Protein AF-M7SFN3-F1 (afdb_monomer_lite)

Foldseek 3Di:
DDDDDDPVLVPVVVVLVPPDDDDDDDDDDPDPPPAQQWWKDADPSNQKIKIWAAEPDPFLKIKMKIKGWDFFAKKWKWFFDQFLALTFIWIWAAAQVNWFIATFTFHDRHLFFTFGDPVKDKDFDPPATQDPVTMGMTTIMIGNQQDDDRGGFDLQDLFGKMKIFTHDGDHDHHNDSRDWDFDTQKMAMKGAGSPSSYDHDDHHDDDPDPDPPPSIGGDTDIDGGDDPVLLVLLLVLLLCLLLNQLLVLVLCCLVPVCLVVSLVSLVVSLVSLVVSLVSVQVVLCRIPLRNVLPAPLSVLSVVLNVLSVVLSVLSVVQVVVCVVPVARDPSVVVSVVSSVVSSVSSLVSSCSSCVSVVNNVCVVVSVVSCVPRVVVSVVVSVVCVVVVVVCLVVVLFPDQDPDDDDDDPDPDDFAEEEEAEDDDFFAQALVCVVVVNLVVGPNNVVVVLRCVVCVVSPHPHYDYPRRNFPPVPLVRVQVCLLCVLVCLQRHPAYEYEQLQFDPVQVVPDPDLDGPSVLPTLLQAALLSLSNLQRYPWYWYAYSVRHTSGTCLSCVVSSCVRQVQDSVCSVVPDLVQFAPLQLLLSLQRHDYPAQLSLQSSCCVSLVFHDRDDRPPHLVSNVVSLVRSLVVDLRQLQQQFFLAADLDCPPPLRVVSVVQHDPVFDWFSGGSGSNRSNVRNQKGADPDDPPRDRWDQDPQAIWGKFWKFAVVLVDWDADDDDDRDDDDDDDRDTDRDDNFKMKTWGRIAGNVDPFWTKIFIWGDDPPDLEIIGDNPRCSIDTDGNVCSVRRTDTDGGGYHRGDPDDDDDDDDDDDDDDDDPPDDDPPVPVQWDFPDKDQDQWDWDPDAPIDIHGNDDPDDDDKIKTWIAGPPQRKIKIKIWDDDDDDDDIDIFIFTFHADDDDPDDGDDDDDDDFDDKDWPDDPWDWDWDDDPRGTGTGTGDDDDDPDDDDDTDGDDDDDDDDDDDDDDDDDDDDD

InterPro domains:
  IPR005018 DOMON domain [PS50836] (46-167)
  IPR005018 DOMON domain [SM00664] (74-167)
  IPR006593 Cytochrome b561/ferric reductase, transmembrane domain [PF03188] (234-355)
  IPR006593 Cytochrome b561/ferric reductase, transmembrane domain [SM00665] (233-354)
  IPR010730 Heterokaryon incompatibility [PF06985] (416-505)
  IPR015920 Cellobiose dehydrogenase-like, cytochrome domain [PF16010] (33-198)
  IPR015920 Cellobiose dehydrogenase-like, cytochrome domain [cd09630] (39-194)
  IPR058525 Domain of unknown function DUF8212 [PF26640] (618-755)

Organism: Eutypa lata (strain UCR-EL1) (NCBI:txid1287681)

Structure (mmCIF, N/CA/C/O backbone):
data_AF-M7SFN3-F1
#
_entry.id   AF-M7SFN3-F1
#
loop_
_atom_site.group_PDB
_atom_site.id
_atom_site.type_symbol
_atom_site.label_atom_id
_atom_site.label_alt_id
_atom_site.label_comp_id
_atom_site.label_asym_id
_atom_site.label_entity_id
_atom_site.label_seq_id
_atom_site.pdbx_PDB_ins_code
_atom_site.Cartn_x
_atom_site.Cartn_y
_atom_site.Cartn_z
_atom_site.occupancy
_atom_site.B_iso_or_equiv
_atom_site.auth_seq_id
_atom_site.auth_comp_id
_atom_site.auth_asym_id
_atom_site.auth_atom_id
_atom_site.pdbx_PDB_model_num
ATOM 1 N N . MET A 1 1 ? 0.021 16.146 -35.165 1.00 28.78 1 MET A N 1
ATOM 2 C CA . MET A 1 1 ? 0.310 17.481 -35.726 1.00 28.78 1 MET A CA 1
ATOM 3 C C . MET A 1 1 ? 1.529 17.323 -36.604 1.00 28.78 1 MET A C 1
ATOM 5 O O . MET A 1 1 ? 2.592 16.988 -36.102 1.00 28.78 1 MET A O 1
ATOM 9 N N . MET A 1 2 ? 1.282 17.348 -37.909 1.00 30.64 2 MET A N 1
ATOM 10 C CA . MET A 1 2 ? 2.203 16.978 -38.978 1.00 30.64 2 MET A CA 1
ATOM 11 C C . MET A 1 2 ? 2.906 18.216 -39.544 1.00 30.64 2 MET A C 1
ATOM 13 O O . MET A 1 2 ? 2.338 19.302 -39.507 1.00 30.64 2 MET A O 1
ATOM 17 N N . MET A 1 3 ? 4.082 17.967 -40.130 1.00 30.41 3 MET A N 1
ATOM 18 C CA . MET A 1 3 ? 4.850 18.830 -41.038 1.00 30.41 3 MET A CA 1
ATOM 19 C C . MET A 1 3 ? 5.497 20.075 -40.411 1.00 30.41 3 MET A C 1
ATOM 21 O O . MET A 1 3 ? 4.974 21.180 -40.477 1.00 30.41 3 MET A O 1
ATOM 25 N N . GLY A 1 4 ? 6.703 19.882 -39.869 1.00 25.88 4 GLY A N 1
ATOM 26 C CA . GLY A 1 4 ? 7.718 20.930 -39.760 1.00 25.88 4 GLY A CA 1
ATOM 27 C C . GLY A 1 4 ? 8.834 20.628 -40.759 1.00 25.88 4 GLY A C 1
ATOM 28 O O . GLY A 1 4 ? 9.492 19.597 -40.654 1.00 25.88 4 GLY A O 1
ATOM 29 N N . SER A 1 5 ? 8.998 21.489 -41.758 1.00 32.62 5 SER A N 1
ATOM 30 C CA . SER A 1 5 ? 10.095 21.475 -42.731 1.00 32.62 5 SER A CA 1
ATOM 31 C C . SER A 1 5 ? 11.456 21.536 -42.028 1.00 32.62 5 SER A C 1
ATOM 33 O O . SER A 1 5 ? 11.681 22.409 -41.191 1.00 32.62 5 SER A O 1
ATOM 35 N N . ASN A 1 6 ? 12.351 20.605 -42.366 1.00 34.53 6 ASN A N 1
ATOM 36 C CA . ASN A 1 6 ? 13.635 20.400 -41.697 1.00 34.53 6 ASN A CA 1
ATOM 37 C C . ASN A 1 6 ? 14.698 21.397 -42.230 1.00 34.53 6 ASN A C 1
ATOM 39 O O . ASN A 1 6 ? 14.995 21.352 -43.426 1.00 34.53 6 ASN A O 1
ATOM 43 N N . PRO A 1 7 ? 15.303 22.266 -41.395 1.00 34.62 7 PRO A N 1
ATOM 44 C CA . PRO A 1 7 ? 16.292 23.262 -41.833 1.00 34.62 7 PRO A CA 1
ATOM 45 C C . PRO A 1 7 ? 17.629 22.657 -42.305 1.00 34.62 7 PRO A C 1
ATOM 47 O O . PRO A 1 7 ? 18.407 23.348 -42.954 1.00 34.62 7 PRO A O 1
ATOM 50 N N . LEU A 1 8 ? 17.880 21.362 -42.061 1.00 41.75 8 LEU A N 1
ATOM 51 C CA . LEU A 1 8 ? 19.081 20.657 -42.537 1.00 41.75 8 LEU A CA 1
ATOM 52 C C . LEU A 1 8 ? 19.128 20.461 -44.062 1.00 41.75 8 LEU A C 1
ATOM 54 O O . LEU A 1 8 ? 20.217 20.429 -44.626 1.00 41.75 8 LEU A O 1
ATOM 58 N N . ARG A 1 9 ? 17.978 20.391 -44.751 1.00 38.72 9 ARG A N 1
ATOM 59 C CA . ARG A 1 9 ? 17.952 20.222 -46.220 1.00 38.72 9 ARG A CA 1
ATOM 60 C C . ARG A 1 9 ? 18.512 21.441 -46.971 1.00 38.72 9 ARG A C 1
ATOM 62 O O . ARG A 1 9 ? 18.903 21.318 -48.124 1.00 38.72 9 ARG A O 1
ATOM 69 N N . LEU A 1 10 ? 18.578 22.602 -46.315 1.00 35.94 10 LEU A N 1
ATOM 70 C CA . LEU A 1 10 ? 19.121 23.839 -46.881 1.00 35.94 10 LEU A CA 1
ATOM 71 C C . LEU A 1 10 ? 20.639 23.977 -46.715 1.00 35.94 10 LEU A C 1
ATOM 73 O O . LEU A 1 10 ? 21.238 24.725 -47.476 1.00 35.94 10 LEU A O 1
ATOM 77 N N . ALA A 1 11 ? 21.274 23.269 -45.776 1.00 38.62 11 ALA A N 1
ATOM 78 C CA . ALA A 1 11 ? 22.699 23.458 -45.499 1.00 38.62 11 ALA A CA 1
ATOM 79 C C . ALA A 1 11 ? 23.594 22.911 -46.624 1.00 38.62 11 ALA A C 1
ATOM 81 O O . ALA A 1 11 ? 24.553 23.574 -47.001 1.00 38.62 11 ALA A O 1
ATOM 82 N N . LEU A 1 12 ? 23.243 21.770 -47.229 1.00 38.84 12 LEU A N 1
ATOM 83 C CA . LEU A 1 12 ? 24.017 21.232 -48.352 1.00 38.84 12 LEU A CA 1
ATOM 84 C C . LEU A 1 12 ? 23.615 21.846 -49.703 1.00 38.84 12 LEU A C 1
ATOM 86 O O . LEU A 1 12 ? 24.473 22.089 -50.544 1.00 38.84 12 LEU A O 1
ATOM 90 N N . ALA A 1 13 ? 22.339 22.215 -49.874 1.00 34.81 13 ALA A N 1
ATOM 91 C CA . ALA A 1 13 ? 21.899 23.006 -51.027 1.00 34.81 13 ALA A CA 1
ATOM 92 C C . ALA A 1 13 ? 22.544 24.410 -51.049 1.00 34.81 13 ALA A C 1
ATOM 94 O O . ALA A 1 13 ? 22.827 24.940 -52.120 1.00 34.81 13 ALA A O 1
ATOM 95 N N . ALA A 1 14 ? 22.829 24.999 -49.879 1.00 34.44 14 ALA A N 1
ATOM 96 C CA . ALA A 1 14 ? 23.552 26.264 -49.772 1.00 34.44 14 ALA A CA 1
ATOM 97 C C . ALA A 1 14 ? 25.054 26.117 -50.070 1.00 34.44 14 ALA A C 1
ATOM 99 O O . ALA A 1 14 ? 25.647 27.039 -50.621 1.00 34.44 14 ALA A O 1
ATOM 100 N N . VAL A 1 15 ? 25.679 24.967 -49.797 1.00 40.00 15 VAL A N 1
ATOM 101 C CA . VAL A 1 15 ? 27.088 24.732 -50.172 1.00 40.00 15 VAL A CA 1
ATOM 102 C C . VAL A 1 15 ? 27.248 24.567 -51.689 1.00 40.00 15 VAL A C 1
ATOM 104 O O . VAL A 1 15 ? 28.237 25.042 -52.238 1.00 40.00 15 VAL A O 1
ATOM 107 N N . VAL A 1 16 ? 26.237 24.040 -52.390 1.00 37.16 16 VAL A N 1
ATOM 108 C CA . VAL A 1 16 ? 26.227 23.992 -53.867 1.00 37.16 16 VAL A CA 1
ATOM 109 C C . VAL A 1 16 ? 26.065 25.389 -54.500 1.00 37.16 16 VAL A C 1
ATOM 111 O O . VAL A 1 16 ? 26.466 25.593 -55.638 1.00 37.16 16 VAL A O 1
ATOM 114 N N . ALA A 1 17 ? 25.549 26.386 -53.767 1.00 30.36 17 ALA A N 1
ATOM 115 C CA . ALA A 1 17 ? 25.284 27.730 -54.299 1.00 30.36 17 ALA A CA 1
ATOM 116 C C . ALA A 1 17 ? 26.233 28.845 -53.806 1.00 30.36 17 ALA A C 1
ATOM 118 O O . ALA A 1 17 ? 26.136 29.969 -54.297 1.00 30.36 17 ALA A O 1
ATOM 119 N N . THR A 1 18 ? 27.142 28.584 -52.855 1.00 31.91 18 THR A N 1
ATOM 120 C CA . THR A 1 18 ? 27.939 29.653 -52.202 1.00 31.91 18 THR A CA 1
ATOM 121 C C . THR A 1 18 ? 29.455 29.521 -52.382 1.00 31.91 18 THR A C 1
ATOM 123 O O . THR A 1 18 ? 30.226 30.001 -51.554 1.00 31.91 18 THR A O 1
ATOM 126 N N . VAL A 1 19 ? 29.906 28.933 -53.492 1.00 34.38 19 VAL A N 1
ATOM 127 C CA . VAL A 1 19 ? 31.283 29.106 -53.988 1.00 34.38 19 VAL A CA 1
ATOM 128 C C . VAL A 1 19 ? 31.225 29.913 -55.279 1.00 34.38 19 VAL A C 1
ATOM 130 O O . VAL A 1 19 ? 31.426 29.394 -56.366 1.00 34.38 19 VAL A O 1
ATOM 133 N N . CYS A 1 20 ? 30.890 31.199 -55.173 1.00 33.16 20 CYS A N 1
ATOM 134 C CA . CYS A 1 20 ? 31.115 32.150 -56.255 1.00 33.16 20 CYS A CA 1
ATOM 135 C C . CYS A 1 20 ? 31.220 33.587 -55.727 1.00 33.16 20 CYS A C 1
ATOM 137 O O . CYS A 1 20 ? 30.321 34.100 -55.065 1.00 33.16 20 CYS A O 1
ATOM 139 N N . ILE A 1 21 ? 32.309 34.233 -56.156 1.00 34.59 21 ILE A N 1
ATOM 140 C CA . ILE A 1 21 ? 32.614 35.671 -56.146 1.00 34.59 21 ILE A CA 1
ATOM 141 C C . ILE A 1 21 ? 33.263 36.222 -54.862 1.00 34.59 21 ILE A C 1
ATOM 143 O O . ILE A 1 21 ? 32.624 36.802 -53.990 1.00 34.59 21 ILE A O 1
ATOM 147 N N . SER A 1 22 ? 34.598 36.231 -54.862 1.00 28.42 22 SER A N 1
ATOM 148 C CA . SER A 1 22 ? 35.331 37.476 -54.589 1.00 28.42 22 SER A CA 1
ATOM 149 C C . SER A 1 22 ? 36.579 37.554 -55.487 1.00 28.42 22 SER A C 1
ATOM 151 O O . SER A 1 22 ? 37.267 36.547 -55.649 1.00 28.42 22 SER A O 1
ATOM 153 N N . PRO A 1 23 ? 36.858 38.701 -56.140 1.00 38.19 23 PRO A N 1
ATOM 154 C CA . PRO A 1 23 ? 38.010 38.842 -57.015 1.00 38.19 23 PRO A CA 1
ATOM 155 C C . PRO A 1 23 ? 39.233 39.220 -56.178 1.00 38.19 23 PRO A C 1
ATOM 157 O O . PRO A 1 23 ? 39.184 40.141 -55.363 1.00 38.19 23 PRO A O 1
ATOM 160 N N . SER A 1 24 ? 40.358 38.549 -56.390 1.00 28.36 24 SER A N 1
ATOM 161 C CA . SER A 1 24 ? 41.660 39.072 -55.981 1.00 28.36 24 SER A CA 1
ATOM 162 C C . SER A 1 24 ? 42.703 38.733 -57.034 1.00 28.36 24 SER A C 1
ATOM 164 O O . SER A 1 24 ? 42.744 37.634 -57.577 1.00 28.36 24 SER A O 1
ATOM 166 N N . CYS A 1 25 ? 43.456 39.770 -57.383 1.00 28.59 25 CYS A N 1
ATOM 167 C CA . CYS A 1 25 ? 44.360 39.872 -58.512 1.00 28.59 25 CYS A CA 1
ATOM 168 C C . CYS A 1 25 ? 45.428 38.772 -58.591 1.00 28.59 25 CYS A C 1
ATOM 170 O O . CYS A 1 25 ? 46.096 38.484 -57.608 1.00 28.59 25 CYS A O 1
ATOM 172 N N . ALA A 1 26 ? 45.653 38.335 -59.834 1.00 31.20 26 ALA A N 1
ATOM 173 C CA . ALA A 1 26 ? 46.940 38.044 -60.467 1.00 31.20 26 ALA A CA 1
ATOM 174 C C . ALA A 1 26 ? 47.935 37.118 -59.739 1.00 31.20 26 ALA A C 1
ATOM 176 O O . ALA A 1 26 ? 48.696 37.560 -58.884 1.00 31.20 26 ALA A O 1
ATOM 177 N N . GLN A 1 27 ? 48.110 35.913 -60.284 1.00 29.41 27 GLN A N 1
ATOM 178 C CA . GLN A 1 27 ? 49.302 35.616 -61.084 1.00 29.41 27 GLN A CA 1
ATOM 179 C C . GLN A 1 27 ? 49.057 34.397 -61.978 1.00 29.41 27 GLN A C 1
ATOM 181 O O . GLN A 1 27 ? 48.587 33.356 -61.536 1.00 29.41 27 GLN A O 1
ATOM 186 N N . ASP A 1 28 ? 49.355 34.595 -63.256 1.00 36.53 28 ASP A N 1
ATOM 187 C CA . ASP A 1 28 ? 49.316 33.609 -64.322 1.00 36.53 28 ASP A CA 1
ATOM 188 C C . ASP A 1 28 ? 50.547 32.701 -64.173 1.00 36.53 28 ASP A C 1
ATOM 190 O O . ASP A 1 28 ? 51.677 33.112 -64.447 1.00 36.53 28 ASP A O 1
ATOM 194 N N . THR A 1 29 ? 50.339 31.484 -63.676 1.00 31.22 29 THR A N 1
ATOM 195 C CA . THR A 1 29 ? 51.240 30.352 -63.911 1.00 31.22 29 THR A CA 1
ATOM 196 C C . THR A 1 29 ? 50.380 29.168 -64.303 1.00 31.22 29 THR A C 1
ATOM 198 O O . THR A 1 29 ? 49.765 28.513 -63.464 1.00 31.22 29 THR A O 1
ATOM 201 N N . ASP A 1 30 ? 50.341 28.948 -65.611 1.00 36.50 30 ASP A N 1
ATOM 202 C CA . ASP A 1 30 ? 49.790 27.796 -66.307 1.00 36.50 30 ASP A CA 1
ATOM 203 C C . ASP A 1 30 ? 50.557 26.527 -65.885 1.00 36.50 30 ASP A C 1
ATOM 205 O O . ASP A 1 30 ? 51.480 26.052 -66.543 1.00 36.50 30 ASP A O 1
ATOM 209 N N . THR A 1 31 ? 50.215 26.007 -64.710 1.00 29.70 31 THR A N 1
ATOM 210 C CA . THR A 1 31 ? 50.401 24.602 -64.354 1.00 29.70 31 THR A CA 1
ATOM 211 C C . THR A 1 31 ? 49.013 23.998 -64.342 1.00 29.70 31 THR A C 1
ATOM 213 O O . THR A 1 31 ? 48.304 24.102 -63.346 1.00 29.70 31 THR A O 1
ATOM 216 N N . LYS A 1 32 ? 48.612 23.379 -65.459 1.00 33.25 32 LYS A N 1
ATOM 217 C CA . LYS A 1 32 ? 47.567 22.352 -65.443 1.00 33.25 32 LYS A CA 1
ATOM 218 C C . LYS A 1 32 ? 47.996 21.285 -64.438 1.00 33.25 32 LYS A C 1
ATOM 220 O O . LYS A 1 32 ? 48.799 20.415 -64.767 1.00 33.25 32 LYS A O 1
ATOM 225 N N . THR A 1 33 ? 47.522 21.387 -63.204 1.00 39.03 33 THR A N 1
ATOM 226 C CA . THR A 1 33 ? 47.489 20.268 -62.270 1.00 39.03 33 THR A CA 1
ATOM 227 C C . THR A 1 33 ? 46.716 19.164 -62.982 1.00 39.03 33 THR A C 1
ATOM 229 O O . THR A 1 33 ? 45.582 19.390 -63.395 1.00 39.03 33 THR A O 1
ATOM 232 N N . GLU A 1 34 ? 47.351 18.017 -63.237 1.00 47.31 34 GLU A N 1
ATOM 233 C CA . GLU A 1 34 ? 46.639 16.847 -63.754 1.00 47.31 34 GLU A CA 1
ATOM 234 C C . GLU A 1 34 ? 45.485 16.542 -62.790 1.00 47.31 34 GLU A C 1
ATOM 236 O O . GLU A 1 34 ? 45.726 16.186 -61.636 1.00 47.31 34 GLU A O 1
ATOM 241 N N . GLU A 1 35 ? 44.242 16.738 -63.238 1.00 59.56 35 GLU A N 1
ATOM 242 C CA . GLU A 1 35 ? 43.064 16.320 -62.481 1.00 59.56 35 GLU A CA 1
ATOM 243 C C . GLU A 1 35 ? 43.186 14.820 -62.203 1.00 59.56 35 GLU A C 1
ATOM 245 O O . GLU A 1 35 ? 43.373 14.005 -63.112 1.00 59.56 35 GLU A O 1
ATOM 250 N N . THR A 1 36 ? 43.136 14.457 -60.925 1.00 69.94 36 THR A N 1
ATOM 251 C CA . THR A 1 36 ? 43.228 13.065 -60.493 1.00 69.94 36 THR A CA 1
ATOM 252 C C . THR A 1 36 ? 41.978 12.337 -60.977 1.00 69.94 36 THR A C 1
ATOM 254 O O . THR A 1 36 ? 40.865 12.700 -60.608 1.00 69.94 36 THR A O 1
ATOM 257 N N . ALA A 1 37 ? 42.155 11.313 -61.815 1.00 81.88 37 ALA A N 1
ATOM 258 C CA . ALA A 1 37 ? 41.048 10.533 -62.369 1.00 81.88 37 ALA A CA 1
ATOM 259 C C . ALA A 1 37 ? 40.170 9.960 -61.240 1.00 81.88 37 ALA A C 1
ATOM 261 O O . ALA A 1 37 ? 40.694 9.303 -60.339 1.00 81.88 37 ALA A O 1
ATOM 262 N N . ALA A 1 38 ? 38.859 10.207 -61.251 1.00 84.75 38 ALA A N 1
ATOM 263 C CA . ALA A 1 38 ? 37.985 9.823 -60.146 1.00 84.75 38 ALA A CA 1
ATOM 264 C C . ALA A 1 38 ? 36.588 9.408 -60.617 1.00 84.75 38 ALA A C 1
ATOM 266 O O . ALA A 1 38 ? 35.987 10.057 -61.466 1.00 84.75 38 ALA A O 1
ATOM 267 N N . SER A 1 39 ? 36.029 8.360 -60.010 1.00 88.19 39 SER A N 1
ATOM 268 C CA . SER A 1 39 ? 34.590 8.083 -60.084 1.00 88.19 39 SER A CA 1
ATOM 269 C C . SER A 1 39 ? 33.913 8.669 -58.851 1.00 88.19 39 SER A C 1
ATOM 271 O O . SER A 1 39 ? 34.178 8.213 -57.737 1.00 88.19 39 SER A O 1
ATOM 273 N N . VAL A 1 40 ? 33.031 9.651 -59.049 1.00 87.81 40 VAL A N 1
ATOM 274 C CA . VAL A 1 40 ? 32.347 10.389 -57.975 1.00 87.81 40 VAL A CA 1
ATOM 275 C C . VAL A 1 40 ? 30.878 9.978 -57.877 1.00 87.81 40 VAL A C 1
ATOM 277 O O . VAL A 1 40 ? 30.179 9.844 -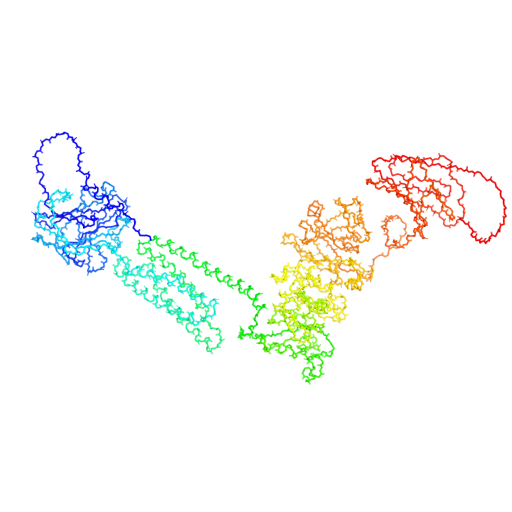58.882 1.00 87.81 40 VAL A O 1
ATOM 280 N N . PHE A 1 41 ? 30.404 9.795 -56.648 1.00 88.12 41 PHE A N 1
ATOM 281 C CA . PHE A 1 41 ? 29.029 9.470 -56.298 1.00 88.12 41 PHE A CA 1
ATOM 282 C C . PHE A 1 41 ? 28.487 10.449 -55.255 1.00 88.12 41 PHE A C 1
ATOM 284 O O . PHE A 1 41 ? 29.135 10.713 -54.241 1.00 88.12 41 PHE A O 1
ATOM 291 N N . PHE A 1 42 ? 27.252 10.903 -55.470 1.00 86.81 42 PHE A N 1
ATOM 292 C CA . PHE A 1 42 ? 26.449 11.615 -54.483 1.00 86.81 42 PHE A CA 1
ATOM 293 C C . PHE A 1 42 ? 25.179 10.817 -54.203 1.00 86.81 42 PHE A C 1
ATOM 295 O O . PHE A 1 42 ? 24.469 10.407 -55.123 1.00 86.81 42 PHE A O 1
ATOM 302 N N . SER A 1 43 ? 24.873 10.623 -52.924 1.00 86.81 43 SER A N 1
ATOM 303 C CA . SER A 1 43 ? 23.593 10.045 -52.510 1.00 86.81 43 SER A CA 1
ATOM 304 C C . SER A 1 43 ? 22.412 10.918 -52.974 1.00 86.81 43 SER A C 1
ATOM 306 O O . SER A 1 43 ? 22.525 12.145 -52.978 1.00 86.81 43 SER A O 1
ATOM 308 N N . PRO A 1 44 ? 21.242 10.334 -53.301 1.00 84.00 44 PRO A N 1
ATOM 309 C CA . PRO A 1 44 ? 20.046 11.096 -53.689 1.00 84.00 44 PRO A CA 1
ATOM 310 C C . PRO A 1 44 ? 19.579 12.112 -52.636 1.00 84.00 44 PRO A C 1
ATOM 312 O O . PRO A 1 44 ? 19.008 13.150 -52.961 1.00 84.00 44 PRO A O 1
ATOM 315 N N . THR A 1 45 ? 19.819 11.803 -51.363 1.00 80.62 45 THR A N 1
ATOM 316 C CA . THR A 1 45 ? 19.525 12.640 -50.193 1.00 80.62 45 THR A CA 1
ATOM 317 C C . THR A 1 45 ? 20.594 13.698 -49.920 1.00 80.62 45 THR A C 1
ATOM 319 O O . THR A 1 45 ? 20.376 14.566 -49.076 1.00 80.62 45 THR A O 1
ATOM 322 N N . LEU A 1 46 ? 21.716 13.649 -50.647 1.00 83.50 46 LEU A N 1
ATOM 323 C CA . LEU A 1 46 ? 22.896 14.498 -50.488 1.00 83.50 46 LEU A CA 1
ATOM 324 C C . LEU A 1 46 ? 23.478 14.466 -49.056 1.00 83.50 46 LEU A C 1
ATOM 326 O O . LEU A 1 46 ? 24.097 15.412 -48.591 1.00 83.50 46 LEU A O 1
ATOM 330 N N . ASP A 1 47 ? 23.293 13.372 -48.325 1.00 85.38 47 ASP A N 1
ATOM 331 C CA . ASP A 1 47 ? 23.830 13.160 -46.973 1.00 85.38 47 ASP A CA 1
ATOM 332 C C . ASP A 1 47 ? 25.092 12.280 -46.971 1.00 85.38 47 ASP A C 1
ATOM 334 O O . ASP A 1 47 ? 25.601 11.901 -45.919 1.00 85.38 47 ASP A O 1
ATOM 338 N N . PHE A 1 48 ? 25.603 11.957 -48.155 1.00 91.31 48 PHE A N 1
ATOM 339 C CA . PHE A 1 48 ? 26.805 11.163 -48.370 1.00 91.31 48 PHE A CA 1
ATOM 340 C C . PHE A 1 48 ? 27.375 11.419 -49.763 1.00 91.31 48 PHE A C 1
ATOM 342 O O . PHE A 1 48 ? 26.615 11.432 -50.741 1.00 91.31 48 PHE A O 1
ATOM 349 N N . ALA A 1 49 ? 28.695 11.562 -49.854 1.00 91.56 49 ALA A N 1
ATOM 350 C CA . ALA A 1 49 ? 29.422 11.594 -51.116 1.00 91.56 49 ALA A CA 1
ATOM 351 C C . ALA A 1 49 ? 30.690 10.738 -51.034 1.00 91.56 49 ALA A C 1
ATOM 353 O O . ALA A 1 49 ? 31.332 10.646 -49.984 1.00 91.56 49 ALA A O 1
ATOM 354 N N . PHE A 1 50 ? 31.046 10.111 -52.150 1.00 93.94 50 PHE A N 1
ATOM 355 C CA . PHE A 1 50 ? 32.199 9.227 -52.249 1.00 93.94 50 PHE A CA 1
ATOM 356 C C . PHE A 1 50 ? 32.898 9.408 -53.592 1.00 93.94 50 PHE A C 1
ATOM 358 O O . PHE A 1 50 ? 32.245 9.390 -54.631 1.00 93.94 50 PHE A O 1
ATOM 365 N N . ALA A 1 51 ? 34.219 9.542 -53.576 1.00 92.38 51 ALA A N 1
ATOM 366 C CA . ALA A 1 51 ? 35.045 9.554 -54.774 1.00 92.38 51 ALA A CA 1
ATOM 367 C C . ALA A 1 51 ? 36.149 8.506 -54.668 1.00 92.38 51 ALA A C 1
ATOM 369 O O . ALA A 1 51 ? 36.757 8.352 -53.609 1.00 92.38 51 ALA A O 1
ATOM 370 N N . LEU A 1 52 ? 36.413 7.808 -55.770 1.00 93.31 52 LEU A N 1
ATOM 371 C CA . LEU A 1 52 ? 37.398 6.733 -55.849 1.00 93.31 52 LEU A CA 1
ATOM 372 C C . LEU A 1 52 ? 38.372 6.975 -57.002 1.00 93.31 52 LEU A C 1
ATOM 374 O O . LEU A 1 52 ? 37.937 7.216 -58.125 1.00 93.31 52 LEU A O 1
ATOM 378 N N . ASN A 1 53 ? 39.665 6.839 -56.722 1.00 93.94 53 ASN A N 1
ATOM 379 C CA . ASN A 1 53 ? 40.770 6.835 -57.675 1.00 93.94 53 ASN A CA 1
ATOM 380 C C . ASN A 1 53 ? 41.518 5.495 -57.584 1.00 93.94 53 ASN A C 1
ATOM 382 O O . ASN A 1 53 ? 41.806 4.978 -56.497 1.00 93.94 53 ASN A O 1
ATOM 386 N N . VAL A 1 54 ? 41.828 4.932 -58.746 1.00 93.38 54 VAL A N 1
ATOM 387 C CA . VAL A 1 54 ? 42.592 3.695 -58.902 1.00 93.38 54 VAL A CA 1
ATOM 388 C C . VAL A 1 54 ? 43.936 4.044 -59.548 1.00 93.38 54 VAL A C 1
ATOM 390 O O . VAL A 1 54 ? 43.974 4.404 -60.725 1.00 93.38 54 VAL A O 1
ATOM 393 N N . PRO A 1 55 ? 45.060 3.917 -58.826 1.00 91.69 55 PRO A N 1
ATOM 394 C CA . PRO A 1 55 ? 46.381 4.101 -59.408 1.00 91.69 55 PRO A CA 1
ATOM 395 C C . PRO A 1 55 ? 46.629 3.127 -60.561 1.00 91.69 55 PRO A C 1
ATOM 397 O O . PRO A 1 55 ? 46.464 1.909 -60.417 1.00 91.69 55 PRO A O 1
ATOM 400 N N . ASN A 1 56 ? 47.068 3.660 -61.697 1.00 86.44 56 ASN A N 1
ATOM 401 C CA . ASN A 1 56 ? 47.530 2.894 -62.849 1.00 86.44 56 ASN A CA 1
ATOM 402 C C . ASN A 1 56 ? 48.994 2.458 -62.663 1.00 86.44 56 ASN A C 1
ATOM 404 O O . ASN A 1 56 ? 49.875 2.791 -63.456 1.00 86.44 56 ASN A O 1
ATOM 408 N N . ASP A 1 57 ? 49.261 1.755 -61.567 1.00 83.88 57 ASP A N 1
ATOM 409 C CA . ASP A 1 57 ? 50.563 1.196 -61.218 1.00 83.88 57 ASP A CA 1
ATOM 410 C C . ASP A 1 57 ? 50.437 -0.298 -60.861 1.00 83.88 57 ASP A C 1
ATOM 412 O O . ASP A 1 57 ? 49.394 -0.927 -61.053 1.00 83.88 57 ASP A O 1
ATOM 416 N N . THR A 1 58 ? 51.529 -0.907 -60.393 1.00 80.56 58 THR A N 1
ATOM 417 C CA . THR A 1 58 ? 51.541 -2.317 -59.974 1.00 80.56 58 THR A CA 1
ATOM 418 C C . THR A 1 58 ? 50.987 -2.535 -58.565 1.00 80.56 58 THR A C 1
ATOM 420 O O . THR A 1 58 ? 51.013 -3.668 -58.087 1.00 80.56 58 THR A O 1
ATOM 423 N N . THR A 1 59 ? 50.563 -1.480 -57.867 1.00 83.44 59 THR A N 1
ATOM 424 C CA . THR A 1 59 ? 49.994 -1.598 -56.523 1.00 83.44 59 THR A CA 1
ATOM 425 C C . THR A 1 59 ? 48.529 -2.012 -56.611 1.00 83.44 59 THR A C 1
ATOM 427 O O . THR A 1 59 ? 47.824 -1.717 -57.578 1.00 83.44 59 THR A O 1
ATOM 430 N N . GLU A 1 60 ? 48.042 -2.705 -55.583 1.00 87.94 60 GLU A N 1
ATOM 431 C CA . GLU A 1 60 ? 46.612 -2.986 -55.428 1.00 87.94 60 GLU A CA 1
ATOM 432 C C . GLU A 1 60 ? 45.918 -1.930 -54.556 1.00 87.94 60 GLU A C 1
ATOM 434 O O . GLU A 1 60 ? 44.880 -2.186 -53.942 1.00 87.94 60 GLU A O 1
ATOM 439 N N . ASP A 1 61 ? 46.490 -0.728 -54.503 1.00 93.19 61 ASP A N 1
ATOM 440 C CA . ASP A 1 61 ? 45.997 0.348 -53.659 1.00 93.19 61 ASP A CA 1
ATOM 441 C C . ASP A 1 61 ? 44.784 1.038 -54.288 1.00 93.19 61 ASP A C 1
ATOM 443 O O . ASP A 1 61 ? 44.561 0.995 -55.508 1.00 93.19 61 ASP A O 1
ATOM 447 N N . LEU A 1 62 ? 44.003 1.680 -53.422 1.00 94.38 62 LEU A N 1
ATOM 448 C CA . LEU A 1 62 ? 42.886 2.554 -53.763 1.00 94.38 62 LEU A CA 1
ATOM 449 C C . LEU A 1 62 ? 43.019 3.861 -52.984 1.00 94.38 62 LEU A C 1
ATOM 451 O O . LEU A 1 62 ? 43.290 3.838 -51.781 1.00 94.38 62 LEU A O 1
ATOM 455 N N . TYR A 1 63 ? 42.774 4.986 -53.647 1.00 95.50 63 TYR A N 1
ATOM 456 C CA . TYR A 1 63 ? 42.663 6.290 -52.999 1.00 95.50 63 TYR A CA 1
ATOM 457 C C . TYR A 1 63 ? 41.215 6.744 -53.046 1.00 95.50 63 TYR A C 1
ATOM 459 O O . TYR A 1 63 ? 40.547 6.596 -54.068 1.00 95.50 63 TYR A O 1
ATOM 467 N N . PHE A 1 64 ? 40.706 7.279 -51.944 1.00 95.94 64 PHE A N 1
ATOM 468 C CA . PHE A 1 64 ? 39.309 7.680 -51.882 1.00 95.94 64 PHE A CA 1
ATOM 469 C C . PHE A 1 64 ? 39.079 8.886 -50.984 1.00 95.94 64 PHE A C 1
ATOM 471 O O . PHE A 1 64 ? 39.849 9.155 -50.060 1.00 95.94 64 PHE A O 1
ATOM 478 N N . THR A 1 65 ? 37.964 9.557 -51.241 1.00 95.75 65 THR A N 1
ATOM 479 C CA . THR A 1 65 ? 37.437 10.642 -50.417 1.00 95.75 65 THR A CA 1
ATOM 480 C C . THR A 1 65 ? 36.007 10.298 -50.036 1.00 95.75 65 THR A C 1
ATOM 482 O O . THR A 1 65 ? 35.181 10.011 -50.900 1.00 95.75 65 THR A O 1
ATOM 485 N N . LEU A 1 66 ? 35.709 10.317 -48.739 1.00 95.06 66 LEU A N 1
ATOM 486 C CA . LEU A 1 66 ? 34.367 10.121 -48.194 1.00 95.06 66 LEU A CA 1
ATOM 487 C C . LEU A 1 66 ? 33.932 11.398 -47.485 1.00 95.06 66 LEU A C 1
ATOM 489 O O . LEU A 1 66 ? 34.674 11.925 -46.655 1.00 95.06 66 LEU A O 1
ATOM 493 N N . GLN A 1 67 ? 32.727 11.875 -47.788 1.00 94.06 67 GLN A N 1
ATOM 494 C CA . GLN A 1 67 ? 32.135 13.034 -47.128 1.00 94.06 67 GLN A CA 1
ATOM 495 C C . GLN A 1 67 ? 30.768 12.703 -46.540 1.00 94.06 67 GLN A C 1
ATOM 497 O O . GLN A 1 67 ? 29.934 12.063 -47.184 1.00 94.06 67 GLN A O 1
ATOM 502 N N . MET A 1 68 ? 30.531 13.186 -45.323 1.00 93.12 68 MET A N 1
ATOM 503 C CA . MET A 1 68 ? 29.230 13.120 -44.663 1.00 93.12 68 MET A CA 1
ATOM 504 C C . MET A 1 68 ? 28.959 14.390 -43.846 1.00 93.12 68 MET A C 1
ATOM 506 O O . MET A 1 68 ? 29.891 14.955 -43.268 1.00 93.12 68 MET A O 1
ATOM 510 N N . PRO A 1 69 ? 27.705 14.854 -43.752 1.00 91.25 69 PRO A N 1
ATOM 511 C CA . PRO A 1 69 ? 27.369 16.034 -42.975 1.00 91.25 69 PRO A CA 1
ATOM 512 C C . PRO A 1 69 ? 27.537 15.788 -41.469 1.00 91.25 69 PRO A C 1
ATOM 514 O O . PRO A 1 69 ? 27.304 14.698 -40.947 1.00 91.25 69 PRO A O 1
ATOM 517 N N . ASN A 1 70 ? 27.893 16.842 -40.745 1.00 89.94 70 ASN A N 1
ATOM 518 C CA . ASN A 1 70 ? 27.835 16.878 -39.294 1.00 89.94 70 ASN A CA 1
ATOM 519 C C . ASN A 1 70 ? 26.361 16.827 -38.853 1.00 89.94 70 ASN A C 1
ATOM 521 O O . ASN A 1 70 ? 25.542 17.635 -39.294 1.00 89.94 70 ASN A O 1
ATOM 525 N N . GLY A 1 71 ? 26.018 15.867 -37.995 1.00 86.94 71 GLY A N 1
ATOM 526 C CA . GLY A 1 71 ? 24.649 15.644 -37.523 1.00 86.94 71 GLY A CA 1
ATOM 527 C C . GLY A 1 71 ? 24.021 14.323 -37.963 1.00 86.94 71 GLY A C 1
ATOM 528 O O . GLY A 1 71 ? 22.911 14.029 -37.515 1.00 86.94 71 GLY A O 1
ATOM 529 N N . ILE A 1 72 ? 24.714 13.512 -38.770 1.00 90.81 72 ILE A N 1
ATOM 530 C CA . ILE A 1 72 ? 24.388 12.090 -38.944 1.00 90.81 72 ILE A CA 1
ATOM 531 C C . ILE A 1 72 ? 25.352 11.210 -38.146 1.00 90.81 72 ILE A C 1
ATOM 533 O O . ILE A 1 72 ? 26.503 11.565 -37.905 1.00 90.81 72 ILE A O 1
ATOM 537 N N . THR A 1 73 ? 24.869 10.048 -37.708 1.00 92.88 73 THR A N 1
ATOM 538 C CA . THR A 1 73 ? 25.625 9.189 -36.781 1.00 92.88 73 THR A CA 1
ATOM 539 C C . THR A 1 73 ? 26.841 8.499 -37.407 1.00 92.88 73 THR A C 1
ATOM 541 O O . THR A 1 73 ? 27.841 8.317 -36.719 1.00 92.88 73 THR A O 1
ATOM 544 N N . TRP A 1 74 ? 26.767 8.090 -38.673 1.00 95.44 74 TRP A N 1
ATOM 545 C CA . TRP A 1 74 ? 27.864 7.458 -39.414 1.00 95.44 74 TRP A CA 1
ATOM 546 C C . TRP A 1 74 ? 27.554 7.447 -40.919 1.00 95.44 74 TRP A C 1
ATOM 548 O O . TRP A 1 74 ? 26.389 7.539 -41.308 1.00 95.44 74 TRP A O 1
ATOM 558 N N . GLY A 1 75 ? 28.576 7.291 -41.757 1.00 95.50 75 GLY A N 1
ATOM 559 C CA . GLY A 1 75 ? 28.458 7.101 -43.205 1.00 95.50 75 GLY A CA 1
ATOM 560 C C . GLY A 1 75 ? 29.341 5.945 -43.669 1.00 95.50 75 GLY A C 1
ATOM 561 O O . GLY A 1 75 ? 30.387 5.690 -43.076 1.00 95.50 75 GLY A O 1
ATOM 562 N N . ALA A 1 76 ? 28.922 5.207 -44.690 1.00 96.25 76 ALA A N 1
ATOM 563 C CA . ALA A 1 76 ? 29.696 4.093 -45.219 1.00 96.25 76 ALA A CA 1
ATOM 564 C C . ALA A 1 76 ? 29.508 3.905 -46.722 1.00 96.25 76 ALA A C 1
ATOM 566 O O . ALA A 1 76 ? 28.422 4.126 -47.262 1.00 96.25 76 ALA A O 1
ATOM 567 N N . VAL A 1 77 ? 30.562 3.402 -47.360 1.00 95.50 77 VAL A N 1
ATOM 568 C CA . VAL A 1 77 ? 30.526 2.841 -48.713 1.00 95.50 77 VAL A CA 1
ATOM 569 C C . VAL A 1 77 ? 30.843 1.348 -48.640 1.00 95.50 77 VAL A C 1
ATOM 571 O O . VAL A 1 77 ? 31.723 0.936 -47.885 1.00 95.50 77 VAL A O 1
ATOM 574 N N . GLY A 1 78 ? 30.117 0.531 -49.396 1.00 95.12 78 GLY A N 1
ATOM 575 C CA . GLY A 1 78 ? 30.425 -0.882 -49.603 1.00 95.12 78 GLY A CA 1
ATOM 576 C C . GLY A 1 78 ? 31.008 -1.087 -50.993 1.00 95.12 78 GLY A C 1
ATOM 577 O O . GLY A 1 78 ? 30.422 -0.636 -51.972 1.00 95.12 78 GLY A O 1
ATOM 578 N N . LEU A 1 79 ? 32.156 -1.751 -51.080 1.00 94.31 79 LEU A N 1
ATOM 579 C CA . LEU A 1 79 ? 32.864 -1.986 -52.334 1.00 94.31 79 LEU A CA 1
ATOM 580 C C . LEU A 1 79 ? 32.664 -3.423 -52.824 1.00 94.31 79 LEU A C 1
ATOM 582 O O . LEU A 1 79 ? 32.716 -4.354 -52.021 1.00 94.31 79 LEU A O 1
ATOM 586 N N . GLY A 1 80 ? 32.512 -3.609 -54.138 1.00 91.38 80 GLY A N 1
ATOM 587 C CA . GLY A 1 80 ? 32.633 -4.916 -54.804 1.00 91.38 80 GLY A CA 1
ATOM 588 C C . GLY A 1 80 ? 31.373 -5.784 -54.868 1.00 91.38 80 GLY A C 1
ATOM 589 O O . GLY A 1 80 ? 31.456 -6.901 -55.375 1.00 91.38 80 GLY A O 1
ATOM 590 N N . SER A 1 81 ? 30.232 -5.318 -54.357 1.00 90.06 81 SER A N 1
ATOM 591 C CA . SER A 1 81 ? 28.959 -6.054 -54.352 1.00 90.06 81 SER A CA 1
ATOM 592 C C . SER A 1 81 ? 27.778 -5.083 -54.271 1.00 90.06 81 SER A C 1
ATOM 594 O O . SER A 1 81 ? 27.897 -4.004 -53.690 1.00 90.06 81 SER A O 1
ATOM 596 N N . ASP A 1 82 ? 26.633 -5.488 -54.819 1.00 86.81 82 ASP A N 1
ATOM 597 C CA . ASP A 1 82 ? 25.332 -4.809 -54.731 1.00 86.81 82 ASP A CA 1
ATOM 598 C C . ASP A 1 82 ? 24.527 -5.223 -53.480 1.00 86.81 82 ASP A C 1
ATOM 600 O O . ASP A 1 82 ? 23.421 -4.734 -53.241 1.00 86.81 82 ASP A O 1
ATOM 604 N N . THR A 1 83 ? 25.082 -6.113 -52.650 1.00 89.81 83 THR A N 1
ATOM 605 C CA . THR A 1 83 ? 24.511 -6.552 -51.370 1.00 89.81 83 THR A CA 1
ATOM 606 C C . THR A 1 83 ? 25.550 -6.504 -50.252 1.00 89.81 83 THR A C 1
ATOM 608 O O . THR A 1 83 ? 26.755 -6.524 -50.487 1.00 89.81 83 THR A O 1
ATOM 611 N N . MET A 1 84 ? 25.099 -6.420 -48.992 1.00 91.88 84 MET A N 1
ATOM 612 C CA . MET A 1 84 ? 26.027 -6.328 -47.854 1.00 91.88 84 MET A CA 1
ATOM 613 C C . MET A 1 84 ? 26.955 -7.544 -47.739 1.00 91.88 84 MET A C 1
ATOM 615 O O . MET A 1 84 ? 28.061 -7.417 -47.221 1.00 91.88 84 MET A O 1
ATOM 619 N N . ALA A 1 85 ? 26.498 -8.716 -48.187 1.00 90.94 85 ALA A N 1
ATOM 620 C CA . ALA A 1 85 ? 27.300 -9.927 -48.183 1.00 90.94 85 ALA A CA 1
ATOM 621 C C . ALA A 1 85 ? 28.411 -9.823 -49.237 1.00 90.94 85 ALA A C 1
ATOM 623 O O . ALA A 1 85 ? 28.147 -9.541 -50.405 1.00 90.94 85 ALA A O 1
ATOM 624 N N . GLY A 1 86 ? 29.655 -10.056 -48.820 1.00 86.62 86 GLY A N 1
ATOM 625 C CA . GLY A 1 86 ? 30.815 -10.022 -49.717 1.00 86.62 86 GLY A CA 1
ATOM 626 C C . GLY A 1 86 ? 31.337 -8.622 -50.056 1.00 86.62 86 GLY A C 1
ATOM 627 O O . GLY A 1 86 ? 32.391 -8.523 -50.679 1.00 86.62 86 GLY A O 1
ATOM 628 N N . ALA A 1 87 ? 30.671 -7.547 -49.618 1.00 93.06 87 ALA A N 1
ATOM 629 C CA . ALA A 1 87 ? 31.163 -6.179 -49.783 1.00 93.06 87 ALA A CA 1
ATOM 630 C C . ALA A 1 87 ? 32.219 -5.813 -48.724 1.00 93.06 87 ALA A C 1
ATOM 632 O O . ALA A 1 87 ? 32.049 -6.104 -47.534 1.00 93.06 87 ALA A O 1
ATOM 633 N N . LEU A 1 88 ? 33.263 -5.089 -49.138 1.00 94.81 88 LEU A N 1
ATOM 634 C CA . LEU A 1 88 ? 34.171 -4.402 -48.217 1.00 94.81 88 LEU A CA 1
ATOM 635 C C . LEU A 1 88 ? 33.544 -3.075 -47.784 1.00 94.81 88 LEU A C 1
ATOM 637 O O . LEU A 1 88 ? 33.411 -2.157 -48.588 1.00 94.81 88 LEU A O 1
ATOM 641 N N . MET A 1 89 ? 33.164 -2.967 -46.515 1.00 95.62 89 MET A N 1
ATOM 642 C CA . MET A 1 89 ? 32.524 -1.776 -45.958 1.00 95.62 89 MET A CA 1
ATOM 643 C C . MET A 1 89 ? 33.573 -0.831 -45.378 1.00 95.62 89 MET A C 1
ATOM 645 O O . MET A 1 89 ? 34.238 -1.170 -44.400 1.00 95.62 89 MET A O 1
ATOM 649 N N . LEU A 1 90 ? 33.690 0.373 -45.926 1.00 96.62 90 LEU A N 1
ATOM 650 C CA . LEU A 1 90 ? 34.486 1.453 -45.345 1.00 96.62 90 LEU A CA 1
ATOM 651 C C . LEU A 1 90 ? 33.553 2.352 -44.538 1.00 96.62 90 LEU A C 1
ATOM 653 O O . LEU A 1 90 ? 32.793 3.138 -45.104 1.00 96.62 90 LEU A O 1
ATOM 657 N N . MET A 1 91 ? 33.567 2.185 -43.217 1.00 96.75 91 MET A N 1
ATOM 658 C CA . MET A 1 91 ? 32.684 2.905 -42.302 1.00 96.75 91 MET A CA 1
ATOM 659 C C . MET A 1 91 ? 33.395 4.089 -41.650 1.00 96.75 91 MET A C 1
ATOM 661 O O . MET A 1 91 ? 34.453 3.917 -41.050 1.00 96.75 91 MET A O 1
ATOM 665 N N . ALA A 1 92 ? 32.770 5.261 -41.686 1.00 96.12 92 ALA A N 1
ATOM 666 C CA . ALA A 1 92 ? 33.255 6.494 -41.083 1.00 96.12 92 ALA A CA 1
ATOM 667 C C . ALA A 1 92 ? 32.265 7.030 -40.036 1.00 96.12 92 ALA A C 1
ATOM 669 O O . ALA A 1 92 ? 31.054 7.076 -40.262 1.00 96.12 92 ALA A O 1
ATOM 670 N N . TYR A 1 93 ? 32.774 7.461 -38.885 1.00 96.44 93 TYR A N 1
ATOM 671 C CA . TYR A 1 93 ? 32.018 8.156 -37.831 1.00 96.44 93 TYR A CA 1
ATOM 672 C C . TYR A 1 93 ? 32.926 9.149 -37.110 1.00 96.44 93 TYR A C 1
ATOM 674 O O . TYR A 1 93 ? 34.146 9.092 -37.247 1.00 96.44 93 TYR A O 1
ATOM 682 N N . SER A 1 94 ? 32.351 10.088 -36.359 1.00 95.12 94 SER A N 1
ATOM 683 C CA . SER A 1 94 ? 33.151 11.085 -35.650 1.00 95.12 94 SER A CA 1
ATOM 684 C C . SER A 1 94 ? 34.047 10.436 -34.587 1.00 95.12 94 SER A C 1
ATOM 686 O O . SER A 1 94 ? 33.627 9.554 -33.828 1.00 95.12 94 SER A O 1
ATOM 688 N N . SER A 1 95 ? 35.273 10.947 -34.479 1.00 95.25 95 SER A N 1
ATOM 689 C CA . SER A 1 95 ? 36.196 10.648 -33.385 1.00 95.25 95 SER A CA 1
ATOM 690 C C . SER A 1 95 ? 35.618 11.074 -32.033 1.00 95.25 95 SER A C 1
ATOM 692 O O . SER A 1 95 ? 34.659 11.855 -31.953 1.00 95.25 95 SER A O 1
ATOM 694 N N . SER A 1 96 ? 36.227 10.609 -30.941 1.00 94.19 96 SER A N 1
ATOM 695 C CA . SER A 1 96 ? 35.834 10.991 -29.576 1.00 94.19 96 SER A CA 1
ATOM 696 C C . SER A 1 96 ? 35.877 12.511 -29.352 1.00 94.19 96 SER A C 1
ATOM 698 O O . SER A 1 96 ? 35.039 13.060 -28.631 1.00 94.19 96 SER A O 1
ATOM 700 N N . SER A 1 97 ? 36.806 13.205 -30.022 1.00 93.25 97 SER A N 1
ATOM 701 C CA . SER A 1 97 ? 36.974 14.660 -29.954 1.00 93.25 97 SER A CA 1
ATOM 702 C C . SER A 1 97 ? 35.896 15.451 -30.699 1.00 93.25 97 SER A C 1
ATOM 704 O O . SER A 1 97 ? 35.744 16.645 -30.440 1.00 93.25 97 SER A O 1
ATOM 706 N N . GLY A 1 98 ? 35.153 14.830 -31.620 1.00 91.44 98 GLY A N 1
ATOM 707 C CA . GLY A 1 98 ? 34.206 15.536 -32.488 1.00 91.44 98 GLY A CA 1
ATOM 708 C C . GLY A 1 98 ? 34.849 16.251 -33.682 1.00 91.44 98 GLY A C 1
ATOM 709 O O . GLY A 1 98 ? 34.131 16.789 -34.517 1.00 91.44 98 GLY A O 1
ATOM 710 N N . GLN A 1 99 ? 36.183 16.289 -33.753 1.00 91.25 99 GLN A N 1
ATOM 711 C CA . GLN A 1 99 ? 36.943 17.106 -34.713 1.00 91.25 99 GLN A CA 1
ATOM 712 C C . GLN A 1 99 ? 37.616 16.281 -35.815 1.00 91.25 99 GLN A C 1
ATOM 714 O O . GLN A 1 99 ? 38.091 16.837 -36.802 1.00 91.25 99 GLN A O 1
ATOM 719 N N . ASN A 1 100 ? 37.687 14.962 -35.643 1.00 94.00 100 ASN A N 1
ATOM 720 C CA . ASN A 1 100 ? 38.315 14.048 -36.586 1.00 94.00 100 ASN A CA 1
ATOM 721 C C . ASN A 1 100 ? 37.344 12.918 -36.963 1.00 94.00 100 ASN A C 1
ATOM 723 O O . ASN A 1 100 ? 36.243 12.826 -36.416 1.00 94.00 100 ASN A O 1
ATOM 727 N N . VAL A 1 101 ? 37.744 12.059 -37.895 1.00 95.38 101 VAL A N 1
ATOM 728 C CA . VAL A 1 101 ? 36.946 10.929 -38.373 1.00 95.38 101 VAL A CA 1
ATOM 729 C C . VAL A 1 101 ? 37.639 9.619 -38.017 1.00 95.38 101 VAL A C 1
ATOM 731 O O . VAL A 1 101 ? 38.812 9.412 -38.324 1.00 95.38 101 VAL A O 1
ATOM 734 N N . THR A 1 102 ? 36.890 8.716 -37.400 1.00 97.06 102 THR A N 1
ATOM 735 C CA . THR A 1 102 ? 37.279 7.324 -37.190 1.00 97.06 102 THR A CA 1
ATOM 736 C C . THR A 1 102 ? 36.873 6.503 -38.401 1.00 97.06 102 THR A C 1
ATOM 738 O O . THR A 1 102 ? 35.692 6.453 -38.746 1.00 97.06 102 THR A O 1
ATOM 741 N N . MET A 1 103 ? 37.849 5.848 -39.029 1.00 96.75 103 MET A N 1
ATOM 742 C CA . MET A 1 103 ? 37.634 4.954 -40.166 1.00 96.75 103 MET A CA 1
ATOM 743 C C . MET A 1 103 ? 37.754 3.496 -39.730 1.00 96.75 103 MET A C 1
ATOM 745 O O . MET A 1 103 ? 38.698 3.112 -39.042 1.00 96.75 103 MET A O 1
ATOM 749 N N . SER A 1 104 ? 36.789 2.684 -40.141 1.00 97.25 104 SER A N 1
ATOM 750 C CA . SER A 1 104 ? 36.670 1.279 -39.777 1.00 97.25 104 SER A CA 1
ATOM 751 C C . SER A 1 104 ? 36.378 0.438 -41.024 1.00 97.25 104 SER A C 1
ATOM 753 O O . SER A 1 104 ? 35.233 0.412 -41.487 1.00 97.25 104 SER A O 1
ATOM 755 N N . PRO A 1 105 ? 37.386 -0.250 -41.590 1.00 96.19 105 PRO A N 1
ATOM 756 C CA . PRO A 1 105 ? 37.159 -1.255 -42.617 1.00 96.19 105 PRO A CA 1
ATOM 757 C C . PRO A 1 105 ? 36.509 -2.501 -42.004 1.00 96.19 105 PRO A C 1
ATOM 759 O O . PRO A 1 105 ? 36.994 -3.066 -41.018 1.00 96.19 105 PRO A O 1
ATOM 762 N N . ARG A 1 106 ? 35.387 -2.937 -42.576 1.00 95.94 106 ARG A N 1
ATOM 763 C CA . ARG A 1 106 ? 34.588 -4.059 -42.076 1.00 95.94 106 ARG A CA 1
ATOM 764 C C . ARG A 1 106 ? 34.157 -5.002 -43.191 1.00 95.94 106 ARG A C 1
ATOM 766 O O . ARG A 1 106 ? 33.980 -4.595 -44.333 1.00 95.94 106 ARG A O 1
ATOM 773 N N . LEU A 1 107 ? 33.913 -6.254 -42.824 1.00 92.81 107 LEU A N 1
ATOM 774 C CA . LEU A 1 107 ? 33.340 -7.280 -43.695 1.00 92.81 107 LEU A CA 1
ATOM 775 C C . LEU A 1 107 ? 32.005 -7.761 -43.131 1.00 92.81 107 LEU A C 1
ATOM 777 O O . LEU A 1 107 ? 31.809 -7.792 -41.913 1.00 92.81 107 LEU A O 1
ATOM 781 N N . SER A 1 108 ? 31.083 -8.144 -44.011 1.00 85.69 108 SER A N 1
ATOM 782 C CA . SER A 1 108 ? 29.819 -8.766 -43.621 1.00 85.69 108 SER A CA 1
ATOM 783 C C . SER A 1 108 ? 29.544 -10.025 -44.435 1.00 85.69 108 SER A C 1
ATOM 785 O O . SER A 1 108 ? 29.767 -10.064 -45.645 1.00 85.69 108 SER A O 1
ATOM 787 N N . ASP A 1 109 ? 28.990 -11.031 -43.762 1.00 80.56 109 ASP A N 1
ATOM 788 C CA . ASP A 1 109 ? 28.577 -12.309 -44.354 1.00 80.56 109 ASP A CA 1
ATOM 789 C C . ASP A 1 109 ? 27.061 -12.356 -44.637 1.00 80.56 109 ASP A C 1
ATOM 791 O O . ASP A 1 109 ? 26.507 -13.397 -44.986 1.00 80.56 109 ASP A O 1
ATOM 795 N N . GLY A 1 110 ? 26.357 -11.232 -44.455 1.00 88.00 110 GLY A N 1
ATOM 796 C CA . GLY A 1 110 ? 24.909 -11.137 -44.632 1.00 88.00 110 GLY A CA 1
ATOM 797 C C . GLY A 1 110 ? 24.326 -9.794 -44.191 1.00 88.00 110 GLY A C 1
ATOM 798 O O . GLY A 1 110 ? 25.010 -8.772 -44.148 1.00 88.00 110 GLY A O 1
ATOM 799 N N . HIS A 1 111 ? 23.045 -9.798 -43.817 1.00 88.94 111 HIS A N 1
ATOM 800 C CA . HIS A 1 111 ? 22.326 -8.624 -43.297 1.00 88.94 111 HIS A CA 1
ATOM 801 C C . HIS A 1 111 ? 22.505 -8.440 -41.777 1.00 88.94 111 HIS A C 1
ATOM 803 O O . HIS A 1 111 ? 21.548 -8.177 -41.047 1.00 88.94 111 HIS A O 1
ATOM 809 N N . THR A 1 112 ? 23.731 -8.612 -41.289 1.00 91.12 112 THR A N 1
ATOM 810 C CA . THR A 1 112 ? 24.129 -8.363 -39.895 1.00 91.12 112 THR A CA 1
ATOM 811 C C . THR A 1 112 ? 25.153 -7.237 -39.838 1.00 91.12 112 THR A C 1
ATOM 813 O O . THR A 1 112 ? 25.733 -6.874 -40.858 1.00 91.12 112 THR A O 1
ATOM 816 N N . GLU A 1 113 ? 25.387 -6.675 -38.654 1.00 93.94 113 GLU A N 1
ATOM 817 C CA . GLU A 1 113 ? 26.393 -5.636 -38.453 1.00 93.94 113 GLU A CA 1
ATOM 818 C C . GLU A 1 113 ? 27.779 -6.114 -38.938 1.00 93.94 113 GLU A C 1
ATOM 820 O O . GLU A 1 113 ? 28.294 -7.100 -38.396 1.00 93.94 113 GLU A O 1
ATOM 825 N N . PRO A 1 114 ? 28.401 -5.421 -39.915 1.00 94.38 114 PRO A N 1
ATOM 826 C CA . PRO A 1 114 ? 29.731 -5.769 -40.398 1.00 94.38 114 PRO A CA 1
ATOM 827 C C . PRO A 1 114 ? 30.760 -5.778 -39.261 1.00 94.38 114 PRO A C 1
ATOM 829 O O . PRO A 1 114 ? 30.691 -4.966 -38.332 1.00 94.38 114 PRO A O 1
ATOM 832 N N . VAL A 1 115 ? 31.723 -6.694 -39.326 1.00 93.94 115 VAL A N 1
ATOM 833 C CA . VAL A 1 115 ? 32.783 -6.879 -38.327 1.00 93.94 115 VAL A CA 1
ATOM 834 C C . VAL A 1 115 ? 34.071 -6.251 -38.838 1.00 93.94 115 VAL A C 1
ATOM 836 O O . VAL A 1 115 ? 34.448 -6.463 -39.987 1.00 93.94 115 VAL A O 1
ATOM 839 N N . TYR A 1 116 ? 34.746 -5.487 -37.980 1.00 95.44 116 TYR A N 1
ATOM 840 C CA . TYR A 1 116 ? 36.063 -4.928 -38.280 1.00 95.44 116 TYR A CA 1
ATOM 841 C C . TYR A 1 116 ? 37.061 -6.019 -38.687 1.00 95.44 116 TYR A C 1
ATOM 843 O O . TYR A 1 116 ? 37.133 -7.065 -38.036 1.00 95.44 116 TYR A O 1
ATOM 851 N N . THR A 1 117 ? 37.848 -5.750 -39.728 1.00 93.31 117 THR A N 1
ATOM 852 C CA . THR A 1 117 ? 38.961 -6.607 -40.146 1.00 93.31 117 THR A CA 1
ATOM 853 C C . THR A 1 117 ? 40.270 -5.829 -40.123 1.00 93.31 117 THR A C 1
ATOM 855 O O . THR A 1 117 ? 40.345 -4.702 -40.601 1.00 93.31 117 THR A O 1
ATOM 858 N N . SER A 1 118 ? 41.318 -6.444 -39.577 1.00 92.06 118 SER A N 1
ATOM 859 C CA . SER A 1 118 ? 42.683 -5.914 -39.633 1.00 92.06 118 SER A CA 1
ATOM 860 C C . SER A 1 118 ? 43.400 -6.236 -40.944 1.00 92.06 118 SER A C 1
ATOM 862 O O . SER A 1 118 ? 44.496 -5.731 -41.168 1.00 92.06 118 SER A O 1
ATOM 864 N N . ASP A 1 119 ? 42.817 -7.081 -41.797 1.00 90.88 119 ASP A N 1
ATOM 865 C CA . ASP A 1 119 ? 43.437 -7.483 -43.067 1.00 90.88 119 ASP A CA 1
ATOM 866 C C . ASP A 1 119 ? 43.426 -6.340 -44.092 1.00 90.88 119 ASP A C 1
ATOM 868 O O . ASP A 1 119 ? 44.216 -6.332 -45.030 1.00 90.88 119 ASP A O 1
ATOM 872 N N . ILE A 1 120 ? 42.553 -5.352 -43.882 1.00 93.00 120 ILE A N 1
ATOM 873 C CA . ILE A 1 120 ? 42.411 -4.162 -44.714 1.00 93.00 120 ILE A CA 1
ATOM 874 C C . ILE A 1 120 ? 43.050 -2.979 -43.993 1.00 93.00 120 ILE A C 1
ATOM 876 O O . ILE A 1 120 ? 42.635 -2.608 -42.895 1.00 93.00 120 ILE A O 1
ATOM 880 N N . GLN A 1 121 ? 44.061 -2.379 -44.617 1.00 92.38 121 GLN A N 1
ATOM 881 C CA . GLN A 1 121 ? 44.822 -1.271 -44.045 1.00 92.38 121 GLN A CA 1
ATOM 882 C C . GLN A 1 121 ? 44.409 0.039 -44.712 1.00 92.38 121 GLN A C 1
ATOM 884 O O . GLN A 1 121 ? 44.662 0.241 -45.899 1.00 92.38 121 GLN A O 1
ATOM 889 N N . VAL A 1 122 ? 43.772 0.922 -43.940 1.00 95.50 122 VAL A N 1
ATOM 890 C CA . VAL A 1 122 ? 43.355 2.253 -44.396 1.00 95.50 122 VAL A CA 1
ATOM 891 C C . VAL A 1 122 ? 44.137 3.317 -43.638 1.00 95.50 122 VAL A C 1
ATOM 893 O O . VAL A 1 122 ? 44.066 3.392 -42.412 1.00 95.50 122 VAL A O 1
ATOM 896 N N . GLU A 1 123 ? 44.872 4.144 -44.372 1.00 95.19 123 GLU A N 1
ATOM 897 C CA . GLU A 1 123 ? 45.650 5.261 -43.842 1.00 95.19 123 GLU A CA 1
ATOM 898 C C . GLU A 1 123 ? 44.934 6.586 -44.121 1.00 95.19 123 GLU A C 1
ATOM 900 O O . GLU A 1 123 ? 44.503 6.841 -45.248 1.00 95.19 123 GLU A O 1
ATOM 905 N N . ALA A 1 124 ? 44.828 7.437 -43.097 1.00 95.94 124 ALA A N 1
ATOM 906 C CA . ALA A 1 124 ? 44.288 8.784 -43.241 1.00 95.94 124 ALA A CA 1
ATOM 907 C C . ALA A 1 124 ? 45.331 9.712 -43.878 1.00 95.94 124 ALA A C 1
ATOM 909 O O . ALA A 1 124 ? 46.457 9.832 -43.397 1.00 95.94 124 ALA A O 1
ATOM 910 N N . LEU A 1 125 ? 44.930 10.408 -44.933 1.00 96.00 125 LEU A N 1
ATOM 911 C CA . LEU A 1 125 ? 45.734 11.376 -45.670 1.00 96.00 125 LEU A CA 1
ATOM 912 C C . LEU A 1 125 ? 45.391 12.817 -45.237 1.00 96.00 125 LEU A C 1
ATOM 914 O O . LEU A 1 125 ? 44.344 13.048 -44.611 1.00 96.00 125 LEU A O 1
ATOM 918 N N . PRO A 1 126 ? 46.251 13.809 -45.556 1.00 93.56 126 PRO A N 1
ATOM 919 C CA . PRO A 1 126 ? 45.992 15.215 -45.250 1.00 93.56 126 PRO A CA 1
ATOM 920 C C . PRO A 1 126 ? 44.622 15.696 -45.752 1.00 93.56 126 PRO A C 1
ATOM 922 O O . PRO A 1 126 ? 44.162 15.302 -46.822 1.00 93.56 126 PRO A O 1
ATOM 925 N N . GLY A 1 127 ? 43.965 16.553 -44.966 1.00 89.56 127 GLY A N 1
ATOM 926 C CA . GLY A 1 127 ? 42.601 17.030 -45.235 1.00 89.56 127 GLY A CA 1
ATOM 927 C C . GLY A 1 127 ? 41.488 16.204 -44.576 1.00 89.56 127 GLY A C 1
ATOM 928 O O . GLY A 1 127 ? 40.327 16.590 -44.656 1.00 89.56 127 GLY A O 1
ATOM 929 N N . THR A 1 128 ? 41.831 15.117 -43.876 1.00 94.62 128 THR A N 1
ATOM 930 C CA . THR A 1 128 ? 40.883 14.358 -43.045 1.00 94.62 128 THR A CA 1
ATOM 931 C C . THR A 1 128 ? 40.496 15.131 -41.781 1.00 94.62 128 THR A C 1
ATOM 933 O O . THR A 1 128 ? 41.367 15.619 -41.058 1.00 94.62 128 THR A O 1
ATOM 936 N N . GLY A 1 129 ? 39.199 15.206 -41.483 1.00 94.12 129 GLY A N 1
ATOM 937 C CA . GLY A 1 129 ? 38.659 15.816 -40.270 1.00 94.12 129 GLY A CA 1
ATOM 938 C C . GLY A 1 129 ? 37.311 16.502 -40.484 1.00 94.12 129 GLY A C 1
ATOM 939 O O . GLY A 1 129 ? 36.640 16.294 -41.495 1.00 94.12 129 GLY A O 1
ATOM 940 N N . LEU A 1 130 ? 36.897 17.317 -39.514 1.00 93.69 130 LEU A N 1
ATOM 941 C CA . LEU A 1 130 ? 35.727 18.184 -39.648 1.00 93.69 130 LEU A CA 1
ATOM 942 C C . LEU A 1 130 ? 36.105 19.465 -40.409 1.00 93.69 130 LEU A C 1
ATOM 944 O O . LEU A 1 130 ? 36.854 20.301 -39.906 1.00 93.69 130 LEU A O 1
ATOM 948 N N . VAL A 1 131 ? 35.557 19.637 -41.610 1.00 91.06 131 VAL A N 1
ATOM 949 C CA . VAL A 1 131 ? 35.786 20.796 -42.481 1.00 91.06 131 VAL A CA 1
ATOM 950 C C . VAL A 1 131 ? 34.592 21.750 -42.395 1.00 91.06 131 VAL A C 1
ATOM 952 O O . VAL A 1 131 ? 33.433 21.327 -42.430 1.00 91.06 131 VAL A O 1
ATOM 955 N N . ASN A 1 132 ? 34.871 23.053 -42.268 1.00 86.56 132 ASN A N 1
ATOM 956 C CA . ASN A 1 132 ? 33.871 24.130 -42.193 1.00 86.56 132 ASN A CA 1
ATOM 957 C C . ASN A 1 132 ? 32.779 23.908 -41.126 1.00 86.56 132 ASN A C 1
ATOM 959 O O . ASN A 1 132 ? 31.638 24.314 -41.332 1.00 86.56 132 ASN A O 1
ATOM 963 N N . GLU A 1 133 ? 33.101 23.195 -40.037 1.00 87.62 133 GLU A N 1
ATOM 964 C CA . GLU A 1 133 ? 32.188 22.805 -38.939 1.00 87.62 133 GLU A CA 1
ATOM 965 C C . GLU A 1 133 ? 30.940 21.995 -39.357 1.00 87.62 133 GLU A C 1
ATOM 967 O O . GLU A 1 133 ? 30.098 21.646 -38.525 1.00 87.62 133 GLU A O 1
ATOM 972 N N . THR A 1 134 ? 30.823 21.649 -40.638 1.00 88.62 134 THR A N 1
ATOM 973 C CA . THR A 1 134 ? 29.583 21.160 -41.255 1.00 88.62 134 THR A CA 1
ATOM 974 C C . THR A 1 134 ? 29.739 19.812 -41.928 1.00 88.62 134 THR A C 1
ATOM 976 O O . THR A 1 134 ? 28.741 19.112 -42.055 1.00 88.62 134 THR A O 1
ATOM 979 N N . THR A 1 135 ? 30.947 19.427 -42.346 1.00 91.88 135 THR A N 1
ATOM 980 C CA . THR A 1 135 ? 31.164 18.202 -43.125 1.00 91.88 135 THR A CA 1
ATOM 981 C C . THR A 1 135 ? 32.373 17.447 -42.603 1.00 91.88 135 THR A C 1
ATOM 983 O O . THR A 1 135 ? 33.471 17.993 -42.521 1.00 91.88 135 THR A O 1
ATOM 986 N N . TYR A 1 136 ? 32.182 16.180 -42.261 1.00 94.44 136 TYR A N 1
ATOM 987 C CA . TYR A 1 136 ? 33.275 15.254 -42.013 1.00 94.44 136 TYR A CA 1
ATOM 988 C C . TYR A 1 136 ? 33.827 14.764 -43.347 1.00 94.44 136 TYR A C 1
ATOM 990 O O . TYR A 1 136 ? 33.082 14.216 -44.160 1.00 94.44 136 TYR A O 1
ATOM 998 N N . VAL A 1 137 ? 35.128 14.952 -43.549 1.00 95.56 137 VAL A N 1
ATOM 999 C CA . VAL A 1 137 ? 35.869 14.514 -44.735 1.00 95.56 137 VAL A CA 1
ATOM 1000 C C . VAL A 1 137 ? 36.902 13.480 -44.305 1.00 95.56 137 VAL A C 1
ATOM 1002 O O . VAL A 1 137 ? 37.637 13.698 -43.341 1.00 95.56 137 VAL A O 1
ATOM 1005 N N . TYR A 1 138 ? 36.969 12.356 -45.013 1.00 96.75 138 TYR A N 1
ATOM 1006 C CA . TYR A 1 138 ? 38.029 11.366 -44.852 1.00 96.75 138 TYR A CA 1
ATOM 1007 C C . TYR A 1 138 ? 38.718 11.120 -46.187 1.00 96.75 138 TYR A C 1
ATOM 1009 O O . TYR A 1 138 ? 38.123 10.536 -47.093 1.00 96.75 138 TYR A O 1
ATOM 1017 N N . ASN A 1 139 ? 39.978 11.539 -46.270 1.00 96.62 139 ASN A N 1
ATOM 1018 C CA . ASN A 1 139 ? 40.855 11.255 -47.396 1.00 96.62 139 ASN A CA 1
ATOM 1019 C C . ASN A 1 139 ? 41.671 10.019 -47.025 1.00 96.62 139 ASN A C 1
ATOM 1021 O O . ASN A 1 139 ? 42.419 10.051 -46.049 1.00 96.62 139 ASN A O 1
ATOM 1025 N N . GLY A 1 140 ? 41.507 8.923 -47.759 1.00 95.56 140 GLY A N 1
ATOM 1026 C CA . GLY A 1 140 ? 42.060 7.624 -47.390 1.00 95.56 140 GLY A CA 1
ATOM 1027 C C . GLY A 1 140 ? 42.904 6.988 -48.485 1.00 95.56 140 GLY A C 1
ATOM 1028 O O . GLY A 1 140 ? 42.557 7.059 -49.664 1.00 95.56 140 GLY A O 1
ATOM 1029 N N . ARG A 1 141 ? 43.976 6.296 -48.083 1.00 95.81 141 ARG A N 1
ATOM 1030 C CA . ARG A 1 141 ? 44.656 5.279 -48.900 1.00 95.81 141 ARG A CA 1
ATOM 1031 C C . ARG A 1 141 ? 44.348 3.904 -48.327 1.00 95.81 141 ARG A C 1
ATOM 1033 O O . ARG A 1 141 ? 44.687 3.626 -47.181 1.00 95.81 141 ARG A O 1
ATOM 1040 N N . CYS A 1 142 ? 43.728 3.047 -49.124 1.00 95.12 142 CYS A N 1
ATOM 1041 C CA . CYS A 1 142 ? 43.463 1.656 -48.783 1.00 95.12 142 CYS A CA 1
ATOM 1042 C C . CYS A 1 142 ? 44.518 0.772 -49.458 1.00 95.12 142 CYS A C 1
ATOM 1044 O O . CYS A 1 142 ? 44.520 0.649 -50.685 1.00 95.12 142 CYS A O 1
ATOM 1046 N N . ALA A 1 143 ? 45.429 0.195 -48.672 1.00 92.94 143 ALA A N 1
ATOM 1047 C CA . ALA A 1 143 ? 46.531 -0.610 -49.188 1.00 92.94 143 ALA A CA 1
ATOM 1048 C C . ALA A 1 143 ? 46.073 -2.039 -49.520 1.00 92.94 143 ALA A C 1
ATOM 1050 O O . ALA A 1 143 ? 45.505 -2.717 -48.663 1.00 92.94 143 ALA A O 1
ATOM 1051 N N . ASN A 1 144 ? 46.352 -2.504 -50.742 1.00 90.31 144 ASN A N 1
ATOM 1052 C CA . ASN A 1 144 ? 45.937 -3.821 -51.256 1.00 90.31 144 ASN A CA 1
ATOM 1053 C C . ASN A 1 144 ? 44.427 -4.122 -51.127 1.00 90.31 144 ASN A C 1
ATOM 1055 O O . ASN A 1 144 ? 44.030 -5.225 -50.759 1.00 90.31 144 ASN A O 1
ATOM 1059 N N . CYS A 1 145 ? 43.566 -3.147 -51.426 1.00 90.12 145 CYS A N 1
ATOM 1060 C CA . CYS A 1 145 ? 42.116 -3.249 -51.208 1.00 90.12 145 CYS A CA 1
ATOM 1061 C C . CYS A 1 145 ? 41.298 -3.610 -52.455 1.00 90.12 145 CYS A C 1
ATOM 1063 O O . CYS A 1 145 ? 40.069 -3.525 -52.438 1.00 90.12 145 CYS A O 1
ATOM 1065 N N . ARG A 1 146 ? 41.949 -4.005 -53.555 1.00 91.44 146 ARG A N 1
ATOM 1066 C CA . ARG A 1 146 ? 41.253 -4.450 -54.778 1.00 91.44 146 ARG A CA 1
ATOM 1067 C C . ARG A 1 146 ? 40.665 -5.856 -54.648 1.00 91.44 146 ARG A C 1
ATOM 1069 O O . ARG A 1 146 ? 39.777 -6.212 -55.422 1.00 91.44 146 ARG A O 1
ATOM 1076 N N . SER A 1 147 ? 41.119 -6.646 -53.677 1.00 90.94 147 SER A N 1
ATOM 1077 C CA . SER A 1 147 ? 40.572 -7.968 -53.373 1.00 90.94 147 SER A CA 1
ATOM 1078 C C . SER A 1 147 ? 40.596 -8.259 -51.872 1.00 90.94 147 SER A C 1
ATOM 1080 O O . SER A 1 147 ? 41.431 -7.738 -51.140 1.00 90.94 147 SER A O 1
ATOM 1082 N N . TRP A 1 148 ? 39.650 -9.068 -51.402 1.00 91.75 148 TRP A N 1
ATOM 1083 C CA . TRP A 1 148 ? 39.561 -9.531 -50.016 1.00 91.75 148 TRP A CA 1
ATOM 1084 C C . TRP A 1 148 ? 38.957 -10.940 -49.970 1.00 91.75 148 TRP A C 1
ATOM 1086 O O . TRP A 1 148 ? 38.630 -11.534 -50.998 1.00 91.75 148 TRP A O 1
ATOM 1096 N N . SER A 1 149 ? 38.830 -11.509 -48.772 1.00 84.94 149 SER A N 1
ATOM 1097 C CA . SER A 1 149 ? 38.500 -12.927 -48.559 1.00 84.94 149 SER A CA 1
ATOM 1098 C C . SER A 1 149 ? 37.223 -13.418 -49.259 1.00 84.94 149 SER A C 1
ATOM 1100 O O . SER A 1 149 ? 37.155 -14.588 -49.633 1.00 84.94 149 SER A O 1
ATOM 1102 N N . ASN A 1 150 ? 36.223 -12.554 -49.451 1.00 83.38 150 ASN A N 1
ATOM 1103 C CA . ASN A 1 150 ? 34.918 -12.896 -50.022 1.00 83.38 150 ASN A CA 1
ATOM 1104 C C . ASN A 1 150 ? 34.420 -11.909 -51.102 1.00 83.38 150 ASN A C 1
ATOM 1106 O O . ASN A 1 150 ? 33.233 -11.929 -51.426 1.00 83.38 150 ASN A O 1
ATOM 1110 N N . GLY A 1 151 ? 35.301 -11.090 -51.691 1.00 89.19 151 GLY A N 1
ATOM 1111 C CA . GLY A 1 151 ? 34.933 -10.125 -52.735 1.00 89.19 151 GLY A CA 1
ATOM 1112 C C . GLY A 1 151 ? 36.132 -9.464 -53.422 1.00 89.19 151 GLY A C 1
ATOM 1113 O O . GLY A 1 151 ? 37.286 -9.665 -53.038 1.00 89.19 151 GLY A O 1
ATOM 1114 N N . LYS A 1 152 ? 35.868 -8.718 -54.499 1.00 92.44 152 LYS A N 1
ATOM 1115 C CA . LYS A 1 152 ? 36.888 -7.993 -55.271 1.00 92.44 152 LYS A CA 1
ATOM 1116 C C . LYS A 1 152 ? 36.284 -6.817 -56.033 1.00 92.44 152 LYS A C 1
ATOM 1118 O O . LYS A 1 152 ? 35.085 -6.796 -56.295 1.00 92.44 152 LYS A O 1
ATOM 1123 N N . ILE A 1 153 ? 37.141 -5.903 -56.467 1.00 92.50 153 ILE A N 1
ATOM 1124 C CA . ILE A 1 153 ? 36.812 -4.828 -57.406 1.00 92.50 153 ILE A CA 1
ATOM 1125 C C . ILE A 1 153 ? 37.377 -5.183 -58.782 1.00 92.50 153 ILE A C 1
ATOM 1127 O O . ILE A 1 153 ? 38.561 -5.496 -58.916 1.00 92.50 153 ILE A O 1
ATOM 1131 N N . ASP A 1 154 ? 36.545 -5.115 -59.820 1.00 92.06 154 ASP A N 1
ATOM 1132 C CA . ASP A 1 154 ? 36.993 -5.214 -61.207 1.00 92.06 154 ASP A CA 1
ATOM 1133 C C . ASP A 1 154 ? 37.305 -3.821 -61.763 1.00 92.06 154 ASP A C 1
ATOM 1135 O O . ASP A 1 154 ? 36.424 -3.094 -62.221 1.00 92.06 154 ASP A O 1
ATOM 1139 N N . VAL A 1 155 ? 38.591 -3.464 -61.766 1.00 90.62 155 VAL A N 1
ATOM 1140 C CA . VAL A 1 155 ? 39.078 -2.167 -62.266 1.00 90.62 155 VAL A CA 1
ATOM 1141 C C . VAL A 1 155 ? 38.807 -1.934 -63.761 1.00 90.62 155 VAL A C 1
ATOM 1143 O O . VAL A 1 155 ? 38.964 -0.821 -64.250 1.00 90.62 155 VAL A O 1
ATOM 1146 N N . LYS A 1 156 ? 38.394 -2.968 -64.508 1.00 91.25 156 LYS A N 1
ATOM 1147 C CA . LYS A 1 156 ? 38.023 -2.860 -65.929 1.00 91.25 156 LYS A CA 1
ATOM 1148 C C . LYS A 1 156 ? 36.524 -2.644 -66.140 1.00 91.25 156 LYS A C 1
ATOM 1150 O O . LYS A 1 156 ? 36.104 -2.424 -67.277 1.00 91.25 156 LYS A O 1
ATOM 1155 N N . SER A 1 157 ? 35.718 -2.734 -65.085 1.00 92.00 157 SER A N 1
ATOM 1156 C CA . SER A 1 157 ? 34.272 -2.569 -65.171 1.00 92.00 157 SER A CA 1
ATOM 1157 C C . SER A 1 157 ? 33.889 -1.094 -65.250 1.00 92.00 157 SER A C 1
ATOM 1159 O O . SER A 1 157 ? 34.342 -0.276 -64.455 1.00 92.00 157 SER A O 1
ATOM 1161 N N . LYS A 1 158 ? 32.994 -0.755 -66.181 1.00 89.25 158 LYS A N 1
ATOM 1162 C CA . LYS A 1 158 ? 32.347 0.568 -66.228 1.00 89.25 158 LYS A CA 1
ATOM 1163 C C . LYS A 1 158 ? 31.135 0.675 -65.302 1.00 89.25 158 LYS A C 1
ATOM 1165 O O . LYS A 1 158 ? 30.567 1.747 -65.140 1.00 89.25 158 LYS A O 1
ATOM 1170 N N . THR A 1 159 ? 30.702 -0.453 -64.750 1.00 90.19 159 THR A N 1
ATOM 1171 C CA . THR A 1 159 ? 29.503 -0.571 -63.924 1.00 90.19 159 THR A CA 1
ATOM 1172 C C . THR A 1 159 ? 29.822 -1.451 -62.720 1.00 90.19 159 THR A C 1
ATOM 1174 O O . THR A 1 159 ? 29.222 -2.506 -62.540 1.00 90.19 159 THR A O 1
ATOM 1177 N N . GLN A 1 160 ? 30.855 -1.097 -61.953 1.00 93.56 160 GLN A N 1
ATOM 1178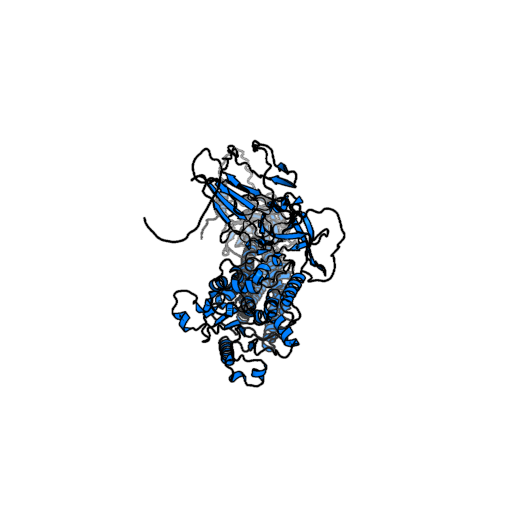 C CA . GLN A 1 160 ? 31.235 -1.849 -60.758 1.00 93.56 160 GLN A CA 1
ATOM 1179 C C . GLN A 1 160 ? 30.228 -1.589 -59.643 1.00 93.56 160 GLN A C 1
ATOM 1181 O O . GLN A 1 160 ? 30.077 -0.441 -59.233 1.00 93.56 160 GLN A O 1
ATOM 1186 N N . ASP A 1 161 ? 29.596 -2.645 -59.135 1.00 92.69 161 ASP A N 1
ATOM 1187 C CA . ASP A 1 161 ? 28.600 -2.543 -58.069 1.00 92.69 161 ASP A CA 1
ATOM 1188 C C . ASP A 1 161 ? 29.215 -2.075 -56.751 1.00 92.69 161 ASP A C 1
ATOM 1190 O O . ASP A 1 161 ? 30.261 -2.578 -56.315 1.00 92.69 161 ASP A O 1
ATOM 1194 N N . MET A 1 162 ? 28.532 -1.107 -56.143 1.00 92.75 162 MET A N 1
ATOM 1195 C CA . MET A 1 162 ? 28.859 -0.468 -54.879 1.00 92.75 162 MET A CA 1
ATOM 1196 C C . MET A 1 162 ? 27.584 -0.220 -54.061 1.00 92.75 162 MET A C 1
ATOM 1198 O O . MET A 1 162 ? 26.462 -0.153 -54.573 1.00 92.75 162 MET A O 1
ATOM 1202 N N . LEU A 1 163 ? 27.773 -0.004 -52.766 1.00 93.56 163 LEU A N 1
ATOM 1203 C CA . LEU A 1 163 ? 26.728 0.338 -51.810 1.00 93.56 163 LEU A CA 1
ATOM 1204 C C . LEU A 1 163 ? 27.047 1.649 -51.122 1.00 93.56 163 LEU A C 1
ATOM 1206 O O . LEU A 1 163 ? 28.209 1.973 -50.892 1.00 93.56 163 LEU A O 1
ATOM 1210 N N . TYR A 1 164 ? 26.013 2.356 -50.693 1.00 93.50 164 TYR A N 1
ATOM 1211 C CA . TYR A 1 164 ? 26.160 3.426 -49.719 1.00 93.50 164 TYR A CA 1
ATOM 1212 C C . TYR A 1 164 ? 25.147 3.245 -48.595 1.00 93.50 164 TYR A C 1
ATOM 1214 O O . TYR A 1 164 ? 24.061 2.690 -48.790 1.00 93.50 164 TYR A O 1
ATOM 1222 N N . ALA A 1 165 ? 25.511 3.715 -47.409 1.00 94.44 165 ALA A N 1
ATOM 1223 C CA . ALA A 1 165 ? 24.621 3.733 -46.265 1.00 94.44 165 ALA A CA 1
ATOM 1224 C C . ALA A 1 165 ? 24.981 4.869 -45.307 1.00 94.44 165 ALA A C 1
ATOM 1226 O O . ALA A 1 165 ? 26.156 5.138 -45.063 1.00 94.44 165 ALA A O 1
ATOM 1227 N N . THR A 1 166 ? 23.969 5.495 -44.719 1.00 93.94 166 THR A N 1
ATOM 1228 C CA . THR A 1 166 ? 24.129 6.501 -43.667 1.00 93.94 166 THR A CA 1
ATOM 1229 C C . THR A 1 166 ? 23.274 6.153 -42.459 1.00 93.94 166 THR A C 1
ATOM 1231 O O . THR A 1 166 ? 22.220 5.516 -42.562 1.00 93.94 166 THR A O 1
ATOM 1234 N N . GLY A 1 167 ? 23.746 6.536 -41.278 1.00 92.31 167 GLY A N 1
ATOM 1235 C CA . GLY A 1 167 ? 22.991 6.433 -40.038 1.00 92.31 167 GLY A CA 1
ATOM 1236 C C . GLY A 1 167 ? 21.937 7.538 -39.892 1.00 92.31 167 GLY A C 1
ATOM 1237 O O . GLY A 1 167 ? 21.936 8.525 -40.618 1.00 92.31 167 GLY A O 1
ATOM 1238 N N . ASP A 1 168 ? 21.038 7.380 -38.917 1.00 89.69 168 ASP A N 1
ATOM 1239 C CA . ASP A 1 168 ? 20.026 8.394 -38.569 1.00 89.69 168 ASP A CA 1
ATOM 1240 C C . ASP A 1 168 ? 20.691 9.673 -38.020 1.00 89.69 168 ASP A C 1
ATOM 1242 O O . ASP A 1 168 ? 21.873 9.676 -37.644 1.00 89.69 168 ASP A O 1
ATOM 1246 N N . ASN A 1 169 ? 19.906 10.744 -37.918 1.00 89.44 169 ASN A N 1
ATOM 1247 C CA . ASN A 1 169 ? 20.307 12.000 -37.303 1.00 89.44 169 ASN A CA 1
ATOM 1248 C C . ASN A 1 169 ? 20.744 11.775 -35.851 1.00 89.44 169 ASN A C 1
ATOM 1250 O O . ASN A 1 169 ? 20.022 11.206 -35.024 1.00 89.44 169 ASN A O 1
ATOM 1254 N N . GLY A 1 170 ? 21.922 12.273 -35.510 1.00 85.38 170 GLY A N 1
ATOM 1255 C CA . GLY A 1 170 ? 22.512 12.108 -34.196 1.00 85.38 170 GLY A CA 1
ATOM 1256 C C . GLY A 1 170 ? 24.010 12.340 -34.220 1.00 85.38 170 GLY A C 1
ATOM 1257 O O . GLY A 1 170 ? 24.558 12.901 -35.159 1.00 85.38 170 GLY A O 1
ATOM 1258 N N . ASP A 1 171 ? 24.660 11.909 -33.149 1.00 82.56 171 ASP A N 1
ATOM 1259 C CA . ASP A 1 171 ? 26.090 12.096 -32.956 1.00 82.56 171 ASP A CA 1
ATOM 1260 C C . ASP A 1 171 ? 26.654 10.825 -32.312 1.00 82.56 171 ASP A C 1
ATOM 1262 O O . ASP A 1 171 ? 26.188 10.399 -31.248 1.00 82.56 171 ASP A O 1
ATOM 1266 N N . VAL A 1 172 ? 27.600 10.180 -32.994 1.00 88.44 172 VAL A N 1
ATOM 1267 C CA . VAL A 1 172 ? 28.400 9.067 -32.470 1.00 88.44 172 VAL A CA 1
ATOM 1268 C C . VAL A 1 172 ? 29.828 9.567 -32.376 1.00 88.44 172 VAL A C 1
ATOM 1270 O O . VAL A 1 172 ? 30.405 9.954 -33.383 1.00 88.44 172 VAL A O 1
ATOM 1273 N N . ARG A 1 173 ? 30.405 9.508 -31.174 1.00 92.38 173 ARG A N 1
ATOM 1274 C CA . ARG A 1 173 ? 31.783 9.932 -30.910 1.00 92.38 173 ARG A CA 1
ATOM 1275 C C . ARG A 1 173 ? 32.576 8.779 -30.339 1.00 92.38 173 ARG A C 1
ATOM 1277 O O . ARG A 1 173 ? 32.356 8.392 -29.189 1.00 92.38 173 ARG A O 1
ATOM 1284 N N . SER A 1 174 ? 33.473 8.213 -31.133 1.00 94.75 174 SER A N 1
ATOM 1285 C CA . SER A 1 174 ? 34.325 7.117 -30.679 1.00 94.75 174 SER A CA 1
ATOM 1286 C C . SER A 1 174 ? 35.573 6.985 -31.534 1.00 94.75 174 SER A C 1
ATOM 1288 O O . SER A 1 174 ? 35.489 7.078 -32.753 1.00 94.75 174 SER A O 1
ATOM 1290 N N . ASP A 1 175 ? 36.705 6.698 -30.895 1.00 95.81 175 ASP A N 1
ATOM 1291 C CA . ASP A 1 175 ? 37.964 6.336 -31.566 1.00 95.81 175 ASP A CA 1
ATOM 1292 C C . ASP A 1 175 ? 38.110 4.810 -31.718 1.00 95.81 175 ASP A C 1
ATOM 1294 O O . ASP A 1 175 ? 39.072 4.317 -32.302 1.00 95.81 175 ASP A O 1
ATOM 1298 N N . ASP A 1 176 ? 37.164 4.036 -31.174 1.00 95.81 176 ASP A N 1
ATOM 1299 C CA . ASP A 1 176 ? 37.169 2.580 -31.271 1.00 95.81 176 ASP A CA 1
ATOM 1300 C C . ASP A 1 176 ? 36.715 2.157 -32.669 1.00 95.81 176 ASP A C 1
ATOM 1302 O O . ASP A 1 176 ? 35.542 2.300 -33.009 1.00 95.81 176 ASP A O 1
ATOM 1306 N N . VAL A 1 177 ? 37.623 1.603 -33.474 1.00 94.38 177 VAL A N 1
ATOM 1307 C CA . VAL A 1 177 ? 37.331 1.086 -34.823 1.00 94.38 177 VAL A CA 1
ATOM 1308 C C . VAL A 1 177 ? 36.364 -0.104 -34.814 1.00 94.38 177 VAL A C 1
ATOM 1310 O O . VAL A 1 177 ? 35.765 -0.419 -35.839 1.00 94.38 177 VAL A O 1
ATOM 1313 N N . GLN A 1 178 ? 36.152 -0.758 -33.672 1.00 94.94 178 GLN A N 1
ATOM 1314 C CA . GLN A 1 178 ? 35.195 -1.858 -33.509 1.00 94.94 178 GLN A CA 1
ATOM 1315 C C . GLN A 1 178 ? 33.866 -1.402 -32.896 1.00 94.94 178 GLN A C 1
ATOM 1317 O O . GLN A 1 178 ? 33.008 -2.238 -32.598 1.00 94.94 178 GLN A O 1
ATOM 1322 N N . TYR A 1 179 ? 33.671 -0.089 -32.722 1.00 94.31 179 TYR A N 1
ATOM 1323 C CA . TYR A 1 179 ? 32.476 0.465 -32.095 1.00 94.31 179 TYR A CA 1
ATOM 1324 C C . TYR A 1 179 ? 31.204 -0.047 -32.774 1.00 94.31 179 TYR A C 1
ATOM 1326 O O . TYR A 1 179 ? 31.065 0.021 -33.997 1.00 94.31 179 TYR A O 1
ATOM 1334 N N . SER A 1 180 ? 30.260 -0.566 -31.988 1.00 93.06 180 SER A N 1
ATOM 1335 C CA . SER A 1 180 ? 29.041 -1.122 -32.570 1.00 93.06 180 SER A CA 1
ATOM 1336 C C . SER A 1 180 ? 28.122 -0.011 -33.067 1.00 93.06 180 SER A C 1
ATOM 1338 O O . SER A 1 180 ? 27.805 0.909 -32.313 1.00 93.06 180 SER A O 1
ATOM 1340 N N . LEU A 1 181 ? 27.668 -0.099 -34.313 1.00 91.62 181 LEU A N 1
ATOM 1341 C CA . LEU A 1 181 ? 26.873 0.939 -34.967 1.00 91.62 181 LEU A CA 1
ATOM 1342 C C . LEU A 1 181 ? 25.423 0.479 -35.183 1.00 91.62 181 LEU A C 1
ATOM 1344 O O . LEU A 1 181 ? 25.167 -0.707 -35.408 1.00 91.62 181 LEU A O 1
ATOM 1348 N N . PRO A 1 182 ? 24.441 1.390 -35.067 1.00 89.50 182 PRO A N 1
ATOM 1349 C CA . PRO A 1 182 ? 23.049 1.072 -35.348 1.00 89.50 182 PRO A CA 1
ATOM 1350 C C . PRO A 1 182 ? 22.831 0.852 -36.850 1.00 89.50 182 PRO A C 1
ATOM 1352 O O . PRO A 1 182 ? 23.593 1.341 -37.678 1.00 89.50 182 PRO A O 1
ATOM 1355 N N . MET A 1 183 ? 21.753 0.145 -37.188 1.00 90.56 183 MET A N 1
ATOM 1356 C CA . MET A 1 183 ? 21.309 -0.076 -38.566 1.00 90.56 183 MET A CA 1
ATOM 1357 C C . MET A 1 183 ? 21.143 1.246 -39.335 1.00 90.56 183 MET A C 1
ATOM 1359 O O . MET A 1 183 ? 20.705 2.243 -38.756 1.00 90.56 183 MET A O 1
ATOM 1363 N N . HIS A 1 184 ? 21.485 1.234 -40.626 1.00 91.31 184 HIS A N 1
ATOM 1364 C CA . HIS A 1 184 ? 21.391 2.399 -41.510 1.00 91.31 184 HIS A CA 1
ATOM 1365 C C . HIS A 1 184 ? 19.963 2.944 -41.606 1.00 91.31 184 HIS A C 1
ATOM 1367 O O . HIS A 1 184 ? 18.994 2.179 -41.554 1.00 91.31 184 HIS A O 1
ATOM 1373 N N . PHE A 1 185 ? 19.868 4.261 -41.778 1.00 91.00 185 PHE A N 1
ATOM 1374 C CA . PHE A 1 185 ? 18.635 5.004 -42.016 1.00 91.00 185 PHE A CA 1
ATOM 1375 C C . PHE A 1 185 ? 18.389 5.232 -43.509 1.00 91.00 185 PHE A C 1
ATOM 1377 O O . PHE A 1 185 ? 17.280 4.957 -43.973 1.00 91.00 185 PHE A O 1
ATOM 1384 N N . ASN A 1 186 ? 19.421 5.653 -44.252 1.00 90.50 186 ASN A N 1
ATOM 1385 C CA . ASN A 1 186 ? 19.403 5.705 -45.715 1.00 90.50 186 ASN A CA 1
ATOM 1386 C C . ASN A 1 186 ? 20.390 4.686 -46.271 1.00 90.50 186 ASN A C 1
ATOM 1388 O O . ASN A 1 186 ? 21.479 4.504 -45.726 1.00 90.50 186 ASN A O 1
ATOM 1392 N N . TYR A 1 187 ? 20.010 4.018 -47.353 1.00 92.19 187 TYR A N 1
ATOM 1393 C CA . TYR A 1 187 ? 20.890 3.102 -48.069 1.00 92.19 187 TYR A CA 1
ATOM 1394 C C . TYR A 1 187 ? 20.438 2.917 -49.515 1.00 92.19 187 TYR A C 1
ATOM 1396 O O . TYR A 1 187 ? 19.290 3.208 -49.866 1.00 92.19 187 TYR A O 1
ATOM 1404 N N . GLY A 1 188 ? 21.348 2.408 -50.336 1.00 91.31 188 GLY A N 1
ATOM 1405 C CA . GLY A 1 188 ? 21.078 2.016 -51.712 1.00 91.31 188 GLY A CA 1
ATOM 1406 C C . GLY A 1 188 ? 22.324 1.458 -52.393 1.00 91.31 188 GLY A C 1
ATOM 1407 O O . GLY A 1 188 ? 23.405 1.406 -51.801 1.00 91.31 188 GLY A O 1
ATOM 1408 N N . SER A 1 189 ? 22.161 1.053 -53.650 1.00 91.69 189 SER A N 1
ATOM 1409 C CA . SER A 1 189 ? 23.247 0.601 -54.518 1.00 91.69 189 SER A CA 1
ATOM 1410 C C . SER A 1 189 ? 23.480 1.578 -55.667 1.00 91.69 189 SER A C 1
ATOM 1412 O O . SER A 1 189 ? 22.556 2.224 -56.178 1.00 91.69 189 SER A O 1
ATOM 1414 N N . PHE A 1 190 ? 24.735 1.686 -56.082 1.00 91.31 190 PHE A N 1
ATOM 1415 C CA . PHE A 1 190 ? 25.161 2.469 -57.234 1.00 91.31 190 PHE A CA 1
ATOM 1416 C C . PHE A 1 190 ? 26.281 1.733 -57.960 1.00 91.31 190 PHE A C 1
ATOM 1418 O O . PHE A 1 190 ? 26.940 0.878 -57.375 1.00 91.31 190 PHE A O 1
ATOM 1425 N N . THR A 1 191 ? 26.527 2.080 -59.218 1.00 91.94 191 THR A N 1
ATOM 1426 C CA . THR A 1 191 ? 27.715 1.597 -59.929 1.00 91.94 191 THR A CA 1
ATOM 1427 C C . THR A 1 191 ? 28.734 2.683 -60.150 1.00 91.94 191 THR A C 1
ATOM 1429 O O . THR A 1 191 ? 28.344 3.794 -60.484 1.00 91.94 191 THR A O 1
ATOM 1432 N N . ALA A 1 192 ? 30.015 2.344 -60.034 1.00 90.00 192 ALA A N 1
ATOM 1433 C CA . ALA A 1 192 ? 31.147 3.211 -60.352 1.00 90.00 192 ALA A CA 1
ATOM 1434 C C . ALA A 1 192 ? 31.802 2.810 -61.689 1.00 90.00 192 ALA A C 1
ATOM 1436 O O . ALA A 1 192 ? 31.945 1.616 -61.974 1.00 90.00 192 ALA A O 1
ATOM 1437 N N . ASP A 1 193 ? 32.235 3.791 -62.490 1.00 90.69 193 ASP A N 1
ATOM 1438 C CA . ASP A 1 193 ? 33.070 3.536 -63.672 1.00 90.69 193 ASP A CA 1
ATOM 1439 C C . ASP A 1 193 ? 34.538 3.454 -63.247 1.00 90.69 193 ASP A C 1
ATOM 1441 O O . ASP A 1 193 ? 35.223 4.460 -63.036 1.00 90.69 193 ASP A O 1
ATOM 1445 N N . MET A 1 194 ? 35.034 2.228 -63.118 1.00 91.12 194 MET A N 1
ATOM 1446 C CA . MET A 1 194 ? 36.400 1.984 -62.670 1.00 91.12 194 MET A CA 1
ATOM 1447 C C . MET A 1 194 ? 37.434 2.338 -63.740 1.00 91.12 194 MET A C 1
ATOM 1449 O O . MET A 1 194 ? 38.577 2.649 -63.405 1.00 91.12 194 MET A O 1
ATOM 1453 N N . VAL A 1 195 ? 37.038 2.339 -65.018 1.00 89.56 195 VAL A N 1
ATOM 1454 C CA . VAL A 1 195 ? 37.912 2.750 -66.122 1.00 89.56 195 VAL A CA 1
ATOM 1455 C C . VAL A 1 195 ? 38.160 4.251 -66.038 1.00 89.56 195 VAL A C 1
ATOM 1457 O O . VAL A 1 195 ? 39.301 4.683 -66.177 1.00 89.56 195 VAL A O 1
ATOM 1460 N N . HIS A 1 196 ? 37.117 5.035 -65.759 1.00 86.69 196 HIS A N 1
ATOM 1461 C CA . HIS A 1 196 ? 37.243 6.478 -65.550 1.00 86.69 196 HIS A CA 1
ATOM 1462 C C . HIS A 1 196 ? 37.971 6.830 -64.245 1.00 86.69 196 HIS A C 1
ATOM 1464 O O . HIS A 1 196 ? 38.689 7.821 -64.195 1.00 86.69 196 HIS A O 1
ATOM 1470 N N . ALA A 1 197 ? 37.840 6.001 -63.207 1.00 88.94 197 ALA A N 1
ATOM 1471 C CA . ALA A 1 197 ? 38.570 6.165 -61.950 1.00 88.94 197 ALA A CA 1
ATOM 1472 C C . ALA A 1 197 ? 40.072 5.832 -62.045 1.00 88.94 197 ALA A C 1
ATOM 1474 O O . ALA A 1 197 ? 40.806 6.095 -61.094 1.00 88.94 197 ALA A O 1
ATOM 1475 N N . THR A 1 198 ? 40.540 5.210 -63.135 1.00 90.56 198 THR A N 1
ATOM 1476 C CA . THR A 1 198 ? 41.925 4.729 -63.249 1.00 90.56 198 THR A CA 1
ATOM 1477 C C . THR A 1 198 ? 42.851 5.799 -63.834 1.00 90.56 198 THR A C 1
ATOM 1479 O O . THR A 1 198 ? 42.671 6.224 -64.973 1.00 90.56 198 THR A O 1
ATOM 1482 N N . GLY A 1 199 ? 43.886 6.203 -63.091 1.00 88.38 199 GLY A N 1
ATOM 1483 C CA . GLY A 1 199 ? 44.812 7.266 -63.506 1.00 88.38 199 GLY A CA 1
ATOM 1484 C C . GLY A 1 199 ? 46.055 7.388 -62.623 1.00 88.38 199 GLY A C 1
ATOM 1485 O O . GLY A 1 199 ? 46.546 6.394 -62.090 1.00 88.38 199 GLY A O 1
ATOM 1486 N N . SER A 1 200 ? 46.595 8.601 -62.479 1.00 85.69 200 SER A N 1
ATOM 1487 C CA . SER A 1 200 ? 47.640 8.882 -61.488 1.00 85.69 200 SER A CA 1
ATOM 1488 C C . SER A 1 200 ? 47.078 8.687 -60.073 1.00 85.69 200 SER A C 1
ATOM 1490 O O . SER A 1 200 ? 45.947 9.079 -59.788 1.00 85.69 200 SER A O 1
ATOM 1492 N N . GLY A 1 201 ? 47.835 8.016 -59.201 1.00 83.56 201 GLY A N 1
ATOM 1493 C CA . GLY A 1 201 ? 47.402 7.733 -57.832 1.00 83.56 201 GLY A CA 1
ATOM 1494 C C . GLY A 1 201 ? 47.402 8.991 -56.963 1.00 83.56 201 GLY A C 1
ATOM 1495 O O . GLY A 1 201 ? 48.426 9.667 -56.866 1.00 83.56 201 GLY A O 1
ATOM 1496 N N . GLY A 1 202 ? 46.281 9.296 -56.312 1.00 87.69 202 GLY A N 1
ATOM 1497 C CA . GLY A 1 202 ? 46.163 10.461 -55.433 1.00 87.69 202 GLY A CA 1
ATOM 1498 C C . GLY A 1 202 ? 44.770 10.624 -54.831 1.00 87.69 202 GLY A C 1
ATOM 1499 O O . GLY A 1 202 ? 43.838 9.921 -55.212 1.00 87.69 202 GLY A O 1
ATOM 1500 N N . VAL A 1 203 ? 44.632 11.539 -53.865 1.00 89.19 203 VAL A N 1
ATOM 1501 C CA . VAL A 1 203 ? 43.343 11.838 -53.214 1.00 89.19 203 VAL A CA 1
ATOM 1502 C C . VAL A 1 203 ? 42.380 12.426 -54.253 1.00 89.19 203 VAL A C 1
ATOM 1504 O O . VAL A 1 203 ? 42.676 13.503 -54.766 1.00 89.19 203 VAL A O 1
ATOM 1507 N N . PRO A 1 204 ? 41.248 11.768 -54.566 1.00 88.38 204 PRO A N 1
ATOM 1508 C CA . PRO A 1 204 ? 40.298 12.306 -55.529 1.00 88.38 204 PRO A CA 1
ATOM 1509 C C . PRO A 1 204 ? 39.532 13.491 -54.927 1.00 88.38 204 PRO A C 1
ATOM 1511 O O . PRO A 1 204 ? 39.007 13.401 -53.813 1.00 88.38 204 PRO A O 1
ATOM 1514 N N . GLU A 1 205 ? 39.432 14.597 -55.660 1.00 80.00 205 GLU A N 1
ATOM 1515 C CA . GLU A 1 205 ? 38.634 15.752 -55.242 1.00 80.00 205 GLU A CA 1
ATOM 1516 C C . GLU A 1 205 ? 37.155 15.576 -55.612 1.00 80.00 205 GLU A C 1
ATOM 1518 O O . GLU A 1 205 ? 36.808 15.089 -56.687 1.00 80.00 205 GLU A O 1
ATOM 1523 N N . ILE A 1 206 ? 36.263 15.992 -54.711 1.00 78.06 206 ILE A N 1
ATOM 1524 C CA . ILE A 1 206 ? 34.822 16.069 -54.976 1.00 78.06 206 ILE A CA 1
ATOM 1525 C C . ILE A 1 206 ? 34.524 17.515 -55.378 1.00 78.06 206 ILE A C 1
ATOM 1527 O O . ILE A 1 206 ? 34.288 18.366 -54.520 1.00 78.06 206 ILE A O 1
ATOM 1531 N N . VAL A 1 207 ? 34.582 17.797 -56.681 1.00 64.50 207 VAL A N 1
ATOM 1532 C CA . VAL A 1 207 ? 34.284 19.122 -57.245 1.00 64.50 207 VAL A CA 1
ATOM 1533 C C . VAL A 1 207 ? 32.833 19.139 -57.743 1.00 64.50 207 VAL A C 1
ATOM 1535 O O . VAL A 1 207 ? 32.470 18.303 -58.570 1.00 64.50 207 VAL A O 1
ATOM 1538 N N . PRO A 1 208 ? 31.976 20.062 -57.274 1.00 52.78 208 PRO A N 1
ATOM 1539 C CA . PRO A 1 208 ? 30.683 20.293 -57.900 1.00 52.78 208 PRO A CA 1
ATOM 1540 C C . PRO A 1 208 ? 30.912 21.014 -59.235 1.00 52.78 208 PRO A C 1
ATOM 1542 O O . PRO A 1 208 ? 31.230 22.200 -59.250 1.00 52.78 208 PRO A O 1
ATOM 1545 N N . SER A 1 209 ? 30.807 20.298 -60.354 1.00 47.88 209 SER A N 1
ATOM 1546 C CA . SER A 1 209 ? 30.918 20.870 -61.699 1.00 47.88 209 SER A CA 1
ATOM 1547 C C . SER A 1 209 ? 29.540 21.171 -62.307 1.00 47.88 209 SER A C 1
ATOM 1549 O O . SER A 1 209 ? 28.571 20.444 -62.089 1.00 47.88 209 SER A O 1
ATOM 1551 N N . ASP A 1 210 ? 29.463 22.251 -63.097 1.00 38.62 210 ASP A N 1
ATOM 1552 C CA . ASP A 1 210 ? 28.255 22.689 -63.825 1.00 38.62 210 ASP A CA 1
ATOM 1553 C C . ASP A 1 210 ? 27.856 21.745 -64.982 1.00 38.62 210 ASP A C 1
ATOM 1555 O O . ASP A 1 210 ? 26.748 21.836 -65.514 1.00 38.62 210 ASP A O 1
ATOM 1559 N N . GLU A 1 211 ? 28.729 20.802 -65.352 1.00 40.56 211 GLU A N 1
ATOM 1560 C CA . GLU A 1 211 ? 28.381 19.643 -66.174 1.00 40.56 211 GLU A CA 1
ATOM 1561 C C . GLU A 1 211 ? 28.389 18.386 -65.303 1.00 40.56 211 GLU A C 1
ATOM 1563 O O . GLU A 1 211 ? 29.387 18.133 -64.627 1.00 40.56 211 GLU A O 1
ATOM 1568 N N . PRO A 1 212 ? 27.329 17.560 -65.318 1.00 40.12 212 PRO A N 1
ATOM 1569 C CA . PRO A 1 212 ? 27.282 16.371 -64.493 1.00 40.12 212 PRO A CA 1
ATOM 1570 C C . PRO A 1 212 ? 28.359 15.383 -64.954 1.00 40.12 212 PRO A C 1
ATOM 1572 O O . PRO A 1 212 ? 28.121 14.564 -65.842 1.00 40.12 212 PRO A O 1
ATOM 1575 N N . GLN A 1 213 ? 29.513 15.365 -64.283 1.00 46.41 213 GLN A N 1
ATOM 1576 C CA . GLN A 1 213 ? 30.345 14.165 -64.167 1.00 46.41 213 GLN A CA 1
ATOM 1577 C C . GLN A 1 213 ? 29.594 13.127 -63.302 1.00 46.41 213 GLN A C 1
ATOM 1579 O O . GLN A 1 213 ? 30.083 12.641 -62.287 1.00 46.41 213 GLN A O 1
ATOM 1584 N N . LEU A 1 214 ? 28.352 12.796 -63.678 1.00 53.03 214 LEU A N 1
ATOM 1585 C CA . LEU A 1 214 ? 27.574 11.690 -63.125 1.00 53.03 214 LEU A CA 1
ATOM 1586 C C . LEU A 1 214 ? 28.144 10.398 -63.714 1.00 53.03 214 LEU A C 1
ATOM 1588 O O . LEU A 1 214 ? 27.595 9.803 -64.637 1.00 53.03 214 LEU A O 1
ATOM 1592 N N . VAL A 1 215 ? 29.303 9.997 -63.205 1.00 54.53 215 VAL A N 1
ATOM 1593 C CA . VAL A 1 215 ? 29.968 8.755 -63.612 1.00 54.53 215 VAL A CA 1
ATOM 1594 C C . VAL A 1 215 ? 29.487 7.574 -62.755 1.00 54.53 215 VAL A C 1
ATOM 1596 O O . VAL A 1 215 ? 29.639 6.418 -63.145 1.00 54.53 215 VAL A O 1
ATOM 1599 N N . ALA A 1 216 ? 28.798 7.851 -61.640 1.00 59.25 216 ALA A N 1
ATOM 1600 C CA . ALA A 1 216 ? 28.079 6.851 -60.867 1.00 59.25 216 ALA A CA 1
ATOM 1601 C C . ALA A 1 216 ? 26.560 6.893 -61.105 1.00 59.25 216 ALA A C 1
ATOM 1603 O O . ALA A 1 216 ? 25.914 7.924 -60.919 1.00 59.25 216 ALA A O 1
ATOM 1604 N N . THR A 1 217 ? 25.973 5.753 -61.486 1.00 65.56 217 THR A N 1
ATOM 1605 C CA . THR A 1 217 ? 24.518 5.605 -61.691 1.00 65.56 217 THR A CA 1
ATOM 1606 C C . THR A 1 217 ? 23.901 4.880 -60.498 1.00 65.56 217 THR A C 1
ATOM 1608 O O . THR A 1 217 ? 24.334 3.779 -60.162 1.00 65.56 217 THR A O 1
ATOM 1611 N N . VAL A 1 218 ? 22.888 5.471 -59.856 1.00 72.19 218 VAL A N 1
ATOM 1612 C CA . VAL A 1 218 ? 22.082 4.793 -58.823 1.00 72.19 218 VAL A CA 1
ATOM 1613 C C . VAL A 1 218 ? 21.324 3.641 -59.485 1.00 72.19 218 VAL A C 1
ATOM 1615 O O . VAL A 1 218 ? 20.575 3.872 -60.432 1.00 72.19 218 VAL A O 1
ATOM 1618 N N . GLN A 1 219 ? 21.531 2.409 -59.015 1.00 61.69 219 GLN A N 1
ATOM 1619 C CA . GLN A 1 219 ? 20.940 1.210 -59.625 1.00 61.69 219 GLN A CA 1
ATOM 1620 C C . GLN A 1 219 ? 19.754 0.639 -58.836 1.00 61.69 219 GLN A C 1
ATOM 1622 O O . GLN A 1 219 ? 18.888 -0.007 -59.425 1.00 61.69 219 GLN A O 1
ATOM 1627 N N . GLY A 1 220 ? 19.694 0.884 -57.522 1.00 62.34 220 GLY A N 1
ATOM 1628 C CA . GLY A 1 220 ? 18.648 0.381 -56.624 1.00 62.34 220 GLY A CA 1
ATOM 1629 C C . GLY A 1 220 ? 17.686 1.455 -56.107 1.00 62.34 220 GLY A C 1
ATOM 1630 O O . GLY A 1 220 ? 17.949 2.653 -56.202 1.00 62.34 220 GLY A O 1
ATOM 1631 N N . GLU A 1 221 ? 16.565 1.023 -55.521 1.00 61.28 221 GLU A N 1
ATOM 1632 C CA . GLU A 1 221 ? 15.623 1.919 -54.840 1.00 61.28 221 GLU A CA 1
ATOM 1633 C C . GLU A 1 221 ? 16.287 2.492 -53.579 1.00 61.28 221 GLU A C 1
ATOM 1635 O O . GLU A 1 221 ? 16.584 1.763 -52.631 1.00 61.28 221 GLU A O 1
ATOM 1640 N N . SER A 1 222 ? 16.548 3.802 -53.570 1.00 69.50 222 SER A N 1
ATOM 1641 C CA . SER A 1 222 ? 17.029 4.495 -52.377 1.00 69.50 222 SER A CA 1
ATOM 1642 C C . SER A 1 222 ? 15.918 4.514 -51.334 1.00 69.50 222 SER A C 1
ATOM 1644 O O . SER A 1 222 ? 14.887 5.165 -51.528 1.00 69.50 222 SER A O 1
ATOM 1646 N N . THR A 1 223 ? 16.114 3.827 -50.218 1.00 70.75 223 THR A N 1
ATOM 1647 C CA . THR A 1 223 ? 15.124 3.804 -49.139 1.00 70.75 223 THR A CA 1
ATOM 1648 C C . THR A 1 223 ? 15.544 4.750 -48.022 1.00 70.75 223 THR A C 1
ATOM 1650 O O . THR A 1 223 ? 16.549 4.511 -47.352 1.00 70.75 223 THR A O 1
ATOM 1653 N N . GLU A 1 224 ? 14.755 5.808 -47.819 1.00 74.69 224 GLU A N 1
ATOM 1654 C CA . GLU A 1 224 ? 14.857 6.730 -46.680 1.00 74.69 224 GLU A CA 1
ATOM 1655 C C . GLU A 1 224 ? 13.950 6.249 -45.535 1.00 74.69 224 GLU A C 1
ATOM 1657 O O . GLU A 1 224 ? 12.871 5.688 -45.762 1.00 74.69 224 GLU A O 1
ATOM 1662 N N . GLY A 1 225 ? 14.359 6.466 -44.283 1.00 76.12 225 GLY A N 1
ATOM 1663 C CA . GLY A 1 225 ? 13.510 6.140 -43.132 1.00 76.12 225 GLY A CA 1
ATOM 1664 C C . GLY A 1 225 ? 13.630 4.707 -42.624 1.00 76.12 225 GLY A C 1
ATOM 1665 O O . GLY A 1 225 ? 12.745 4.232 -41.897 1.00 76.12 225 GLY A O 1
ATOM 1666 N N . HIS A 1 226 ? 14.692 3.991 -42.994 1.00 82.88 226 HIS A N 1
ATOM 1667 C CA . HIS A 1 226 ? 14.894 2.637 -42.510 1.00 82.88 226 HIS A CA 1
ATOM 1668 C C . HIS A 1 226 ? 15.170 2.645 -41.003 1.00 82.88 226 HIS A C 1
ATOM 1670 O O . HIS A 1 226 ? 15.976 3.404 -40.473 1.00 82.88 226 HIS A O 1
ATOM 1676 N N . THR A 1 227 ? 14.424 1.826 -40.271 1.00 81.75 227 THR A N 1
ATOM 1677 C CA . THR A 1 227 ? 14.490 1.771 -38.812 1.00 81.75 227 THR A CA 1
ATOM 1678 C C . THR A 1 227 ? 14.382 0.330 -38.357 1.00 81.75 227 THR A C 1
ATOM 1680 O O . THR A 1 227 ? 13.679 -0.476 -38.970 1.00 81.75 227 THR A O 1
ATOM 1683 N N . ASP A 1 228 ? 15.039 0.008 -37.243 1.00 87.25 228 ASP A N 1
ATOM 1684 C CA . ASP A 1 228 ? 14.951 -1.315 -36.629 1.00 87.25 228 ASP A CA 1
ATOM 1685 C C . ASP A 1 228 ? 13.565 -1.521 -35.985 1.00 87.25 228 ASP A C 1
ATOM 1687 O O . ASP A 1 228 ? 13.345 -1.342 -34.780 1.00 87.25 228 ASP A O 1
ATOM 1691 N N . LYS A 1 229 ? 12.592 -1.866 -36.835 1.00 89.25 229 LYS A N 1
ATOM 1692 C CA . LYS A 1 229 ? 11.196 -2.120 -36.456 1.00 89.25 229 LYS A CA 1
ATOM 1693 C C . LYS A 1 229 ? 11.088 -3.282 -35.472 1.00 89.25 229 LYS A C 1
ATOM 1695 O O . LYS A 1 229 ? 10.187 -3.279 -34.635 1.00 89.25 229 LYS A O 1
ATOM 1700 N N . VAL A 1 230 ? 12.003 -4.252 -35.541 1.00 91.62 230 VAL A N 1
ATOM 1701 C CA . VAL A 1 230 ? 12.001 -5.421 -34.654 1.00 91.62 230 VAL A CA 1
ATOM 1702 C C . VAL A 1 230 ? 12.457 -5.015 -33.254 1.00 91.62 230 VAL A C 1
ATOM 1704 O O . VAL A 1 230 ? 11.780 -5.358 -32.284 1.00 91.62 230 VAL A O 1
ATOM 1707 N N . ALA A 1 231 ? 13.525 -4.218 -33.125 1.00 92.38 231 ALA A N 1
ATOM 1708 C CA . ALA A 1 231 ? 13.958 -3.662 -31.839 1.00 92.38 231 ALA A CA 1
ATOM 1709 C C . ALA A 1 231 ? 12.906 -2.745 -31.215 1.00 92.38 231 ALA A C 1
ATOM 1711 O O . ALA A 1 231 ? 12.648 -2.829 -30.011 1.00 92.38 231 ALA A O 1
ATOM 1712 N N . MET A 1 232 ? 12.238 -1.925 -32.029 1.00 91.88 232 MET A N 1
ATOM 1713 C CA . MET A 1 232 ? 11.111 -1.120 -31.561 1.00 91.88 232 MET A CA 1
ATOM 1714 C C . MET A 1 232 ? 9.965 -2.005 -31.048 1.00 91.88 232 MET A C 1
ATOM 1716 O O . MET A 1 232 ? 9.457 -1.767 -29.952 1.00 91.88 232 MET A O 1
ATOM 1720 N N . ALA A 1 233 ? 9.585 -3.050 -31.789 1.00 94.69 233 ALA A N 1
ATOM 1721 C CA . ALA A 1 233 ? 8.547 -3.989 -31.367 1.00 94.69 233 ALA A CA 1
ATOM 1722 C C . ALA A 1 233 ? 8.923 -4.721 -30.068 1.00 94.69 233 ALA A C 1
ATOM 1724 O O . ALA A 1 233 ? 8.096 -4.808 -29.163 1.00 94.69 233 ALA A O 1
ATOM 1725 N N . HIS A 1 234 ? 10.171 -5.183 -29.934 1.00 96.38 234 HIS A N 1
ATOM 1726 C CA . HIS A 1 234 ? 10.690 -5.775 -28.698 1.00 96.38 234 HIS A CA 1
ATOM 1727 C C . HIS A 1 234 ? 10.517 -4.822 -27.510 1.00 96.38 234 HIS A C 1
ATOM 1729 O O . HIS A 1 234 ? 9.925 -5.201 -26.498 1.00 96.38 234 HIS A O 1
ATOM 1735 N N . ALA A 1 235 ? 10.976 -3.574 -27.645 1.00 96.12 235 ALA A N 1
ATOM 1736 C CA . ALA A 1 235 ? 10.879 -2.579 -26.583 1.00 96.12 235 ALA A CA 1
ATOM 1737 C C . ALA A 1 235 ? 9.418 -2.291 -26.201 1.00 96.12 235 ALA A C 1
ATOM 1739 O O . ALA A 1 235 ? 9.079 -2.320 -25.018 1.00 96.12 235 ALA A O 1
ATOM 1740 N N . LEU A 1 236 ? 8.539 -2.072 -27.184 1.00 96.25 236 LEU A N 1
ATOM 1741 C CA . LEU A 1 236 ? 7.118 -1.803 -26.943 1.00 96.25 236 LEU A CA 1
ATOM 1742 C C . LEU A 1 236 ? 6.427 -2.971 -26.236 1.00 96.25 236 LEU A C 1
ATOM 1744 O O . LEU A 1 236 ? 5.739 -2.756 -25.239 1.00 96.25 236 LEU A O 1
ATOM 1748 N N . ILE A 1 237 ? 6.645 -4.202 -26.706 1.00 97.69 237 ILE A N 1
ATOM 1749 C CA . ILE A 1 237 ? 6.068 -5.411 -26.105 1.00 97.69 237 ILE A CA 1
ATOM 1750 C C . ILE A 1 237 ? 6.568 -5.583 -24.669 1.00 97.69 237 ILE A C 1
ATOM 1752 O O . ILE A 1 237 ? 5.762 -5.798 -23.762 1.00 97.69 237 ILE A O 1
ATOM 1756 N N . MET A 1 238 ? 7.878 -5.459 -24.435 1.00 97.75 238 MET A N 1
ATOM 1757 C CA . MET A 1 238 ? 8.460 -5.670 -23.109 1.00 97.75 238 MET A CA 1
ATOM 1758 C C . MET A 1 238 ? 8.036 -4.585 -22.114 1.00 97.75 238 MET A C 1
ATOM 1760 O O . MET A 1 238 ? 7.626 -4.909 -20.998 1.00 97.75 238 MET A O 1
ATOM 1764 N N . VAL A 1 239 ? 8.043 -3.308 -22.510 1.00 97.69 239 VAL A N 1
ATOM 1765 C CA . VAL A 1 239 ? 7.550 -2.213 -21.657 1.00 97.69 239 VAL A CA 1
ATOM 1766 C C . VAL A 1 239 ? 6.066 -2.403 -21.352 1.00 97.69 239 VAL A C 1
ATOM 1768 O O . VAL A 1 239 ? 5.664 -2.314 -20.190 1.00 97.69 239 VAL A O 1
ATOM 1771 N N . PHE A 1 240 ? 5.252 -2.741 -22.356 1.00 97.06 240 PHE A N 1
ATOM 1772 C CA . PHE A 1 240 ? 3.831 -3.012 -22.154 1.00 97.06 240 PHE A CA 1
ATOM 1773 C C . PHE A 1 240 ? 3.589 -4.185 -21.194 1.00 97.06 240 PHE A C 1
ATOM 1775 O O . PHE A 1 240 ? 2.700 -4.106 -20.349 1.00 97.06 240 PHE A O 1
ATOM 1782 N N . CYS A 1 241 ? 4.402 -5.242 -21.242 1.00 97.44 241 CYS A N 1
ATOM 1783 C CA . CYS A 1 241 ? 4.286 -6.362 -20.308 1.00 97.44 241 CYS A CA 1
ATOM 1784 C C . CYS A 1 241 ? 4.642 -5.968 -18.869 1.00 97.44 241 CYS A C 1
ATOM 1786 O O . CYS A 1 241 ? 3.849 -6.203 -17.956 1.00 97.44 241 CYS A O 1
ATOM 1788 N N . PHE A 1 242 ? 5.818 -5.373 -18.650 1.00 97.38 242 PHE A N 1
ATOM 1789 C CA . PHE A 1 242 ? 6.364 -5.142 -17.304 1.00 97.38 242 PHE A CA 1
ATOM 1790 C C . PHE A 1 242 ? 5.811 -3.901 -16.602 1.00 97.38 242 PHE A C 1
ATOM 1792 O O . PHE A 1 242 ? 5.732 -3.892 -15.374 1.00 97.38 242 PHE A O 1
ATOM 1799 N N . ILE A 1 243 ? 5.387 -2.886 -17.355 1.00 96.75 243 ILE A N 1
ATOM 1800 C CA . ILE A 1 243 ? 4.761 -1.675 -16.808 1.00 96.75 243 ILE A CA 1
ATOM 1801 C C . ILE A 1 243 ? 3.232 -1.741 -16.910 1.00 96.75 243 ILE A C 1
ATOM 1803 O O . ILE A 1 243 ? 2.539 -1.238 -16.032 1.00 96.75 243 ILE A O 1
ATOM 1807 N N . GLY A 1 244 ? 2.692 -2.387 -17.945 1.00 95.12 244 GLY A N 1
ATOM 1808 C CA . GLY A 1 244 ? 1.251 -2.492 -18.181 1.00 95.12 244 GLY A CA 1
ATOM 1809 C C . GLY A 1 244 ? 0.644 -3.786 -17.640 1.00 95.12 244 GLY A C 1
ATOM 1810 O O . GLY A 1 244 ? 0.045 -3.794 -16.565 1.00 95.12 244 GLY A O 1
ATOM 1811 N N . LEU A 1 245 ? 0.769 -4.885 -18.390 1.00 95.75 245 LEU A N 1
ATOM 1812 C CA . LEU A 1 245 ? 0.008 -6.122 -18.166 1.00 95.75 245 LEU A CA 1
ATOM 1813 C C . LEU A 1 245 ? 0.290 -6.784 -16.817 1.00 95.75 245 LEU A C 1
ATOM 1815 O O . LEU A 1 245 ? -0.652 -7.196 -16.138 1.00 95.75 245 LEU A O 1
ATOM 1819 N N . PHE A 1 246 ? 1.552 -6.916 -16.403 1.00 95.50 246 PHE A N 1
ATOM 1820 C CA . PHE A 1 246 ? 1.868 -7.575 -15.138 1.00 95.50 246 PHE A CA 1
ATOM 1821 C C . PHE A 1 246 ? 1.335 -6.789 -13.929 1.00 95.50 246 PHE A C 1
ATOM 1823 O O . PHE A 1 246 ? 0.583 -7.382 -13.142 1.00 95.50 246 PHE A O 1
ATOM 1830 N N . PRO A 1 247 ? 1.618 -5.475 -13.782 1.00 94.12 247 PRO A N 1
ATOM 1831 C CA . PRO A 1 247 ? 1.007 -4.667 -12.730 1.00 94.12 247 PRO A CA 1
ATOM 1832 C C . PRO A 1 247 ? -0.523 -4.635 -12.822 1.00 94.12 247 PRO A C 1
ATOM 1834 O O . PRO A 1 247 ? -1.194 -4.812 -11.803 1.00 94.12 247 PRO A O 1
ATOM 1837 N N . PHE A 1 248 ? -1.097 -4.520 -14.023 1.00 93.19 248 PHE A N 1
ATOM 1838 C CA . PHE A 1 248 ? -2.549 -4.569 -14.220 1.00 93.19 248 PHE A CA 1
ATOM 1839 C C . PHE A 1 248 ? -3.158 -5.893 -13.744 1.00 93.19 248 PHE A C 1
ATOM 1841 O O . PHE A 1 248 ? -4.172 -5.903 -13.050 1.00 93.19 248 PHE A O 1
ATOM 1848 N N . GLY A 1 249 ? -2.499 -7.023 -13.993 1.00 90.81 249 GLY A N 1
ATOM 1849 C CA . GLY A 1 249 ? -2.927 -8.315 -13.466 1.00 90.81 249 GLY A CA 1
ATOM 1850 C C . GLY A 1 249 ? -2.922 -8.371 -11.938 1.00 90.81 249 GLY A C 1
ATOM 1851 O O . GLY A 1 249 ? -3.800 -9.003 -11.345 1.00 90.81 249 GLY A O 1
ATOM 1852 N N . THR A 1 250 ? -1.973 -7.701 -11.275 1.00 88.12 250 THR A N 1
ATOM 1853 C CA . THR A 1 250 ? -2.012 -7.559 -9.807 1.00 88.12 250 THR A CA 1
ATOM 1854 C C . THR A 1 250 ? -3.163 -6.665 -9.357 1.00 88.12 250 THR A C 1
ATOM 1856 O O . THR A 1 250 ? -3.801 -6.961 -8.346 1.00 88.12 250 THR A O 1
ATOM 1859 N N . LEU A 1 251 ? -3.483 -5.627 -10.132 1.00 88.75 251 LEU A N 1
ATOM 1860 C CA . LEU A 1 251 ? -4.610 -4.740 -9.881 1.00 88.75 251 LEU A CA 1
ATOM 1861 C C . LEU A 1 251 ? -5.944 -5.491 -9.998 1.00 88.75 251 LEU A C 1
ATOM 1863 O O . LEU A 1 251 ? -6.743 -5.406 -9.073 1.00 88.75 251 LEU A O 1
ATOM 1867 N N . ILE A 1 252 ? -6.151 -6.308 -11.038 1.00 87.94 252 ILE A N 1
ATOM 1868 C CA . ILE A 1 252 ? -7.328 -7.193 -11.184 1.00 87.94 252 ILE A CA 1
ATOM 1869 C C . ILE A 1 252 ? -7.522 -8.050 -9.928 1.00 87.94 252 ILE A C 1
ATOM 1871 O O . ILE A 1 252 ? -8.616 -8.109 -9.360 1.00 87.94 252 ILE A O 1
ATOM 1875 N N . LEU A 1 253 ? -6.447 -8.698 -9.469 1.00 85.62 253 LEU A N 1
ATOM 1876 C CA . LEU A 1 253 ? -6.498 -9.561 -8.293 1.00 85.62 253 LEU A CA 1
ATOM 1877 C C . LEU A 1 253 ? -6.827 -8.761 -7.026 1.00 85.62 253 LEU A C 1
ATOM 1879 O O . LEU A 1 253 ? -7.647 -9.193 -6.226 1.00 85.62 253 LEU A O 1
ATOM 1883 N N . ARG A 1 254 ? -6.213 -7.590 -6.834 1.00 84.06 254 ARG A N 1
ATOM 1884 C CA . ARG A 1 254 ? -6.377 -6.779 -5.618 1.00 84.06 254 ARG A CA 1
ATOM 1885 C C . ARG A 1 254 ? -7.661 -5.949 -5.602 1.00 84.06 254 ARG A C 1
ATOM 1887 O O . ARG A 1 254 ? -8.153 -5.632 -4.518 1.00 84.06 254 ARG A O 1
ATOM 1894 N N . LEU A 1 255 ? -8.219 -5.598 -6.759 1.00 80.50 255 LEU A N 1
ATOM 1895 C CA . LEU A 1 255 ? -9.480 -4.865 -6.878 1.00 80.50 255 LEU A CA 1
ATOM 1896 C C . LEU A 1 255 ? -10.692 -5.800 -6.841 1.00 80.50 255 LEU A C 1
ATOM 1898 O O . LEU A 1 255 ? -11.609 -5.536 -6.069 1.00 80.50 255 LEU A O 1
ATOM 1902 N N . GLY A 1 256 ? -10.679 -6.901 -7.590 1.00 73.69 256 GLY A N 1
ATOM 1903 C CA . GLY A 1 256 ? -11.852 -7.772 -7.728 1.00 73.69 256 GLY A CA 1
ATOM 1904 C C . GLY A 1 256 ? -11.770 -9.118 -7.009 1.00 73.69 256 GLY A C 1
ATOM 1905 O O . GLY A 1 256 ? -12.753 -9.846 -7.006 1.00 73.69 256 GLY A O 1
ATOM 1906 N N . ASN A 1 257 ? -10.615 -9.507 -6.446 1.00 77.31 257 ASN A N 1
ATOM 1907 C CA . ASN A 1 257 ? -10.332 -10.906 -6.069 1.00 77.31 257 ASN A CA 1
ATOM 1908 C C . ASN A 1 257 ? -10.563 -11.889 -7.239 1.00 77.31 257 ASN A C 1
ATOM 1910 O O . ASN A 1 257 ? -10.824 -13.077 -7.051 1.00 77.31 257 ASN A O 1
ATOM 1914 N N . TRP A 1 258 ? -10.455 -11.403 -8.480 1.00 86.06 258 TRP A N 1
ATOM 1915 C CA . TRP A 1 258 ? -10.780 -12.160 -9.684 1.00 86.06 258 TRP A CA 1
ATOM 1916 C C . TRP A 1 258 ? -9.616 -13.045 -10.120 1.00 86.06 258 TRP A C 1
ATOM 1918 O O . TRP A 1 258 ? -8.903 -12.751 -11.079 1.00 86.06 258 TRP A O 1
ATOM 1928 N N . VAL A 1 259 ? -9.435 -14.166 -9.423 1.00 85.94 259 VAL A N 1
ATOM 1929 C CA . VAL A 1 259 ? -8.317 -15.093 -9.668 1.00 85.94 259 VAL A CA 1
ATOM 1930 C C . VAL A 1 259 ? -8.312 -15.637 -11.104 1.00 85.94 259 VAL A C 1
ATOM 1932 O O . VAL A 1 259 ? -7.246 -15.788 -11.696 1.00 85.94 259 VAL A O 1
ATOM 1935 N N . ARG A 1 260 ? -9.491 -15.868 -11.706 1.00 88.62 260 ARG A N 1
ATOM 1936 C CA . ARG A 1 260 ? -9.610 -16.316 -13.109 1.00 88.62 260 ARG A CA 1
ATOM 1937 C C . ARG A 1 260 ? -9.085 -15.269 -14.093 1.00 88.62 260 ARG A C 1
ATOM 1939 O O . ARG A 1 260 ? -8.255 -15.592 -14.934 1.00 88.62 260 ARG A O 1
ATOM 1946 N N . TRP A 1 261 ? -9.530 -14.020 -13.958 1.00 90.69 261 TRP A N 1
ATOM 1947 C CA . TRP A 1 261 ? -9.102 -12.914 -14.819 1.00 90.69 261 TRP A CA 1
ATOM 1948 C C . TRP A 1 261 ? -7.638 -12.546 -14.602 1.00 90.69 261 TRP A C 1
ATOM 1950 O O . TRP A 1 261 ? -6.935 -12.258 -15.566 1.00 90.69 261 TRP A O 1
ATOM 1960 N N . HIS A 1 262 ? -7.157 -12.639 -13.360 1.00 92.06 262 HIS A N 1
ATOM 1961 C CA . HIS A 1 262 ? -5.732 -12.570 -13.066 1.00 92.06 262 HIS A CA 1
ATOM 1962 C C . HIS A 1 262 ? -4.979 -13.638 -13.868 1.00 92.06 262 HIS A C 1
ATOM 1964 O O . HIS A 1 262 ? -4.091 -13.288 -14.633 1.00 92.06 262 HIS A O 1
ATOM 1970 N N . GLY A 1 263 ? -5.383 -14.910 -13.781 1.00 91.25 263 GLY A N 1
ATOM 1971 C CA . GLY A 1 263 ? -4.767 -16.002 -14.541 1.00 91.25 263 GLY A CA 1
ATOM 1972 C C . GLY A 1 263 ? -4.777 -15.786 -16.059 1.00 91.25 263 GLY A C 1
ATOM 1973 O O . GLY A 1 263 ? -3.746 -15.984 -16.696 1.00 91.25 263 GLY A O 1
ATOM 1974 N N . ILE A 1 264 ? -5.893 -15.319 -16.634 1.00 94.06 264 ILE A N 1
ATOM 1975 C CA . ILE A 1 264 ? -6.001 -15.004 -18.072 1.00 94.06 264 ILE A CA 1
ATOM 1976 C C . ILE A 1 264 ? -5.034 -13.880 -18.454 1.00 94.06 264 ILE A C 1
ATOM 1978 O O . ILE A 1 264 ? -4.252 -14.042 -19.386 1.00 94.06 264 ILE A O 1
ATOM 1982 N N . ASN A 1 265 ? -5.030 -12.770 -17.712 1.00 96.00 265 ASN A N 1
ATOM 1983 C CA . ASN A 1 265 ? -4.114 -11.659 -17.961 1.00 96.00 265 ASN A CA 1
ATOM 1984 C C . ASN A 1 265 ? -2.646 -12.092 -17.840 1.00 96.00 265 ASN A C 1
ATOM 1986 O O . ASN A 1 265 ? -1.833 -11.723 -18.679 1.00 96.00 265 ASN A O 1
ATOM 1990 N N . GLN A 1 266 ? -2.300 -12.880 -16.814 1.00 94.44 266 GLN A N 1
ATOM 1991 C CA . GLN A 1 266 ? -0.946 -13.423 -16.653 1.00 94.44 266 GLN A CA 1
ATOM 1992 C C . GLN A 1 266 ? -0.572 -14.368 -17.805 1.00 94.44 266 GLN A C 1
ATOM 1994 O O . GLN A 1 266 ? 0.569 -14.352 -18.253 1.00 94.44 266 GLN A O 1
ATOM 1999 N N . GLY A 1 267 ? -1.525 -15.153 -18.317 1.00 95.50 267 GLY A N 1
ATOM 2000 C CA . GLY A 1 267 ? -1.328 -15.998 -19.497 1.00 95.50 267 GLY A CA 1
ATOM 2001 C C . GLY A 1 267 ? -1.080 -15.184 -20.767 1.00 95.50 267 GLY A C 1
ATOM 2002 O O . GLY A 1 267 ? -0.145 -15.476 -21.506 1.00 95.50 267 GLY A O 1
ATOM 2003 N N . ILE A 1 268 ? -1.854 -14.118 -20.985 1.00 97.25 268 ILE A N 1
ATOM 2004 C CA . ILE A 1 268 ? -1.639 -13.180 -22.096 1.00 97.25 268 ILE A CA 1
ATOM 2005 C C . ILE A 1 268 ? -0.261 -12.517 -21.966 1.00 97.25 268 ILE A C 1
ATOM 2007 O O . ILE A 1 268 ? 0.511 -12.522 -22.921 1.00 97.25 268 ILE A O 1
ATOM 2011 N N . ALA A 1 269 ? 0.083 -12.012 -20.778 1.00 97.06 269 ALA A N 1
ATOM 2012 C CA . ALA A 1 269 ? 1.392 -11.419 -20.510 1.00 97.06 269 ALA A CA 1
ATOM 2013 C C . ALA A 1 269 ? 2.536 -12.409 -20.782 1.00 97.06 269 ALA A C 1
ATOM 2015 O O . ALA A 1 269 ? 3.527 -12.029 -21.396 1.00 97.06 269 ALA A O 1
ATOM 2016 N N . LEU A 1 270 ? 2.386 -13.683 -20.401 1.00 97.19 270 LEU A N 1
ATOM 2017 C CA . LEU A 1 270 ? 3.369 -14.728 -20.696 1.00 97.19 270 LEU A CA 1
ATOM 2018 C C . LEU A 1 270 ? 3.568 -14.915 -22.206 1.00 97.19 270 LEU A C 1
ATOM 2020 O O . LEU A 1 270 ? 4.710 -14.979 -22.651 1.00 97.19 270 LEU A O 1
ATOM 2024 N N . VAL A 1 271 ? 2.492 -14.963 -22.999 1.00 97.94 271 VAL A N 1
ATOM 2025 C CA . VAL A 1 271 ? 2.592 -15.076 -24.467 1.00 97.94 271 VAL A CA 1
ATOM 2026 C C . VAL A 1 271 ? 3.362 -13.891 -25.047 1.00 97.94 271 VAL A C 1
ATOM 2028 O O . VAL A 1 271 ? 4.301 -14.089 -25.817 1.00 97.94 271 VAL A O 1
ATOM 2031 N N . PHE A 1 272 ? 3.029 -12.664 -24.639 1.00 98.00 272 PHE A N 1
ATOM 2032 C CA . PHE A 1 272 ? 3.753 -11.476 -25.093 1.00 98.00 272 PHE A CA 1
ATOM 2033 C C . PHE A 1 272 ? 5.218 -11.471 -24.644 1.00 98.00 272 PHE A C 1
ATOM 2035 O O . PHE A 1 272 ? 6.080 -11.096 -25.432 1.00 98.00 272 PHE A O 1
ATOM 2042 N N . VAL A 1 273 ? 5.529 -11.934 -23.432 1.00 98.19 273 VAL A N 1
ATOM 2043 C CA . VAL A 1 273 ? 6.916 -12.077 -22.963 1.00 98.19 273 VAL A CA 1
ATOM 2044 C C . VAL A 1 273 ? 7.680 -13.112 -23.784 1.00 98.19 273 VAL A C 1
ATOM 2046 O O . VAL A 1 273 ? 8.836 -12.871 -24.109 1.00 98.19 273 VAL A O 1
ATOM 2049 N N . VAL A 1 274 ? 7.061 -14.233 -24.165 1.00 98.12 274 VAL A N 1
ATOM 2050 C CA . VAL A 1 274 ? 7.688 -15.232 -25.050 1.00 98.12 274 VAL A CA 1
ATOM 2051 C C . VAL A 1 274 ? 7.975 -14.635 -26.427 1.00 98.12 274 VAL A C 1
ATOM 2053 O O . VAL A 1 274 ? 9.085 -14.792 -26.934 1.00 98.12 274 VAL A O 1
ATOM 2056 N N . LEU A 1 275 ? 7.023 -13.896 -27.005 1.00 97.69 275 LEU A N 1
ATOM 2057 C CA . LEU A 1 275 ? 7.223 -13.195 -28.278 1.00 97.69 275 LEU A CA 1
ATOM 2058 C C . LEU A 1 275 ? 8.320 -12.127 -28.170 1.00 97.69 275 LEU A C 1
ATOM 2060 O O . LEU A 1 275 ? 9.217 -12.084 -29.008 1.00 97.69 275 LEU A O 1
ATOM 2064 N N . GLY A 1 276 ? 8.289 -11.306 -27.118 1.00 97.50 276 GLY A N 1
ATOM 2065 C CA . GLY A 1 276 ? 9.294 -10.282 -26.843 1.00 97.50 276 GLY A CA 1
ATOM 2066 C C . GLY A 1 276 ? 10.683 -10.878 -26.610 1.00 97.50 276 GLY A C 1
ATOM 2067 O O . GLY A 1 276 ? 11.671 -10.369 -27.127 1.00 97.50 276 GLY A O 1
ATOM 2068 N N . PHE A 1 277 ? 10.787 -11.987 -25.880 1.00 97.56 277 PHE A N 1
ATOM 2069 C CA . PHE A 1 277 ? 12.053 -12.693 -25.692 1.00 97.56 277 PHE A CA 1
ATOM 2070 C C . PHE A 1 277 ? 12.578 -13.245 -27.021 1.00 97.56 277 PHE A C 1
ATOM 2072 O O . PHE A 1 277 ? 13.743 -13.032 -27.350 1.00 97.56 277 PHE A O 1
ATOM 2079 N N . GLY A 1 278 ? 11.713 -13.875 -27.823 1.00 96.62 278 GLY A N 1
ATOM 2080 C CA . GLY A 1 278 ? 12.064 -14.386 -29.149 1.00 96.62 278 GLY A CA 1
ATOM 2081 C C . GLY A 1 278 ? 12.594 -13.298 -30.086 1.00 96.62 278 GLY A C 1
ATOM 2082 O O . GLY A 1 278 ? 13.647 -13.482 -30.700 1.00 96.62 278 GLY A O 1
ATOM 2083 N N . THR A 1 279 ? 11.933 -12.136 -30.147 1.00 96.69 279 THR A N 1
ATOM 2084 C CA . THR A 1 279 ? 12.430 -11.000 -30.941 1.00 96.69 279 THR A CA 1
ATOM 2085 C C . THR A 1 279 ? 13.743 -10.452 -30.388 1.00 96.69 279 THR A C 1
ATOM 2087 O O . THR A 1 279 ? 14.649 -10.180 -31.168 1.00 96.69 279 THR A O 1
ATOM 2090 N N . GLY A 1 280 ? 13.912 -10.372 -29.064 1.00 96.00 280 GLY A N 1
ATOM 2091 C CA . GLY A 1 280 ? 15.173 -9.957 -28.436 1.00 96.00 280 GLY A CA 1
ATOM 2092 C C . GLY A 1 280 ? 16.343 -10.886 -28.777 1.00 96.00 280 GLY A C 1
ATOM 2093 O O . GLY A 1 280 ? 17.440 -10.420 -29.092 1.00 96.00 280 GLY A O 1
ATOM 2094 N N . VAL A 1 281 ? 16.106 -12.202 -28.786 1.00 95.50 281 VAL A N 1
ATOM 2095 C CA . VAL A 1 281 ? 17.089 -13.214 -29.209 1.00 95.50 281 VAL A CA 1
ATOM 2096 C C . VAL A 1 281 ? 17.433 -13.065 -30.688 1.00 95.50 281 VAL A C 1
ATOM 2098 O O . VAL A 1 281 ? 18.610 -13.165 -31.031 1.00 95.50 281 VAL A O 1
ATOM 2101 N N . PHE A 1 282 ? 16.438 -12.810 -31.541 1.00 94.19 282 PHE A N 1
ATOM 2102 C CA . PHE A 1 282 ? 16.632 -12.583 -32.974 1.00 94.19 282 PHE A CA 1
ATOM 2103 C C . PHE A 1 282 ? 17.491 -11.342 -33.239 1.00 94.19 282 PHE A C 1
ATOM 2105 O O . PHE A 1 282 ? 18.541 -11.456 -33.864 1.00 94.19 282 PHE A O 1
ATOM 2112 N N . ILE A 1 283 ? 17.115 -10.184 -32.685 1.00 93.50 283 ILE A N 1
ATOM 2113 C CA . ILE A 1 283 ? 17.859 -8.925 -32.858 1.00 93.50 283 ILE A CA 1
ATOM 2114 C C . ILE A 1 283 ? 19.275 -9.048 -32.294 1.00 93.50 283 ILE A C 1
ATOM 2116 O O . ILE A 1 283 ? 20.213 -8.498 -32.864 1.00 93.50 283 ILE A O 1
ATOM 2120 N N . SER A 1 284 ? 19.454 -9.798 -31.198 1.00 94.19 284 SER A N 1
ATOM 2121 C CA . SER A 1 284 ? 20.773 -9.976 -30.586 1.00 94.19 284 SER A CA 1
ATOM 2122 C C . SER A 1 284 ? 21.804 -10.522 -31.574 1.00 94.19 284 SER A C 1
ATOM 2124 O O . SER A 1 284 ? 22.966 -10.141 -31.480 1.00 94.19 284 SER A O 1
ATOM 2126 N N . LYS A 1 285 ? 21.393 -11.355 -32.540 1.00 91.44 285 LYS A N 1
ATOM 2127 C CA . LYS A 1 285 ? 22.282 -11.916 -33.569 1.00 91.44 285 LYS A CA 1
ATOM 2128 C C . LYS A 1 285 ? 22.696 -10.906 -34.639 1.00 91.44 285 LYS A C 1
ATOM 2130 O O . LYS A 1 285 ? 23.712 -11.119 -35.288 1.00 91.44 285 LYS A O 1
ATOM 2135 N N . ASN A 1 286 ? 21.942 -9.820 -34.802 1.00 90.81 286 ASN A N 1
ATOM 2136 C CA . ASN A 1 286 ? 22.173 -8.844 -35.862 1.00 90.81 286 ASN A CA 1
ATOM 2137 C C . ASN A 1 286 ? 23.268 -7.831 -35.518 1.00 90.81 286 ASN A C 1
ATOM 2139 O O . ASN A 1 286 ? 23.765 -7.182 -36.429 1.00 90.81 286 ASN A O 1
ATOM 2143 N N . TYR A 1 287 ? 23.653 -7.696 -34.243 1.00 92.56 287 TYR A N 1
ATOM 2144 C CA . TYR A 1 287 ? 24.644 -6.712 -33.800 1.00 92.56 287 TYR A CA 1
ATOM 2145 C C . TYR A 1 287 ? 25.822 -7.357 -33.070 1.00 92.56 287 TYR A C 1
ATOM 2147 O O . TYR A 1 287 ? 25.663 -8.262 -32.243 1.00 92.56 287 TYR A O 1
ATOM 2155 N N . ASN A 1 288 ? 27.017 -6.818 -33.297 1.00 92.56 288 ASN A N 1
ATOM 2156 C CA . ASN A 1 288 ? 28.264 -7.290 -32.697 1.00 92.56 288 ASN A CA 1
ATOM 2157 C C . ASN A 1 288 ? 28.265 -7.144 -31.175 1.00 92.56 288 ASN A C 1
ATOM 2159 O O . ASN A 1 288 ? 28.721 -8.043 -30.470 1.00 92.56 288 ASN A O 1
ATOM 2163 N N . ARG A 1 289 ? 27.662 -6.066 -30.662 1.00 91.94 289 ARG A N 1
ATOM 2164 C CA . ARG A 1 289 ? 27.517 -5.813 -29.218 1.00 91.94 289 ARG A CA 1
ATOM 2165 C C . ARG A 1 289 ? 26.628 -6.814 -28.475 1.00 91.94 289 ARG A C 1
ATOM 2167 O O . ARG A 1 289 ? 26.662 -6.847 -27.249 1.00 91.94 289 ARG A O 1
ATOM 2174 N N . SER A 1 290 ? 25.805 -7.590 -29.181 1.00 94.06 290 SER A N 1
ATOM 2175 C CA . SER A 1 290 ? 24.804 -8.475 -28.570 1.00 94.06 290 SER A CA 1
ATOM 2176 C C . SER A 1 290 ? 24.903 -9.937 -29.003 1.00 94.06 290 SER A C 1
ATOM 2178 O O . SER A 1 290 ? 24.391 -10.800 -28.295 1.00 94.06 290 SER A O 1
ATOM 2180 N N . LYS A 1 291 ? 25.579 -10.273 -30.106 1.00 92.31 291 LYS A N 1
ATOM 2181 C CA . LYS A 1 291 ? 25.577 -11.648 -30.651 1.00 92.31 291 LYS A CA 1
ATOM 2182 C C . LYS A 1 291 ? 26.133 -12.720 -29.706 1.00 92.31 291 LYS A C 1
ATOM 2184 O O . LYS A 1 291 ? 25.780 -13.887 -29.838 1.00 92.31 291 LYS A O 1
ATOM 2189 N N . ASN A 1 292 ? 26.934 -12.315 -28.718 1.00 92.44 292 ASN A N 1
ATOM 2190 C CA . ASN A 1 292 ? 27.550 -13.202 -27.726 1.00 92.44 292 ASN A CA 1
ATOM 2191 C C . ASN A 1 292 ? 26.717 -13.406 -26.444 1.00 92.44 292 ASN A C 1
ATOM 2193 O O . ASN A 1 292 ? 27.150 -14.135 -25.557 1.00 92.44 292 ASN A O 1
ATOM 2197 N N . TYR A 1 293 ? 25.548 -12.767 -26.313 1.00 94.19 293 TYR A N 1
ATOM 2198 C CA . TYR A 1 293 ? 24.639 -12.912 -25.161 1.00 94.19 293 TYR A CA 1
ATOM 2199 C C . TYR A 1 293 ? 25.257 -12.631 -23.776 1.00 94.19 293 TYR A C 1
ATOM 2201 O O . TYR A 1 293 ? 24.796 -13.157 -22.765 1.00 94.19 293 TYR A O 1
ATOM 2209 N N . ASN A 1 294 ? 26.284 -11.783 -23.708 1.00 94.25 294 ASN A N 1
ATOM 2210 C CA . ASN A 1 294 ? 27.043 -11.504 -22.485 1.00 94.25 294 ASN A CA 1
ATOM 2211 C C . ASN A 1 294 ? 26.739 -10.133 -21.856 1.00 94.25 294 ASN A C 1
ATOM 2213 O O . ASN A 1 294 ? 27.251 -9.828 -20.779 1.00 94.25 294 ASN A O 1
ATOM 2217 N N . SER A 1 295 ? 25.915 -9.297 -22.495 1.00 95.38 295 SER A N 1
ATOM 2218 C CA . SER A 1 295 ? 25.557 -7.994 -21.930 1.00 95.38 295 SER A CA 1
ATOM 2219 C C . SER A 1 295 ? 24.647 -8.140 -20.705 1.00 95.38 295 SER A C 1
ATOM 2221 O O . SER A 1 295 ? 23.854 -9.081 -20.602 1.00 95.38 295 SER A O 1
ATOM 2223 N N . ALA A 1 296 ? 24.696 -7.164 -19.792 1.00 96.31 296 ALA A N 1
ATOM 2224 C CA . ALA A 1 296 ? 23.865 -7.169 -18.586 1.00 96.31 296 ALA A CA 1
ATOM 2225 C C . ALA A 1 296 ? 22.361 -7.288 -18.905 1.00 96.31 296 ALA A C 1
ATOM 2227 O O . ALA A 1 296 ? 21.655 -8.045 -18.242 1.00 96.31 296 ALA A O 1
ATOM 2228 N N . HIS A 1 297 ? 21.885 -6.606 -19.958 1.00 97.38 297 HIS A N 1
ATOM 2229 C CA . HIS A 1 297 ? 20.493 -6.698 -20.408 1.00 97.38 297 HIS A CA 1
ATOM 2230 C C . HIS A 1 297 ? 20.103 -8.121 -20.850 1.00 97.38 297 HIS A C 1
ATOM 2232 O O . HIS A 1 297 ? 18.996 -8.595 -20.591 1.00 97.38 297 HIS A O 1
ATOM 2238 N N . GLN A 1 298 ? 21.013 -8.828 -21.522 1.00 97.56 298 GLN A N 1
ATOM 2239 C CA . GLN A 1 298 ? 20.751 -10.183 -22.005 1.00 97.56 298 GLN A CA 1
ATOM 2240 C C . GLN A 1 298 ? 20.774 -11.195 -20.864 1.00 97.56 298 GLN A C 1
ATOM 2242 O O . GLN A 1 298 ? 19.845 -11.989 -20.740 1.00 97.56 298 GLN A O 1
ATOM 2247 N N . VAL A 1 299 ? 21.784 -11.130 -19.992 1.00 97.00 299 VAL A N 1
ATOM 2248 C CA . VAL A 1 299 ? 21.913 -12.041 -18.845 1.00 97.00 299 VAL A CA 1
ATOM 2249 C C . VAL A 1 299 ? 20.725 -11.886 -17.892 1.00 97.00 299 VAL A C 1
ATOM 2251 O O . VAL A 1 299 ? 20.073 -12.874 -17.546 1.00 97.00 299 VAL A O 1
ATOM 2254 N N . ILE A 1 300 ? 20.389 -10.648 -17.513 1.00 97.69 300 ILE A N 1
ATOM 2255 C CA . ILE A 1 300 ? 19.229 -10.373 -16.655 1.00 97.69 300 ILE A CA 1
ATOM 2256 C C . ILE A 1 300 ? 17.934 -10.730 -17.391 1.00 97.69 300 ILE A C 1
ATOM 2258 O O . ILE A 1 300 ? 17.053 -11.341 -16.793 1.00 97.69 300 ILE A O 1
ATOM 2262 N N . GLY A 1 301 ? 17.819 -10.419 -18.685 1.00 97.50 301 GLY A N 1
ATOM 2263 C CA . GLY A 1 301 ? 16.654 -10.762 -19.502 1.00 97.50 301 GLY A CA 1
ATOM 2264 C C . GLY A 1 301 ? 16.364 -12.265 -19.557 1.00 97.50 301 GLY A C 1
ATOM 2265 O O . GLY A 1 301 ? 15.218 -12.666 -19.363 1.00 97.50 301 GLY A O 1
ATOM 2266 N N . ILE A 1 302 ? 17.389 -13.102 -19.749 1.00 97.62 302 ILE A N 1
ATOM 2267 C CA . ILE A 1 302 ? 17.273 -14.572 -19.742 1.00 97.62 302 ILE A CA 1
ATOM 2268 C C . ILE A 1 302 ? 16.841 -15.076 -18.360 1.00 97.62 302 ILE A C 1
ATOM 2270 O O . ILE A 1 302 ? 15.945 -15.917 -18.255 1.00 97.62 302 ILE A O 1
ATOM 2274 N N . LEU A 1 303 ? 17.429 -14.537 -17.291 1.00 97.56 303 LEU A N 1
ATOM 2275 C CA . LEU A 1 303 ? 17.073 -14.898 -15.918 1.00 97.56 303 LEU A CA 1
ATOM 2276 C C . LEU A 1 303 ? 15.624 -14.515 -15.586 1.00 97.56 303 LEU A C 1
ATOM 2278 O O . LEU A 1 303 ? 14.872 -15.331 -15.051 1.00 97.56 303 LEU A O 1
ATOM 2282 N N . VAL A 1 304 ? 15.202 -13.303 -15.950 1.00 98.19 304 VAL A N 1
ATOM 2283 C CA . VAL A 1 304 ? 13.819 -12.836 -15.781 1.00 98.19 304 VAL A CA 1
ATOM 2284 C C . VAL A 1 304 ? 12.857 -13.705 -16.588 1.00 98.19 304 VAL A C 1
ATOM 2286 O O . VAL A 1 304 ? 11.814 -14.088 -16.063 1.00 98.19 304 VAL A O 1
ATOM 2289 N N . PHE A 1 305 ? 13.204 -14.071 -17.823 1.00 98.38 305 PHE A N 1
ATOM 2290 C CA . PHE A 1 305 ? 12.393 -14.962 -18.654 1.00 98.38 305 PHE A CA 1
ATOM 2291 C C . PHE A 1 305 ? 12.177 -16.330 -17.988 1.00 98.38 305 PHE A C 1
ATOM 2293 O O . PHE A 1 305 ? 11.035 -16.780 -17.854 1.00 98.38 305 PHE A O 1
ATOM 2300 N N . ALA A 1 306 ? 13.244 -16.953 -17.479 1.00 98.00 306 ALA A N 1
ATOM 2301 C CA . ALA A 1 306 ? 13.148 -18.206 -16.730 1.00 98.00 306 ALA A CA 1
ATOM 2302 C C . ALA A 1 306 ? 12.272 -18.054 -15.474 1.00 98.00 306 ALA A C 1
ATOM 2304 O O . ALA A 1 306 ? 11.400 -18.885 -15.208 1.00 98.00 306 ALA A O 1
ATOM 2305 N N . PHE A 1 307 ? 12.449 -16.963 -14.724 1.00 98.19 307 PHE A N 1
ATOM 2306 C CA . PHE A 1 307 ? 11.645 -16.680 -13.538 1.00 98.19 307 PHE A CA 1
ATOM 2307 C C . PHE A 1 307 ? 10.169 -16.458 -13.864 1.00 98.19 307 PHE A C 1
ATOM 2309 O O . PHE A 1 307 ? 9.329 -16.930 -13.106 1.00 98.19 307 PHE A O 1
ATOM 2316 N N . VAL A 1 308 ? 9.824 -15.814 -14.981 1.00 98.06 308 VAL A N 1
ATOM 2317 C CA . VAL A 1 308 ? 8.429 -15.640 -15.423 1.00 98.06 308 VAL A CA 1
ATOM 2318 C C . VAL A 1 308 ? 7.762 -16.993 -15.699 1.00 98.06 308 VAL A C 1
ATOM 2320 O O . VAL A 1 308 ? 6.630 -17.211 -15.260 1.00 98.06 308 VAL A O 1
ATOM 2323 N N . ILE A 1 309 ? 8.462 -17.932 -16.347 1.00 97.44 309 ILE A N 1
ATOM 2324 C CA . ILE A 1 309 ? 7.950 -19.294 -16.585 1.00 97.44 309 ILE A CA 1
ATOM 2325 C C . ILE A 1 309 ? 7.717 -20.023 -15.254 1.00 97.44 309 ILE A C 1
ATOM 2327 O O . ILE A 1 309 ? 6.637 -20.574 -15.024 1.00 97.44 309 ILE A O 1
ATOM 2331 N N . ILE A 1 310 ? 8.702 -19.982 -14.350 1.00 96.69 310 ILE A N 1
ATOM 2332 C CA . ILE A 1 310 ? 8.601 -20.592 -13.014 1.00 96.69 310 ILE A CA 1
ATOM 2333 C C . ILE A 1 310 ? 7.449 -19.965 -12.223 1.00 96.69 310 ILE A C 1
ATOM 2335 O O . ILE A 1 310 ? 6.642 -20.676 -11.628 1.00 96.69 310 ILE A O 1
ATOM 2339 N N . GLN A 1 311 ? 7.328 -18.641 -12.250 1.00 96.62 311 GLN A N 1
ATOM 2340 C CA . GLN A 1 311 ? 6.287 -17.879 -11.569 1.00 96.62 311 GLN A CA 1
ATOM 2341 C C . GLN A 1 311 ? 4.888 -18.266 -12.049 1.00 96.62 311 GLN A C 1
ATOM 2343 O O . GLN A 1 311 ? 3.989 -18.440 -11.220 1.00 96.62 311 GLN A O 1
ATOM 2348 N N . PHE A 1 312 ? 4.703 -18.432 -13.363 1.00 95.12 312 PHE A N 1
ATOM 2349 C CA . PHE A 1 312 ? 3.442 -18.891 -13.944 1.00 95.12 312 PHE A CA 1
ATOM 2350 C C . PHE A 1 312 ? 3.108 -20.320 -13.495 1.00 95.12 312 PHE A C 1
ATOM 2352 O O . PHE A 1 312 ? 1.995 -20.578 -13.030 1.00 95.12 312 PHE A O 1
ATOM 2359 N N . GLY A 1 313 ? 4.089 -21.229 -13.543 1.00 94.38 313 GLY A N 1
ATOM 2360 C CA . GLY A 1 313 ? 3.947 -22.604 -13.058 1.00 94.38 313 GLY A CA 1
ATOM 2361 C C . GLY A 1 313 ? 3.578 -22.674 -11.572 1.00 94.38 313 GLY A C 1
ATOM 2362 O O . GLY A 1 313 ? 2.598 -23.327 -11.209 1.00 94.38 313 GLY A O 1
ATOM 2363 N N . LEU A 1 314 ? 4.295 -21.938 -10.717 1.00 93.81 314 LEU A N 1
ATOM 2364 C CA . LEU A 1 314 ? 4.012 -21.836 -9.281 1.00 93.81 314 LEU A CA 1
ATOM 2365 C C . LEU A 1 314 ? 2.610 -21.280 -9.012 1.00 93.81 314 LEU A C 1
ATOM 2367 O O . LEU A 1 314 ? 1.896 -21.814 -8.163 1.00 93.81 314 LEU A O 1
ATOM 2371 N N . GLY A 1 315 ? 2.196 -20.246 -9.751 1.00 91.69 315 GLY A N 1
ATOM 2372 C CA . GLY A 1 315 ? 0.859 -19.662 -9.641 1.00 91.69 315 GLY A CA 1
ATOM 2373 C C . GLY A 1 315 ? -0.239 -20.671 -9.981 1.00 91.69 315 GLY A C 1
ATOM 2374 O O . GLY A 1 315 ? -1.190 -20.844 -9.213 1.00 91.69 315 GLY A O 1
ATOM 2375 N N . PHE A 1 316 ? -0.073 -21.405 -11.085 1.00 91.50 316 PHE A N 1
ATOM 2376 C CA . PHE A 1 316 ? -1.004 -22.452 -11.506 1.00 91.50 316 PHE A CA 1
ATOM 2377 C C . PHE A 1 316 ? -1.069 -23.615 -10.503 1.00 91.50 316 PHE A C 1
ATOM 2379 O O . PHE A 1 316 ? -2.160 -24.035 -10.106 1.00 91.50 316 PHE A O 1
ATOM 2386 N N . MET A 1 317 ? 0.085 -24.115 -10.049 1.00 91.44 317 MET A N 1
ATOM 2387 C CA . MET A 1 317 ? 0.176 -25.225 -9.094 1.00 91.44 317 MET A CA 1
ATOM 2388 C C . MET A 1 317 ? -0.426 -24.863 -7.737 1.00 91.44 317 MET A C 1
ATOM 2390 O O . MET A 1 317 ? -1.288 -25.595 -7.246 1.00 91.44 317 MET A O 1
ATOM 2394 N N . HIS A 1 318 ? -0.031 -23.724 -7.152 1.00 89.62 318 HIS A N 1
ATOM 2395 C CA . HIS A 1 318 ? -0.595 -23.243 -5.891 1.00 89.62 318 HIS A CA 1
ATOM 2396 C C . HIS A 1 318 ? -2.117 -23.117 -5.995 1.00 89.62 318 HIS A C 1
ATOM 2398 O O . HIS A 1 318 ? -2.832 -23.600 -5.120 1.00 89.62 318 HIS A O 1
ATOM 2404 N N . HIS A 1 319 ? -2.629 -22.501 -7.067 1.00 88.12 319 HIS A N 1
ATOM 2405 C CA . HIS A 1 319 ? -4.069 -22.313 -7.237 1.00 88.12 319 HIS A CA 1
ATOM 2406 C C . HIS A 1 319 ? -4.820 -23.643 -7.382 1.00 88.12 319 HIS A C 1
ATOM 2408 O O . HIS A 1 319 ? -5.873 -23.826 -6.770 1.00 88.12 319 HIS A O 1
ATOM 2414 N N . ARG A 1 320 ? -4.274 -24.606 -8.137 1.00 88.75 320 ARG A N 1
ATOM 2415 C CA . ARG A 1 320 ? -4.885 -25.933 -8.308 1.00 88.75 320 ARG A CA 1
ATOM 2416 C C . ARG A 1 320 ? -4.908 -26.731 -7.005 1.00 88.75 320 ARG A C 1
ATOM 2418 O O . ARG A 1 320 ? -5.901 -27.404 -6.738 1.00 88.75 320 ARG A O 1
ATOM 2425 N N . VAL A 1 321 ? -3.842 -26.661 -6.207 1.00 87.25 321 VAL A N 1
ATOM 2426 C CA . VAL A 1 321 ? -3.780 -27.314 -4.891 1.00 87.25 321 VAL A CA 1
ATOM 2427 C C . VAL A 1 321 ? -4.734 -26.629 -3.918 1.00 87.25 321 VAL A C 1
ATOM 2429 O O . VAL A 1 321 ? -5.559 -27.317 -3.333 1.00 87.25 321 VAL A O 1
ATOM 2432 N N . PHE A 1 322 ? -4.719 -25.296 -3.832 1.00 84.00 322 PHE A N 1
ATOM 2433 C CA . PHE A 1 322 ? -5.646 -24.527 -2.996 1.00 84.00 322 PHE A CA 1
ATOM 2434 C C . PHE A 1 322 ? -7.112 -24.838 -3.330 1.00 84.00 322 PHE A C 1
ATOM 2436 O O . PHE A 1 322 ? -7.904 -25.087 -2.432 1.00 84.00 322 PHE A O 1
ATOM 2443 N N . LYS A 1 323 ? -7.475 -24.932 -4.619 1.00 84.69 323 LYS A N 1
ATOM 2444 C CA . LYS A 1 323 ? -8.842 -25.297 -5.033 1.00 84.69 323 LYS A CA 1
ATOM 2445 C C . LYS A 1 323 ? -9.258 -26.695 -4.551 1.00 84.69 323 LYS A C 1
ATOM 2447 O O . LYS A 1 323 ? -10.440 -26.914 -4.305 1.00 84.69 323 LYS A O 1
ATOM 2452 N N . LYS A 1 324 ? -8.310 -27.630 -4.421 1.00 84.19 324 LYS A N 1
ATOM 2453 C CA . LYS A 1 324 ? -8.562 -28.994 -3.926 1.00 84.19 324 LYS A CA 1
ATOM 2454 C C . LYS A 1 324 ? -8.579 -29.086 -2.401 1.00 84.19 324 LYS A C 1
ATOM 2456 O O . LYS A 1 324 ? -9.386 -29.830 -1.866 1.00 84.19 324 LYS A O 1
ATOM 2461 N N . THR A 1 325 ? -7.668 -28.396 -1.718 1.00 81.31 325 THR A N 1
ATOM 2462 C CA . THR A 1 325 ? -7.437 -28.570 -0.275 1.00 81.31 325 THR A CA 1
ATOM 2463 C C . THR A 1 325 ? -8.078 -27.488 0.586 1.00 81.31 325 THR A C 1
ATOM 2465 O O . THR A 1 325 ? -8.157 -27.679 1.793 1.00 81.31 325 THR A O 1
ATOM 2468 N N . GLN A 1 326 ? -8.470 -26.354 -0.009 1.00 80.88 326 GLN A N 1
ATOM 2469 C CA . GLN A 1 326 ? -8.915 -25.125 0.666 1.00 80.88 326 GLN A CA 1
ATOM 2470 C C . GLN A 1 326 ? -7.939 -24.619 1.746 1.00 80.88 326 GLN A C 1
ATOM 2472 O O . GLN A 1 326 ? -8.307 -23.842 2.616 1.00 80.88 326 GLN A O 1
ATOM 2477 N N . LYS A 1 327 ? -6.668 -25.040 1.682 1.00 72.56 327 LYS A N 1
ATOM 2478 C CA . LYS A 1 327 ? -5.615 -24.662 2.631 1.00 72.56 327 LYS A CA 1
ATOM 2479 C C . LYS A 1 327 ? -4.512 -23.875 1.926 1.00 72.56 327 LYS A C 1
ATOM 2481 O O . LYS A 1 327 ? -4.138 -24.245 0.804 1.00 72.56 327 LYS A O 1
ATOM 2486 N N . PRO A 1 328 ? -3.950 -22.831 2.563 1.00 72.31 328 PRO A N 1
ATOM 2487 C CA . PRO A 1 328 ? -2.816 -22.100 2.011 1.00 72.31 328 PRO A CA 1
ATOM 2488 C C . PRO A 1 328 ? -1.632 -23.050 1.817 1.00 72.31 328 PRO A C 1
ATOM 2490 O O . PRO A 1 328 ? -1.305 -23.851 2.694 1.00 72.31 328 PRO A O 1
ATOM 2493 N N . THR A 1 329 ? -0.986 -22.990 0.651 1.00 86.50 329 THR A N 1
ATOM 2494 C CA . THR A 1 329 ? 0.150 -23.875 0.359 1.00 86.50 329 THR A CA 1
ATOM 2495 C C . THR A 1 329 ? 1.469 -23.141 0.581 1.00 86.50 329 THR A C 1
ATOM 2497 O O . THR A 1 329 ? 1.561 -21.926 0.397 1.00 86.50 329 THR A O 1
ATOM 2500 N N . LYS A 1 330 ? 2.534 -23.881 0.910 1.00 88.88 330 LYS A N 1
ATOM 2501 C CA . LYS A 1 330 ? 3.885 -23.316 1.101 1.00 88.88 330 LYS A CA 1
ATOM 2502 C C . LYS A 1 330 ? 4.429 -22.588 -0.144 1.00 88.88 330 LYS A C 1
ATOM 2504 O O . LYS A 1 330 ? 5.368 -21.811 -0.031 1.00 88.88 330 LYS A O 1
ATOM 2509 N N . MET A 1 331 ? 3.825 -22.796 -1.319 1.00 89.19 331 MET A N 1
ATOM 2510 C CA . MET A 1 331 ? 4.189 -22.126 -2.572 1.00 89.19 331 MET A CA 1
ATOM 2511 C C . MET A 1 331 ? 3.660 -20.683 -2.672 1.00 89.19 331 MET A C 1
ATOM 2513 O O . MET A 1 331 ? 4.186 -19.911 -3.470 1.00 89.19 331 MET A O 1
ATOM 2517 N N . ALA A 1 332 ? 2.646 -20.289 -1.887 1.00 85.75 332 ALA A N 1
ATOM 2518 C CA . ALA A 1 332 ? 2.019 -18.963 -2.005 1.00 85.75 332 ALA A CA 1
ATOM 2519 C C . ALA A 1 332 ? 2.992 -17.823 -1.677 1.00 85.75 332 ALA A C 1
ATOM 2521 O O . ALA A 1 332 ? 3.124 -16.904 -2.488 1.00 85.75 332 ALA A O 1
ATOM 2522 N N . PRO A 1 333 ? 3.712 -17.869 -0.537 1.00 90.50 333 PRO A N 1
ATOM 2523 C CA . PRO A 1 333 ? 4.682 -16.832 -0.203 1.00 90.50 333 PRO A CA 1
ATOM 2524 C C . PRO A 1 333 ? 5.804 -16.733 -1.242 1.00 90.50 333 PRO A C 1
ATOM 2526 O O . PRO A 1 333 ? 6.195 -15.627 -1.613 1.00 90.50 333 PRO A O 1
ATOM 2529 N N . ILE A 1 334 ? 6.265 -17.880 -1.760 1.00 93.62 334 ILE A N 1
ATOM 2530 C CA . ILE A 1 334 ? 7.305 -17.957 -2.795 1.00 93.62 334 ILE A CA 1
ATOM 2531 C C . ILE A 1 334 ? 6.822 -17.269 -4.075 1.00 93.62 334 ILE A C 1
ATOM 2533 O O . ILE A 1 334 ? 7.506 -16.389 -4.586 1.00 93.62 334 ILE A O 1
ATOM 2537 N N . HIS A 1 335 ? 5.616 -17.597 -4.543 1.00 93.06 335 HIS A N 1
ATOM 2538 C CA . HIS A 1 335 ? 5.007 -16.972 -5.718 1.00 93.06 335 HIS A CA 1
ATOM 2539 C C . HIS A 1 335 ? 4.849 -15.452 -5.547 1.00 93.06 335 HIS A C 1
ATOM 2541 O O . HIS A 1 335 ? 5.133 -14.682 -6.460 1.00 93.06 335 HIS A O 1
ATOM 2547 N N . VAL A 1 336 ? 4.433 -14.976 -4.371 1.00 91.50 336 VAL A N 1
ATOM 2548 C CA . VAL A 1 336 ? 4.260 -13.532 -4.138 1.00 91.50 336 VAL A CA 1
ATOM 2549 C C . VAL A 1 336 ? 5.595 -12.784 -4.188 1.00 91.50 336 VAL A C 1
ATOM 2551 O O . VAL A 1 336 ? 5.680 -11.736 -4.830 1.00 91.50 336 VAL A O 1
ATOM 2554 N N . TRP A 1 337 ? 6.633 -13.295 -3.525 1.00 94.50 337 TRP A N 1
ATOM 2555 C CA . TRP A 1 337 ? 7.937 -12.627 -3.485 1.00 94.50 337 TRP A CA 1
ATOM 2556 C C . TRP A 1 337 ? 8.705 -12.745 -4.800 1.00 94.50 337 TRP A C 1
ATOM 2558 O O . TRP A 1 337 ? 9.263 -11.744 -5.253 1.00 94.50 337 TRP A O 1
ATOM 2568 N N . LEU A 1 338 ? 8.662 -13.907 -5.458 1.00 95.31 338 LEU A N 1
ATOM 2569 C CA . LEU A 1 338 ? 9.252 -14.089 -6.784 1.00 95.31 338 LEU A CA 1
ATOM 2570 C C . LEU A 1 338 ? 8.608 -13.144 -7.806 1.00 95.31 338 LEU A C 1
ATOM 2572 O O . LEU A 1 338 ? 9.317 -12.488 -8.564 1.00 95.31 338 LEU A O 1
ATOM 2576 N N . GLY A 1 339 ? 7.282 -12.977 -7.762 1.00 94.31 339 GLY A N 1
ATOM 2577 C CA . GLY A 1 339 ? 6.575 -12.012 -8.607 1.00 94.31 339 GLY A CA 1
ATOM 2578 C C . GLY A 1 339 ? 7.064 -10.571 -8.428 1.00 94.31 339 GLY A C 1
ATOM 2579 O O . GLY A 1 339 ? 7.256 -9.863 -9.412 1.00 94.31 339 GLY A O 1
ATOM 2580 N N . ARG A 1 340 ? 7.329 -10.130 -7.190 1.00 94.50 340 ARG A N 1
ATOM 2581 C CA . ARG A 1 340 ? 7.876 -8.783 -6.919 1.00 94.50 340 ARG A CA 1
ATOM 2582 C C . ARG A 1 340 ? 9.286 -8.615 -7.477 1.00 94.50 340 ARG A C 1
ATOM 2584 O O . ARG A 1 340 ? 9.584 -7.583 -8.073 1.00 94.50 340 ARG A O 1
ATOM 2591 N N . LEU A 1 341 ? 10.127 -9.632 -7.299 1.00 96.75 341 LEU A N 1
ATOM 2592 C CA . LEU A 1 341 ? 11.493 -9.641 -7.814 1.00 96.75 341 LEU A CA 1
ATOM 2593 C C . LEU A 1 341 ? 11.515 -9.564 -9.347 1.00 96.75 341 LEU A C 1
ATOM 2595 O O . LEU A 1 341 ? 12.271 -8.774 -9.902 1.00 96.75 341 LEU A O 1
ATOM 2599 N N . ILE A 1 342 ? 10.651 -10.326 -10.025 1.00 97.81 342 ILE A N 1
ATOM 2600 C CA . ILE A 1 342 ? 10.523 -10.325 -11.491 1.00 97.81 342 ILE A CA 1
ATOM 2601 C C . ILE A 1 342 ? 10.206 -8.931 -12.026 1.00 97.81 342 ILE A C 1
ATOM 2603 O O . ILE A 1 342 ? 10.829 -8.499 -12.990 1.00 97.81 342 ILE A O 1
ATOM 2607 N N . ILE A 1 343 ? 9.258 -8.219 -11.410 1.00 96.00 343 ILE A N 1
ATOM 2608 C CA . ILE A 1 343 ? 8.881 -6.875 -11.866 1.00 96.00 343 ILE A CA 1
ATOM 2609 C C . ILE A 1 343 ? 10.034 -5.898 -11.677 1.00 96.00 343 ILE A C 1
ATOM 2611 O O . ILE A 1 343 ? 10.356 -5.158 -12.603 1.00 96.00 343 ILE A O 1
ATOM 2615 N N . LEU A 1 344 ? 10.697 -5.933 -10.520 1.00 95.81 344 LEU A N 1
ATOM 2616 C CA . LEU A 1 344 ? 11.854 -5.082 -10.259 1.00 95.81 344 LEU A CA 1
ATOM 2617 C C . LEU A 1 344 ? 12.975 -5.328 -11.280 1.00 95.81 344 LEU A C 1
ATOM 2619 O O . LEU A 1 344 ? 13.448 -4.387 -11.916 1.00 95.81 344 LEU A O 1
ATOM 2623 N N . LEU A 1 345 ? 13.367 -6.591 -11.466 1.00 97.69 345 LEU A N 1
ATOM 2624 C CA . LEU A 1 345 ? 14.421 -6.962 -12.408 1.00 97.69 345 LEU A CA 1
ATOM 2625 C C . LEU A 1 345 ? 14.025 -6.658 -13.854 1.00 97.69 345 LEU A C 1
ATOM 2627 O O . LEU A 1 345 ? 14.860 -6.174 -14.607 1.00 97.69 345 LEU A O 1
ATOM 2631 N N . GLY A 1 346 ? 12.767 -6.876 -14.241 1.00 97.44 346 GLY A N 1
ATOM 2632 C CA . GLY A 1 346 ? 12.269 -6.569 -15.582 1.00 97.44 346 GLY A CA 1
ATOM 2633 C C . GLY A 1 346 ? 12.303 -5.075 -15.909 1.00 97.44 346 GLY A C 1
ATOM 2634 O O . GLY A 1 346 ? 12.713 -4.699 -17.005 1.00 97.44 346 GLY A O 1
ATOM 2635 N N . VAL A 1 347 ? 11.955 -4.211 -14.948 1.00 96.81 347 VAL A N 1
ATOM 2636 C CA . VAL A 1 347 ? 12.055 -2.752 -15.115 1.00 96.81 347 VAL A CA 1
ATOM 2637 C C . VAL A 1 347 ? 13.513 -2.315 -15.249 1.00 96.81 347 VAL A C 1
ATOM 2639 O O . VAL A 1 347 ? 13.838 -1.601 -16.196 1.00 96.81 347 VAL A O 1
ATOM 2642 N N . ILE A 1 348 ? 14.401 -2.784 -14.363 1.00 97.44 348 ILE A N 1
ATOM 2643 C CA . ILE A 1 348 ? 15.850 -2.520 -14.457 1.00 97.44 348 ILE A CA 1
ATOM 2644 C C . ILE A 1 348 ? 16.386 -2.993 -15.812 1.00 97.44 348 ILE A C 1
ATOM 2646 O O . ILE A 1 348 ? 17.122 -2.269 -16.482 1.00 97.44 348 ILE A O 1
ATOM 2650 N N . ASN A 1 349 ? 15.965 -4.178 -16.254 1.00 98.19 349 ASN A N 1
ATOM 2651 C CA . ASN A 1 349 ? 16.360 -4.727 -17.539 1.00 98.19 349 ASN A CA 1
ATOM 2652 C C . ASN A 1 349 ? 15.904 -3.852 -18.713 1.00 98.19 349 ASN A C 1
ATOM 2654 O O . ASN A 1 349 ? 16.640 -3.720 -19.686 1.00 98.19 349 ASN A O 1
ATOM 2658 N N . GLY A 1 350 ? 14.732 -3.219 -18.617 1.00 96.75 350 GLY A N 1
ATOM 2659 C CA . GLY A 1 350 ? 14.248 -2.250 -19.603 1.00 96.75 350 GLY A CA 1
ATOM 2660 C C . GLY A 1 350 ? 15.187 -1.051 -19.769 1.00 96.75 350 GLY A C 1
ATOM 2661 O O . GLY A 1 350 ? 15.534 -0.705 -20.898 1.00 96.75 350 GLY A O 1
ATOM 2662 N N . PHE A 1 351 ? 15.674 -0.474 -18.664 1.00 97.44 351 PHE A N 1
ATOM 2663 C CA . PHE A 1 351 ? 16.657 0.620 -18.703 1.00 97.44 351 PHE A CA 1
ATOM 2664 C C . PHE A 1 351 ? 17.978 0.192 -19.353 1.00 97.44 351 PHE A C 1
ATOM 2666 O O . PHE A 1 351 ? 18.539 0.908 -20.185 1.00 97.44 351 PHE A O 1
ATOM 2673 N N . LEU A 1 352 ? 18.462 -1.004 -19.010 1.00 97.19 352 LEU A N 1
ATOM 2674 C CA . LEU A 1 352 ? 19.656 -1.578 -19.633 1.00 97.19 352 LEU A CA 1
ATOM 2675 C C . LEU A 1 352 ? 19.440 -1.859 -21.128 1.00 97.19 352 LEU A C 1
ATOM 2677 O O . LEU A 1 352 ? 20.374 -1.723 -21.913 1.00 97.19 352 LEU A O 1
ATOM 2681 N N . GLY A 1 353 ? 18.214 -2.204 -21.528 1.00 96.06 353 GLY A N 1
ATOM 2682 C CA . GLY A 1 353 ? 17.843 -2.495 -22.912 1.00 96.06 353 GLY A CA 1
ATOM 2683 C C . GLY A 1 353 ? 17.930 -1.279 -23.827 1.00 96.06 353 GLY A C 1
ATOM 2684 O O . GLY A 1 353 ? 18.521 -1.369 -24.898 1.00 96.06 353 GLY A O 1
ATOM 2685 N N . PHE A 1 354 ? 17.424 -0.117 -23.402 1.00 95.31 354 PHE A N 1
ATOM 2686 C CA . PHE A 1 354 ? 17.562 1.117 -24.189 1.00 95.31 354 PHE A CA 1
ATOM 2687 C C . PHE A 1 354 ? 19.017 1.578 -24.306 1.00 95.31 354 PHE A C 1
ATOM 2689 O O . PHE A 1 354 ? 19.407 2.107 -25.348 1.00 95.31 354 PHE A O 1
ATOM 2696 N N . THR A 1 355 ? 19.832 1.341 -23.276 1.00 92.94 355 THR A N 1
ATOM 2697 C CA . THR A 1 355 ? 21.278 1.591 -23.333 1.00 92.94 355 THR A CA 1
ATOM 2698 C C . THR A 1 355 ? 21.971 0.628 -24.302 1.00 92.94 355 THR A C 1
ATOM 2700 O O . THR A 1 355 ? 22.733 1.082 -25.151 1.00 92.94 355 THR A O 1
ATOM 2703 N N . LEU A 1 356 ? 21.659 -0.675 -24.257 1.00 93.31 356 LEU A N 1
ATOM 2704 C CA . LEU A 1 356 ? 22.166 -1.664 -25.222 1.00 93.31 356 LEU A CA 1
ATOM 2705 C C . LEU A 1 356 ? 21.723 -1.343 -26.659 1.00 93.31 356 LEU A C 1
ATOM 2707 O O . LEU A 1 356 ? 22.471 -1.556 -27.609 1.00 93.31 356 LEU A O 1
ATOM 2711 N N . GLY A 1 357 ? 20.518 -0.802 -26.824 1.00 90.56 357 GLY A N 1
ATOM 2712 C CA . GLY A 1 357 ? 19.996 -0.321 -28.100 1.00 90.56 357 GLY A CA 1
ATOM 2713 C C . GLY A 1 357 ? 20.575 1.020 -28.561 1.00 90.56 357 GLY A C 1
ATOM 2714 O O . GLY A 1 357 ? 20.113 1.524 -29.578 1.00 90.56 357 GLY A O 1
ATOM 2715 N N . GLN A 1 358 ? 21.531 1.611 -27.829 1.00 88.81 358 GLN A N 1
ATOM 2716 C CA . GLN A 1 358 ? 22.119 2.936 -28.089 1.00 88.81 358 GLN A CA 1
ATOM 2717 C C . GLN A 1 358 ? 21.091 4.077 -28.172 1.00 88.81 358 GLN A C 1
ATOM 2719 O O . GLN A 1 358 ? 21.315 5.096 -28.821 1.00 88.81 358 GLN A O 1
ATOM 2724 N N . LYS A 1 359 ? 19.957 3.949 -27.475 1.00 88.69 359 LYS A N 1
ATOM 2725 C CA . LYS A 1 359 ? 18.932 4.999 -27.391 1.00 88.69 359 LYS A CA 1
ATOM 2726 C C . LYS A 1 359 ? 18.597 5.348 -25.931 1.00 88.69 359 LYS A C 1
ATOM 2728 O O . LYS A 1 359 ? 17.431 5.283 -25.536 1.00 88.69 359 LYS A O 1
ATOM 2733 N N . PRO A 1 360 ? 19.581 5.784 -25.114 1.00 90.06 360 PRO A N 1
ATOM 2734 C CA . PRO A 1 360 ? 19.380 6.044 -23.687 1.00 90.06 360 PRO A CA 1
ATOM 2735 C C . PRO A 1 360 ? 18.375 7.170 -23.403 1.00 90.06 360 PRO A C 1
ATOM 2737 O O . PRO A 1 360 ? 17.816 7.214 -22.314 1.00 90.06 360 PRO A O 1
ATOM 2740 N N . LYS A 1 361 ? 18.068 8.048 -24.372 1.00 90.38 361 LYS A N 1
ATOM 2741 C CA . LYS A 1 361 ? 17.034 9.091 -24.223 1.00 90.38 361 LYS A CA 1
ATOM 2742 C C . LYS A 1 361 ? 15.652 8.510 -23.876 1.00 90.38 361 LYS A C 1
ATOM 2744 O O . LYS A 1 361 ? 14.896 9.138 -23.139 1.00 90.38 361 LYS A O 1
ATOM 2749 N N . TYR A 1 362 ? 15.332 7.293 -24.324 1.00 92.38 362 TYR A N 1
ATOM 2750 C CA . TYR A 1 362 ? 14.065 6.635 -23.973 1.00 92.38 362 TYR A CA 1
ATOM 2751 C C . TYR A 1 362 ? 14.010 6.151 -22.518 1.00 92.38 362 TYR A C 1
ATOM 2753 O O . TYR A 1 362 ? 12.918 5.894 -22.011 1.00 92.38 362 TYR A O 1
ATOM 2761 N N . ASN A 1 363 ? 15.139 6.126 -21.797 1.00 94.44 363 ASN A N 1
ATOM 2762 C CA . ASN A 1 363 ? 15.135 5.875 -20.355 1.00 94.44 363 ASN A CA 1
ATOM 2763 C C . ASN A 1 363 ? 14.336 6.937 -19.597 1.00 94.44 363 ASN A C 1
ATOM 2765 O O . ASN A 1 363 ? 13.664 6.601 -18.628 1.00 94.44 363 ASN A O 1
ATOM 2769 N N . TYR A 1 364 ? 14.329 8.196 -20.048 1.00 95.12 364 TYR A N 1
ATOM 2770 C CA . TYR A 1 364 ? 13.501 9.236 -19.428 1.00 95.12 364 TYR A CA 1
ATOM 2771 C C . TYR A 1 364 ? 12.004 8.961 -19.607 1.00 95.12 364 TYR A C 1
ATOM 2773 O O . TYR A 1 364 ? 11.224 9.167 -18.678 1.00 95.12 364 TYR A O 1
ATOM 2781 N N . VAL A 1 365 ? 11.605 8.433 -20.769 1.00 94.81 365 VAL A N 1
ATOM 2782 C CA . VAL A 1 365 ? 10.216 8.026 -21.030 1.00 94.81 365 VAL A CA 1
ATOM 2783 C C . VAL A 1 365 ? 9.834 6.851 -20.132 1.00 94.81 365 VAL A C 1
ATOM 2785 O O . VAL A 1 365 ? 8.801 6.899 -19.464 1.00 94.81 365 VAL A O 1
ATOM 2788 N N . LEU A 1 366 ? 10.686 5.822 -20.053 1.00 95.25 366 LEU A N 1
ATOM 2789 C CA . LEU A 1 366 ? 10.465 4.676 -19.170 1.00 95.25 366 LEU A CA 1
ATOM 2790 C C . LEU A 1 366 ? 10.386 5.100 -17.696 1.00 95.25 366 LEU A C 1
ATOM 2792 O O . LEU A 1 366 ? 9.494 4.650 -16.981 1.00 95.25 366 LEU A O 1
ATOM 2796 N N . LEU A 1 367 ? 11.265 6.002 -17.251 1.00 95.75 367 LEU A N 1
ATOM 2797 C CA . LEU A 1 367 ? 11.236 6.562 -15.901 1.00 95.75 367 LEU A CA 1
ATOM 2798 C C . LEU A 1 367 ? 9.921 7.295 -15.626 1.00 95.75 367 LEU A C 1
ATOM 2800 O O . LEU A 1 367 ? 9.305 7.058 -14.589 1.00 95.75 367 LEU A O 1
ATOM 2804 N N . GLY A 1 368 ? 9.457 8.126 -16.562 1.00 95.06 368 GLY A N 1
ATOM 2805 C CA . GLY A 1 368 ? 8.159 8.795 -16.463 1.00 95.06 368 GLY A CA 1
ATOM 2806 C C . GLY A 1 368 ? 7.004 7.802 -16.312 1.00 95.06 368 GLY A C 1
ATOM 2807 O O . GLY A 1 368 ? 6.165 7.964 -15.427 1.00 95.06 368 GLY A O 1
ATOM 2808 N N . LEU A 1 369 ? 6.995 6.725 -17.104 1.00 95.69 369 LEU A N 1
ATOM 2809 C CA . LEU A 1 369 ? 5.987 5.664 -16.994 1.00 95.69 369 LEU A CA 1
ATOM 2810 C C . LEU A 1 369 ? 6.049 4.937 -15.644 1.00 95.69 369 LEU A C 1
ATOM 2812 O O . LEU A 1 369 ? 5.007 4.685 -15.045 1.00 95.69 369 LEU A O 1
ATOM 2816 N N . VAL A 1 370 ? 7.244 4.631 -15.133 1.00 95.62 370 VAL A N 1
ATOM 2817 C CA . VAL A 1 370 ? 7.430 3.991 -13.818 1.00 95.62 370 VAL A CA 1
ATOM 2818 C C . VAL A 1 370 ? 6.910 4.893 -12.694 1.00 95.62 370 VAL A C 1
ATOM 2820 O O . VAL A 1 370 ? 6.136 4.437 -11.848 1.00 95.62 370 VAL A O 1
ATOM 2823 N N . LEU A 1 371 ? 7.293 6.173 -12.704 1.00 94.81 371 LEU A N 1
ATOM 2824 C CA . LEU A 1 371 ? 6.877 7.168 -11.710 1.00 94.81 371 LEU A CA 1
ATOM 2825 C C . LEU A 1 371 ? 5.386 7.511 -11.795 1.00 94.81 371 LEU A C 1
ATOM 2827 O O . LEU A 1 371 ? 4.813 7.977 -10.816 1.00 94.81 371 LEU A O 1
ATOM 2831 N N . PHE A 1 372 ? 4.742 7.263 -12.931 1.00 93.81 372 PHE A N 1
ATOM 2832 C CA . PHE A 1 372 ? 3.301 7.422 -13.069 1.00 93.81 372 PHE A CA 1
ATOM 2833 C C . PHE A 1 372 ? 2.546 6.158 -12.639 1.00 93.81 372 PHE A C 1
ATOM 2835 O O . PHE A 1 372 ? 1.712 6.207 -11.737 1.00 93.81 372 PHE A O 1
ATOM 2842 N N . VAL A 1 373 ? 2.847 5.007 -13.246 1.00 93.25 373 VAL A N 1
ATOM 2843 C CA . VAL A 1 373 ? 2.032 3.789 -13.124 1.00 93.25 373 VAL A CA 1
ATOM 2844 C C . VAL A 1 373 ? 2.123 3.159 -11.738 1.00 93.25 373 VAL A C 1
ATOM 2846 O O . VAL A 1 373 ? 1.088 2.826 -11.163 1.00 93.25 373 VAL A O 1
ATOM 2849 N N . PHE A 1 374 ? 3.319 2.994 -11.164 1.00 91.81 374 PHE A N 1
ATOM 2850 C CA . PHE A 1 374 ? 3.442 2.334 -9.858 1.00 91.81 374 PHE A CA 1
ATOM 2851 C C . PHE A 1 374 ? 2.834 3.171 -8.724 1.00 91.81 374 PHE A C 1
ATOM 2853 O O . PHE A 1 374 ? 2.054 2.611 -7.946 1.00 91.81 374 PHE A O 1
ATOM 2860 N N . PRO A 1 375 ? 3.088 4.492 -8.636 1.00 92.06 375 PRO A N 1
ATOM 2861 C CA . PRO A 1 375 ? 2.375 5.351 -7.699 1.00 92.06 375 PRO A CA 1
ATOM 2862 C C . PRO A 1 375 ? 0.876 5.418 -7.975 1.00 92.06 375 PRO A C 1
ATOM 2864 O O . PRO A 1 375 ? 0.113 5.357 -7.019 1.00 92.06 375 PRO A O 1
ATOM 2867 N N . ALA A 1 376 ? 0.421 5.457 -9.233 1.00 90.12 376 ALA A N 1
ATOM 2868 C CA . ALA A 1 376 ? -1.008 5.413 -9.547 1.00 90.1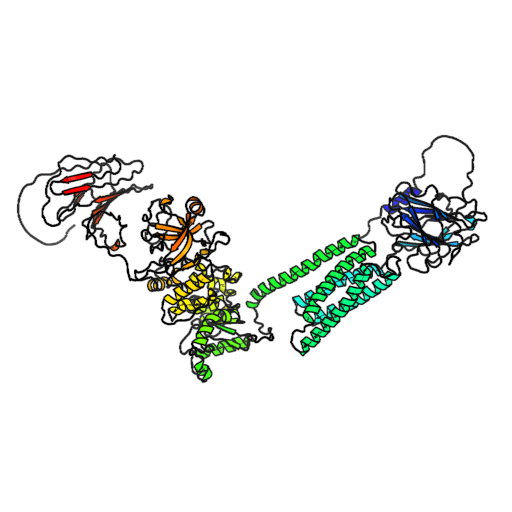2 376 ALA A CA 1
ATOM 2869 C C . ALA A 1 376 ? -1.659 4.113 -9.057 1.00 90.12 376 ALA A C 1
ATOM 2871 O O . ALA A 1 376 ? -2.701 4.165 -8.413 1.00 90.12 376 ALA A O 1
ATOM 2872 N N . ILE A 1 377 ? -1.036 2.951 -9.272 1.00 88.50 377 ILE A N 1
ATOM 2873 C CA . ILE A 1 377 ? -1.515 1.669 -8.733 1.00 88.50 377 ILE A CA 1
ATOM 2874 C C . ILE A 1 377 ? -1.517 1.700 -7.205 1.00 88.50 377 ILE A C 1
ATOM 2876 O O . ILE A 1 377 ? -2.501 1.293 -6.594 1.00 88.50 377 ILE A O 1
ATOM 2880 N N . LEU A 1 378 ? -0.459 2.208 -6.569 1.00 87.69 378 LEU A N 1
ATOM 2881 C CA . LEU A 1 378 ? -0.400 2.345 -5.114 1.00 87.69 378 LEU A CA 1
ATOM 2882 C C . LEU A 1 378 ? -1.532 3.246 -4.603 1.00 87.69 378 LEU A C 1
ATOM 2884 O O . LEU A 1 378 ? -2.225 2.872 -3.662 1.00 87.69 378 LEU A O 1
ATOM 2888 N N . ILE A 1 379 ? -1.763 4.389 -5.250 1.00 88.19 379 I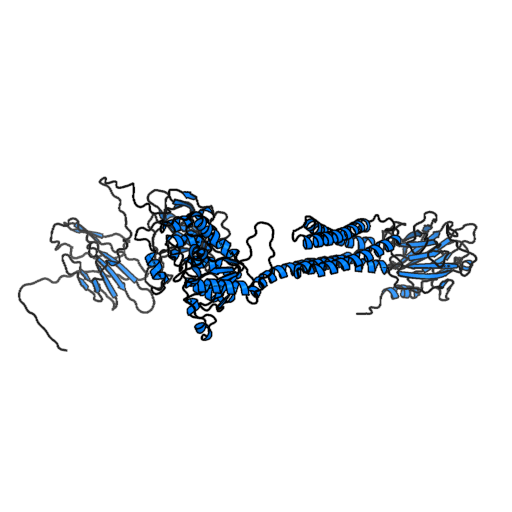LE A N 1
ATOM 2889 C CA . ILE A 1 379 ? -2.852 5.318 -4.947 1.00 88.19 379 ILE A CA 1
ATOM 2890 C C . ILE A 1 379 ? -4.190 4.634 -5.162 1.00 88.19 379 ILE A C 1
ATOM 2892 O O . ILE A 1 379 ? -5.018 4.741 -4.274 1.00 88.19 379 ILE A O 1
ATOM 2896 N N . ILE A 1 380 ? -4.414 3.899 -6.254 1.00 86.75 380 ILE A N 1
ATOM 2897 C CA . ILE A 1 380 ? -5.656 3.152 -6.513 1.00 86.75 380 ILE A CA 1
ATOM 2898 C C . ILE A 1 380 ? -5.875 2.086 -5.439 1.00 86.75 380 ILE A C 1
ATOM 2900 O O . ILE A 1 380 ? -6.987 1.914 -4.958 1.00 86.75 380 ILE A O 1
ATOM 2904 N N . LEU A 1 381 ? -4.834 1.378 -5.004 1.00 83.12 381 LEU A N 1
ATOM 2905 C CA . LEU A 1 381 ? -4.943 0.378 -3.942 1.00 83.12 381 LEU A CA 1
ATOM 2906 C C . LEU A 1 381 ? -5.170 1.022 -2.569 1.00 83.12 381 LEU A C 1
ATOM 2908 O O . LEU A 1 381 ? -5.950 0.498 -1.774 1.00 83.12 381 LEU A O 1
ATOM 2912 N N . MET A 1 382 ? -4.539 2.164 -2.291 1.00 80.69 382 MET A N 1
ATOM 2913 C CA . MET A 1 382 ? -4.739 2.935 -1.063 1.00 80.69 382 MET A CA 1
ATOM 2914 C C . MET A 1 382 ? -6.102 3.621 -1.044 1.00 80.69 382 MET A C 1
ATOM 2916 O O . MET A 1 382 ? -6.774 3.561 -0.023 1.00 80.69 382 MET A O 1
ATOM 2920 N N . THR A 1 383 ? -6.563 4.185 -2.160 1.00 76.50 383 THR A N 1
ATOM 2921 C CA . THR A 1 383 ? -7.922 4.714 -2.319 1.00 76.50 383 THR A CA 1
ATOM 2922 C C . THR A 1 383 ? -8.929 3.596 -2.332 1.00 76.50 383 THR A C 1
ATOM 2924 O O . THR A 1 383 ? -9.961 3.792 -1.738 1.00 76.50 383 THR A O 1
ATOM 2927 N N . LYS A 1 384 ? -8.670 2.403 -2.867 1.00 69.81 384 LYS A N 1
ATOM 2928 C CA . LYS A 1 384 ? -9.565 1.254 -2.677 1.00 69.81 384 LYS A CA 1
ATOM 2929 C C . LYS A 1 384 ? -9.555 0.785 -1.234 1.00 69.81 384 LYS A C 1
ATOM 2931 O O . LYS A 1 384 ? -10.589 0.365 -0.759 1.00 69.81 384 LYS A O 1
ATOM 2936 N N . LYS A 1 385 ? -8.444 0.849 -0.499 1.00 66.62 385 LYS A N 1
ATOM 2937 C CA . LYS A 1 385 ? -8.428 0.543 0.941 1.00 66.62 385 LYS A CA 1
ATOM 2938 C C . LYS A 1 385 ? -9.188 1.606 1.731 1.00 66.62 385 LYS A C 1
ATOM 2940 O O . LYS A 1 385 ? -9.981 1.246 2.582 1.00 66.62 385 LYS A O 1
ATOM 2945 N N . PHE A 1 386 ? -9.014 2.880 1.398 1.00 64.94 386 PHE A N 1
ATOM 2946 C CA . PHE A 1 386 ? -9.686 4.023 2.010 1.00 64.94 386 PHE A CA 1
ATOM 2947 C C . PHE A 1 386 ? -11.171 4.084 1.640 1.00 64.94 386 PHE A C 1
ATOM 2949 O O . PHE A 1 386 ? -12.005 4.230 2.515 1.00 64.94 386 PHE A O 1
ATOM 2956 N N . LEU A 1 387 ? -11.517 3.902 0.367 1.00 57.69 387 LEU A N 1
ATOM 2957 C CA . LEU A 1 387 ? -12.868 3.785 -0.176 1.00 57.69 387 LEU A CA 1
ATOM 2958 C C . LEU A 1 387 ? -13.498 2.469 0.219 1.00 57.69 387 LEU A C 1
ATOM 2960 O O . LEU A 1 387 ? -14.671 2.487 0.463 1.00 57.69 387 LEU A O 1
ATOM 2964 N N . SER A 1 388 ? -12.788 1.352 0.360 1.00 56.19 388 SER A N 1
ATOM 2965 C CA . SER A 1 388 ? -13.339 0.132 0.965 1.00 56.19 388 SER A CA 1
ATOM 2966 C C . SER A 1 388 ? -13.510 0.318 2.458 1.00 56.19 388 SER A C 1
ATOM 2968 O O . SER A 1 388 ? -14.454 -0.216 2.993 1.00 56.19 388 SER A O 1
ATOM 2970 N N . GLN A 1 389 ? -12.676 1.083 3.156 1.00 52.97 389 GLN A N 1
ATOM 2971 C CA . GLN A 1 389 ? -12.939 1.467 4.544 1.00 52.97 389 GLN A CA 1
ATOM 2972 C C . GLN A 1 389 ? -14.122 2.443 4.629 1.00 52.97 389 GLN A C 1
ATOM 2974 O O . GLN A 1 389 ? -14.894 2.364 5.573 1.00 52.97 389 GLN A O 1
ATOM 2979 N N . ARG A 1 390 ? -14.307 3.311 3.625 1.00 45.00 390 ARG A N 1
ATOM 2980 C CA . ARG A 1 390 ? -15.375 4.318 3.524 1.00 45.00 390 ARG A CA 1
ATOM 2981 C C . ARG A 1 390 ? -16.684 3.771 2.925 1.00 45.00 390 ARG A C 1
ATOM 2983 O O . ARG A 1 390 ? -17.740 4.277 3.254 1.00 45.00 390 ARG A O 1
ATOM 2990 N N . TRP A 1 391 ? -16.624 2.725 2.105 1.00 37.56 391 TRP A N 1
ATOM 2991 C CA . TRP A 1 391 ? -17.716 1.931 1.527 1.00 37.56 391 TRP A CA 1
ATOM 2992 C C . TRP A 1 391 ? -18.056 0.795 2.477 1.00 37.56 391 TRP A C 1
ATOM 2994 O O . TRP A 1 391 ? -19.201 0.664 2.824 1.00 37.56 391 TRP A O 1
ATOM 3004 N N . LYS A 1 392 ? -17.119 0.130 3.155 1.00 40.31 392 LYS A N 1
ATOM 3005 C CA . LYS A 1 392 ? -17.463 -0.612 4.389 1.00 40.31 392 LYS A CA 1
ATOM 3006 C C . LYS A 1 392 ? -18.013 0.303 5.489 1.00 40.31 392 LYS A C 1
ATOM 3008 O O . LYS A 1 392 ? -18.497 -0.215 6.478 1.00 40.31 392 LYS A O 1
ATOM 3013 N N . LYS A 1 393 ? -17.944 1.630 5.337 1.00 38.66 393 LYS A N 1
ATOM 3014 C CA . LYS A 1 393 ? -18.631 2.631 6.169 1.00 38.66 393 LYS A CA 1
ATOM 3015 C C . LYS A 1 393 ? -19.928 3.178 5.522 1.00 38.66 393 LYS A C 1
ATOM 3017 O O . LYS A 1 393 ? -20.714 3.773 6.239 1.00 38.66 393 LYS A O 1
ATOM 3022 N N . ASN A 1 394 ? -20.188 2.942 4.223 1.00 32.75 394 ASN A N 1
ATOM 3023 C CA . ASN A 1 394 ? -21.384 3.394 3.473 1.00 32.75 394 ASN A CA 1
ATOM 3024 C C . ASN A 1 394 ? -22.279 2.235 2.930 1.00 32.75 394 ASN A C 1
ATOM 3026 O O . ASN A 1 394 ? -23.492 2.356 2.938 1.00 32.75 394 ASN A O 1
ATOM 3030 N N . ASP A 1 395 ? -21.737 1.094 2.503 1.00 33.62 395 ASP A N 1
ATOM 3031 C CA . ASP A 1 395 ? -22.428 -0.176 2.191 1.00 33.62 395 ASP A CA 1
ATOM 3032 C C . ASP A 1 395 ? -22.914 -0.891 3.458 1.00 33.62 395 ASP A C 1
ATOM 3034 O O . ASP A 1 395 ? -23.983 -1.492 3.442 1.00 33.62 395 ASP A O 1
ATOM 3038 N N . LYS A 1 396 ? -22.234 -0.700 4.605 1.00 36.09 396 LYS A N 1
ATOM 3039 C CA . LYS A 1 396 ? -22.821 -0.964 5.941 1.00 36.09 396 LYS A CA 1
ATOM 3040 C C . LYS A 1 396 ? -24.113 -0.185 6.192 1.00 36.09 396 LYS A C 1
ATOM 3042 O O . LYS A 1 396 ? -24.831 -0.465 7.145 1.00 36.09 396 LYS A O 1
ATOM 3047 N N . VAL A 1 397 ? -24.367 0.830 5.371 1.00 38.41 397 VAL A N 1
ATOM 3048 C CA . VAL A 1 397 ? -25.542 1.682 5.434 1.00 38.41 397 VAL A CA 1
ATOM 3049 C C . VAL A 1 397 ? -26.539 1.321 4.323 1.00 38.41 397 VAL A C 1
ATOM 3051 O O . VAL A 1 397 ? -27.591 1.935 4.316 1.00 38.41 397 VAL A O 1
ATOM 3054 N N . THR A 1 398 ? -26.307 0.362 3.404 1.00 35.53 398 THR A N 1
ATOM 3055 C CA . THR A 1 398 ? -27.288 0.117 2.314 1.00 35.53 398 THR A CA 1
ATOM 3056 C C . THR A 1 398 ? -27.544 -1.315 1.825 1.00 35.53 398 THR A C 1
ATOM 3058 O O . THR A 1 398 ? -28.673 -1.524 1.405 1.00 35.53 398 THR A O 1
ATOM 3061 N N . HIS A 1 399 ? -26.651 -2.309 1.907 1.00 33.53 399 HIS A N 1
ATOM 3062 C CA . HIS A 1 399 ? -27.016 -3.702 1.564 1.00 33.53 399 HIS A CA 1
ATOM 3063 C C . HIS A 1 399 ? -26.143 -4.722 2.316 1.00 33.53 399 HIS A C 1
ATOM 3065 O O . HIS A 1 399 ? -24.919 -4.735 2.188 1.00 33.53 399 HIS A O 1
ATOM 3071 N N . LEU A 1 400 ? -26.795 -5.566 3.118 1.00 44.00 400 LEU A N 1
ATOM 3072 C CA . LEU A 1 400 ? -26.225 -6.733 3.786 1.00 44.00 400 LEU A CA 1
ATOM 3073 C C . LEU A 1 400 ? -25.915 -7.839 2.762 1.00 44.00 400 LEU A C 1
ATOM 3075 O O . LEU A 1 400 ? -26.829 -8.477 2.258 1.00 44.00 400 LEU A O 1
ATOM 3079 N N . ASP A 1 401 ? -24.630 -8.076 2.486 1.00 33.47 401 ASP A N 1
ATOM 3080 C CA . ASP A 1 401 ? -24.125 -9.335 1.918 1.00 33.47 401 ASP A CA 1
ATOM 3081 C C . ASP A 1 401 ? -23.349 -10.071 3.021 1.00 33.47 401 ASP A C 1
ATOM 3083 O O . ASP A 1 401 ? -22.139 -9.868 3.201 1.00 33.47 401 ASP A O 1
ATOM 3087 N N . ILE A 1 402 ? -24.022 -10.935 3.784 1.00 41.75 402 ILE A N 1
ATOM 3088 C CA . ILE A 1 402 ? -23.334 -11.915 4.631 1.00 41.75 402 ILE A CA 1
ATOM 3089 C C . ILE A 1 402 ? -23.198 -13.196 3.835 1.00 41.75 402 ILE A C 1
ATOM 3091 O O . ILE A 1 402 ? -24.002 -14.114 3.893 1.00 41.75 402 ILE A O 1
ATOM 3095 N N . ALA A 1 403 ? -22.121 -13.255 3.072 1.00 37.31 403 ALA A N 1
ATOM 3096 C CA . ALA A 1 403 ? -21.569 -14.504 2.581 1.00 37.31 403 ALA A CA 1
ATOM 3097 C C . ALA A 1 403 ? -20.143 -14.215 2.120 1.00 37.31 403 ALA A C 1
ATOM 3099 O O . ALA A 1 403 ? -19.902 -13.864 0.967 1.00 37.31 403 ALA A O 1
ATOM 3100 N N . GLY A 1 404 ? -19.166 -14.279 3.028 1.00 31.61 404 GLY A N 1
ATOM 3101 C CA . GLY A 1 404 ? -17.812 -13.877 2.636 1.00 31.61 404 GLY A CA 1
ATOM 3102 C C . GLY A 1 404 ? -16.658 -14.153 3.586 1.00 31.61 404 GLY A C 1
ATOM 3103 O O . GLY A 1 404 ? -15.577 -13.612 3.359 1.00 31.61 404 GLY A O 1
ATOM 3104 N N . LYS A 1 405 ? -16.827 -14.982 4.618 1.00 34.97 405 LYS A N 1
ATOM 3105 C CA . LYS A 1 405 ? -15.693 -15.547 5.358 1.00 34.97 405 LYS A CA 1
ATOM 3106 C C . LYS A 1 405 ? -15.848 -17.061 5.423 1.00 34.97 405 LYS A C 1
ATOM 3108 O O . LYS A 1 405 ? -16.594 -17.576 6.243 1.00 34.97 405 LYS A O 1
ATOM 3113 N N . GLY A 1 406 ? -15.162 -17.749 4.512 1.00 32.75 406 GLY A N 1
ATOM 3114 C CA . GLY A 1 406 ? -14.861 -19.167 4.689 1.00 32.75 406 GLY A CA 1
ATOM 3115 C C . GLY A 1 406 ? -13.901 -19.362 5.871 1.00 32.75 406 GLY A C 1
ATOM 3116 O O . GLY A 1 406 ? -13.212 -18.408 6.244 1.00 32.75 406 GLY A O 1
ATOM 3117 N N . PRO A 1 407 ? -13.873 -20.566 6.463 1.00 36.09 407 PRO A N 1
ATOM 3118 C CA . PRO A 1 407 ? -13.170 -20.834 7.707 1.00 36.09 407 PRO A CA 1
ATOM 3119 C C . PRO A 1 407 ? -11.661 -20.865 7.453 1.00 36.09 407 PRO A C 1
ATOM 3121 O O . PRO A 1 407 ? -11.183 -21.680 6.660 1.00 36.09 407 PRO A O 1
ATOM 3124 N N . ASP A 1 408 ? -10.911 -19.992 8.122 1.00 35.31 408 ASP A N 1
ATOM 3125 C CA . ASP A 1 408 ? -9.480 -20.210 8.289 1.00 35.31 408 ASP A CA 1
ATOM 3126 C C . ASP A 1 408 ? -9.294 -21.295 9.369 1.00 35.31 408 ASP A C 1
ATOM 3128 O O . ASP A 1 408 ? -10.066 -21.470 10.314 1.00 35.31 408 ASP A O 1
ATOM 3132 N N . HIS A 1 409 ? -8.334 -22.180 9.128 1.00 36.53 409 HIS A N 1
ATOM 3133 C CA . HIS A 1 409 ? -8.083 -23.327 9.985 1.00 36.53 409 HIS A CA 1
ATOM 3134 C C . HIS A 1 409 ? -7.193 -22.910 11.152 1.00 36.53 409 HIS A C 1
ATOM 3136 O O . HIS A 1 409 ? -5.974 -23.058 11.061 1.00 36.53 409 HIS A O 1
ATOM 3142 N N . ASN A 1 410 ? -7.802 -22.434 12.241 1.00 31.69 410 ASN A N 1
ATOM 3143 C CA . ASN A 1 410 ? -7.168 -22.410 13.561 1.00 31.69 410 ASN A CA 1
ATOM 3144 C C . ASN A 1 410 ? -8.184 -22.284 14.716 1.00 31.69 410 ASN A C 1
ATOM 3146 O O . ASN A 1 410 ? -8.106 -21.366 15.515 1.00 31.69 410 ASN A O 1
ATOM 3150 N N . GLY A 1 411 ? -9.169 -23.187 14.819 1.00 45.25 411 GLY A N 1
ATOM 3151 C CA . GLY A 1 411 ? -10.184 -23.063 15.883 1.00 45.25 411 GLY A CA 1
ATOM 3152 C C . GLY A 1 411 ? -10.958 -21.735 15.817 1.00 45.25 411 GLY A C 1
ATOM 3153 O O . GLY A 1 411 ? -11.366 -21.211 16.849 1.00 45.25 411 GLY A O 1
ATOM 3154 N N . ASP A 1 412 ? -11.105 -21.185 14.606 1.00 57.25 412 ASP A N 1
ATOM 3155 C CA . ASP A 1 412 ? -11.661 -19.859 14.362 1.00 57.25 412 ASP A CA 1
ATOM 3156 C C . ASP A 1 412 ? -13.167 -19.837 14.656 1.00 57.25 412 ASP A C 1
ATOM 3158 O O . ASP A 1 412 ? -13.942 -20.621 14.105 1.00 57.25 412 ASP A O 1
ATOM 3162 N N . ILE A 1 413 ? -13.566 -18.915 15.535 1.00 73.31 413 ILE A N 1
ATOM 3163 C CA . ILE A 1 413 ? -14.957 -18.640 15.911 1.00 73.31 413 ILE A CA 1
ATOM 3164 C C . ILE A 1 413 ? -15.758 -18.308 14.631 1.00 73.31 413 ILE A C 1
ATOM 3166 O O . ILE A 1 413 ? -15.340 -17.418 13.877 1.00 73.31 413 ILE A O 1
ATOM 3170 N N . PRO A 1 414 ? -16.885 -18.994 14.347 1.00 85.12 414 PRO A N 1
ATOM 3171 C CA . PRO A 1 414 ? -17.674 -18.738 13.143 1.00 85.12 414 PRO A CA 1
ATOM 3172 C C . PRO A 1 414 ? -18.286 -17.328 13.176 1.00 85.12 414 PRO A C 1
ATOM 3174 O O . PRO A 1 414 ? -18.526 -16.805 14.259 1.00 85.12 414 PRO A O 1
ATOM 3177 N N . PRO A 1 415 ? -18.577 -16.687 12.029 1.00 89.00 415 PRO A N 1
ATOM 3178 C CA . PRO A 1 415 ? -19.316 -15.426 12.019 1.00 89.00 415 PRO A CA 1
ATOM 3179 C C . PRO A 1 415 ? -20.683 -15.572 12.706 1.00 89.00 415 PRO A C 1
ATOM 3181 O O . PRO A 1 415 ? -21.454 -16.463 12.355 1.00 89.00 415 PRO A O 1
ATOM 3184 N N . TYR A 1 416 ? -20.992 -14.677 13.647 1.00 93.00 416 TYR A N 1
ATOM 3185 C CA . TYR A 1 416 ? -22.258 -14.669 14.387 1.00 93.00 416 TYR A CA 1
ATOM 3186 C C . TYR A 1 416 ? -22.872 -13.268 14.467 1.00 93.00 416 TYR A C 1
ATOM 3188 O O . TYR A 1 416 ? -22.159 -12.257 14.408 1.00 93.00 416 TYR A O 1
ATOM 3196 N N . ALA A 1 417 ? -24.197 -13.211 14.615 1.00 96.31 417 ALA A N 1
ATOM 3197 C CA . ALA A 1 417 ? -24.904 -12.006 15.041 1.00 96.31 417 ALA A CA 1
ATOM 3198 C C . ALA A 1 417 ? -24.943 -11.946 16.569 1.00 96.31 417 ALA A C 1
ATOM 3200 O O . ALA A 1 417 ? -24.991 -12.980 17.231 1.00 96.31 417 ALA A O 1
ATOM 3201 N N . ILE A 1 418 ? -24.955 -10.748 17.139 1.00 97.44 418 ILE A N 1
ATOM 3202 C CA . ILE A 1 418 ? -25.074 -10.559 18.584 1.00 97.44 418 ILE A CA 1
ATOM 3203 C C . ILE A 1 418 ? -26.313 -9.730 18.918 1.00 97.44 418 ILE A C 1
ATOM 3205 O O . ILE A 1 418 ? -26.579 -8.724 18.259 1.00 97.44 418 ILE A O 1
ATOM 3209 N N . LEU A 1 419 ? -27.087 -10.151 19.919 1.00 97.25 419 LEU A N 1
ATOM 3210 C CA . LEU A 1 419 ? -28.279 -9.423 20.358 1.00 97.25 419 LEU A CA 1
ATOM 3211 C C . LEU A 1 419 ? -27.949 -8.509 21.537 1.00 97.25 419 LEU A C 1
ATOM 3213 O O . LEU A 1 419 ? -27.727 -8.987 22.646 1.00 97.25 419 LEU A O 1
ATOM 3217 N N . SER A 1 420 ? -28.024 -7.202 21.312 1.00 96.81 420 SER A N 1
ATOM 3218 C CA . SER A 1 420 ? -28.075 -6.197 22.369 1.00 96.81 420 SER A CA 1
ATOM 3219 C C . SER A 1 420 ? -29.527 -5.921 22.733 1.00 96.81 420 SER A C 1
ATOM 3221 O O . SER A 1 420 ? -30.338 -5.559 21.879 1.00 96.81 420 SER A O 1
ATOM 3223 N N . HIS A 1 421 ? -29.880 -6.084 24.000 1.00 93.31 421 HIS A N 1
ATOM 3224 C CA . HIS A 1 421 ? -31.247 -5.876 24.454 1.00 93.31 421 HIS A CA 1
ATOM 3225 C C . HIS A 1 421 ? -31.287 -5.516 25.937 1.00 93.31 421 HIS A C 1
ATOM 3227 O O . HIS A 1 421 ? -30.325 -5.674 26.684 1.00 93.31 421 HIS A O 1
ATOM 3233 N N . THR A 1 422 ? -32.441 -5.042 26.383 1.00 91.06 422 THR A N 1
ATOM 3234 C CA . THR A 1 422 ? -32.717 -4.800 27.798 1.00 91.06 422 THR A CA 1
ATOM 3235 C C . THR A 1 422 ? -33.555 -5.937 28.359 1.00 91.06 422 THR A C 1
ATOM 3237 O O . THR A 1 422 ? -34.526 -6.325 27.720 1.00 91.06 422 THR A O 1
ATOM 3240 N N . TRP A 1 423 ? -33.198 -6.466 29.530 1.00 83.50 423 TRP A N 1
ATOM 3241 C CA . TRP A 1 423 ? -33.925 -7.590 30.126 1.00 83.50 423 TRP A CA 1
ATOM 3242 C C . TRP A 1 423 ? -35.363 -7.189 30.494 1.00 83.50 423 TRP A C 1
ATOM 3244 O O . TRP A 1 423 ? -35.574 -6.167 31.162 1.00 83.50 423 TRP A O 1
ATOM 3254 N N . GLY A 1 424 ? -36.335 -7.957 30.011 1.00 79.31 424 GLY A N 1
ATOM 3255 C CA . GLY A 1 424 ? -37.771 -7.798 30.248 1.00 79.31 424 GLY A CA 1
ATOM 3256 C C . GLY A 1 424 ? -38.333 -8.865 31.190 1.00 79.31 424 GLY A C 1
ATOM 3257 O O . GLY A 1 424 ? -37.601 -9.482 31.967 1.00 79.31 424 GLY A O 1
ATOM 3258 N N . ASP A 1 425 ? -39.645 -9.077 31.125 1.00 77.00 425 ASP A N 1
ATOM 3259 C CA . ASP A 1 425 ? -40.319 -10.132 31.884 1.00 77.00 425 ASP A CA 1
ATOM 3260 C C . ASP A 1 425 ? -40.124 -11.502 31.214 1.00 77.00 425 ASP A C 1
ATOM 3262 O O . ASP A 1 425 ? -40.179 -11.616 29.989 1.00 77.00 425 ASP A O 1
ATOM 3266 N N . GLU A 1 426 ? -39.956 -12.557 32.021 1.00 85.06 426 GLU A N 1
ATOM 3267 C CA . GLU A 1 426 ? -39.822 -13.947 31.545 1.00 85.06 426 GLU A CA 1
ATOM 3268 C C . GLU A 1 426 ? -38.674 -14.126 30.528 1.00 85.06 426 GLU A C 1
ATOM 3270 O O . GLU A 1 426 ? -38.841 -14.658 29.427 1.00 85.06 426 GLU A O 1
ATOM 3275 N N . GLU A 1 427 ? -37.488 -13.650 30.910 1.00 88.38 427 GLU A N 1
ATOM 3276 C CA . GLU A 1 427 ? -36.251 -13.827 30.154 1.00 88.38 427 GLU A CA 1
ATOM 3277 C C . GLU A 1 427 ? -35.835 -15.293 30.029 1.00 88.38 427 GLU A C 1
ATOM 3279 O O . GLU A 1 427 ? -35.861 -16.042 31.002 1.00 88.38 427 GLU A O 1
ATOM 3284 N N . VAL A 1 428 ? -35.392 -15.693 28.835 1.00 90.88 428 VAL A N 1
ATOM 3285 C CA . VAL A 1 428 ? -34.936 -17.065 28.580 1.00 90.88 428 VAL A CA 1
ATOM 3286 C C . VAL A 1 428 ? -33.490 -17.211 29.048 1.00 90.88 428 VAL A C 1
ATOM 3288 O O . VAL A 1 428 ? -32.593 -16.560 28.498 1.00 90.88 428 VAL A O 1
ATOM 3291 N N . SER A 1 429 ? -33.259 -18.075 30.037 1.00 90.81 429 SER A N 1
ATOM 3292 C CA . SER A 1 429 ? -31.918 -18.418 30.516 1.00 90.81 429 SER A CA 1
ATOM 3293 C C . SER A 1 429 ? -31.266 -19.543 29.700 1.00 90.81 429 SER A C 1
ATOM 3295 O O . SER A 1 429 ? -31.920 -20.217 28.902 1.00 90.81 429 SER A O 1
ATOM 3297 N N . TYR A 1 430 ? -29.968 -19.783 29.925 1.00 90.06 430 TYR A N 1
ATOM 3298 C CA . TYR A 1 430 ? -29.255 -20.938 29.361 1.00 90.06 430 TYR A CA 1
ATOM 3299 C C . TYR A 1 430 ? -29.951 -22.259 29.728 1.00 90.06 430 TYR A C 1
ATOM 3301 O O . TYR A 1 430 ? -30.226 -23.088 28.862 1.00 90.06 430 TYR A O 1
ATOM 3309 N N . THR A 1 431 ? -30.329 -22.418 31.000 1.00 90.06 431 THR A N 1
ATOM 3310 C CA . THR A 1 431 ? -31.020 -23.612 31.504 1.00 90.06 431 THR A CA 1
ATOM 3311 C C . THR A 1 431 ? -32.380 -23.810 30.834 1.00 90.06 431 THR A C 1
ATOM 3313 O O . THR A 1 431 ? -32.674 -24.913 30.380 1.00 90.06 431 THR A O 1
ATOM 3316 N N . ASP A 1 432 ? -33.178 -22.748 30.678 1.00 91.25 432 ASP A N 1
ATOM 3317 C CA . ASP A 1 432 ? -34.488 -22.834 30.010 1.00 91.25 432 ASP A CA 1
ATOM 3318 C C . ASP A 1 432 ? -34.364 -23.293 28.554 1.00 91.25 432 ASP A C 1
ATOM 3320 O O . ASP A 1 432 ? -35.246 -23.980 28.029 1.00 91.25 432 ASP A O 1
ATOM 3324 N N . PHE A 1 433 ? -33.268 -22.912 27.895 1.00 87.69 433 PHE A N 1
ATOM 3325 C CA . PHE A 1 433 ? -32.984 -23.298 26.520 1.00 87.69 433 PHE A CA 1
ATOM 3326 C C . PHE A 1 433 ? -32.590 -24.775 26.415 1.00 87.69 433 PHE A C 1
ATOM 3328 O O . PHE A 1 433 ? -33.152 -25.496 25.590 1.00 87.69 433 PHE A O 1
ATOM 3335 N N . ILE A 1 434 ? -31.685 -25.246 27.280 1.00 88.19 434 ILE A N 1
ATOM 3336 C CA . ILE A 1 434 ? -31.237 -26.649 27.315 1.00 88.19 434 ILE A CA 1
ATOM 3337 C C . ILE A 1 434 ? -32.371 -27.599 27.726 1.00 88.19 434 ILE A C 1
ATOM 3339 O O . ILE A 1 434 ? -32.485 -28.698 27.187 1.00 88.19 434 ILE A O 1
ATOM 3343 N N . GLU A 1 435 ? -33.251 -27.170 28.629 1.00 89.81 435 GLU A N 1
ATOM 3344 C CA . GLU A 1 435 ? -34.406 -27.955 29.083 1.00 89.81 435 GLU A CA 1
ATOM 3345 C C . GLU A 1 435 ? -35.609 -27.898 28.122 1.00 89.81 435 GLU A C 1
ATOM 3347 O O . GLU A 1 435 ? -36.649 -28.499 28.397 1.00 89.81 435 GLU A O 1
ATOM 3352 N N . GLY A 1 436 ? -35.506 -27.172 27.001 1.00 87.19 436 GLY A N 1
ATOM 3353 C CA . GLY A 1 436 ? -36.573 -27.058 25.999 1.00 87.19 436 GLY A CA 1
ATOM 3354 C C . GLY A 1 436 ? -37.782 -26.218 26.437 1.00 87.19 436 GLY A C 1
ATOM 3355 O O . GLY A 1 436 ? -38.825 -26.251 25.783 1.00 87.19 436 GLY A O 1
ATOM 3356 N N . LYS A 1 437 ? -37.659 -25.445 27.521 1.00 90.62 437 LYS A N 1
ATOM 3357 C CA . LYS A 1 437 ? -38.723 -24.593 28.086 1.00 90.62 437 LYS A CA 1
ATOM 3358 C C . LYS A 1 437 ? -38.786 -23.203 27.463 1.00 90.62 437 LYS A C 1
ATOM 3360 O O . LYS A 1 437 ? -39.808 -22.532 27.596 1.00 90.62 437 LYS A O 1
ATOM 3365 N N . ALA A 1 438 ? -37.739 -22.793 26.746 1.00 88.75 438 ALA A N 1
ATOM 3366 C CA . ALA A 1 438 ? -37.622 -21.470 26.136 1.00 88.75 438 ALA A CA 1
ATOM 3367 C C . ALA A 1 438 ? -38.895 -21.019 25.398 1.00 88.75 438 ALA A C 1
ATOM 3369 O O . ALA A 1 438 ? -39.369 -19.919 25.639 1.00 88.75 438 ALA A O 1
ATOM 3370 N N . SER A 1 439 ? -39.502 -21.886 24.578 1.00 88.50 439 SER A N 1
ATOM 3371 C CA . SER A 1 439 ? -40.690 -21.549 23.769 1.00 88.50 439 SER A CA 1
ATOM 3372 C C . SER A 1 439 ? -41.939 -21.125 24.553 1.00 88.50 439 SER A C 1
ATOM 3374 O O . SER A 1 439 ? -42.847 -20.538 23.969 1.00 88.50 439 SER A O 1
ATOM 3376 N N . SER A 1 440 ? -41.988 -21.407 25.857 1.00 88.06 440 SER A N 1
ATOM 3377 C CA . SER A 1 440 ? -43.103 -21.039 26.737 1.00 88.06 440 SER A CA 1
ATOM 3378 C C . SER A 1 440 ? -42.955 -19.661 27.393 1.00 88.06 440 SER A C 1
ATOM 3380 O O . SER A 1 440 ? -43.914 -19.172 27.983 1.00 88.06 440 SER A O 1
ATOM 3382 N N . LEU A 1 441 ? -41.777 -19.040 27.289 1.00 90.25 441 LEU A N 1
ATOM 3383 C CA . LEU A 1 441 ? -41.445 -17.766 27.925 1.00 90.25 441 LEU A CA 1
ATOM 3384 C C . LEU A 1 441 ? -41.600 -16.599 26.941 1.00 90.25 441 LEU A C 1
ATOM 3386 O O . LEU A 1 441 ? -41.215 -16.708 25.773 1.00 90.25 441 LEU A O 1
ATOM 3390 N N . LYS A 1 442 ? -42.091 -15.443 27.409 1.00 87.31 442 LYS A N 1
ATOM 3391 C CA . LYS A 1 442 ? -42.253 -14.241 26.558 1.00 87.31 442 LYS A CA 1
ATOM 3392 C C . LYS A 1 442 ? -40.952 -13.794 25.894 1.00 87.31 442 LYS A C 1
ATOM 3394 O O . LYS A 1 442 ? -40.961 -13.446 24.707 1.00 87.31 442 LYS A O 1
ATOM 3399 N N . GLY A 1 443 ? -39.833 -13.870 26.620 1.00 87.12 443 GLY A N 1
ATOM 3400 C CA . GLY A 1 443 ? -38.501 -13.511 26.130 1.00 87.12 443 GLY A CA 1
ATOM 3401 C C . GLY A 1 443 ? -38.025 -14.335 24.928 1.00 87.12 443 GLY A C 1
ATOM 3402 O O . GLY A 1 443 ? -37.060 -13.956 24.267 1.00 87.12 443 GLY A O 1
ATOM 3403 N N . TYR A 1 444 ? -38.700 -15.431 24.576 1.00 90.81 444 TYR A N 1
ATOM 3404 C CA . TYR A 1 444 ? -38.363 -16.215 23.389 1.00 90.81 444 TYR A CA 1
ATOM 3405 C C . TYR A 1 444 ? -38.657 -15.483 22.078 1.00 90.81 444 TYR A C 1
ATOM 3407 O O . TYR A 1 444 ? -37.948 -15.681 21.091 1.00 90.81 444 TYR A O 1
ATOM 3415 N N . THR A 1 445 ? -39.639 -14.579 22.069 1.00 89.94 445 THR A N 1
ATOM 3416 C CA . THR A 1 445 ? -40.055 -13.840 20.864 1.00 89.94 445 THR A CA 1
ATOM 3417 C C . THR A 1 445 ? -38.901 -13.035 20.260 1.00 89.94 445 THR A C 1
ATOM 3419 O O . THR A 1 445 ? -38.671 -13.075 19.051 1.00 89.94 445 THR A O 1
ATOM 3422 N N . LYS A 1 446 ? -38.104 -12.361 21.098 1.00 91.25 446 LYS A N 1
ATOM 3423 C CA . LYS A 1 446 ? -36.905 -11.633 20.648 1.00 91.25 446 LYS A CA 1
ATOM 3424 C C . LYS A 1 446 ? -35.783 -12.564 20.182 1.00 91.25 446 LYS A C 1
ATOM 3426 O O . LYS A 1 446 ? -35.063 -12.212 19.256 1.00 91.25 446 LYS A O 1
ATOM 3431 N N . ILE A 1 447 ? -35.648 -13.765 20.752 1.00 93.25 447 ILE A N 1
ATOM 3432 C CA . ILE A 1 447 ? -34.671 -14.753 20.268 1.00 93.25 447 ILE A CA 1
ATOM 3433 C C . ILE A 1 447 ? -35.073 -15.206 18.864 1.00 93.25 447 ILE A C 1
ATOM 3435 O O . ILE A 1 447 ? -34.248 -15.200 17.955 1.00 93.25 447 ILE A O 1
ATOM 3439 N N . GLN A 1 448 ? -36.354 -15.519 18.657 1.00 93.62 448 GLN A N 1
ATOM 3440 C CA . GLN A 1 448 ? -36.870 -15.892 17.342 1.00 93.62 448 GLN A CA 1
ATOM 3441 C C . GLN A 1 448 ? -36.689 -14.776 16.312 1.00 93.62 448 GLN A C 1
ATOM 3443 O O . GLN A 1 448 ? -36.289 -15.061 15.185 1.00 93.62 448 GLN A O 1
ATOM 3448 N N . GLY A 1 449 ? -36.972 -13.524 16.677 1.00 93.31 449 GLY A N 1
ATOM 3449 C CA . GLY A 1 449 ? -36.738 -12.375 15.803 1.00 93.31 449 GLY A CA 1
ATOM 3450 C C . GLY A 1 449 ? -35.258 -12.189 15.462 1.00 93.31 449 GLY A C 1
ATOM 3451 O O . GLY A 1 449 ? -34.922 -12.072 14.287 1.00 93.31 449 GLY A O 1
ATOM 3452 N N . CYS A 1 450 ? -34.367 -12.309 16.452 1.00 95.00 450 CYS A N 1
ATOM 3453 C CA . CYS A 1 450 ? -32.917 -12.260 16.258 1.00 95.00 450 CYS A CA 1
ATOM 3454 C C . CYS A 1 450 ? -32.435 -13.351 15.294 1.00 95.00 450 CYS A C 1
ATOM 3456 O O . CYS A 1 450 ? -31.718 -13.055 14.342 1.00 95.00 450 CYS A O 1
ATOM 3458 N N . CYS A 1 451 ? -32.876 -14.600 15.480 1.00 93.75 451 CYS A N 1
ATOM 3459 C CA . CYS A 1 451 ? -32.535 -15.703 14.582 1.00 93.75 451 CYS A CA 1
ATOM 3460 C C . CYS A 1 451 ? -33.086 -15.490 13.167 1.00 93.75 451 CYS A C 1
ATOM 3462 O O . CYS A 1 451 ? -32.375 -15.732 12.196 1.00 93.75 451 CYS A O 1
ATOM 3464 N N . LYS A 1 452 ? -34.336 -15.027 13.027 1.00 93.25 452 LYS A N 1
ATOM 3465 C CA . LYS A 1 452 ? -34.930 -14.717 11.716 1.00 93.25 452 LYS A CA 1
ATOM 3466 C C . LYS A 1 452 ? -34.130 -13.643 10.989 1.00 93.25 452 LYS A C 1
ATOM 3468 O O . LYS A 1 452 ? -33.835 -13.823 9.809 1.00 93.25 452 LYS A O 1
ATOM 3473 N N . GLN A 1 453 ? -33.761 -12.572 11.692 1.00 93.69 453 GLN A N 1
ATOM 3474 C CA . GLN A 1 453 ? -32.948 -11.512 11.115 1.00 93.69 453 GLN A CA 1
ATOM 3475 C C . GLN A 1 453 ? -31.555 -12.027 10.757 1.00 93.69 453 GLN A C 1
ATOM 3477 O O . GLN A 1 453 ? -31.136 -11.825 9.630 1.00 93.69 453 GLN A O 1
ATOM 3482 N N . ALA A 1 454 ? -30.888 -12.771 11.646 1.00 89.94 454 ALA A N 1
ATOM 3483 C CA . ALA A 1 454 ? -29.579 -13.372 11.385 1.00 89.94 454 ALA A CA 1
ATOM 3484 C C . ALA A 1 454 ? -29.580 -14.265 10.136 1.00 89.94 454 ALA A C 1
ATOM 3486 O O . ALA A 1 454 ? -28.676 -14.158 9.311 1.00 89.94 454 ALA A O 1
ATOM 3487 N N . ILE A 1 455 ? -30.614 -15.091 9.952 1.00 88.56 455 ILE A N 1
ATOM 3488 C CA . ILE A 1 455 ? -30.777 -15.937 8.761 1.00 88.56 455 ILE A CA 1
ATOM 3489 C C . ILE A 1 455 ? -30.970 -15.089 7.500 1.00 88.56 455 ILE A C 1
ATOM 3491 O O . ILE A 1 455 ? -30.334 -15.373 6.487 1.00 88.56 455 ILE A O 1
ATOM 3495 N N . ALA A 1 456 ? -31.840 -14.072 7.551 1.00 80.75 456 ALA A N 1
ATOM 3496 C CA . ALA A 1 456 ? -32.078 -13.160 6.426 1.00 80.75 456 ALA A CA 1
ATOM 3497 C C . ALA A 1 456 ? -30.803 -12.415 6.023 1.00 80.75 456 ALA A C 1
ATOM 3499 O O . ALA A 1 456 ? -30.539 -12.185 4.845 1.00 80.75 456 ALA A O 1
ATOM 3500 N N . ASP A 1 457 ? -30.012 -12.090 7.031 1.00 79.31 457 ASP A N 1
ATOM 3501 C CA . ASP A 1 457 ? -28.746 -11.416 6.914 1.00 79.31 457 ASP A CA 1
ATOM 3502 C C . ASP A 1 457 ? -27.699 -12.371 6.314 1.00 79.31 457 ASP A C 1
ATOM 3504 O O . ASP A 1 457 ? -26.968 -11.929 5.437 1.00 79.31 457 ASP A O 1
ATOM 3508 N N . GLY A 1 458 ? -27.696 -13.666 6.667 1.00 85.62 458 GLY A N 1
ATOM 3509 C CA . GLY A 1 458 ? -26.821 -14.732 6.137 1.00 85.62 458 GLY A CA 1
ATOM 3510 C C . GLY A 1 458 ? -25.886 -15.363 7.184 1.00 85.62 458 GLY A C 1
ATOM 3511 O O . GLY A 1 458 ? -24.852 -15.942 6.844 1.00 85.62 458 GLY A O 1
ATOM 3512 N N . LEU A 1 459 ? -26.213 -15.217 8.471 1.00 86.38 459 LEU A N 1
ATOM 3513 C CA . LEU A 1 459 ? -25.471 -15.734 9.624 1.00 86.38 459 LEU A CA 1
ATOM 3514 C C . LEU A 1 459 ? -26.146 -16.988 10.184 1.00 86.38 459 LEU A C 1
ATOM 3516 O O . LEU A 1 459 ? -27.348 -17.010 10.433 1.00 86.38 459 LEU A O 1
ATOM 3520 N N . GLU A 1 460 ? -25.344 -18.023 10.426 1.00 91.75 460 GLU A N 1
ATOM 3521 C CA . GLU A 1 460 ? -25.811 -19.294 10.995 1.00 91.75 460 GLU A CA 1
ATOM 3522 C C . GLU A 1 460 ? -25.869 -19.265 12.531 1.00 91.75 460 GLU A C 1
ATOM 3524 O O . GLU A 1 460 ? -26.679 -19.961 13.139 1.00 91.75 460 GLU A O 1
ATOM 3529 N N . PHE A 1 461 ? -25.036 -18.436 13.166 1.00 92.25 461 PHE A N 1
ATOM 3530 C CA . PHE A 1 461 ? -24.899 -18.377 14.619 1.00 92.25 461 PHE A CA 1
ATOM 3531 C C . PHE A 1 461 ? -25.390 -17.039 15.173 1.00 92.25 461 PHE A C 1
ATOM 3533 O O . PHE A 1 461 ? -25.141 -15.977 14.596 1.00 92.25 461 PHE A O 1
ATOM 3540 N N . VAL A 1 462 ? -26.041 -17.089 16.336 1.00 95.06 462 VAL A N 1
ATOM 3541 C CA . VAL A 1 462 ? -26.362 -15.912 17.149 1.00 95.06 462 VAL A CA 1
ATOM 3542 C C . VAL A 1 462 ? -25.798 -16.084 18.554 1.00 95.06 462 VAL A C 1
ATOM 3544 O O . VAL A 1 462 ? -25.763 -17.198 19.074 1.00 95.06 462 VAL A O 1
ATOM 3547 N N . TRP A 1 463 ? -25.376 -14.986 19.172 1.00 95.38 463 TRP A N 1
ATOM 3548 C CA . TRP A 1 463 ? -24.974 -14.939 20.574 1.00 95.38 463 TRP A CA 1
ATOM 3549 C C . TRP A 1 463 ? -25.889 -13.992 21.349 1.00 95.38 463 TRP A C 1
ATOM 3551 O O . TRP A 1 463 ? -26.160 -12.872 20.904 1.00 95.38 463 TRP A O 1
ATOM 3561 N N . ILE A 1 464 ? -26.372 -14.443 22.507 1.00 94.25 464 ILE A N 1
ATOM 3562 C CA . ILE A 1 464 ? -27.293 -13.704 23.376 1.00 94.25 464 ILE A CA 1
ATOM 3563 C C . ILE A 1 464 ? -26.886 -13.962 24.832 1.00 94.25 464 ILE A C 1
ATOM 3565 O O . ILE A 1 464 ? -26.853 -15.106 25.278 1.00 94.25 464 ILE A O 1
ATOM 3569 N N . ASP A 1 465 ? -26.599 -12.911 25.596 1.00 90.44 465 ASP A N 1
ATOM 3570 C CA . ASP A 1 465 ? -26.058 -12.989 26.963 1.00 90.44 465 ASP A CA 1
ATOM 3571 C C . ASP A 1 465 ? -26.962 -13.744 27.955 1.00 90.44 465 ASP A C 1
ATOM 3573 O O . ASP A 1 465 ? -26.484 -14.345 28.919 1.00 90.44 465 ASP A O 1
ATOM 3577 N N . THR A 1 466 ? -28.279 -13.725 27.747 1.00 89.88 466 THR A N 1
ATOM 3578 C CA . THR A 1 466 ? -29.228 -14.390 28.647 1.00 89.88 466 THR A CA 1
ATOM 3579 C C . THR A 1 466 ? -29.217 -15.908 28.507 1.00 89.88 466 THR A C 1
ATOM 3581 O O . THR A 1 466 ? -29.322 -16.589 29.527 1.00 89.88 466 THR A O 1
ATOM 3584 N N . CYS A 1 467 ? -29.049 -16.435 27.289 1.00 91.06 467 CYS A N 1
ATOM 3585 C CA . CYS A 1 467 ? -29.175 -17.866 26.998 1.00 91.06 467 CYS A CA 1
ATOM 3586 C C . CYS A 1 467 ? -27.916 -18.540 26.434 1.00 91.06 467 CYS A C 1
ATOM 3588 O O . CYS A 1 467 ? -27.921 -19.758 26.285 1.00 91.06 467 CYS A O 1
ATOM 3590 N N . CYS A 1 468 ? -26.841 -17.798 26.156 1.00 92.38 468 CYS A N 1
ATOM 3591 C CA . CYS A 1 468 ? -25.548 -18.350 25.728 1.00 92.38 468 CYS A CA 1
ATOM 3592 C C . CYS A 1 468 ? -24.488 -18.382 26.838 1.00 92.38 468 CYS A C 1
ATOM 3594 O O . CYS A 1 468 ? -23.408 -18.909 26.595 1.00 92.38 468 CYS A O 1
ATOM 3596 N N . ILE A 1 469 ? -24.771 -17.811 28.014 1.00 89.81 469 ILE A N 1
ATOM 3597 C CA . ILE A 1 469 ? -23.884 -17.848 29.183 1.00 89.81 469 ILE A CA 1
ATOM 3598 C C . ILE A 1 469 ? -24.552 -18.692 30.265 1.00 89.81 469 ILE A C 1
ATOM 3600 O O . ILE A 1 469 ? -25.651 -18.351 30.722 1.00 89.81 469 ILE A O 1
ATOM 3604 N N . ASP A 1 470 ? -23.876 -19.735 30.739 1.00 88.06 470 ASP A N 1
ATOM 3605 C CA . ASP A 1 470 ? -24.287 -20.423 31.958 1.00 88.06 470 ASP A CA 1
ATOM 3606 C C . ASP A 1 470 ? -23.933 -19.580 33.192 1.00 88.06 470 ASP A C 1
ATOM 3608 O O . ASP A 1 470 ? -22.839 -19.633 33.757 1.00 88.06 470 ASP A O 1
ATOM 3612 N N . LYS A 1 471 ? -24.909 -18.791 33.648 1.00 86.50 471 LYS A N 1
ATOM 3613 C CA . LYS A 1 471 ? -24.774 -17.933 34.834 1.00 86.50 471 LYS A CA 1
ATOM 3614 C C . LYS A 1 471 ? -24.661 -18.729 36.146 1.00 86.50 471 LYS A C 1
ATOM 3616 O O . LYS A 1 471 ? -24.382 -18.115 37.176 1.00 86.50 471 LYS A O 1
ATOM 3621 N N . GLN A 1 472 ? -24.881 -20.049 36.141 1.00 87.19 472 GLN A N 1
ATOM 3622 C CA . GLN A 1 472 ? -24.663 -20.910 37.313 1.00 87.19 472 GLN A CA 1
ATOM 3623 C C . GLN A 1 472 ? -23.177 -21.253 37.496 1.00 87.19 472 GLN A C 1
ATOM 3625 O O . GLN A 1 472 ? -22.723 -21.479 38.620 1.00 87.19 472 GLN A O 1
ATOM 3630 N N . SER A 1 473 ? -22.405 -21.231 36.408 1.00 86.31 473 SER A N 1
ATOM 3631 C CA . SER A 1 473 ? -20.957 -21.410 36.410 1.00 86.31 473 SER A CA 1
ATOM 3632 C C . SER A 1 473 ? -20.262 -20.079 36.707 1.00 86.31 473 SER A C 1
ATOM 3634 O O . SER A 1 473 ? -20.137 -19.203 35.853 1.00 86.31 473 SER A O 1
ATOM 3636 N N . SER A 1 474 ? -19.779 -19.901 37.940 1.00 83.88 474 SER A N 1
ATOM 3637 C CA . SER A 1 474 ? -19.092 -18.664 38.346 1.00 83.88 474 SER A CA 1
ATOM 3638 C C . SER A 1 474 ? -17.814 -18.395 37.541 1.00 83.88 474 SER A C 1
ATOM 3640 O O . SER A 1 474 ? -17.492 -17.236 37.274 1.00 83.88 474 SER A O 1
ATOM 3642 N N . SER A 1 475 ? -17.109 -19.450 37.117 1.00 84.69 475 SER A N 1
ATOM 3643 C CA . SER A 1 475 ? -15.945 -19.345 36.233 1.00 84.69 475 SER A CA 1
ATOM 3644 C C . SER A 1 475 ? -16.327 -18.856 34.840 1.00 84.69 475 SER A C 1
ATOM 3646 O O . SER A 1 475 ? -15.686 -17.937 34.335 1.00 84.69 475 SER A O 1
ATOM 3648 N N . GLU A 1 476 ? -17.390 -19.409 34.249 1.00 86.62 476 GLU A N 1
ATOM 3649 C CA . GLU A 1 476 ? -17.862 -18.996 32.923 1.00 86.62 476 GLU A CA 1
ATOM 3650 C C . GLU A 1 476 ? -18.416 -17.574 32.955 1.00 86.62 476 GLU A C 1
ATOM 3652 O O . GLU A 1 476 ? -18.053 -16.759 32.116 1.00 86.62 476 GLU A O 1
ATOM 3657 N N . LEU A 1 477 ? -19.217 -17.228 33.966 1.00 87.31 477 LEU A N 1
ATOM 3658 C CA . LEU A 1 477 ? -19.732 -15.871 34.144 1.00 87.31 477 LEU A CA 1
ATOM 3659 C C . LEU A 1 477 ? -18.596 -14.842 34.256 1.00 87.31 477 LEU A C 1
ATOM 3661 O O . LEU A 1 477 ? -18.667 -13.762 33.664 1.00 87.31 477 LEU A O 1
ATOM 3665 N N . SER A 1 478 ? -17.535 -15.181 34.994 1.00 87.62 478 SER A N 1
ATOM 3666 C CA . SER A 1 478 ? -16.352 -14.331 35.125 1.00 87.62 478 SER A CA 1
ATOM 3667 C C . SER A 1 478 ? -15.605 -14.171 33.802 1.00 87.62 478 SER A C 1
ATOM 3669 O O . SER A 1 478 ? -15.228 -13.052 33.445 1.00 87.62 478 SER A O 1
ATOM 3671 N N . GLU A 1 479 ? -15.386 -15.259 33.066 1.00 88.00 479 GLU A N 1
ATOM 3672 C CA . GLU A 1 479 ? -14.760 -15.219 31.741 1.00 88.00 479 GLU A CA 1
ATOM 3673 C C . GLU A 1 479 ? -15.606 -14.416 30.746 1.00 88.00 479 GLU A C 1
ATOM 3675 O O . GLU A 1 479 ? -15.080 -13.574 30.013 1.00 88.00 479 GLU A O 1
ATOM 3680 N N . ALA A 1 480 ? -16.923 -14.612 30.782 1.00 88.81 480 ALA A N 1
ATOM 3681 C CA . ALA A 1 480 ? -17.880 -13.978 29.897 1.00 88.81 480 ALA A CA 1
ATOM 3682 C C . ALA A 1 480 ? -17.921 -12.464 30.072 1.00 88.81 480 ALA A C 1
ATOM 3684 O O . ALA A 1 480 ? -17.813 -11.729 29.095 1.00 88.81 480 ALA A O 1
ATOM 3685 N N . ILE A 1 481 ? -18.008 -11.974 31.307 1.00 87.81 481 ILE A N 1
ATOM 3686 C CA . ILE A 1 481 ? -18.036 -10.532 31.581 1.00 87.81 481 ILE A CA 1
ATOM 3687 C C . ILE A 1 481 ? -16.717 -9.855 31.179 1.00 87.81 481 ILE A C 1
ATOM 3689 O O . ILE A 1 481 ? -16.753 -8.786 30.571 1.00 87.81 481 ILE A O 1
ATOM 3693 N N . ASN A 1 482 ? -15.562 -10.482 31.440 1.00 90.75 482 ASN A N 1
ATOM 3694 C CA . ASN A 1 482 ? -14.267 -9.947 30.992 1.00 90.75 482 ASN A CA 1
ATOM 3695 C C . ASN A 1 482 ? -14.102 -10.021 29.455 1.00 90.75 482 ASN A C 1
ATOM 3697 O O . ASN A 1 482 ? -13.356 -9.237 28.870 1.00 90.75 482 ASN A O 1
ATOM 3701 N N . SER A 1 483 ? -14.828 -10.918 28.780 1.00 91.19 483 SER A N 1
ATOM 3702 C CA . SER A 1 483 ? -14.773 -11.103 27.321 1.00 91.19 483 SER A CA 1
ATOM 3703 C C . SER A 1 483 ? -15.873 -10.372 26.550 1.00 91.19 483 SER A C 1
ATOM 3705 O O . SER A 1 483 ? -15.769 -10.235 25.331 1.00 91.19 483 SER A O 1
ATOM 3707 N N . MET A 1 484 ? -16.901 -9.858 27.228 1.00 90.56 484 MET A N 1
ATOM 3708 C CA . MET A 1 484 ? -18.136 -9.380 26.603 1.00 90.56 484 MET A CA 1
ATOM 3709 C C . MET A 1 484 ? -17.880 -8.303 25.546 1.00 90.56 484 MET A C 1
ATOM 3711 O O . MET A 1 484 ? -18.372 -8.393 24.424 1.00 90.56 484 MET A O 1
ATOM 3715 N N . PHE A 1 485 ? -17.035 -7.317 25.852 1.00 94.00 485 PHE A N 1
ATOM 3716 C CA . PHE A 1 485 ? -16.671 -6.272 24.894 1.00 94.00 485 PHE A CA 1
ATOM 3717 C C . PHE A 1 485 ? -16.011 -6.841 23.632 1.00 94.00 485 PHE A C 1
ATOM 3719 O O . PHE A 1 485 ? -16.299 -6.384 22.527 1.00 94.00 485 PHE A O 1
ATOM 3726 N N . ASN A 1 486 ? -15.145 -7.849 23.779 1.00 92.06 486 ASN A N 1
ATOM 3727 C CA . ASN A 1 486 ? -14.503 -8.516 22.647 1.00 92.06 486 ASN A CA 1
ATOM 3728 C C . ASN A 1 486 ? -15.541 -9.264 21.805 1.00 92.06 486 ASN A C 1
ATOM 3730 O O . ASN A 1 486 ? -15.532 -9.132 20.586 1.00 92.06 486 ASN A O 1
ATOM 3734 N N . TRP A 1 487 ? -16.490 -9.957 22.436 1.00 93.81 487 TRP A N 1
ATOM 3735 C CA . TRP A 1 487 ? -17.569 -10.641 21.722 1.00 93.81 487 TRP A CA 1
ATOM 3736 C C . TRP A 1 487 ? -18.480 -9.676 20.959 1.00 93.81 487 TRP A C 1
ATOM 3738 O O . TRP A 1 487 ? -18.848 -9.953 19.821 1.00 93.81 487 TRP A O 1
ATOM 3748 N N . TYR A 1 488 ? -18.789 -8.505 21.513 1.00 94.81 488 TYR A N 1
ATOM 3749 C CA . TYR A 1 488 ? -19.512 -7.467 20.772 1.00 94.81 488 TYR A CA 1
ATOM 3750 C C . TYR A 1 488 ? -18.674 -6.860 19.641 1.00 94.81 488 TYR A C 1
ATOM 3752 O O . TYR A 1 488 ? -19.197 -6.620 18.552 1.00 94.81 488 TYR A O 1
ATOM 3760 N N . ARG A 1 489 ? -17.374 -6.634 19.859 1.00 93.19 489 ARG A N 1
ATOM 3761 C CA . ARG A 1 489 ? -16.452 -6.115 18.835 1.00 93.19 489 ARG A CA 1
ATOM 3762 C C . ARG A 1 489 ? -16.309 -7.060 17.643 1.00 93.19 489 ARG A C 1
ATOM 3764 O O . ARG A 1 489 ? -16.274 -6.588 16.503 1.00 93.19 489 ARG A O 1
ATOM 3771 N N . ASP A 1 490 ? -16.198 -8.354 17.922 1.00 92.06 490 ASP A N 1
ATOM 3772 C CA . ASP A 1 490 ? -15.852 -9.385 16.944 1.00 92.06 490 ASP A CA 1
ATOM 3773 C C . ASP A 1 490 ? -17.096 -9.986 16.252 1.00 92.06 490 ASP A C 1
ATOM 3775 O O . ASP A 1 490 ? -16.962 -10.649 15.220 1.00 92.06 490 ASP A O 1
ATOM 3779 N N . ALA A 1 491 ? -18.304 -9.678 16.746 1.00 92.31 491 ALA A N 1
ATOM 3780 C CA . ALA A 1 491 ? -19.567 -10.006 16.088 1.00 92.31 491 ALA A CA 1
ATOM 3781 C C . ALA A 1 491 ? -19.661 -9.394 14.679 1.00 92.31 491 ALA A C 1
ATOM 3783 O O . ALA A 1 491 ? -19.231 -8.262 14.426 1.00 92.31 491 ALA A O 1
ATOM 3784 N N . ALA A 1 492 ? -20.282 -10.126 13.750 1.00 90.81 492 ALA A N 1
ATOM 3785 C CA . ALA A 1 492 ? -20.491 -9.645 12.385 1.00 90.81 492 ALA A CA 1
ATOM 3786 C C . ALA A 1 492 ? -21.463 -8.453 12.351 1.00 90.81 492 ALA A C 1
ATOM 3788 O O . ALA A 1 492 ? -21.236 -7.484 11.620 1.00 90.81 492 ALA A O 1
ATOM 3789 N N . ILE A 1 493 ? -22.512 -8.515 13.174 1.00 94.19 493 ILE A N 1
ATOM 3790 C CA . ILE A 1 493 ? -23.541 -7.487 13.330 1.00 94.19 493 ILE A CA 1
ATOM 3791 C C . ILE A 1 493 ? -24.138 -7.543 14.738 1.00 94.19 493 ILE A C 1
ATOM 3793 O O . ILE A 1 493 ? -24.317 -8.626 15.291 1.00 94.19 493 ILE A O 1
ATOM 3797 N N . CYS A 1 494 ? -24.431 -6.378 15.315 1.00 97.62 494 CYS A N 1
ATOM 3798 C CA . CYS A 1 494 ? -25.182 -6.243 16.558 1.00 97.62 494 CYS A CA 1
ATOM 3799 C C . CYS A 1 494 ? -26.603 -5.764 16.250 1.00 97.62 494 CYS A C 1
ATOM 3801 O O . CYS A 1 494 ? -26.784 -4.700 15.646 1.00 97.62 494 CYS A O 1
ATOM 3803 N N . TYR A 1 495 ? -27.600 -6.534 16.673 1.00 97.94 495 TYR A N 1
ATOM 3804 C CA . TYR A 1 495 ? -28.997 -6.119 16.651 1.00 97.94 495 TYR A CA 1
ATOM 3805 C C . TYR A 1 495 ? -29.330 -5.500 18.003 1.00 97.94 495 TYR A C 1
ATOM 3807 O O . TYR A 1 495 ? -29.339 -6.196 19.014 1.00 97.94 495 TYR A O 1
ATOM 3815 N N . ALA A 1 496 ? -29.569 -4.192 18.028 1.00 97.38 496 ALA A N 1
ATOM 3816 C CA . ALA A 1 496 ? -30.063 -3.494 19.205 1.00 97.38 496 ALA A CA 1
ATOM 3817 C C . ALA A 1 496 ? -31.592 -3.530 19.176 1.00 97.38 496 ALA A C 1
ATOM 3819 O O . ALA A 1 496 ? -32.215 -2.831 18.381 1.00 97.38 496 ALA A O 1
ATOM 3820 N N . TYR A 1 497 ? -32.189 -4.373 20.011 1.00 95.94 497 TYR A N 1
ATOM 3821 C CA . TYR A 1 497 ? -33.636 -4.542 20.103 1.00 95.94 497 TYR A CA 1
ATOM 3822 C C . TYR A 1 497 ? -34.210 -3.618 21.187 1.00 95.94 497 TYR A C 1
ATOM 3824 O O . TYR A 1 497 ? -33.887 -3.770 22.371 1.00 95.94 497 TYR A O 1
ATOM 3832 N N . LEU A 1 498 ? -35.045 -2.655 20.781 1.00 94.00 498 LEU A N 1
ATOM 3833 C CA . LEU A 1 498 ? -35.721 -1.708 21.670 1.00 94.00 498 LEU A CA 1
ATOM 3834 C C . LEU A 1 498 ? -37.146 -2.192 21.954 1.00 94.00 498 LEU A C 1
ATOM 3836 O O . LEU A 1 498 ? -38.075 -1.951 21.187 1.00 94.00 498 LEU A O 1
ATOM 3840 N N . GLU A 1 499 ? -37.315 -2.866 23.086 1.00 90.75 499 GLU A N 1
ATOM 3841 C CA . GLU A 1 499 ? -38.596 -3.434 23.523 1.00 90.75 499 GLU A CA 1
ATOM 3842 C C . GLU A 1 499 ? -39.692 -2.377 23.770 1.00 90.75 499 GLU A C 1
ATOM 3844 O O . GLU A 1 499 ? -40.876 -2.686 23.701 1.00 90.75 499 GLU A O 1
ATOM 3849 N N . ASP A 1 500 ? -39.306 -1.129 24.032 1.00 90.50 500 ASP A N 1
ATOM 3850 C CA . ASP A 1 500 ? -40.187 -0.009 24.375 1.00 90.50 500 ASP A CA 1
ATOM 3851 C C . ASP A 1 500 ? -40.477 0.951 23.206 1.00 90.50 500 ASP A C 1
ATOM 3853 O O . ASP A 1 500 ? -41.089 2.003 23.403 1.00 90.50 500 ASP A O 1
ATOM 3857 N N . VAL A 1 501 ? -40.076 0.597 21.980 1.00 89.88 501 VAL A N 1
ATOM 3858 C CA . VAL A 1 501 ? -40.302 1.411 20.775 1.00 89.88 501 VAL A CA 1
ATOM 3859 C C . VAL A 1 501 ? -41.167 0.646 19.777 1.00 89.88 501 VAL A C 1
ATOM 3861 O O . VAL A 1 501 ? -40.742 -0.379 19.254 1.00 89.88 501 VAL A O 1
ATOM 3864 N N . HIS A 1 502 ? -42.361 1.167 19.480 1.00 83.62 502 HIS A N 1
ATOM 3865 C CA . HIS A 1 502 ? -43.298 0.607 18.495 1.00 83.62 502 HIS A CA 1
ATOM 3866 C C . HIS A 1 502 ? -43.138 1.246 17.110 1.00 83.62 502 HIS A C 1
ATOM 3868 O O . HIS A 1 502 ? -43.012 2.469 17.002 1.00 83.62 502 HIS A O 1
ATOM 3874 N N . SER A 1 503 ? -43.236 0.447 16.038 1.00 70.50 503 SER A N 1
ATOM 3875 C CA . SER A 1 503 ? -43.028 0.941 14.661 1.00 70.50 503 SER A CA 1
ATOM 3876 C C . SER A 1 503 ? -44.102 1.932 14.191 1.00 70.50 503 SER A C 1
ATOM 3878 O O . SER A 1 503 ? -43.808 2.850 13.427 1.00 70.50 503 SER A O 1
ATOM 3880 N N . ALA A 1 504 ? -45.340 1.805 14.685 1.00 58.56 504 ALA A N 1
ATOM 3881 C CA . ALA A 1 504 ? -46.464 2.667 14.303 1.00 58.56 504 ALA A CA 1
ATOM 3882 C C . ALA A 1 504 ? -46.256 4.153 14.665 1.00 58.56 504 ALA A C 1
ATOM 3884 O O . ALA A 1 504 ? -46.799 5.029 14.000 1.00 58.56 504 ALA A O 1
ATOM 3885 N N . VAL A 1 505 ? -45.430 4.442 15.678 1.00 55.59 505 VAL A N 1
ATOM 3886 C CA . VAL A 1 505 ? -45.109 5.810 16.129 1.00 55.59 505 VAL A CA 1
ATOM 3887 C C . VAL A 1 505 ? -44.022 6.458 15.253 1.00 55.59 505 VAL A C 1
ATOM 3889 O O . VAL A 1 505 ? -43.893 7.681 15.224 1.00 55.59 505 VAL A O 1
ATOM 3892 N N . GLU A 1 506 ? -43.249 5.671 14.495 1.00 51.41 506 GLU A N 1
ATOM 3893 C CA . GLU A 1 506 ? -42.170 6.188 13.638 1.00 51.41 506 GLU A CA 1
ATOM 3894 C C . GLU A 1 506 ? -42.668 6.742 12.295 1.00 51.41 506 GLU A C 1
ATOM 3896 O O . GLU A 1 506 ? -42.016 7.607 11.712 1.00 51.41 506 GLU A O 1
ATOM 3901 N N . ALA A 1 507 ? -43.845 6.313 11.829 1.00 47.69 507 ALA A N 1
ATOM 3902 C CA . ALA A 1 507 ? -44.419 6.741 10.551 1.00 47.69 507 ALA A CA 1
ATOM 3903 C C . ALA A 1 507 ? -45.057 8.149 10.579 1.00 47.69 507 ALA A C 1
ATOM 3905 O O . ALA A 1 507 ? -45.275 8.740 9.522 1.00 47.69 507 ALA A O 1
ATOM 3906 N N . GLU A 1 508 ? -45.353 8.701 11.763 1.00 45.22 508 GLU A N 1
ATOM 3907 C CA . GLU A 1 508 ? -46.142 9.938 11.915 1.00 45.22 508 GLU A CA 1
ATOM 3908 C C . GLU A 1 508 ? -45.309 11.220 12.123 1.00 45.22 508 GLU A C 1
ATOM 3910 O O . GLU A 1 508 ? -45.858 12.323 12.084 1.00 45.22 508 GLU A O 1
ATOM 3915 N N . THR A 1 509 ? -43.986 11.135 12.319 1.00 47.59 509 THR A N 1
ATOM 3916 C CA . THR A 1 509 ? -43.164 12.316 12.657 1.00 47.59 509 THR A CA 1
ATOM 3917 C C . THR A 1 509 ? -42.268 12.805 11.513 1.00 47.59 509 THR A C 1
ATOM 3919 O O . THR A 1 509 ? -41.510 12.044 10.929 1.00 47.59 509 THR A O 1
ATOM 3922 N N . VAL A 1 510 ? -42.277 14.122 11.259 1.00 45.25 510 VAL A N 1
ATOM 3923 C CA . VAL A 1 510 ? -41.435 14.842 10.267 1.00 45.25 510 VAL A CA 1
ATOM 3924 C C . VAL A 1 510 ? -39.938 14.891 10.667 1.00 45.25 510 VAL A C 1
ATOM 3926 O O . VAL A 1 510 ? -39.081 15.315 9.894 1.00 45.25 510 VAL A O 1
ATOM 3929 N N . SER A 1 511 ? -39.602 14.462 11.890 1.00 52.47 511 SER A N 1
ATOM 3930 C CA . SER A 1 511 ? -38.232 14.385 12.417 1.00 52.47 511 SER A CA 1
ATOM 3931 C C . SER A 1 511 ? -37.575 13.055 12.030 1.00 52.47 511 SER A C 1
ATOM 3933 O O . SER A 1 511 ? -38.234 12.025 12.115 1.00 52.47 511 SER A O 1
ATOM 3935 N N . PRO A 1 512 ? -36.263 13.022 11.717 1.00 52.78 512 PRO A N 1
ATOM 3936 C CA . PRO A 1 512 ? -35.552 11.783 11.386 1.00 52.78 512 PRO A CA 1
ATOM 3937 C C . PRO A 1 512 ? -35.465 10.765 12.541 1.00 52.78 512 PRO A C 1
ATOM 3939 O O . PRO A 1 512 ? -34.933 9.683 12.330 1.00 52.78 512 PRO A O 1
ATOM 3942 N N . VAL A 1 513 ? -35.929 11.108 13.754 1.00 63.38 513 VAL A N 1
ATOM 3943 C CA . VAL A 1 513 ? -35.991 10.224 14.934 1.00 63.38 513 VAL A CA 1
ATOM 3944 C C . VAL A 1 513 ? -37.228 10.552 15.780 1.00 63.38 513 VAL A C 1
ATOM 3946 O O . VAL A 1 513 ? -37.445 11.731 16.095 1.00 63.38 513 VAL A O 1
ATOM 3949 N N . SER A 1 514 ? -37.988 9.517 16.164 1.00 73.94 514 SER A N 1
ATOM 3950 C CA . SER A 1 514 ? -39.182 9.585 17.023 1.00 73.94 514 SER A CA 1
ATOM 3951 C C . SER A 1 514 ? -38.828 9.922 18.483 1.00 73.94 514 SER A C 1
ATOM 3953 O O . SER A 1 514 ? -37.699 9.709 18.932 1.00 73.94 514 SER A O 1
ATOM 3955 N N . ALA A 1 515 ? -39.780 10.462 19.253 1.00 79.56 515 ALA A N 1
ATOM 3956 C CA . ALA A 1 515 ? -39.583 10.683 20.692 1.00 79.56 515 ALA A CA 1
ATOM 3957 C C . ALA A 1 515 ? -39.337 9.355 21.434 1.00 79.56 515 ALA A C 1
ATOM 3959 O O . ALA A 1 515 ? -38.404 9.261 22.225 1.00 79.56 515 ALA A O 1
ATOM 3960 N N . ALA A 1 516 ? -40.077 8.303 21.064 1.00 84.88 516 ALA A N 1
ATOM 3961 C CA . ALA A 1 516 ? -39.941 6.962 21.632 1.00 84.88 516 ALA A CA 1
ATOM 3962 C C . ALA A 1 516 ? -38.510 6.405 21.529 1.00 84.88 516 ALA A C 1
ATOM 3964 O O . ALA A 1 516 ? -37.987 5.880 22.506 1.00 84.88 516 ALA A O 1
ATOM 3965 N N . PHE A 1 517 ? -37.827 6.584 20.391 1.00 89.31 517 PHE A N 1
ATOM 3966 C CA . PHE A 1 517 ? -36.425 6.171 20.267 1.00 89.31 517 PHE A CA 1
ATOM 3967 C C . PHE A 1 517 ? -35.504 6.927 21.235 1.00 89.31 517 PHE A C 1
ATOM 3969 O O . PHE A 1 517 ? -34.601 6.334 21.821 1.00 89.31 517 PHE A O 1
ATOM 3976 N N . ARG A 1 518 ? -35.706 8.241 21.404 1.00 87.25 518 ARG A N 1
ATOM 3977 C CA . ARG A 1 518 ? -34.867 9.071 22.291 1.00 87.25 518 ARG A CA 1
ATOM 3978 C C . ARG A 1 518 ? -35.042 8.705 23.758 1.00 87.25 518 ARG A C 1
ATOM 3980 O O . ARG A 1 518 ? -34.059 8.737 24.497 1.00 87.25 518 ARG A O 1
ATOM 3987 N N . ASP A 1 519 ? -36.267 8.360 24.128 1.00 88.19 519 ASP A N 1
ATOM 3988 C CA . ASP A 1 519 ? -36.667 8.066 25.500 1.00 88.19 519 ASP A CA 1
ATOM 3989 C C . ASP A 1 519 ? -36.524 6.576 25.850 1.00 88.19 519 ASP A C 1
ATOM 3991 O O . ASP A 1 519 ? -36.804 6.180 26.981 1.00 88.19 519 ASP A O 1
ATOM 3995 N N . SER A 1 520 ? -36.051 5.749 24.907 1.00 92.81 520 SER A N 1
ATOM 3996 C CA . SER A 1 520 ? -35.895 4.316 25.131 1.00 92.81 520 SER A CA 1
ATOM 3997 C C . SER A 1 520 ? -34.943 4.012 26.286 1.00 92.81 520 SER A C 1
ATOM 3999 O O . SER A 1 520 ? -33.803 4.499 26.358 1.00 92.81 520 SER A O 1
ATOM 4001 N N . ARG A 1 521 ? -35.375 3.083 27.140 1.00 92.75 521 ARG A N 1
ATOM 4002 C CA . ARG A 1 521 ? -34.609 2.523 28.256 1.00 92.75 521 ARG A CA 1
ATOM 4003 C C . ARG A 1 521 ? -33.290 1.898 27.809 1.00 92.75 521 ARG A C 1
ATOM 4005 O O . ARG A 1 521 ? -32.363 1.778 28.607 1.00 92.75 521 ARG A O 1
ATOM 4012 N N . TRP A 1 522 ? -33.153 1.521 26.536 1.00 95.31 522 TRP A N 1
ATOM 4013 C CA . TRP A 1 522 ? -31.908 0.967 26.010 1.00 95.31 522 TRP A CA 1
ATOM 4014 C C . TRP A 1 522 ? -30.728 1.933 26.183 1.00 95.31 522 TRP A C 1
ATOM 4016 O O . TRP A 1 522 ? -29.637 1.501 26.555 1.00 95.31 522 TRP A O 1
ATOM 4026 N N . PHE A 1 523 ? -30.929 3.246 26.019 1.00 94.19 523 PHE A N 1
ATOM 4027 C CA . PHE A 1 523 ? -29.862 4.245 26.191 1.00 94.19 523 PHE A CA 1
ATOM 4028 C C . PHE A 1 523 ? -29.459 4.482 27.648 1.00 94.19 523 PHE A C 1
ATOM 4030 O O . PHE A 1 523 ? -28.376 5.019 27.902 1.00 94.19 523 PHE A O 1
ATOM 4037 N N . THR A 1 524 ? -30.296 4.069 28.599 1.00 91.38 524 THR A N 1
ATOM 4038 C CA . THR A 1 524 ? -30.061 4.258 30.030 1.00 91.38 524 THR A CA 1
ATOM 4039 C C . THR A 1 524 ? -29.546 3.002 30.719 1.00 91.38 524 THR A C 1
ATOM 4041 O O . THR A 1 524 ? -29.175 3.094 31.876 1.00 91.38 524 THR A O 1
ATOM 4044 N N . ARG A 1 525 ? -29.431 1.837 30.071 1.00 93.62 525 ARG A N 1
ATOM 4045 C CA . ARG A 1 525 ? -28.844 0.637 30.707 1.00 93.62 525 ARG A CA 1
ATOM 4046 C C . ARG A 1 525 ? -27.312 0.662 30.697 1.00 93.62 525 ARG A C 1
ATOM 4048 O O . ARG A 1 525 ? -26.700 1.136 29.747 1.00 93.62 525 ARG A O 1
ATOM 4055 N N . GLY A 1 526 ? -26.670 0.155 31.752 1.00 92.88 526 GLY A N 1
ATOM 4056 C CA . GLY A 1 526 ? -25.202 0.122 31.879 1.00 92.88 526 GLY A CA 1
ATOM 4057 C C . GLY A 1 526 ? -24.515 -0.658 30.757 1.00 92.88 526 GLY A C 1
ATOM 4058 O O . GLY A 1 526 ? -23.734 -0.094 29.990 1.00 92.88 526 GLY A O 1
ATOM 4059 N N . TRP A 1 527 ? -24.871 -1.937 30.620 1.00 93.81 527 TRP A N 1
ATOM 4060 C CA . TRP A 1 527 ? -24.263 -2.875 29.671 1.00 93.81 527 TRP A CA 1
ATOM 4061 C C . TRP A 1 527 ? -24.377 -2.430 28.209 1.00 93.81 527 TRP A C 1
ATOM 4063 O O . TRP A 1 527 ? -23.395 -2.521 27.475 1.00 93.81 527 TRP A O 1
ATOM 4073 N N . THR A 1 528 ? -25.483 -1.791 27.817 1.00 95.94 528 THR A N 1
ATOM 4074 C CA . THR A 1 528 ? -25.695 -1.340 26.432 1.00 95.94 528 THR A CA 1
ATOM 4075 C C . THR A 1 528 ? -24.704 -0.257 25.977 1.00 95.94 528 THR A C 1
ATOM 4077 O O . THR A 1 528 ? -24.634 0.055 24.789 1.00 95.94 528 THR A O 1
ATOM 4080 N N . LEU A 1 529 ? -23.891 0.328 26.872 1.00 95.38 529 LEU A N 1
ATOM 4081 C CA . LEU A 1 529 ? -22.823 1.256 26.478 1.00 95.38 529 LEU A CA 1
ATOM 4082 C C . LEU A 1 529 ? -21.760 0.559 25.642 1.00 95.38 529 LEU A C 1
ATOM 4084 O O . LEU A 1 529 ? -21.401 1.037 24.568 1.00 95.38 529 LEU A O 1
ATOM 4088 N N . GLN A 1 530 ? -21.247 -0.565 26.131 1.00 94.62 530 GLN A N 1
ATOM 4089 C CA . GLN A 1 530 ? -20.265 -1.328 25.374 1.00 94.62 530 GLN A CA 1
ATOM 4090 C C . GLN A 1 530 ? -20.898 -1.993 24.155 1.00 94.62 530 GLN A C 1
ATOM 4092 O O . GLN A 1 530 ? -20.258 -2.071 23.115 1.00 94.62 530 GLN A O 1
ATOM 4097 N N . GLU A 1 531 ? -22.175 -2.352 24.222 1.00 95.62 531 GLU A N 1
ATOM 4098 C CA . GLU A 1 531 ? -22.925 -2.911 23.090 1.00 95.62 531 GLU A CA 1
ATOM 4099 C C . GLU A 1 531 ? -23.179 -1.862 21.993 1.00 95.62 531 GLU A C 1
ATOM 4101 O O . GLU A 1 531 ? -23.269 -2.195 20.814 1.00 95.62 531 GLU A O 1
ATOM 4106 N N . LEU A 1 532 ? -23.219 -0.574 22.358 1.00 95.44 532 LEU A N 1
ATOM 4107 C CA . LEU A 1 532 ? -23.245 0.545 21.418 1.00 95.44 532 LEU A CA 1
ATOM 4108 C C . LEU A 1 532 ? -21.874 0.814 20.793 1.00 95.44 532 LEU A C 1
ATOM 4110 O O . LEU A 1 532 ? -21.798 1.190 19.621 1.00 95.44 532 LEU A O 1
ATOM 4114 N N . LEU A 1 533 ? -20.804 0.722 21.587 1.00 94.19 533 LEU A N 1
ATOM 4115 C CA . LEU A 1 533 ? -19.469 1.212 21.225 1.00 94.19 533 LEU A CA 1
ATOM 4116 C C . LEU A 1 533 ? -18.580 0.142 20.586 1.00 94.19 533 LEU A C 1
ATOM 4118 O O . LEU A 1 533 ? -17.845 0.455 19.651 1.00 94.19 533 LEU A O 1
ATOM 4122 N N . ALA A 1 534 ? -18.625 -1.093 21.085 1.00 92.94 534 ALA A N 1
ATOM 4123 C CA . ALA A 1 534 ? -17.735 -2.172 20.673 1.00 92.94 534 ALA A CA 1
ATOM 4124 C C . ALA A 1 534 ? -18.033 -2.687 19.257 1.00 92.94 534 ALA A C 1
ATOM 4126 O O . ALA A 1 534 ? -17.083 -2.808 18.477 1.00 92.94 534 ALA A O 1
ATOM 4127 N N . PRO A 1 535 ? -19.301 -2.951 18.866 1.00 92.81 535 PRO A N 1
ATOM 4128 C CA . PRO A 1 535 ? -19.575 -3.530 17.563 1.00 92.81 535 PRO A CA 1
ATOM 4129 C C . PRO A 1 535 ? -19.206 -2.615 16.409 1.00 92.81 535 PRO A C 1
ATOM 4131 O O . PRO A 1 535 ? -19.403 -1.391 16.405 1.00 92.81 535 PRO A O 1
ATOM 4134 N N . SER A 1 536 ? -18.745 -3.268 15.352 1.00 87.81 536 SER A N 1
ATOM 4135 C CA . SER A 1 536 ? -18.487 -2.636 14.068 1.00 87.81 536 SER A CA 1
ATOM 4136 C C . SER A 1 536 ? -19.775 -2.201 13.359 1.00 87.81 536 SER A C 1
ATOM 4138 O O . SER A 1 536 ? -19.727 -1.256 12.569 1.00 87.81 536 SER A O 1
ATOM 4140 N N . ILE A 1 537 ? -20.893 -2.895 13.588 1.00 90.38 537 ILE A N 1
ATOM 4141 C CA . ILE A 1 537 ? -22.217 -2.616 13.012 1.00 90.38 537 ILE A CA 1
ATOM 4142 C C . ILE A 1 537 ? -23.240 -2.729 14.133 1.00 90.38 537 ILE A C 1
ATOM 4144 O O . ILE A 1 537 ? -23.256 -3.745 14.821 1.00 90.38 537 ILE A O 1
ATOM 4148 N N . VAL A 1 538 ? -24.085 -1.713 14.291 1.00 94.50 538 VAL A N 1
ATOM 4149 C CA . VAL A 1 538 ? -25.250 -1.755 15.182 1.00 94.50 538 VAL A CA 1
ATOM 4150 C C . VAL A 1 538 ? -26.463 -1.310 14.374 1.00 94.50 538 VAL A C 1
ATOM 4152 O O . VAL A 1 538 ? -26.437 -0.222 13.782 1.00 94.50 538 VAL A O 1
ATOM 4155 N N . VAL A 1 539 ? -27.491 -2.150 14.342 1.00 94.75 539 VAL A N 1
ATOM 4156 C CA . VAL A 1 539 ? -28.784 -1.868 13.709 1.00 94.75 539 VAL A CA 1
ATOM 4157 C C . VAL A 1 539 ? -29.851 -1.893 14.791 1.00 94.75 539 VAL A C 1
ATOM 4159 O O . VAL A 1 539 ? -29.929 -2.854 15.554 1.00 94.75 539 VAL A O 1
ATOM 4162 N N . PHE A 1 540 ? -30.624 -0.817 14.884 1.00 95.06 540 PHE A N 1
ATOM 4163 C CA . PHE A 1 540 ? -31.684 -0.666 15.870 1.00 95.06 540 PHE A CA 1
ATOM 4164 C C . PHE A 1 540 ? -32.999 -1.200 15.303 1.00 95.06 540 PHE A C 1
ATOM 4166 O O . PHE A 1 540 ? -33.375 -0.841 14.186 1.00 95.06 540 PHE A O 1
ATOM 4173 N N . TYR A 1 541 ? -33.684 -2.028 16.084 1.00 93.56 541 TYR A N 1
ATOM 4174 C CA . TYR A 1 541 ? -34.969 -2.635 15.749 1.00 93.56 541 TYR A CA 1
ATOM 4175 C C . TYR A 1 541 ? -36.016 -2.287 16.802 1.00 93.56 541 TYR A C 1
ATOM 4177 O O . TYR A 1 541 ? -35.729 -2.326 18.000 1.00 93.56 541 TYR A O 1
ATOM 4185 N N . SER A 1 542 ? -37.230 -1.982 16.349 1.00 91.81 542 SER A N 1
ATOM 4186 C CA . SER A 1 542 ? -38.402 -1.810 17.211 1.00 91.81 542 SER A CA 1
ATOM 4187 C C . SER A 1 542 ? -38.810 -3.134 17.872 1.00 91.81 542 SER A C 1
ATOM 4189 O O . SER A 1 542 ? -38.332 -4.210 17.495 1.00 91.81 542 SER A O 1
ATOM 4191 N N . CYS A 1 543 ? -39.753 -3.082 18.814 1.00 90.62 543 CYS A N 1
ATOM 4192 C CA . CYS A 1 543 ? -40.321 -4.280 19.437 1.00 90.62 543 CYS A CA 1
ATOM 4193 C C . CYS A 1 543 ? -41.032 -5.206 18.427 1.00 90.62 543 CYS A C 1
ATOM 4195 O O . CYS A 1 543 ? -41.104 -6.418 18.623 1.00 90.62 543 CYS A O 1
ATOM 4197 N N . ASP A 1 544 ? -41.469 -4.650 17.295 1.00 89.44 544 ASP A N 1
ATOM 4198 C CA . ASP A 1 544 ? -42.081 -5.371 16.175 1.00 89.44 544 ASP A CA 1
ATOM 4199 C C . ASP A 1 544 ? -41.043 -5.915 15.164 1.00 89.44 544 ASP A C 1
ATOM 4201 O O . ASP A 1 544 ? -41.416 -6.372 14.084 1.00 89.44 544 ASP A O 1
ATOM 4205 N N . TRP A 1 545 ? -39.740 -5.857 15.485 1.00 91.38 545 TRP A N 1
ATOM 4206 C CA . TRP A 1 545 ? -38.622 -6.230 14.599 1.00 91.38 545 TRP A CA 1
ATOM 4207 C C . TRP A 1 545 ? -38.570 -5.441 13.280 1.00 91.38 545 TRP A C 1
ATOM 4209 O O . TRP A 1 545 ? -38.099 -5.939 12.258 1.00 91.38 545 TRP A O 1
ATOM 4219 N N . VAL A 1 546 ? -39.005 -4.178 13.302 1.00 88.19 546 VAL A N 1
ATOM 4220 C CA . VAL A 1 546 ? -38.851 -3.246 12.173 1.00 88.19 546 VAL A CA 1
ATOM 4221 C C . VAL A 1 546 ? -37.551 -2.462 12.339 1.00 88.19 546 VAL A C 1
ATOM 4223 O O . VAL A 1 546 ? -37.270 -1.958 13.425 1.00 88.19 546 VAL A O 1
ATOM 4226 N N . GLU A 1 547 ? -36.746 -2.366 11.275 1.00 90.00 547 GLU A N 1
ATOM 4227 C CA . GLU A 1 547 ? -35.515 -1.564 11.282 1.00 90.00 547 GLU A CA 1
ATOM 4228 C C . GLU A 1 547 ? -35.851 -0.082 11.506 1.00 90.00 547 GLU A C 1
ATOM 4230 O O . GLU A 1 547 ? -36.505 0.545 10.676 1.00 90.00 547 GLU A O 1
ATOM 4235 N N . ILE A 1 548 ? -35.329 0.481 12.597 1.00 87.12 548 ILE A N 1
ATOM 4236 C CA . ILE A 1 548 ? -35.362 1.921 12.894 1.00 87.12 548 ILE A CA 1
ATOM 4237 C C . ILE A 1 548 ? -34.218 2.623 12.149 1.00 87.12 548 ILE A C 1
ATOM 4239 O O . ILE A 1 548 ? -34.354 3.712 11.589 1.00 87.12 548 ILE A O 1
ATOM 4243 N N . GLY A 1 549 ? -33.042 1.990 12.142 1.00 84.69 549 GLY A N 1
ATOM 4244 C CA . GLY A 1 549 ? -31.885 2.447 11.384 1.00 84.69 549 GLY A CA 1
ATOM 4245 C C . GLY A 1 549 ? -30.555 2.000 11.977 1.00 84.69 549 GLY A C 1
ATOM 4246 O O . GLY A 1 549 ? -30.471 1.399 13.046 1.00 84.69 549 GLY A O 1
ATOM 4247 N N . THR A 1 550 ? -29.469 2.320 11.279 1.00 88.00 550 THR A N 1
ATOM 4248 C CA . THR A 1 550 ? -28.111 1.982 11.722 1.00 88.00 550 THR A CA 1
ATOM 4249 C C . THR A 1 550 ? -27.528 3.064 12.631 1.00 88.00 550 THR A C 1
ATOM 4251 O O . THR A 1 550 ? -27.841 4.250 12.488 1.00 88.00 550 THR A O 1
ATOM 4254 N N . ARG A 1 551 ? -26.598 2.696 13.526 1.00 89.12 551 ARG A N 1
ATOM 4255 C CA . ARG A 1 551 ? -25.850 3.657 14.369 1.00 89.12 551 ARG A CA 1
ATOM 4256 C C . ARG A 1 551 ? -25.213 4.787 13.562 1.00 89.12 551 ARG A C 1
ATOM 4258 O O . ARG A 1 551 ? -25.187 5.920 14.028 1.00 89.12 551 ARG A O 1
ATOM 4265 N N . ASP A 1 552 ? -24.740 4.498 12.352 1.00 85.00 552 ASP A N 1
ATOM 4266 C CA . ASP A 1 552 ? -24.106 5.495 11.486 1.00 85.00 552 ASP A CA 1
ATOM 4267 C C . ASP A 1 552 ? -25.119 6.500 10.908 1.00 85.00 552 ASP A C 1
ATOM 4269 O O . ASP A 1 552 ? -24.809 7.693 10.824 1.00 85.00 552 ASP A O 1
ATOM 4273 N N . ARG A 1 553 ? -26.338 6.051 10.561 1.00 83.88 553 ARG A N 1
ATOM 4274 C CA . ARG A 1 553 ? -27.452 6.928 10.144 1.00 83.88 553 ARG A CA 1
ATOM 4275 C C . ARG A 1 553 ? -27.970 7.766 11.312 1.00 83.88 553 ARG A C 1
ATOM 4277 O O . ARG A 1 553 ? -28.243 8.950 11.147 1.00 83.88 553 ARG A O 1
ATOM 4284 N N . LEU A 1 554 ? -28.049 7.167 12.499 1.00 87.81 554 LEU A N 1
ATOM 4285 C CA . LEU A 1 554 ? -28.626 7.769 13.704 1.00 87.81 554 LEU A CA 1
ATOM 4286 C C . LEU A 1 554 ? -27.597 8.499 14.585 1.00 87.81 554 LEU A C 1
ATOM 4288 O O . LEU A 1 554 ? -27.940 8.971 15.668 1.00 87.81 554 LEU A O 1
ATOM 4292 N N . LYS A 1 555 ? -26.341 8.629 14.137 1.00 87.88 555 LYS A N 1
ATOM 4293 C CA . LYS A 1 555 ? -25.209 9.136 14.936 1.00 87.88 555 LYS A CA 1
ATOM 4294 C C . LYS A 1 555 ? -25.462 10.490 15.600 1.00 87.88 555 LYS A C 1
ATOM 4296 O O . LYS A 1 555 ? -25.005 10.706 16.716 1.00 87.88 555 LYS A O 1
ATOM 4301 N N . ASP A 1 556 ? -26.170 11.404 14.932 1.00 85.81 556 ASP A N 1
ATOM 4302 C CA . ASP A 1 556 ? -26.427 12.747 15.458 1.00 85.81 556 ASP A CA 1
ATOM 4303 C C . ASP A 1 556 ? -27.435 12.698 16.611 1.00 85.81 556 ASP A C 1
ATOM 4305 O O . ASP A 1 556 ? -27.240 13.359 17.634 1.00 85.81 556 ASP A O 1
ATOM 4309 N N . SER A 1 557 ? -28.457 11.851 16.486 1.00 87.75 557 SER A N 1
ATOM 4310 C CA . SER A 1 557 ? -29.427 11.589 17.548 1.00 87.75 557 SER A CA 1
ATOM 4311 C C . SER A 1 557 ? -28.783 10.836 18.707 1.00 87.75 557 SER A C 1
ATOM 4313 O O . SER A 1 557 ? -28.905 11.264 19.852 1.00 87.75 557 SER A O 1
ATOM 4315 N N . ILE A 1 558 ? -28.007 9.787 18.422 1.00 91.50 558 ILE A N 1
ATOM 4316 C CA . ILE A 1 558 ? -27.292 9.008 19.441 1.00 91.50 558 ILE A CA 1
ATOM 4317 C C . ILE A 1 558 ? -26.303 9.895 20.202 1.00 91.50 558 ILE A C 1
ATOM 4319 O O . ILE A 1 558 ? -26.271 9.851 21.430 1.00 91.50 558 ILE A O 1
ATOM 4323 N N . ALA A 1 559 ? -25.531 10.739 19.512 1.00 89.75 559 ALA A N 1
ATOM 4324 C CA . ALA A 1 559 ? -24.621 11.693 20.148 1.00 89.75 559 ALA A CA 1
ATOM 4325 C C . ALA A 1 559 ? -25.372 12.702 21.034 1.00 89.75 559 ALA A C 1
ATOM 4327 O O . ALA A 1 559 ? -24.893 13.057 22.111 1.00 89.75 559 ALA A O 1
ATOM 4328 N N . SER A 1 560 ? -26.566 13.139 20.619 1.00 86.75 560 SER A N 1
ATOM 4329 C CA . SER A 1 560 ? -27.416 14.026 21.421 1.00 86.75 560 SER A CA 1
ATOM 4330 C C . SER A 1 560 ? -27.907 13.362 22.715 1.00 86.75 560 SER A C 1
ATOM 4332 O O . SER A 1 560 ? -27.833 13.988 23.779 1.00 86.75 560 SER A O 1
ATOM 4334 N N . ILE A 1 561 ? -28.348 12.100 22.635 1.00 87.81 561 ILE A N 1
ATOM 4335 C CA . ILE A 1 561 ? -28.866 11.307 23.765 1.00 87.81 561 ILE A CA 1
ATOM 4336 C C . ILE A 1 561 ? -27.735 10.938 24.735 1.00 87.81 561 ILE A C 1
ATOM 4338 O O . ILE A 1 561 ? -27.790 11.232 25.925 1.00 87.81 561 ILE A O 1
ATOM 4342 N N . THR A 1 562 ? -26.669 10.327 24.216 1.00 89.56 562 THR A N 1
ATOM 4343 C CA . THR A 1 562 ? -25.606 9.697 25.022 1.00 89.56 562 THR A CA 1
ATOM 4344 C C . THR A 1 562 ? -24.470 10.639 25.411 1.00 89.56 562 THR A C 1
ATOM 4346 O O . THR A 1 562 ? -23.639 10.285 26.244 1.00 89.56 562 THR A O 1
ATOM 4349 N N . LYS A 1 563 ? -24.393 11.818 24.781 1.00 86.06 563 LYS A N 1
ATOM 4350 C CA . LYS A 1 563 ? -23.266 12.766 24.873 1.00 86.06 563 LYS A CA 1
ATOM 4351 C C . LYS A 1 563 ? -21.918 12.202 24.395 1.00 86.06 563 LYS A C 1
ATOM 4353 O O . LYS A 1 563 ? -20.881 12.828 24.608 1.00 86.06 563 LYS A O 1
ATOM 4358 N N . ILE A 1 564 ? -21.919 11.062 23.700 1.00 90.69 564 ILE A N 1
ATOM 4359 C CA . ILE A 1 564 ? -20.736 10.534 23.014 1.00 90.69 564 ILE A CA 1
ATOM 4360 C C . ILE A 1 564 ? -20.393 11.461 21.840 1.00 90.69 564 ILE A C 1
ATOM 4362 O O . ILE A 1 564 ? -21.268 11.839 21.058 1.00 90.69 564 ILE A O 1
ATOM 4366 N N . SER A 1 565 ? -19.116 11.838 21.704 1.00 84.25 565 SER A N 1
ATOM 4367 C CA . SER A 1 565 ? -18.676 12.732 20.625 1.00 84.25 565 SER A CA 1
ATOM 4368 C C . SER A 1 565 ? -18.975 12.138 19.247 1.00 84.25 565 SER A C 1
ATOM 4370 O O . SER A 1 565 ? -18.731 10.957 18.995 1.00 84.25 565 SER A O 1
ATOM 4372 N N . ARG A 1 566 ? -19.407 12.988 18.309 1.00 82.94 566 ARG A N 1
ATOM 4373 C CA . ARG A 1 566 ? -19.584 12.615 16.895 1.00 82.94 566 ARG A CA 1
ATOM 4374 C C . ARG A 1 566 ? -18.300 12.058 16.283 1.00 82.94 566 ARG A C 1
ATOM 4376 O O . ARG A 1 566 ? -18.364 11.178 15.427 1.00 82.94 566 ARG A O 1
ATOM 4383 N N . ASP A 1 567 ? -17.148 12.528 16.757 1.00 79.62 567 ASP A N 1
ATOM 4384 C CA . ASP A 1 567 ? -15.838 12.074 16.296 1.00 79.62 567 ASP A CA 1
ATOM 4385 C C . ASP A 1 567 ? -15.613 10.587 16.581 1.00 79.62 567 ASP A C 1
ATOM 4387 O O . ASP A 1 567 ? -14.947 9.913 15.793 1.00 79.62 567 ASP A O 1
ATOM 4391 N N . PHE A 1 568 ? -16.216 10.041 17.647 1.00 83.12 568 PHE A N 1
ATOM 4392 C CA . PHE A 1 568 ? -16.149 8.607 17.927 1.00 83.12 568 PHE A CA 1
ATOM 4393 C C . PHE A 1 568 ? -16.796 7.819 16.784 1.00 83.12 568 PHE A C 1
ATOM 4395 O O . PHE A 1 568 ? -16.162 6.945 16.198 1.00 83.12 568 PHE A O 1
ATOM 4402 N N . PHE A 1 569 ? -18.012 8.196 16.384 1.00 80.19 569 PHE A N 1
ATOM 4403 C CA . PHE A 1 569 ? -18.734 7.542 15.288 1.00 80.19 569 PHE A CA 1
ATOM 4404 C C . PHE A 1 569 ? -18.097 7.802 13.908 1.00 80.19 569 PHE A C 1
ATOM 4406 O O . PHE A 1 569 ? -18.342 7.064 12.955 1.00 80.19 569 PHE A O 1
ATOM 4413 N N . MET A 1 570 ? -17.250 8.829 13.766 1.00 70.00 570 MET A N 1
ATOM 4414 C CA . MET A 1 570 ? -16.533 9.102 12.516 1.00 70.00 570 MET A CA 1
ATOM 4415 C C . MET A 1 570 ? -15.188 8.373 12.396 1.00 70.00 570 MET A C 1
ATOM 4417 O O . MET A 1 570 ? -14.883 7.879 11.305 1.00 70.00 570 MET A O 1
ATOM 4421 N N . TYR A 1 571 ? -14.388 8.319 13.461 1.00 68.19 571 TYR A N 1
ATOM 4422 C CA . TYR A 1 571 ? -12.989 7.867 13.411 1.00 68.19 571 TYR A CA 1
ATOM 4423 C C . TYR A 1 571 ? -12.706 6.608 14.254 1.00 68.19 571 TYR A C 1
ATOM 4425 O O . TYR A 1 571 ? -11.654 5.998 14.087 1.00 68.19 571 TYR A O 1
ATOM 4433 N N . GLY A 1 572 ? -13.645 6.181 15.106 1.00 64.38 572 GLY A N 1
ATOM 4434 C CA . GLY A 1 572 ? -13.793 4.801 15.589 1.00 64.38 572 GLY A CA 1
ATOM 4435 C C . GLY A 1 572 ? -12.814 4.277 16.644 1.00 64.38 572 GLY A C 1
ATOM 4436 O O . GLY A 1 572 ? -12.938 3.114 17.014 1.00 64.38 572 GLY A O 1
ATOM 4437 N N . SER A 1 573 ? -11.854 5.067 17.142 1.00 81.62 573 SER A N 1
ATOM 4438 C CA . SER A 1 573 ? -10.887 4.565 18.134 1.00 81.62 573 SER A CA 1
ATOM 4439 C C . SER A 1 573 ? -11.157 5.068 19.550 1.00 81.62 573 SER A C 1
ATOM 4441 O O . SER A 1 573 ? -11.058 6.267 19.819 1.00 81.62 573 SER A O 1
ATOM 4443 N N . LEU A 1 574 ? -11.394 4.138 20.483 1.00 86.69 574 LEU A N 1
ATOM 4444 C CA . LEU A 1 574 ? -11.471 4.420 21.922 1.00 86.69 574 LEU A CA 1
ATOM 4445 C C . LEU A 1 574 ? -10.163 4.989 22.492 1.00 86.69 574 LEU A C 1
ATOM 4447 O O . LEU A 1 574 ? -10.202 5.662 23.517 1.00 86.69 574 LEU A O 1
ATOM 4451 N N . SER A 1 575 ? -9.010 4.757 21.857 1.00 85.31 575 SER A N 1
ATOM 4452 C CA . SER A 1 575 ? -7.717 5.298 22.311 1.00 85.31 575 SER A CA 1
ATOM 4453 C C . SER A 1 575 ? -7.626 6.824 22.215 1.00 85.31 575 SER A C 1
ATOM 4455 O O . SER A 1 575 ? -6.771 7.428 22.852 1.00 85.31 575 SER A O 1
ATOM 4457 N N . ASN A 1 576 ? -8.484 7.449 21.404 1.00 86.75 576 ASN A N 1
ATOM 4458 C CA . ASN A 1 576 ? -8.454 8.892 21.158 1.00 86.75 576 ASN A CA 1
ATOM 4459 C C . ASN A 1 576 ? -9.208 9.698 22.224 1.00 86.75 576 ASN A C 1
ATOM 4461 O O . ASN A 1 576 ? -9.147 10.925 22.209 1.00 86.75 576 ASN A O 1
ATOM 4465 N N . PHE A 1 577 ? -9.925 9.021 23.121 1.00 90.75 577 PHE A N 1
ATOM 4466 C CA . PHE A 1 577 ? -10.748 9.639 24.154 1.00 90.75 577 PHE A CA 1
ATOM 4467 C C . PHE A 1 577 ? -10.132 9.404 25.525 1.00 90.75 577 PHE A C 1
ATOM 4469 O O . PHE A 1 577 ? -9.650 8.305 25.815 1.00 90.75 577 PHE A O 1
ATOM 4476 N N . SER A 1 578 ? -10.165 10.440 26.359 1.00 92.69 578 SER A N 1
ATOM 4477 C CA . SER A 1 578 ? -9.646 10.374 27.722 1.00 92.69 578 SER A CA 1
ATOM 4478 C C . SER A 1 578 ? -10.499 9.461 28.609 1.00 92.69 578 SER A C 1
ATOM 4480 O O . SER A 1 578 ? -11.659 9.158 28.292 1.00 92.69 578 SER A O 1
ATOM 4482 N N . ILE A 1 579 ? -9.952 9.050 29.752 1.00 94.88 579 ILE A N 1
ATOM 4483 C CA . ILE A 1 579 ? -10.713 8.310 30.767 1.00 94.88 579 ILE A CA 1
ATOM 4484 C C . ILE A 1 579 ? -11.938 9.111 31.216 1.00 94.88 579 ILE A C 1
ATOM 4486 O O . ILE A 1 579 ? -13.040 8.563 31.253 1.00 94.88 579 ILE A O 1
ATOM 4490 N N . ALA A 1 580 ? -11.774 10.410 31.484 1.00 94.12 580 ALA A N 1
ATOM 4491 C CA . ALA A 1 580 ? -12.871 11.300 31.865 1.00 94.12 580 ALA A CA 1
ATOM 4492 C C . ALA A 1 580 ? -14.023 11.298 30.849 1.00 94.12 580 ALA A C 1
ATOM 4494 O O . ALA A 1 580 ? -15.192 11.228 31.231 1.00 94.12 580 ALA A O 1
ATOM 4495 N N . GLN A 1 581 ? -13.702 11.331 29.551 1.00 93.50 581 GLN A N 1
ATOM 4496 C CA . GLN A 1 581 ? -14.711 11.289 28.493 1.00 93.50 581 GLN A CA 1
ATOM 4497 C C . GLN A 1 581 ? -15.471 9.970 28.511 1.00 93.50 581 GLN A C 1
ATOM 4499 O O . GLN A 1 581 ? -16.700 9.978 28.520 1.00 93.50 581 GLN A O 1
ATOM 4504 N N . LYS A 1 582 ? -14.760 8.845 28.586 1.00 94.88 582 LYS A N 1
ATOM 4505 C CA . LYS A 1 582 ? -15.381 7.516 28.636 1.00 94.88 582 LYS A CA 1
ATOM 4506 C C . LYS A 1 582 ? -16.264 7.340 29.871 1.00 94.88 582 LYS A C 1
ATOM 4508 O O . LYS A 1 582 ? -17.390 6.871 29.738 1.00 94.88 582 LYS A O 1
ATOM 4513 N N . MET A 1 583 ? -15.804 7.786 31.043 1.00 95.06 583 MET A N 1
ATOM 4514 C CA . MET A 1 583 ? -16.603 7.776 32.276 1.00 95.06 583 MET A CA 1
ATOM 4515 C C . MET A 1 583 ? -17.865 8.638 32.139 1.00 95.06 583 MET A C 1
ATOM 4517 O O . MET A 1 583 ? -18.948 8.225 32.552 1.00 95.06 583 MET A O 1
ATOM 4521 N N . SER A 1 584 ? -17.764 9.800 31.484 1.00 93.75 584 SER A N 1
ATOM 4522 C CA . SER A 1 584 ? -18.926 10.662 31.236 1.00 93.75 584 SER A CA 1
ATOM 4523 C C . SER A 1 584 ? -19.994 9.993 30.359 1.00 93.75 584 SER A C 1
ATOM 4525 O O . SER A 1 584 ? -21.177 10.265 30.533 1.00 93.75 584 SER A O 1
ATOM 4527 N N . TRP A 1 585 ? -19.629 9.061 29.472 1.00 94.19 585 TRP A N 1
ATOM 4528 C CA . TRP A 1 585 ? -20.598 8.316 28.652 1.00 94.19 585 TRP A CA 1
ATOM 4529 C C . TRP A 1 585 ? -21.416 7.300 29.463 1.00 94.19 585 TRP A C 1
ATOM 4531 O O . TRP A 1 585 ? -22.493 6.881 29.032 1.00 94.19 585 TRP A O 1
ATOM 4541 N N . ALA A 1 586 ? -20.921 6.920 30.643 1.00 94.38 586 ALA A N 1
ATOM 4542 C CA . ALA A 1 586 ? -21.590 6.024 31.578 1.00 94.38 586 ALA A CA 1
ATOM 4543 C C . ALA A 1 586 ? -22.419 6.763 32.646 1.00 94.38 586 ALA A C 1
ATOM 4545 O O . ALA A 1 586 ? -23.261 6.145 33.293 1.00 94.38 586 ALA A O 1
ATOM 4546 N N . CYS A 1 587 ? -22.248 8.082 32.819 1.00 91.06 587 CYS A N 1
ATOM 4547 C CA . CYS A 1 587 ? -22.823 8.818 33.957 1.00 91.06 587 CYS A CA 1
ATOM 4548 C C . CYS A 1 587 ? -24.356 8.687 34.075 1.00 91.06 587 CYS A C 1
ATOM 4550 O O . CYS A 1 587 ? -24.895 8.526 35.172 1.00 91.06 587 CYS A O 1
ATOM 4552 N N . ARG A 1 588 ? -25.070 8.666 32.945 1.00 89.06 588 ARG A N 1
ATOM 4553 C CA . ARG A 1 588 ? -26.539 8.563 32.886 1.00 89.06 588 ARG A CA 1
ATOM 4554 C C . ARG A 1 588 ? -27.064 7.124 32.887 1.00 89.06 588 ARG A C 1
ATOM 4556 O O . ARG A 1 588 ? -28.272 6.937 32.874 1.00 89.06 588 ARG A O 1
ATOM 4563 N N . ARG A 1 589 ? -26.194 6.108 32.940 1.00 92.12 589 ARG A N 1
ATOM 4564 C CA . ARG A 1 589 ? -26.589 4.700 32.767 1.00 92.12 589 ARG A CA 1
ATOM 4565 C C . ARG A 1 589 ? -26.766 3.940 34.074 1.00 92.12 589 ARG A C 1
ATOM 4567 O O . ARG A 1 589 ? -25.934 4.049 34.964 1.00 92.12 589 ARG A O 1
ATOM 4574 N N . GLU A 1 590 ? -27.840 3.184 34.197 1.00 90.31 590 GLU A N 1
ATOM 4575 C CA . GLU A 1 590 ? -28.265 2.451 35.380 1.00 90.31 590 GLU A CA 1
ATOM 4576 C C . GLU A 1 590 ? -28.021 0.949 35.240 1.00 90.31 590 GLU A C 1
ATOM 4578 O O . GLU A 1 590 ? -28.177 0.348 34.168 1.00 90.31 590 GLU A O 1
ATOM 4583 N N . THR A 1 591 ? -27.674 0.329 36.360 1.00 91.81 591 THR A N 1
ATOM 4584 C CA . THR A 1 591 ? -27.468 -1.110 36.483 1.00 91.81 591 THR A CA 1
ATOM 4585 C C . THR A 1 591 ? -28.359 -1.675 37.578 1.00 91.81 591 THR A C 1
ATOM 4587 O O . THR A 1 591 ? -28.785 -0.969 38.488 1.00 91.81 591 THR A O 1
ATOM 4590 N N . THR A 1 592 ? -28.687 -2.963 37.469 1.00 88.94 592 THR A N 1
ATOM 4591 C CA . THR A 1 592 ? -29.519 -3.639 38.474 1.00 88.94 592 THR A CA 1
ATOM 4592 C C . THR A 1 592 ? -28.712 -3.951 39.734 1.00 88.94 592 THR A C 1
ATOM 4594 O O . THR A 1 592 ? -29.202 -3.759 40.842 1.00 88.94 592 THR A O 1
ATOM 4597 N N . ARG A 1 593 ? -27.467 -4.416 39.570 1.00 89.62 593 ARG A N 1
ATOM 4598 C CA . ARG A 1 593 ? -26.505 -4.569 40.667 1.00 89.62 593 ARG A CA 1
ATOM 4599 C C . ARG A 1 593 ? -25.574 -3.368 40.695 1.00 89.62 593 ARG A C 1
ATOM 4601 O O . ARG A 1 593 ? -25.186 -2.860 39.644 1.00 89.62 593 ARG A O 1
ATOM 4608 N N . ILE A 1 594 ? -25.207 -2.926 41.891 1.00 90.44 594 ILE A N 1
ATOM 4609 C CA . ILE A 1 594 ? -24.336 -1.759 42.059 1.00 90.44 594 ILE A CA 1
ATOM 4610 C C . ILE A 1 594 ? -22.925 -2.030 41.524 1.00 90.44 594 ILE A C 1
ATOM 4612 O O . ILE A 1 594 ? -22.311 -1.147 40.936 1.00 90.44 594 ILE A O 1
ATOM 4616 N N . GLU A 1 595 ? -22.432 -3.264 41.640 1.00 93.88 595 GLU A N 1
ATOM 4617 C CA . GLU A 1 595 ? -21.115 -3.658 41.133 1.00 93.88 595 GLU A CA 1
ATOM 4618 C C . GLU A 1 595 ? -21.048 -3.631 39.602 1.00 93.88 595 GLU A C 1
ATOM 4620 O O . GLU A 1 595 ? -19.995 -3.349 39.029 1.00 93.88 595 GLU A O 1
ATOM 4625 N N . ASP A 1 596 ? -22.182 -3.853 38.929 1.00 93.88 596 ASP A N 1
ATOM 4626 C CA . ASP A 1 596 ? -22.251 -3.787 37.471 1.00 93.88 596 ASP A CA 1
ATOM 4627 C C . ASP A 1 596 ? -21.990 -2.364 36.950 1.00 93.88 596 ASP A C 1
ATOM 4629 O O . ASP A 1 596 ? -21.611 -2.236 35.787 1.00 93.88 596 ASP A O 1
ATOM 4633 N N . GLU A 1 597 ? -22.108 -1.304 37.775 1.00 92.81 597 GLU A N 1
ATOM 4634 C CA . GLU A 1 597 ? -21.650 0.050 37.397 1.00 92.81 597 GLU A CA 1
ATOM 4635 C C . GLU A 1 597 ? -20.161 0.042 37.015 1.00 92.81 597 GLU A C 1
ATOM 4637 O O . GLU A 1 597 ? -19.733 0.818 36.162 1.00 92.81 597 GLU A O 1
ATOM 4642 N N . ALA A 1 598 ? -19.377 -0.853 37.626 1.00 94.88 598 ALA A N 1
ATOM 4643 C CA . ALA A 1 598 ? -17.976 -1.068 37.307 1.00 94.88 598 ALA A CA 1
ATOM 4644 C C . ALA A 1 598 ? -17.795 -2.144 36.228 1.00 94.88 598 ALA A C 1
ATOM 4646 O O . ALA A 1 598 ? -17.078 -1.930 35.249 1.00 94.88 598 ALA A O 1
ATOM 4647 N N . TYR A 1 599 ? -18.452 -3.299 36.382 1.00 95.50 599 TYR A N 1
ATOM 4648 C CA . TYR A 1 599 ? -18.204 -4.455 35.515 1.00 95.50 599 TYR A CA 1
ATOM 4649 C C . TYR A 1 599 ? -18.629 -4.224 34.059 1.00 95.50 599 TYR A C 1
ATOM 4651 O O . TYR A 1 599 ? -17.956 -4.700 33.144 1.00 95.50 599 TYR A O 1
ATOM 4659 N N . CYS A 1 600 ? -19.663 -3.413 33.810 1.00 95.00 600 CYS A N 1
ATOM 4660 C CA . CYS A 1 600 ? -20.067 -3.065 32.444 1.00 95.00 600 CYS A CA 1
ATOM 4661 C C . CYS A 1 600 ? -19.069 -2.152 31.702 1.00 95.00 600 CYS A C 1
ATOM 4663 O O . CYS A 1 600 ? -19.230 -1.911 30.503 1.00 95.00 600 CYS A O 1
ATOM 4665 N N . LEU A 1 601 ? -18.038 -1.646 32.392 1.00 96.44 601 LEU A N 1
ATOM 4666 C CA . LEU A 1 601 ? -17.027 -0.738 31.844 1.00 96.44 601 LEU A CA 1
ATOM 4667 C C . LEU A 1 601 ? -15.666 -1.405 31.608 1.00 96.44 601 LEU A C 1
ATOM 4669 O O . LEU A 1 601 ? -14.805 -0.781 30.987 1.00 96.44 601 LEU A O 1
ATOM 4673 N N . LEU A 1 602 ? -15.460 -2.653 32.047 1.00 95.19 602 LEU A N 1
ATOM 4674 C CA . LEU A 1 602 ? -14.163 -3.343 31.959 1.00 95.19 602 LEU A CA 1
ATOM 4675 C C . LEU A 1 602 ? -13.583 -3.301 30.545 1.00 95.19 602 LEU A C 1
ATOM 4677 O O . LEU A 1 602 ? -12.491 -2.778 30.324 1.00 95.19 602 LEU A O 1
ATOM 4681 N N . GLY A 1 603 ? -14.362 -3.744 29.558 1.00 92.19 603 GLY A N 1
ATOM 4682 C CA . GLY A 1 603 ? -13.906 -3.765 28.174 1.00 92.19 603 GLY A CA 1
ATOM 4683 C C . GLY A 1 603 ? -13.804 -2.387 27.512 1.00 92.19 603 GLY A C 1
ATOM 4684 O O . GLY A 1 603 ? -12.965 -2.204 26.633 1.00 92.19 603 GLY A O 1
ATOM 4685 N N . LEU A 1 604 ? -14.573 -1.387 27.968 1.00 93.38 604 LEU A N 1
ATOM 4686 C CA . LEU A 1 604 ? -14.443 0.003 27.498 1.00 93.38 604 LEU A CA 1
ATOM 4687 C C . LEU A 1 604 ? -13.061 0.588 27.837 1.00 93.38 604 LEU A C 1
ATOM 4689 O O . LEU A 1 604 ? -12.517 1.407 27.083 1.00 93.38 604 LEU A O 1
ATOM 4693 N N . PHE A 1 605 ? -12.501 0.162 28.970 1.00 94.81 605 PHE A N 1
ATOM 4694 C CA . PHE A 1 605 ? -11.170 0.547 29.427 1.00 94.81 605 PHE A CA 1
ATOM 4695 C C . PHE A 1 605 ? -10.083 -0.493 29.134 1.00 94.81 605 PHE A C 1
ATOM 4697 O O . PHE A 1 605 ? -8.910 -0.173 29.288 1.00 94.81 605 PHE A O 1
ATOM 4704 N N . GLY A 1 606 ? -10.449 -1.681 28.648 1.00 93.00 606 GLY A N 1
ATOM 4705 C CA . GLY A 1 606 ? -9.508 -2.748 28.312 1.00 93.00 606 GLY A CA 1
ATOM 4706 C C . GLY A 1 606 ? -8.844 -3.390 29.530 1.00 93.00 606 GLY A C 1
ATOM 4707 O O . GLY A 1 606 ? -7.715 -3.852 29.411 1.00 93.00 606 GLY A O 1
ATOM 4708 N N . VAL A 1 607 ? -9.526 -3.401 30.678 1.00 93.06 607 VAL A N 1
ATOM 4709 C CA . VAL A 1 607 ? -9.018 -3.953 31.943 1.00 93.06 607 VAL A CA 1
ATOM 4710 C C . VAL A 1 607 ? -9.728 -5.253 32.296 1.00 93.06 607 VAL A C 1
ATOM 4712 O O . VAL A 1 607 ? -10.899 -5.428 31.967 1.00 93.06 607 VAL A O 1
ATOM 4715 N N . ASN A 1 608 ? -9.041 -6.130 33.028 1.00 91.69 608 ASN A N 1
ATOM 4716 C CA . ASN A 1 608 ? -9.606 -7.370 33.556 1.00 91.69 608 ASN A CA 1
ATOM 4717 C C . ASN A 1 608 ? -9.502 -7.385 35.083 1.00 91.69 608 ASN A C 1
ATOM 4719 O O . ASN A 1 608 ? -8.453 -7.061 35.640 1.00 91.69 608 ASN A O 1
ATOM 4723 N N . MET A 1 609 ? -10.565 -7.799 35.774 1.00 91.50 609 MET A N 1
ATOM 4724 C CA . MET A 1 609 ? -10.556 -7.938 37.235 1.00 91.50 609 MET A CA 1
ATOM 4725 C C . MET A 1 609 ? -11.530 -9.027 37.720 1.00 91.50 609 MET A C 1
ATOM 4727 O O . MET A 1 609 ? -12.551 -9.268 37.074 1.00 91.50 609 MET A O 1
ATOM 4731 N N . PRO A 1 610 ? -11.261 -9.675 38.873 1.00 88.62 610 PRO A N 1
ATOM 4732 C CA . PRO A 1 610 ? -12.189 -10.634 39.476 1.00 88.62 610 PRO A CA 1
ATOM 4733 C C . PRO A 1 610 ? -13.543 -10.010 39.836 1.00 88.62 610 PRO A C 1
ATOM 4735 O O . PRO A 1 610 ? -13.574 -8.945 40.466 1.00 88.62 610 PRO A O 1
ATOM 4738 N N . LEU A 1 611 ? -14.634 -10.707 39.511 1.00 89.75 611 LEU A N 1
ATOM 4739 C CA . LEU A 1 611 ? -15.999 -10.297 39.847 1.00 89.75 611 LEU A CA 1
ATOM 4740 C C . LEU A 1 611 ? -16.370 -10.757 41.257 1.00 89.75 611 LEU A C 1
ATOM 4742 O O . LEU A 1 611 ? -16.407 -11.953 41.537 1.00 89.75 611 LEU A O 1
ATOM 4746 N N . LEU A 1 612 ? -16.659 -9.807 42.138 1.00 89.12 612 LEU A N 1
ATOM 4747 C CA . LEU A 1 612 ? -16.998 -10.031 43.540 1.00 89.12 612 LEU A CA 1
ATOM 4748 C C . LEU A 1 612 ? -18.348 -9.373 43.856 1.00 89.12 612 LEU A C 1
ATOM 4750 O O . LEU A 1 612 ? -18.415 -8.315 44.476 1.00 89.12 612 LEU A O 1
ATOM 4754 N N . TYR A 1 613 ? -19.444 -10.007 43.434 1.00 88.00 613 TYR A N 1
ATOM 4755 C CA . TYR A 1 613 ? -20.787 -9.535 43.781 1.00 88.00 613 TYR A CA 1
ATOM 4756 C C . TYR A 1 613 ? -21.002 -9.538 45.303 1.00 88.00 613 TYR A C 1
ATOM 4758 O O . TYR A 1 613 ? -20.755 -10.548 45.962 1.00 88.00 613 TYR A O 1
ATOM 4766 N N . GLY A 1 614 ? -21.469 -8.411 45.849 1.00 87.38 614 GLY A N 1
ATOM 4767 C CA . GLY A 1 614 ? -21.569 -8.149 47.287 1.00 87.38 614 GLY A CA 1
ATOM 4768 C C . GLY A 1 614 ? -20.539 -7.139 47.809 1.00 87.38 614 GLY A C 1
ATOM 4769 O O . GLY A 1 614 ? -20.639 -6.722 48.961 1.00 87.38 614 GLY A O 1
ATOM 4770 N N . GLU A 1 615 ? -19.564 -6.715 46.993 1.00 87.06 615 GLU A N 1
ATOM 4771 C CA . GLU A 1 615 ? -18.567 -5.703 47.382 1.00 87.06 615 GLU A CA 1
ATOM 4772 C C . GLU A 1 615 ? -19.080 -4.250 47.296 1.00 87.06 615 GLU A C 1
ATOM 4774 O O . GLU A 1 615 ? -18.409 -3.318 47.754 1.00 87.06 615 GLU A O 1
ATOM 4779 N N . GLY A 1 616 ? -20.266 -4.025 46.727 1.00 88.19 616 GLY A N 1
ATOM 4780 C CA . GLY A 1 616 ? -20.887 -2.706 46.663 1.00 88.19 616 GLY A CA 1
ATOM 4781 C C . GLY A 1 616 ? -20.095 -1.701 45.815 1.00 88.19 616 GLY A C 1
ATOM 4782 O O . GLY A 1 616 ? -19.508 -2.035 44.786 1.00 88.19 616 GLY A O 1
ATOM 4783 N N . LYS A 1 617 ? -20.018 -0.443 46.282 1.00 83.88 617 LYS A N 1
ATOM 4784 C CA . LYS A 1 617 ? -19.268 0.645 45.612 1.00 83.88 617 LYS A CA 1
ATOM 4785 C C . LYS A 1 617 ? -17.759 0.362 45.484 1.00 83.88 617 LYS A C 1
ATOM 4787 O O . LYS A 1 617 ? -17.076 1.023 44.703 1.00 83.88 617 LYS A O 1
ATOM 4792 N N . ARG A 1 618 ? -17.224 -0.637 46.204 1.00 86.19 618 ARG A N 1
ATOM 4793 C CA . ARG A 1 618 ? -15.812 -1.045 46.110 1.00 86.19 618 ARG A CA 1
ATOM 4794 C C . ARG A 1 618 ? -15.435 -1.553 44.718 1.00 86.19 618 ARG A C 1
ATOM 4796 O O . ARG A 1 618 ? -14.299 -1.332 44.300 1.00 86.19 618 ARG A O 1
ATOM 4803 N N . ALA A 1 619 ? -16.381 -2.130 43.977 1.00 89.38 619 ALA A N 1
ATOM 4804 C CA . ALA A 1 619 ? -16.161 -2.570 42.601 1.00 89.38 619 ALA A CA 1
ATOM 4805 C C . ALA A 1 619 ? -15.673 -1.417 41.704 1.00 89.38 619 ALA A C 1
ATOM 4807 O O . ALA A 1 619 ? -14.734 -1.584 40.926 1.00 89.38 619 ALA A O 1
ATOM 4808 N N . PHE A 1 620 ? -16.248 -0.218 41.860 1.00 92.12 620 PHE A N 1
ATOM 4809 C CA . PHE A 1 620 ? -15.882 0.952 41.057 1.00 92.12 620 PHE A CA 1
ATOM 4810 C C . PHE A 1 620 ? -14.520 1.548 41.440 1.00 92.12 620 PHE A C 1
ATOM 4812 O O . PHE A 1 620 ? -13.803 2.076 40.586 1.00 92.12 620 PHE A O 1
ATOM 4819 N N . PHE A 1 621 ? -14.111 1.425 42.705 1.00 88.94 621 PHE A N 1
ATOM 4820 C CA . PHE A 1 621 ? -12.747 1.769 43.111 1.00 88.94 621 PHE A CA 1
ATOM 4821 C C . PHE A 1 621 ? -11.724 0.817 42.497 1.00 88.94 621 PHE A C 1
ATOM 4823 O O . PHE A 1 621 ? -10.758 1.279 41.899 1.00 88.94 621 PHE A O 1
ATOM 4830 N N . ARG A 1 622 ? -11.982 -0.494 42.544 1.00 91.19 622 ARG A N 1
ATOM 4831 C CA . ARG A 1 622 ? -11.113 -1.497 41.912 1.00 91.19 622 ARG A CA 1
ATOM 4832 C C . ARG A 1 622 ? -11.017 -1.317 40.397 1.00 91.19 622 ARG A C 1
ATOM 4834 O O . ARG A 1 622 ? -9.941 -1.507 39.841 1.00 91.19 622 ARG A O 1
ATOM 4841 N N . LEU A 1 623 ? -12.103 -0.905 39.734 1.00 94.81 623 LEU A N 1
ATOM 4842 C CA . LEU A 1 623 ? -12.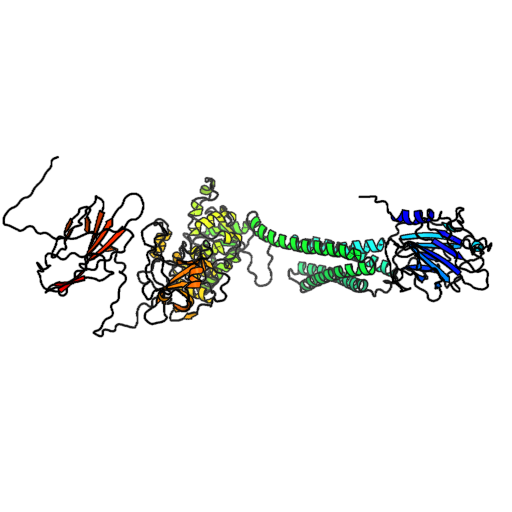057 -0.521 38.320 1.00 94.81 623 LEU A CA 1
ATOM 4843 C C . LEU A 1 623 ? -11.073 0.634 38.104 1.00 94.81 623 LEU A C 1
ATOM 4845 O O . LEU A 1 623 ? -10.218 0.541 37.232 1.00 94.81 623 LEU A O 1
ATOM 4849 N N . GLN A 1 624 ? -11.168 1.710 38.889 1.00 93.12 624 GLN A N 1
ATOM 4850 C CA . GLN A 1 624 ? -10.238 2.837 38.770 1.00 93.12 624 GLN A CA 1
ATOM 4851 C C . GLN A 1 624 ? -8.793 2.421 39.069 1.00 93.12 624 GLN A C 1
ATOM 4853 O O . GLN A 1 624 ? -7.894 2.867 38.367 1.00 93.12 624 GLN A O 1
ATOM 4858 N N . GLU A 1 625 ? -8.559 1.545 40.049 1.00 89.94 625 GLU A N 1
ATOM 4859 C CA . GLU A 1 625 ? -7.236 0.967 40.336 1.00 89.94 625 GLU A CA 1
ATOM 4860 C C . GLU A 1 625 ? -6.689 0.151 39.155 1.00 89.94 625 GLU A C 1
ATOM 4862 O O . GLU A 1 625 ? -5.527 0.321 38.785 1.00 89.94 625 GLU A O 1
ATOM 4867 N N . ALA A 1 626 ? -7.522 -0.680 38.522 1.00 92.44 626 ALA A N 1
ATOM 4868 C CA . ALA A 1 626 ? -7.143 -1.468 37.351 1.00 92.44 626 ALA A CA 1
ATOM 4869 C C . ALA A 1 626 ? -6.854 -0.581 36.129 1.00 92.44 626 ALA A C 1
ATOM 4871 O O . ALA A 1 626 ? -5.830 -0.749 35.475 1.00 92.44 626 ALA A O 1
ATOM 4872 N N . ILE A 1 627 ? -7.707 0.418 35.864 1.00 93.38 627 ILE A N 1
ATOM 4873 C CA . ILE A 1 627 ? -7.463 1.428 34.819 1.00 93.38 627 ILE A CA 1
ATOM 4874 C C . ILE A 1 627 ? -6.154 2.148 35.096 1.00 93.38 627 ILE A C 1
ATOM 4876 O O . ILE A 1 627 ? -5.395 2.437 34.171 1.00 93.38 627 ILE A O 1
ATOM 4880 N N . MET A 1 628 ? -5.903 2.447 36.372 1.00 89.94 628 MET A N 1
ATOM 4881 C CA . MET A 1 628 ? -4.692 3.123 36.754 1.00 89.94 628 MET A CA 1
ATOM 4882 C C . MET A 1 628 ? -3.481 2.267 36.380 1.00 89.94 628 MET A C 1
ATOM 4884 O O . MET A 1 628 ? -2.616 2.729 35.642 1.00 89.94 628 MET A O 1
ATOM 4888 N N . ASN A 1 629 ? -3.451 1.008 36.796 1.00 88.94 629 ASN A N 1
ATOM 4889 C CA . ASN A 1 629 ? -2.335 0.105 36.526 1.00 88.94 629 ASN A CA 1
ATOM 4890 C C . ASN A 1 629 ? -1.903 0.040 35.041 1.00 88.94 629 ASN A C 1
ATOM 4892 O O . ASN A 1 629 ? -0.713 -0.112 34.769 1.00 88.94 629 ASN A O 1
ATOM 4896 N N . ASP A 1 630 ? -2.840 0.223 34.104 1.00 87.31 630 ASP A N 1
ATOM 4897 C CA . ASP A 1 630 ? -2.599 0.075 32.663 1.00 87.31 630 ASP A CA 1
ATOM 4898 C C . ASP A 1 630 ? -2.545 1.414 31.886 1.00 87.31 630 ASP A C 1
ATOM 4900 O O . ASP A 1 630 ? -2.323 1.428 30.671 1.00 87.31 630 ASP A O 1
ATOM 4904 N N . SER A 1 631 ? -2.745 2.557 32.551 1.00 88.81 631 SER A N 1
ATOM 4905 C CA . SER A 1 631 ? -2.789 3.888 31.921 1.00 88.81 631 SER A CA 1
ATOM 4906 C C . SER A 1 631 ? -1.869 4.905 32.608 1.00 88.81 631 SER A C 1
ATOM 4908 O O . SER A 1 631 ? -1.271 4.635 33.639 1.00 88.81 631 SER A O 1
ATOM 4910 N N . ASP A 1 632 ? -1.731 6.096 32.026 1.00 88.06 632 ASP A N 1
ATOM 4911 C CA . ASP A 1 632 ? -1.094 7.278 32.632 1.00 88.06 632 ASP A CA 1
ATOM 4912 C C . ASP A 1 632 ? -2.000 8.523 32.546 1.00 88.06 632 ASP A C 1
ATOM 4914 O O . ASP A 1 632 ? -1.572 9.662 32.767 1.00 88.06 632 ASP A O 1
ATOM 4918 N N . ASP A 1 633 ? -3.265 8.311 32.173 1.00 90.75 633 ASP A N 1
ATOM 4919 C CA . ASP A 1 633 ? -4.226 9.364 31.887 1.00 90.75 633 ASP A CA 1
ATOM 4920 C C . ASP A 1 633 ? -4.806 9.956 33.180 1.00 90.75 633 ASP A C 1
ATOM 4922 O O . ASP A 1 633 ? -5.752 9.451 33.785 1.00 90.75 633 ASP A O 1
ATOM 4926 N N . GLN A 1 634 ? -4.254 11.103 33.568 1.00 90.94 634 GLN A N 1
ATOM 4927 C CA . GLN A 1 634 ? -4.636 11.833 34.775 1.00 90.94 634 GLN A CA 1
ATOM 4928 C C . GLN A 1 634 ? -6.070 12.394 34.742 1.00 90.94 634 GLN A C 1
ATOM 4930 O O . GLN A 1 634 ? -6.561 12.869 35.767 1.00 90.94 634 GLN A O 1
ATOM 4935 N N . SER A 1 635 ? -6.779 12.324 33.608 1.00 92.31 635 SER A N 1
ATOM 4936 C CA . SER A 1 635 ? -8.191 12.720 33.537 1.00 92.31 635 SER A CA 1
ATOM 4937 C C . SER A 1 635 ? -9.112 11.838 34.388 1.00 92.31 635 SER A C 1
ATOM 4939 O O . SER A 1 635 ? -10.212 12.273 34.718 1.00 92.31 635 SER A O 1
ATOM 4941 N N . ILE A 1 636 ? -8.658 10.659 34.834 1.00 92.12 636 ILE A N 1
ATOM 4942 C CA . ILE A 1 636 ? -9.386 9.827 35.806 1.00 92.12 636 ILE A CA 1
ATOM 4943 C C . ILE A 1 636 ? -9.724 10.578 37.104 1.00 92.12 636 ILE A C 1
ATOM 4945 O O . ILE A 1 636 ? -10.728 10.287 37.745 1.00 92.12 636 ILE A O 1
ATOM 4949 N N . PHE A 1 637 ? -8.947 11.599 37.472 1.00 89.56 637 PHE A N 1
ATOM 4950 C CA . PHE A 1 637 ? -9.215 12.408 38.663 1.00 89.56 637 PHE A CA 1
ATOM 4951 C C . PHE A 1 637 ? -10.146 13.595 38.397 1.00 89.56 637 PHE A C 1
ATOM 4953 O O . PHE A 1 637 ? -10.572 14.271 39.331 1.00 89.56 637 PHE A O 1
ATOM 4960 N N . ALA A 1 638 ? -10.508 13.863 37.145 1.00 89.56 638 ALA A N 1
ATOM 4961 C CA . ALA A 1 638 ? -11.279 15.038 36.764 1.00 89.56 638 ALA A CA 1
ATOM 4962 C C . ALA A 1 638 ? -12.800 14.821 36.888 1.00 89.56 638 ALA A C 1
ATOM 4964 O O . ALA A 1 638 ? -13.554 15.066 35.950 1.00 89.56 638 ALA A O 1
ATOM 4965 N N . TRP A 1 639 ? -13.253 14.345 38.049 1.00 87.50 639 TRP A N 1
ATOM 4966 C CA . TRP A 1 639 ? -14.666 14.231 38.438 1.00 87.50 639 TRP A CA 1
ATOM 4967 C C . TRP A 1 639 ? -15.107 15.417 39.317 1.00 87.50 639 TRP A C 1
ATOM 4969 O O . TRP A 1 639 ? -14.261 16.197 39.754 1.00 87.50 639 TRP A O 1
ATOM 4979 N N . SER A 1 640 ? -16.410 15.590 39.559 1.00 78.50 640 SER A N 1
ATOM 4980 C CA . SER A 1 640 ? -16.976 16.698 40.349 1.00 78.50 640 SER A CA 1
ATOM 4981 C C . SER A 1 640 ? -18.051 16.234 41.342 1.00 78.50 640 SER A C 1
ATOM 4983 O O . SER A 1 640 ? -18.719 15.222 41.124 1.00 78.50 640 SER A O 1
ATOM 4985 N N . THR A 1 641 ? -18.210 16.986 42.436 1.00 72.50 641 THR A N 1
ATOM 4986 C CA . THR A 1 641 ? -19.325 16.883 43.398 1.00 72.50 641 THR A CA 1
ATOM 4987 C C . THR A 1 641 ? -20.456 17.868 43.094 1.00 72.50 641 THR A C 1
ATOM 4989 O O . THR A 1 641 ? -21.443 17.908 43.821 1.00 72.50 641 THR A O 1
ATOM 4992 N N . GLU A 1 642 ? -20.333 18.640 42.018 1.00 70.81 642 GLU A N 1
ATOM 4993 C CA . GLU A 1 642 ? -21.330 19.624 41.627 1.00 70.81 642 GLU A CA 1
ATOM 4994 C C . GLU A 1 642 ? -22.583 18.974 41.029 1.00 70.81 642 GLU A C 1
ATOM 4996 O O . GLU A 1 642 ? -22.497 18.143 40.117 1.00 70.81 642 GLU A O 1
ATOM 5001 N N . GLU A 1 643 ? -23.745 19.383 41.536 1.00 72.06 643 GLU A N 1
ATOM 5002 C CA . GLU A 1 643 ? -25.045 18.879 41.101 1.00 72.06 643 GLU A CA 1
ATOM 5003 C C . GLU A 1 643 ? -25.401 19.358 39.681 1.00 72.06 643 GLU A C 1
ATOM 5005 O O . GLU A 1 643 ? -25.014 20.462 39.280 1.00 72.06 643 GLU A O 1
ATOM 5010 N N . PRO A 1 644 ? -26.150 18.557 38.901 1.00 72.88 644 PRO A N 1
ATOM 5011 C CA . PRO A 1 644 ? -26.760 19.020 37.658 1.00 72.88 644 PRO A CA 1
ATOM 5012 C C . PRO A 1 644 ? -27.598 20.289 37.868 1.00 72.88 644 PRO A C 1
ATOM 5014 O O . PRO A 1 644 ? -28.347 20.383 38.835 1.00 72.88 644 PRO A O 1
ATOM 5017 N N . GLU A 1 645 ? -27.486 21.256 36.951 1.00 69.44 645 GLU A N 1
ATOM 5018 C CA . GLU A 1 645 ? -28.162 22.561 37.070 1.00 69.44 645 GLU A CA 1
ATOM 5019 C C . GLU A 1 645 ? -29.695 22.449 37.031 1.00 69.44 645 GLU A C 1
ATOM 5021 O O . GLU A 1 645 ? -30.395 23.223 37.682 1.00 69.44 645 GLU A O 1
ATOM 5026 N N . ASP A 1 646 ? -30.214 21.490 36.262 1.00 75.81 646 ASP A N 1
ATOM 5027 C CA . ASP A 1 646 ? -31.644 21.232 36.134 1.00 75.81 646 ASP A CA 1
ATOM 5028 C C . ASP A 1 646 ? -32.073 20.129 37.109 1.00 75.81 646 ASP A C 1
ATOM 5030 O O . ASP A 1 646 ? -31.735 18.957 36.932 1.00 75.81 646 ASP A O 1
ATOM 5034 N N . GLN A 1 647 ? -32.848 20.506 38.127 1.00 73.38 647 GLN A N 1
ATOM 5035 C CA . GLN A 1 647 ? -33.396 19.577 39.122 1.00 73.38 647 GLN A CA 1
ATOM 5036 C C . GLN A 1 647 ? -34.384 18.567 38.521 1.00 73.38 647 GLN A C 1
ATOM 5038 O O . GLN A 1 647 ? -34.630 17.523 39.124 1.00 73.38 647 GLN A O 1
ATOM 5043 N N . ASN A 1 648 ? -34.941 18.857 37.340 1.00 72.38 648 ASN A N 1
ATOM 5044 C CA . ASN A 1 648 ? -35.817 17.937 36.618 1.00 72.38 648 ASN A CA 1
ATOM 5045 C C . ASN A 1 648 ? -35.041 16.970 35.711 1.00 72.38 648 ASN A C 1
ATOM 5047 O O . ASN A 1 648 ? -35.645 16.045 35.165 1.00 72.38 648 ASN A O 1
ATOM 5051 N N . ASP A 1 649 ? -33.724 17.146 35.537 1.00 77.06 649 ASP A N 1
ATOM 5052 C CA . ASP A 1 649 ? -32.905 16.181 34.805 1.00 77.06 649 ASP A CA 1
ATOM 5053 C C . ASP A 1 649 ? -32.900 14.851 35.584 1.00 77.06 649 ASP A C 1
ATOM 5055 O O . ASP A 1 649 ? -32.541 14.839 36.766 1.00 77.06 649 ASP A O 1
ATOM 5059 N N . PRO A 1 650 ? -33.232 13.704 34.959 1.00 75.12 650 PRO A N 1
ATOM 5060 C CA . PRO A 1 650 ? -33.145 12.395 35.609 1.00 75.12 650 PRO A CA 1
ATOM 5061 C C . PRO A 1 650 ? -31.785 12.128 36.273 1.00 75.12 650 PRO A C 1
ATOM 5063 O O . PRO A 1 650 ? -31.704 11.426 37.287 1.00 75.12 650 PRO A O 1
ATOM 5066 N N . LEU A 1 651 ? -30.714 12.732 35.744 1.00 79.38 651 LEU A N 1
ATOM 5067 C CA . LEU A 1 651 ? -29.377 12.672 36.321 1.00 79.38 651 LEU A CA 1
ATOM 5068 C C . LEU A 1 651 ? -29.303 13.279 37.731 1.00 79.38 651 LEU A C 1
ATOM 5070 O O . LEU A 1 651 ? -28.516 12.776 38.528 1.00 79.38 651 LEU A O 1
ATOM 5074 N N . TYR A 1 652 ? -30.105 14.298 38.062 1.00 78.06 652 TYR A N 1
ATOM 5075 C CA . TYR A 1 652 ? -30.123 14.950 39.378 1.00 78.06 652 TYR A CA 1
ATOM 5076 C C . TYR A 1 652 ? -30.443 13.944 40.488 1.00 78.06 652 TYR A C 1
ATOM 5078 O O . TYR A 1 652 ? -29.625 13.701 41.372 1.00 78.06 652 TYR A O 1
ATOM 5086 N N . SER A 1 653 ? -31.578 13.247 40.371 1.00 74.75 653 SER A N 1
ATOM 5087 C CA . SER A 1 653 ? -32.012 12.239 41.351 1.00 74.75 653 SER A CA 1
ATOM 5088 C C . SER A 1 653 ? -30.995 11.104 41.542 1.00 74.75 653 SER A C 1
ATOM 5090 O O . SER A 1 653 ? -30.802 10.581 42.642 1.00 74.75 653 SER A O 1
ATOM 5092 N N . LYS A 1 654 ? -30.311 10.713 40.464 1.00 76.94 654 LYS A N 1
ATOM 5093 C CA . LYS A 1 654 ? -29.274 9.682 40.485 1.00 76.94 654 LYS A CA 1
ATOM 5094 C C . LYS A 1 654 ? -27.979 10.192 41.116 1.00 76.94 654 LYS A C 1
ATOM 5096 O O . LYS A 1 654 ? -27.350 9.466 41.882 1.00 76.94 654 LYS A O 1
ATOM 5101 N N . PHE A 1 655 ? -27.599 11.432 40.826 1.00 74.50 655 PHE A N 1
ATOM 5102 C CA . PHE A 1 655 ? -26.450 12.093 41.431 1.00 74.50 655 PHE A CA 1
ATOM 5103 C C . PHE A 1 655 ? -26.623 12.195 42.951 1.00 74.50 655 PHE A C 1
ATOM 5105 O O . PHE A 1 655 ? -25.740 11.755 43.684 1.00 74.50 655 PHE A O 1
ATOM 5112 N N . SER A 1 656 ? -27.795 12.636 43.424 1.00 71.94 656 SER A N 1
ATOM 5113 C CA . SER A 1 656 ? -28.134 12.717 44.853 1.00 71.94 656 SER A CA 1
ATOM 5114 C C . SER A 1 656 ? -28.076 11.369 45.576 1.00 71.94 656 SER A C 1
ATOM 5116 O O . SER A 1 656 ? -27.585 11.311 46.697 1.00 71.94 656 SER A O 1
ATOM 5118 N N . ARG A 1 657 ? -28.498 10.265 44.939 1.00 71.81 657 ARG A N 1
ATOM 5119 C CA . ARG A 1 657 ? -28.374 8.903 45.509 1.00 71.81 657 ARG A CA 1
ATOM 5120 C C . ARG A 1 657 ? -26.925 8.413 45.617 1.00 71.81 657 ARG A C 1
ATOM 5122 O O . ARG A 1 657 ? -26.609 7.592 46.476 1.00 71.81 657 ARG A O 1
ATOM 5129 N N . ASN A 1 658 ? -26.055 8.878 44.723 1.00 68.50 658 ASN A N 1
ATOM 5130 C CA . ASN A 1 658 ? -24.668 8.421 44.629 1.00 68.50 658 ASN A CA 1
ATOM 5131 C C . ASN A 1 658 ? -23.665 9.345 45.341 1.00 68.50 658 ASN A C 1
ATOM 5133 O O . ASN A 1 658 ? -22.492 8.970 45.462 1.00 68.50 658 ASN A O 1
ATOM 5137 N N . LEU A 1 659 ? -24.122 10.495 45.851 1.00 64.25 659 LEU A N 1
ATOM 5138 C CA . LEU A 1 659 ? -23.338 11.411 46.674 1.00 64.25 659 LEU A CA 1
ATOM 5139 C C . LEU A 1 659 ? -22.816 10.705 47.948 1.00 64.25 659 LEU A C 1
ATOM 5141 O O . LEU A 1 659 ? -23.488 9.832 48.497 1.00 64.25 659 LEU A O 1
ATOM 5145 N N . PRO A 1 660 ? -21.599 11.025 48.417 1.00 53.41 660 PRO A N 1
ATOM 5146 C CA . PRO A 1 660 ? -21.084 10.495 49.677 1.00 53.41 660 PRO A CA 1
ATOM 5147 C C . PRO A 1 660 ? -21.833 11.097 50.878 1.00 53.41 660 PRO A C 1
ATOM 5149 O O . PRO A 1 660 ? -21.911 12.319 50.998 1.00 53.41 660 PRO A O 1
ATOM 5152 N N . ASP A 1 661 ? -22.324 10.258 51.794 1.00 47.50 661 ASP A N 1
ATOM 5153 C CA . ASP A 1 661 ? -22.956 10.676 53.055 1.00 47.50 661 ASP A CA 1
ATOM 5154 C C . ASP A 1 661 ? -21.935 11.350 53.984 1.00 47.50 661 ASP A C 1
ATOM 5156 O O . ASP A 1 661 ? -21.327 10.691 54.827 1.00 47.50 661 ASP A O 1
ATOM 5160 N N . GLY A 1 662 ? -21.665 12.647 53.803 1.00 45.00 662 GLY A N 1
ATOM 5161 C CA . GLY A 1 662 ? -20.865 13.479 54.723 1.00 45.00 662 GLY A CA 1
ATOM 5162 C C . GLY A 1 662 ? -19.430 13.003 55.024 1.00 45.00 662 GLY A C 1
ATOM 5163 O O . GLY A 1 662 ? -18.728 13.627 55.812 1.00 45.00 662 GLY A O 1
ATOM 5164 N N . THR A 1 663 ? -18.975 11.921 54.392 1.00 46.88 663 THR A N 1
ATOM 5165 C CA . THR A 1 663 ? -17.709 11.205 54.618 1.00 46.88 663 THR A CA 1
ATOM 5166 C C . THR A 1 663 ? -16.925 11.107 53.311 1.00 46.88 663 THR A C 1
ATOM 5168 O O . THR A 1 663 ? -16.372 10.082 52.931 1.00 46.88 663 THR A O 1
ATOM 5171 N N . SER A 1 664 ? -16.890 12.203 52.567 1.00 51.50 664 SER A N 1
ATOM 5172 C CA . SER A 1 664 ? -16.095 12.346 51.350 1.00 51.50 664 SER A CA 1
ATOM 5173 C C . SER A 1 664 ? -14.679 12.831 51.686 1.00 51.50 664 SER A C 1
ATOM 5175 O O . SER A 1 664 ? -14.482 13.590 52.630 1.00 51.50 664 SER A O 1
ATOM 5177 N N . GLY A 1 665 ? -13.669 12.371 50.956 1.00 55.59 665 GLY A N 1
ATOM 5178 C CA . GLY A 1 665 ? -12.285 12.827 51.139 1.00 55.59 665 GLY A CA 1
ATOM 5179 C C . GLY A 1 665 ? -11.266 11.923 50.455 1.00 55.59 665 GLY A C 1
ATOM 5180 O O . GLY A 1 665 ? -10.197 11.675 50.997 1.00 55.59 665 GLY A O 1
ATOM 5181 N N . GLY A 1 666 ? -11.626 11.349 49.306 1.00 67.94 666 GLY A N 1
ATOM 5182 C CA . GLY A 1 666 ? -10.761 10.463 48.531 1.00 67.94 666 GLY A CA 1
ATOM 5183 C C . GLY A 1 666 ? -10.472 11.042 47.151 1.00 67.94 666 GLY A C 1
ATOM 5184 O O . GLY A 1 666 ? -11.275 11.799 46.608 1.00 67.94 666 GLY A O 1
ATOM 5185 N N . LEU A 1 667 ? -9.325 10.693 46.571 1.00 80.31 667 LEU A N 1
ATOM 5186 C CA . LEU A 1 667 ? -8.957 11.106 45.214 1.00 80.31 667 LEU A CA 1
ATOM 5187 C C . LEU A 1 667 ? -9.812 10.425 44.119 1.00 80.31 667 LEU A C 1
ATOM 5189 O O . LEU A 1 667 ? -10.021 11.009 43.053 1.00 80.31 667 LEU A O 1
ATOM 5193 N N . LEU A 1 668 ? -10.320 9.215 44.377 1.00 85.81 668 LEU A N 1
ATOM 5194 C CA . LEU A 1 668 ? -11.102 8.415 43.425 1.00 85.81 668 LEU A CA 1
ATOM 5195 C C . LEU A 1 668 ? -12.609 8.678 43.537 1.00 85.81 668 LEU A C 1
ATOM 5197 O O . LEU A 1 668 ? -13.125 8.937 44.623 1.00 85.81 668 LEU A O 1
ATOM 5201 N N . ALA A 1 669 ? -13.313 8.574 42.410 1.00 86.81 669 ALA A N 1
ATOM 5202 C CA . ALA A 1 669 ? -14.764 8.729 42.350 1.00 86.81 669 ALA A CA 1
ATOM 5203 C C . ALA A 1 669 ? -15.485 7.497 42.924 1.00 86.81 669 ALA A C 1
ATOM 5205 O O . ALA A 1 669 ? -14.973 6.383 42.860 1.00 86.81 669 ALA A O 1
ATOM 5206 N N . THR A 1 670 ? -16.695 7.677 43.443 1.00 84.31 670 THR A N 1
ATOM 5207 C CA . THR A 1 670 ? -17.570 6.609 43.948 1.00 84.31 670 THR A CA 1
ATOM 5208 C C . THR A 1 670 ? -18.499 6.038 42.877 1.00 84.31 670 THR A C 1
ATOM 5210 O O . THR A 1 670 ? -18.998 4.931 43.059 1.00 84.31 670 THR A O 1
ATOM 5213 N N . SER A 1 671 ? -18.750 6.772 41.785 1.00 88.31 671 SER A N 1
ATOM 5214 C CA . SER A 1 671 ? -19.619 6.347 40.676 1.00 88.31 671 SER A CA 1
ATOM 5215 C C . SER A 1 671 ? -19.300 7.122 39.383 1.00 88.31 671 SER A C 1
ATOM 5217 O O . SER A 1 671 ? -18.856 8.278 39.456 1.00 88.31 671 SER A O 1
ATOM 5219 N N . PRO A 1 672 ? -19.573 6.563 38.182 1.00 92.56 672 PRO A N 1
ATOM 5220 C CA . PRO A 1 672 ? -19.456 7.290 36.914 1.00 92.56 672 PRO A CA 1
ATOM 5221 C C . PRO A 1 672 ? -20.286 8.580 36.847 1.00 92.56 672 PRO A C 1
ATOM 5223 O O . PRO A 1 672 ? -19.965 9.478 36.066 1.00 92.56 672 PRO A O 1
ATOM 5226 N N . THR A 1 673 ? -21.348 8.706 37.656 1.00 89.25 673 THR A N 1
ATOM 5227 C CA . THR A 1 673 ? -22.202 9.909 37.718 1.00 89.25 673 THR A CA 1
ATOM 5228 C C . THR A 1 673 ? -21.405 11.182 37.998 1.00 89.25 673 THR A C 1
ATOM 5230 O O . THR A 1 673 ? -21.745 12.242 37.478 1.00 89.25 673 THR A O 1
ATOM 5233 N N . GLN A 1 674 ? -20.302 11.086 38.743 1.00 86.75 674 GLN A N 1
ATOM 5234 C CA . GLN A 1 674 ? -19.454 12.227 39.099 1.00 86.75 674 GLN A CA 1
ATOM 5235 C C . GLN A 1 674 ? -18.633 12.780 37.921 1.00 86.75 674 GLN A C 1
ATOM 5237 O O . GLN A 1 674 ? -18.063 13.865 38.022 1.00 86.75 674 GLN A O 1
ATOM 5242 N N . PHE A 1 675 ? -18.591 12.084 36.782 1.00 90.88 675 PHE A N 1
ATOM 5243 C CA . PHE A 1 675 ? -17.922 12.544 35.559 1.00 90.88 675 PHE A CA 1
ATOM 5244 C C . PHE A 1 675 ? -18.864 13.264 34.585 1.00 90.88 675 PHE A C 1
ATOM 5246 O O . PHE A 1 675 ? -18.508 13.484 33.427 1.00 90.88 675 PHE A O 1
ATOM 5253 N N . TRP A 1 676 ? -20.075 13.642 35.006 1.00 86.75 676 TRP A N 1
ATOM 5254 C CA . TRP A 1 676 ? -21.071 14.211 34.093 1.00 86.75 676 TRP A CA 1
ATOM 5255 C C . TRP A 1 676 ? -20.633 15.529 33.421 1.00 86.75 676 TRP A C 1
ATOM 5257 O O . TRP A 1 676 ? -20.987 15.767 32.265 1.00 86.75 676 TRP A O 1
ATOM 5267 N N . LYS A 1 677 ? -19.799 16.348 34.087 1.00 85.12 677 LYS A N 1
ATOM 5268 C CA . LYS A 1 677 ? -19.177 17.563 33.507 1.00 85.12 677 LYS A CA 1
ATOM 5269 C C . LYS A 1 677 ? -17.892 17.291 32.713 1.00 85.12 677 LYS A C 1
ATOM 5271 O O . LYS A 1 677 ? -17.326 18.201 32.112 1.00 85.12 677 LYS A O 1
ATOM 5276 N N . SER A 1 678 ? -17.419 16.051 32.680 1.00 89.69 678 SER A N 1
ATOM 5277 C CA . SER A 1 678 ? -16.059 15.716 32.240 1.00 89.69 678 SER A CA 1
ATOM 5278 C C . SER A 1 678 ? -15.967 15.292 30.768 1.00 89.69 678 SER A C 1
ATOM 5280 O O . SER A 1 678 ? -14.901 14.912 30.287 1.00 89.69 678 SER A O 1
ATOM 5282 N N . SER A 1 679 ? -17.065 15.416 30.014 1.00 88.00 679 SER A N 1
ATOM 5283 C CA . SER A 1 679 ? -17.164 15.039 28.591 1.00 88.00 679 SER A CA 1
ATOM 5284 C C . SER A 1 679 ? -16.262 15.848 27.646 1.00 88.00 679 SER A C 1
ATOM 5286 O O . SER A 1 679 ? -15.970 15.410 26.530 1.00 88.00 679 SER A O 1
ATOM 5288 N N . LEU A 1 680 ? -15.794 17.021 28.082 1.00 87.31 680 LEU A N 1
ATOM 5289 C CA . LEU A 1 680 ? -14.898 17.893 27.314 1.00 87.31 680 LEU A CA 1
ATOM 5290 C C . LEU A 1 680 ? -13.428 17.792 27.740 1.00 87.31 680 LEU A C 1
ATOM 5292 O O . LEU A 1 680 ? -12.592 18.490 27.166 1.00 87.31 680 LEU A O 1
ATOM 5296 N N . ILE A 1 681 ? -13.099 16.959 28.726 1.00 89.94 681 ILE A N 1
ATOM 5297 C CA . ILE A 1 681 ? -11.738 16.858 29.257 1.00 89.94 681 ILE A CA 1
ATOM 5298 C C . ILE A 1 681 ? -10.922 15.936 28.360 1.00 89.94 681 ILE A C 1
ATOM 5300 O O . ILE A 1 681 ? -11.204 14.748 28.271 1.00 89.94 681 ILE A O 1
ATOM 5304 N N . VAL A 1 682 ? -9.898 16.459 27.696 1.00 90.38 682 VAL A N 1
ATOM 5305 C CA . VAL A 1 682 ? -9.050 15.707 26.758 1.00 90.38 682 VAL A CA 1
ATOM 5306 C C . VAL A 1 682 ? -7.617 15.602 27.273 1.00 90.38 682 VAL A C 1
ATOM 5308 O O . VAL A 1 682 ? -7.142 16.459 28.019 1.00 90.38 682 VAL A O 1
ATOM 5311 N N . ARG A 1 683 ? -6.913 14.543 26.863 1.00 88.31 683 ARG A N 1
ATOM 5312 C CA . ARG A 1 683 ? -5.499 14.325 27.202 1.00 88.31 683 ARG A CA 1
ATOM 5313 C C . ARG A 1 683 ? -4.590 15.337 26.509 1.00 88.31 683 ARG A C 1
ATOM 5315 O O . ARG A 1 683 ? -4.783 15.645 25.333 1.00 88.31 683 ARG A O 1
ATOM 5322 N N . CYS A 1 684 ? -3.531 15.759 27.192 1.00 82.94 684 CYS A N 1
ATOM 5323 C CA . CYS A 1 684 ? -2.443 16.518 26.578 1.00 82.94 684 CYS A CA 1
ATOM 5324 C C . CYS A 1 684 ? -1.400 15.542 25.996 1.00 82.94 684 CYS A C 1
ATOM 5326 O O . CYS A 1 684 ? -0.805 14.752 26.725 1.00 82.94 684 CYS A O 1
ATOM 5328 N N . GLN A 1 685 ? -1.181 15.556 24.675 1.00 64.44 685 GLN A N 1
ATOM 5329 C CA . GLN A 1 685 ? -0.405 14.516 23.966 1.00 64.44 685 GLN A CA 1
ATOM 5330 C C . GLN A 1 685 ? 1.134 14.639 24.087 1.00 64.44 685 GLN A C 1
ATOM 5332 O O . GLN A 1 685 ? 1.849 13.761 23.606 1.00 64.44 685 GLN A O 1
ATOM 5337 N N . HIS A 1 686 ? 1.671 15.690 24.725 1.00 60.44 686 HIS A N 1
ATOM 5338 C CA . HIS A 1 686 ? 3.102 16.044 24.650 1.00 60.44 686 HIS A CA 1
ATOM 5339 C C . HIS A 1 686 ? 3.743 16.510 25.973 1.00 60.44 686 HIS A C 1
ATOM 5341 O O . HIS A 1 686 ? 4.584 17.407 25.965 1.00 60.44 686 HIS A O 1
ATOM 5347 N N . ASP A 1 687 ? 3.402 15.901 27.111 1.00 63.81 687 ASP A N 1
ATOM 5348 C CA . ASP A 1 687 ? 4.129 16.162 28.365 1.00 63.81 687 ASP A CA 1
ATOM 5349 C C . ASP A 1 687 ? 5.226 15.104 28.575 1.00 63.81 687 ASP A C 1
ATOM 5351 O O . ASP A 1 687 ? 4.964 14.006 29.064 1.00 63.81 687 ASP A O 1
ATOM 5355 N N . LYS A 1 688 ? 6.462 15.426 28.158 1.00 59.62 688 LYS A N 1
ATOM 5356 C CA . LYS A 1 688 ? 7.646 14.551 28.309 1.00 59.62 688 LYS A CA 1
ATOM 5357 C C . LYS A 1 688 ? 7.992 14.251 29.772 1.00 59.62 688 LYS A C 1
ATOM 5359 O O . LYS A 1 688 ? 8.737 13.313 30.035 1.00 59.62 688 LYS A O 1
ATOM 5364 N N . ASP A 1 689 ? 7.448 15.035 30.696 1.00 63.53 689 ASP A N 1
ATOM 5365 C CA . ASP A 1 689 ? 7.704 14.933 32.126 1.00 63.53 689 ASP A CA 1
ATOM 5366 C C . ASP A 1 689 ? 6.551 14.229 32.871 1.00 63.53 689 ASP A C 1
ATOM 5368 O O . ASP A 1 689 ? 6.544 14.215 34.108 1.00 63.53 689 ASP A O 1
ATOM 5372 N N . ASN A 1 690 ? 5.553 13.682 32.158 1.00 70.69 690 ASN A N 1
ATOM 5373 C CA . ASN A 1 690 ? 4.502 12.862 32.765 1.00 70.69 690 ASN A CA 1
ATOM 5374 C C . ASN A 1 690 ? 5.117 11.550 33.274 1.00 70.69 690 ASN A C 1
ATOM 5376 O O . ASN A 1 690 ? 5.628 10.756 32.486 1.00 70.69 690 ASN A O 1
ATOM 5380 N N . GLN A 1 691 ? 5.085 11.329 34.588 1.00 70.75 691 GLN A N 1
ATOM 5381 C CA . GLN A 1 691 ? 5.507 10.068 35.198 1.00 70.75 691 GLN A CA 1
ATOM 5382 C C . GLN A 1 691 ? 4.277 9.228 35.568 1.00 70.75 691 GLN A C 1
ATOM 5384 O O . GLN A 1 691 ? 3.266 9.810 35.975 1.00 70.75 691 GLN A O 1
ATOM 5389 N N . PRO A 1 692 ? 4.352 7.887 35.470 1.00 74.88 692 PRO A N 1
ATOM 5390 C CA . PRO A 1 692 ? 3.291 7.007 35.952 1.00 74.88 692 PRO A CA 1
ATOM 5391 C C . PRO A 1 692 ? 3.001 7.258 37.437 1.00 74.88 692 PRO A C 1
ATOM 5393 O O . PRO A 1 692 ? 3.920 7.528 38.216 1.00 74.88 692 PRO A O 1
ATOM 5396 N N . TYR A 1 693 ? 1.735 7.169 37.839 1.00 79.31 693 TYR A N 1
ATOM 5397 C CA . TYR A 1 693 ? 1.369 7.189 39.256 1.00 79.31 693 TYR A CA 1
ATOM 5398 C C . TYR A 1 693 ? 1.711 5.843 39.920 1.00 79.31 693 TYR A C 1
ATOM 5400 O O . TYR A 1 693 ? 1.740 4.800 39.269 1.00 79.31 693 TYR A O 1
ATOM 5408 N N . SER A 1 694 ? 1.968 5.862 41.230 1.00 79.56 694 SER A N 1
ATOM 5409 C CA . SER A 1 694 ? 2.218 4.665 42.043 1.00 79.56 694 SER A CA 1
ATOM 5410 C C . SER A 1 694 ? 1.140 4.537 43.114 1.00 79.56 694 SER A C 1
ATOM 5412 O O . SER A 1 694 ? 0.951 5.444 43.929 1.00 79.56 694 SER A O 1
ATOM 5414 N N . VAL A 1 695 ? 0.407 3.422 43.105 1.00 78.38 695 VAL A N 1
ATOM 5415 C CA . VAL A 1 695 ? -0.608 3.121 44.122 1.00 78.38 695 VAL A CA 1
ATOM 5416 C C . VAL A 1 695 ? 0.090 2.514 45.338 1.00 78.38 695 VAL A C 1
ATOM 5418 O O . VAL A 1 695 ? 0.753 1.485 45.239 1.00 78.38 695 VAL A O 1
ATOM 5421 N N . THR A 1 696 ? -0.050 3.151 46.499 1.00 77.44 696 THR A N 1
ATOM 5422 C CA . THR A 1 696 ? 0.530 2.698 47.772 1.00 77.44 696 THR A CA 1
ATOM 5423 C C . THR A 1 696 ? -0.571 2.417 48.791 1.00 77.44 696 THR A C 1
ATOM 5425 O O . THR A 1 696 ? -1.693 2.905 48.662 1.00 77.44 696 THR A O 1
ATOM 5428 N N . ASN A 1 697 ? -0.240 1.719 49.879 1.00 70.06 697 ASN A N 1
ATOM 5429 C CA . ASN A 1 697 ? -1.167 1.520 50.999 1.00 70.06 697 ASN A CA 1
ATOM 5430 C C . ASN A 1 697 ? -1.548 2.821 51.741 1.00 70.06 697 ASN A C 1
ATOM 5432 O O . ASN A 1 697 ? -2.409 2.784 52.615 1.00 70.06 697 ASN A O 1
ATOM 5436 N N . LYS A 1 698 ? -0.911 3.957 51.423 1.00 67.81 698 LYS A N 1
ATOM 5437 C CA . LYS A 1 698 ? -1.222 5.283 51.983 1.00 67.81 698 LYS A CA 1
ATOM 5438 C C . LYS A 1 698 ? -1.982 6.198 51.015 1.00 67.81 698 LYS A C 1
ATOM 5440 O O . LYS A 1 698 ? -2.413 7.272 51.426 1.00 67.81 698 LYS A O 1
ATOM 5445 N N . GLY A 1 699 ? -2.122 5.812 49.748 1.00 77.75 699 GLY A N 1
ATOM 5446 C CA . GLY A 1 699 ? -2.708 6.642 48.695 1.00 77.75 699 GLY A CA 1
ATOM 5447 C C . GLY A 1 699 ? -1.929 6.574 47.383 1.00 77.75 699 GLY A C 1
ATOM 5448 O O . GLY A 1 699 ? -1.060 5.721 47.200 1.00 77.75 699 GLY A O 1
ATOM 5449 N N . ILE A 1 700 ? -2.227 7.493 46.470 1.00 84.19 700 ILE A N 1
ATOM 5450 C CA . ILE A 1 700 ? -1.585 7.598 45.159 1.00 84.19 700 ILE A CA 1
ATOM 5451 C C . ILE A 1 700 ? -0.424 8.581 45.244 1.00 84.19 700 ILE A C 1
ATOM 5453 O O . ILE A 1 700 ? -0.611 9.763 45.538 1.00 84.19 700 ILE A O 1
ATOM 5457 N N . GLN A 1 701 ? 0.778 8.094 44.958 1.00 86.50 701 GLN A N 1
ATOM 5458 C CA . GLN A 1 701 ? 1.941 8.938 44.746 1.00 86.50 701 GLN A CA 1
ATOM 5459 C C . GLN A 1 701 ? 1.977 9.378 43.282 1.00 86.50 701 GLN A C 1
ATOM 5461 O O . GLN A 1 701 ? 2.053 8.547 42.375 1.00 86.50 701 GLN A O 1
ATOM 5466 N N . ILE A 1 702 ? 1.923 10.688 43.048 1.00 86.56 702 ILE A N 1
ATOM 5467 C CA . ILE A 1 702 ? 1.885 11.275 41.707 1.00 86.56 702 ILE A CA 1
ATOM 5468 C C . ILE A 1 702 ? 2.734 12.544 41.644 1.00 86.56 702 ILE A C 1
ATOM 5470 O O . ILE A 1 702 ? 2.811 13.314 42.602 1.00 86.56 702 ILE A O 1
ATOM 5474 N N . ARG A 1 703 ? 3.396 12.767 40.505 1.00 87.38 703 ARG A N 1
ATOM 5475 C CA . ARG A 1 703 ? 4.222 13.955 40.276 1.00 87.38 703 ARG A CA 1
ATOM 5476 C C . ARG A 1 703 ? 3.465 14.977 39.431 1.00 87.38 703 ARG A C 1
ATOM 5478 O O . ARG A 1 703 ? 3.276 14.758 38.238 1.00 87.38 703 ARG A O 1
ATOM 5485 N N . LEU A 1 704 ? 3.066 16.094 40.038 1.00 87.25 704 LEU A N 1
ATOM 5486 C CA . LEU A 1 704 ? 2.227 17.128 39.414 1.00 87.25 704 LEU A CA 1
ATOM 5487 C C . LEU A 1 704 ? 2.794 18.535 39.662 1.00 87.25 704 LEU A C 1
ATOM 5489 O O . LEU A 1 704 ? 3.475 18.746 40.670 1.00 87.25 704 LEU A O 1
ATOM 5493 N N . PRO A 1 705 ? 2.531 19.516 38.780 1.00 88.69 705 PRO A N 1
ATOM 5494 C CA . PRO A 1 705 ? 2.677 20.929 39.114 1.00 88.69 705 PRO A CA 1
ATOM 5495 C C . PRO A 1 705 ? 1.691 21.316 40.226 1.00 88.69 705 PRO A C 1
ATOM 5497 O O . PRO A 1 705 ? 0.485 21.122 40.075 1.00 88.69 705 PRO A O 1
ATOM 5500 N N . ILE A 1 706 ? 2.212 21.859 41.326 1.00 85.38 706 ILE A N 1
ATOM 5501 C CA . ILE A 1 706 ? 1.448 22.333 42.481 1.00 85.38 706 ILE A CA 1
ATOM 5502 C C . ILE A 1 706 ? 1.553 23.858 42.568 1.00 85.38 706 ILE A C 1
ATOM 5504 O O . ILE A 1 706 ? 2.656 24.405 42.505 1.00 85.38 706 ILE A O 1
ATOM 5508 N N . LEU A 1 707 ? 0.419 24.540 42.716 1.00 77.75 707 LEU A N 1
ATOM 5509 C CA . LEU A 1 707 ? 0.345 25.965 43.052 1.00 77.75 707 LEU A CA 1
ATOM 5510 C C . LEU A 1 707 ? -0.009 26.096 44.533 1.00 77.75 707 LEU A C 1
ATOM 5512 O O . LEU A 1 707 ? -1.122 25.751 44.932 1.00 77.75 707 LEU A O 1
ATOM 5516 N N . ASP A 1 708 ? 0.935 26.594 45.329 1.00 71.06 708 ASP A N 1
ATOM 5517 C CA . ASP A 1 708 ? 0.735 26.832 46.760 1.00 71.06 708 ASP A CA 1
ATOM 5518 C C . ASP A 1 708 ? 0.416 28.307 47.041 1.00 71.06 708 ASP A C 1
ATOM 5520 O O . ASP A 1 708 ? 0.881 29.184 46.307 1.00 71.06 708 ASP A O 1
ATOM 5524 N N . PRO A 1 709 ? -0.265 28.630 48.153 1.00 61.16 709 PRO A N 1
ATOM 5525 C CA . PRO A 1 709 ? -0.465 30.011 48.592 1.00 61.16 709 PRO A CA 1
ATOM 5526 C C . PRO A 1 709 ? 0.865 30.762 48.785 1.00 61.16 709 PRO A C 1
ATOM 5528 O O . PRO A 1 709 ? 0.953 31.957 48.514 1.00 61.16 709 PRO A O 1
ATOM 5531 N N . GLU A 1 710 ? 1.930 30.047 49.171 1.00 57.50 710 GLU A N 1
ATOM 5532 C CA . GLU A 1 710 ? 3.297 30.576 49.312 1.00 57.50 710 GLU A CA 1
ATOM 5533 C C . GLU A 1 710 ? 3.914 31.049 47.984 1.00 57.50 710 GLU A C 1
ATOM 5535 O O . GLU A 1 710 ? 4.822 31.877 47.985 1.00 57.50 710 GLU A O 1
ATOM 5540 N N . THR A 1 711 ? 3.408 30.576 46.838 1.00 55.03 711 THR A N 1
ATOM 5541 C CA . THR A 1 711 ? 3.886 30.984 45.501 1.00 55.03 711 THR A CA 1
ATOM 5542 C C . THR A 1 711 ? 3.309 32.326 45.029 1.00 55.03 711 THR A C 1
ATOM 5544 O O . THR A 1 711 ? 3.544 32.738 43.895 1.00 55.03 711 THR A O 1
ATOM 5547 N N . GLY A 1 712 ? 2.539 33.029 45.873 1.00 48.47 712 GLY A N 1
ATOM 5548 C CA . GLY A 1 712 ? 1.888 34.293 45.504 1.00 48.47 712 GLY A CA 1
ATOM 5549 C C . GLY A 1 712 ? 0.735 34.112 44.508 1.00 48.47 712 GLY A C 1
ATOM 5550 O O . GLY A 1 712 ? 0.370 35.037 43.772 1.00 48.47 712 GLY A O 1
ATOM 5551 N N . TYR A 1 713 ? 0.173 32.905 44.434 1.00 53.25 713 TYR A N 1
ATOM 5552 C CA . TYR A 1 713 ? -1.021 32.618 43.653 1.00 53.25 713 TYR A CA 1
ATOM 5553 C C . TYR A 1 713 ? -2.274 33.056 44.426 1.00 53.25 713 TYR A C 1
ATOM 5555 O O . TYR A 1 713 ? -2.491 32.640 45.563 1.00 53.25 713 TYR A O 1
ATOM 5563 N N . SER A 1 714 ? -3.111 33.893 43.808 1.00 46.50 714 SER A N 1
ATOM 5564 C CA . SER A 1 714 ? -4.410 34.284 44.353 1.00 46.50 714 SER A CA 1
ATOM 5565 C C . SER A 1 714 ? -5.535 33.690 43.522 1.00 46.50 714 SER A C 1
ATOM 5567 O O . SER A 1 714 ? -5.620 33.976 42.329 1.00 46.50 714 SER A O 1
ATOM 5569 N N . MET A 1 715 ? -6.405 32.905 44.155 1.00 44.28 715 MET A N 1
ATOM 5570 C CA . MET A 1 715 ? -7.575 32.330 43.494 1.00 44.28 715 MET A CA 1
ATOM 5571 C C . MET A 1 715 ? -8.543 33.437 43.040 1.00 44.28 715 MET A C 1
ATOM 5573 O O . MET A 1 715 ? -8.800 34.364 43.818 1.00 44.28 715 MET A O 1
ATOM 5577 N N . PRO A 1 716 ? -9.134 33.347 41.836 1.00 38.59 716 PRO A N 1
ATOM 5578 C CA . PRO A 1 716 ? -10.308 34.143 41.511 1.00 38.59 716 PRO A CA 1
ATOM 5579 C C . PRO A 1 716 ? -11.472 33.737 42.432 1.00 38.59 716 PRO A C 1
ATOM 5581 O O . PRO A 1 716 ? -11.754 32.552 42.607 1.00 38.59 716 PRO A O 1
ATOM 5584 N N . PHE A 1 717 ? -12.156 34.712 43.036 1.00 36.44 717 PHE A N 1
ATOM 5585 C CA . PHE A 1 717 ? -13.410 34.468 43.748 1.00 36.44 717 PHE A CA 1
ATOM 5586 C C . PHE A 1 717 ? -14.468 33.925 42.789 1.00 36.44 717 PHE A C 1
ATOM 5588 O O . PHE A 1 717 ? -14.795 34.564 41.789 1.00 36.44 717 PHE A O 1
ATOM 5595 N N . VAL A 1 718 ? -15.030 32.767 43.130 1.00 33.91 718 VAL A N 1
ATOM 5596 C CA . VAL A 1 718 ? -16.258 32.258 42.521 1.00 33.91 718 VAL A CA 1
ATOM 5597 C C . VAL A 1 718 ? -17.331 32.292 43.614 1.00 33.91 718 VAL A C 1
ATOM 5599 O O . VAL A 1 718 ? -17.368 31.386 44.449 1.00 33.91 718 VAL A O 1
ATOM 5602 N N . PRO A 1 719 ? -18.157 33.353 43.698 1.00 29.16 719 PRO A N 1
ATOM 5603 C CA . PRO A 1 719 ? -19.261 33.384 44.646 1.00 29.16 719 PRO A CA 1
ATOM 5604 C C . PRO A 1 719 ? -20.258 32.281 44.304 1.00 29.16 719 PRO A C 1
ATOM 5606 O O . PRO A 1 719 ? -20.697 32.167 43.161 1.00 29.16 719 PRO A O 1
ATOM 5609 N N . PHE A 1 720 ? -20.686 31.521 45.309 1.00 30.41 720 PHE A N 1
ATOM 5610 C CA . PHE A 1 720 ? -21.891 30.710 45.204 1.00 30.41 720 PHE A CA 1
ATOM 5611 C C . PHE A 1 720 ? -23.112 31.626 45.373 1.00 30.41 720 PHE A C 1
ATOM 5613 O O . PHE A 1 720 ? -23.496 31.977 46.488 1.00 30.41 720 PHE A O 1
ATOM 5620 N N . GLN A 1 721 ? -23.717 32.036 44.260 1.00 25.67 721 GLN A N 1
ATOM 5621 C CA . GLN A 1 721 ? -25.111 32.473 44.221 1.00 25.67 721 GLN A CA 1
ATOM 5622 C C . GLN A 1 721 ? -25.815 31.682 43.129 1.00 25.67 721 GLN A C 1
ATOM 5624 O O . GLN A 1 721 ? -25.298 31.547 42.022 1.00 25.67 721 GLN A O 1
ATOM 5629 N N . GLY A 1 722 ? -26.975 31.121 43.467 1.00 29.17 722 GLY A N 1
ATOM 5630 C CA . GLY A 1 722 ? -27.731 30.245 42.585 1.00 29.17 722 GLY A CA 1
ATOM 5631 C C . GLY A 1 722 ? -27.833 30.759 41.144 1.00 29.17 722 GLY A C 1
ATOM 5632 O O . GLY A 1 722 ? -28.099 31.929 40.884 1.00 29.17 722 GLY A O 1
ATOM 5633 N N . THR A 1 723 ? -27.708 29.820 40.209 1.00 28.30 723 THR A N 1
ATOM 5634 C CA . THR A 1 723 ? -28.212 29.879 38.827 1.00 28.30 723 THR A CA 1
ATOM 5635 C C . THR A 1 723 ? -27.522 30.767 37.780 1.00 28.30 723 THR A C 1
ATOM 5637 O O . THR A 1 723 ? -28.092 30.902 36.702 1.00 28.30 723 THR A O 1
ATOM 5640 N N . LYS A 1 724 ? -26.306 31.311 37.968 1.00 23.28 724 LYS A N 1
ATOM 5641 C CA . LYS A 1 724 ? -25.515 31.857 36.830 1.00 23.28 724 LYS A CA 1
ATOM 5642 C C . LYS A 1 724 ? -24.036 32.087 37.157 1.00 23.28 724 LYS A C 1
ATOM 5644 O O . LYS A 1 724 ? -23.714 32.845 38.066 1.00 23.28 724 LYS A O 1
ATOM 5649 N N . TYR A 1 725 ? -23.137 31.534 36.338 1.00 30.91 725 TYR A N 1
ATOM 5650 C CA . TYR A 1 725 ? -21.727 31.929 36.322 1.00 30.91 725 TYR A CA 1
ATOM 5651 C C . TYR A 1 725 ? -21.584 33.299 35.646 1.00 30.91 725 TYR A C 1
ATOM 5653 O O . TYR A 1 725 ? -21.693 33.413 34.425 1.00 30.91 725 TYR A O 1
ATOM 5661 N N . GLN A 1 726 ? -21.318 34.346 36.424 1.00 25.16 726 GLN A N 1
ATOM 5662 C CA . GLN A 1 726 ? -20.695 35.562 35.906 1.00 25.16 726 GLN A CA 1
ATOM 5663 C C . GLN A 1 726 ? -19.260 35.616 36.416 1.00 25.16 726 GLN A C 1
ATOM 5665 O O . GLN A 1 726 ? -19.007 35.805 37.603 1.00 25.16 726 GLN A O 1
ATOM 5670 N N . GLY A 1 727 ? -18.313 35.447 35.494 1.00 35.41 727 GLY A N 1
ATOM 5671 C CA . GLY A 1 727 ? -16.962 35.934 35.716 1.00 35.41 727 GLY A CA 1
ATOM 5672 C C . GLY A 1 727 ? -16.976 37.454 35.886 1.00 35.41 727 GLY A C 1
ATOM 5673 O O . GLY A 1 727 ? -17.829 38.139 35.317 1.00 35.41 727 GLY A O 1
ATOM 5674 N N . SER A 1 728 ? -15.959 37.958 36.589 1.00 30.08 728 SER A N 1
ATOM 5675 C CA . SER A 1 728 ? -15.615 39.378 36.803 1.00 30.08 728 SER A CA 1
ATOM 5676 C C . SER A 1 728 ? -16.180 40.028 38.077 1.00 30.08 728 SER A C 1
ATOM 5678 O O . SER A 1 728 ? -17.117 40.812 38.019 1.00 30.08 728 SER A O 1
ATOM 5680 N N . ALA A 1 729 ? -15.526 39.796 39.220 1.00 28.75 729 ALA A N 1
ATOM 5681 C CA . ALA A 1 729 ? -15.362 40.802 40.279 1.00 28.75 729 ALA A CA 1
ATOM 5682 C C . ALA A 1 729 ? -14.243 40.337 41.223 1.00 28.75 729 ALA A C 1
ATOM 5684 O O . ALA A 1 729 ? -14.453 39.456 42.052 1.00 28.75 729 ALA A O 1
ATOM 5685 N N . GLY A 1 730 ? -13.036 40.882 41.049 1.00 28.86 730 GLY A N 1
ATOM 5686 C CA . GLY A 1 730 ? -11.818 40.498 41.766 1.00 28.86 730 GLY A CA 1
ATOM 5687 C C . GLY A 1 730 ? -11.900 40.639 43.290 1.00 28.86 730 GLY A C 1
ATOM 5688 O O . GLY A 1 730 ? -11.403 41.605 43.865 1.00 28.86 730 GLY A O 1
ATOM 5689 N N . VAL A 1 731 ? -12.471 39.635 43.949 1.00 28.14 731 VAL A N 1
ATOM 5690 C CA . VAL A 1 731 ? -12.317 39.378 45.380 1.00 28.14 731 VAL A CA 1
ATOM 5691 C C . VAL A 1 731 ? -11.268 38.274 45.528 1.00 28.14 731 VAL A C 1
ATOM 5693 O O . VAL A 1 731 ? -11.280 37.279 44.812 1.00 28.14 731 VAL A O 1
ATOM 5696 N N . GLN A 1 732 ? -10.298 38.488 46.408 1.00 29.19 732 GLN A N 1
ATOM 5697 C CA . GLN A 1 732 ? -9.191 37.570 46.659 1.00 29.19 732 GLN A CA 1
ATOM 5698 C C . GLN A 1 732 ? -9.585 36.722 47.874 1.00 29.19 732 GLN A C 1
ATOM 5700 O O . GLN A 1 732 ? -9.604 37.236 48.991 1.00 29.19 732 GLN A O 1
ATOM 5705 N N . LEU A 1 733 ? -9.958 35.456 47.673 1.00 29.05 733 LEU A N 1
ATOM 5706 C CA . LEU A 1 733 ? -10.011 34.501 48.782 1.00 29.05 733 LEU A CA 1
ATOM 5707 C C . LEU A 1 733 ? -8.678 33.763 48.830 1.00 29.05 733 LEU A C 1
ATOM 5709 O O . LEU A 1 733 ? -8.322 33.020 47.916 1.00 29.05 733 LEU A O 1
ATOM 5713 N N . THR A 1 734 ? -7.937 33.991 49.907 1.00 32.47 734 THR A N 1
ATOM 5714 C CA . THR A 1 734 ? -6.794 33.169 50.286 1.00 32.47 734 THR A CA 1
ATOM 5715 C C . THR A 1 734 ? -7.338 31.784 50.620 1.00 32.47 734 THR A C 1
ATOM 5717 O O . THR A 1 734 ? -8.251 31.667 51.441 1.00 32.47 734 THR A O 1
ATOM 5720 N N . LEU A 1 735 ? -6.807 30.738 49.979 1.00 37.03 735 LEU A N 1
ATOM 5721 C CA . LEU A 1 735 ? -7.006 29.366 50.450 1.00 37.03 735 LEU A CA 1
ATOM 5722 C C . LEU A 1 735 ? -6.701 29.316 51.958 1.00 37.03 735 LEU A C 1
ATOM 5724 O O . LEU A 1 735 ? -5.933 30.138 52.473 1.00 37.03 735 LEU A O 1
ATOM 5728 N N . SER A 1 736 ? -7.259 28.326 52.663 1.00 42.03 736 SER A N 1
ATOM 5729 C CA . SER A 1 736 ? -6.659 27.891 53.930 1.00 42.03 736 SER A CA 1
ATOM 5730 C C . SER A 1 736 ? -5.131 27.862 53.746 1.00 42.03 736 SER A C 1
ATOM 5732 O O . SER A 1 736 ? -4.692 27.434 52.674 1.00 42.03 736 SER A O 1
ATOM 5734 N N . PRO A 1 737 ? -4.300 28.282 54.717 1.00 45.72 737 PRO A N 1
ATOM 5735 C CA . PRO A 1 737 ? -2.837 28.233 54.586 1.00 45.72 737 PRO A CA 1
ATOM 5736 C C . PRO A 1 737 ? -2.277 26.842 54.206 1.00 45.72 737 PRO A C 1
ATOM 5738 O O . PRO A 1 737 ? -1.093 26.719 53.922 1.00 45.72 737 PRO A O 1
ATOM 5741 N N . THR A 1 738 ? -3.119 25.803 54.178 1.00 52.16 738 THR A N 1
ATOM 5742 C CA . THR A 1 738 ? -2.822 24.421 53.786 1.00 52.16 738 THR A CA 1
ATOM 5743 C C . THR A 1 738 ? -3.377 23.978 52.418 1.00 52.16 738 THR A C 1
ATOM 5745 O O . THR A 1 738 ? -3.162 22.824 52.047 1.00 52.16 738 THR A O 1
ATOM 5748 N N . GLY A 1 739 ? -4.120 24.815 51.684 1.00 65.12 739 GLY A N 1
ATOM 5749 C CA . GLY A 1 739 ? -4.757 24.447 50.410 1.00 65.12 739 GLY A CA 1
ATOM 5750 C C . GLY A 1 739 ? -3.892 24.773 49.190 1.00 65.12 739 GLY A C 1
ATOM 5751 O O . GLY A 1 739 ? -3.397 25.888 49.086 1.00 65.12 739 GLY A O 1
ATOM 5752 N N . SER A 1 740 ? -3.773 23.839 48.246 1.00 75.88 740 SER A N 1
ATOM 5753 C CA . SER A 1 740 ? -2.967 23.943 47.021 1.00 75.88 740 SER A CA 1
ATOM 5754 C C . SER A 1 740 ? -3.765 23.493 45.787 1.00 75.88 740 SER A C 1
ATOM 5756 O O . SER A 1 740 ? -4.722 22.724 45.900 1.00 75.88 740 SER A O 1
ATOM 5758 N N . LEU A 1 741 ? -3.362 23.922 44.586 1.00 80.00 741 LEU A N 1
ATOM 5759 C CA . LEU A 1 741 ? -3.916 23.399 43.327 1.00 80.00 741 LEU A CA 1
ATOM 5760 C C . LEU A 1 741 ? -2.956 22.405 42.680 1.00 80.00 741 LEU A C 1
ATOM 5762 O O . LEU A 1 741 ? -1.821 22.757 42.365 1.00 80.00 741 LEU A O 1
ATOM 5766 N N . ALA A 1 742 ? -3.427 21.188 42.423 1.00 84.75 742 ALA A N 1
ATOM 5767 C CA . ALA A 1 742 ? -2.704 20.171 41.671 1.00 84.75 742 ALA A CA 1
ATOM 5768 C C . ALA A 1 742 ? -3.145 20.163 40.207 1.00 84.75 742 ALA A C 1
ATOM 5770 O O . ALA A 1 742 ? -4.286 19.827 39.895 1.00 84.75 742 ALA A O 1
ATOM 5771 N N . VAL A 1 743 ? -2.239 20.522 39.302 1.00 87.88 743 VAL A N 1
ATOM 5772 C CA . VAL A 1 743 ? -2.516 20.617 37.865 1.00 87.88 743 VAL A CA 1
ATOM 5773 C C . VAL A 1 743 ? -2.391 19.243 37.216 1.00 87.88 743 VAL A C 1
ATOM 5775 O O . VAL A 1 743 ? -1.326 18.629 37.247 1.00 87.88 743 VAL A O 1
ATOM 5778 N N . LEU A 1 744 ? -3.464 18.777 36.588 1.00 88.88 744 LEU A N 1
ATOM 5779 C CA . LEU A 1 744 ? -3.510 17.522 35.848 1.00 88.88 744 LEU A CA 1
ATOM 5780 C C . LEU A 1 744 ? -3.006 17.706 34.411 1.00 88.88 744 LEU A C 1
ATOM 5782 O O . LEU A 1 744 ? -3.131 18.767 33.796 1.00 88.88 744 LEU A O 1
ATOM 5786 N N . ASN A 1 745 ? -2.488 16.629 33.828 1.00 89.31 745 ASN A N 1
ATOM 5787 C CA . ASN A 1 745 ? -2.062 16.560 32.434 1.00 89.31 745 ASN A CA 1
ATOM 5788 C C . ASN A 1 745 ? -3.245 16.348 31.463 1.00 89.31 745 ASN A C 1
ATOM 5790 O O . ASN A 1 745 ? -3.233 15.480 30.584 1.00 89.31 745 ASN A O 1
ATOM 5794 N N . CYS A 1 746 ? -4.295 17.143 31.636 1.00 89.69 746 CYS A N 1
ATOM 5795 C CA . CYS A 1 746 ? -5.468 17.186 30.775 1.00 89.69 746 CYS A CA 1
ATOM 5796 C C . CYS A 1 746 ? -5.997 18.622 30.663 1.00 89.69 746 CYS A C 1
ATOM 5798 O O . CYS A 1 746 ? -5.657 19.497 31.462 1.00 89.69 746 CYS A O 1
ATOM 5800 N N . GLN A 1 747 ? -6.800 18.873 29.633 1.00 88.88 747 GLN A N 1
ATOM 5801 C CA . GLN A 1 747 ? -7.304 20.204 29.290 1.00 88.88 747 GLN A CA 1
ATOM 5802 C C . GLN A 1 747 ? -8.774 20.160 28.881 1.00 88.88 747 GLN A C 1
ATOM 5804 O O . GLN A 1 747 ? -9.290 19.117 28.474 1.00 88.88 747 GLN A O 1
ATOM 5809 N N . VAL A 1 748 ? -9.440 21.311 28.928 1.00 84.00 748 VAL A N 1
ATOM 5810 C CA . VAL A 1 748 ? -10.810 21.458 28.425 1.00 84.00 748 VAL A CA 1
ATOM 5811 C C . VAL A 1 748 ? -10.758 21.692 26.913 1.00 84.00 748 VAL A C 1
ATOM 5813 O O . VAL A 1 748 ? -10.206 22.681 26.445 1.00 84.00 748 VAL A O 1
ATOM 5816 N N . SER A 1 749 ? -11.356 20.802 26.116 1.00 77.38 749 SER A N 1
ATOM 5817 C CA . SER A 1 749 ? -11.236 20.794 24.646 1.00 77.38 749 SER A CA 1
ATOM 5818 C C . SER A 1 749 ? -11.634 22.103 23.945 1.00 77.38 749 SER A C 1
ATOM 5820 O O . SER A 1 749 ? -11.200 22.328 22.816 1.00 77.38 749 SER A O 1
ATOM 5822 N N . ARG A 1 750 ? -12.491 22.932 24.556 1.00 65.44 750 ARG A N 1
ATOM 5823 C CA . ARG A 1 750 ? -12.975 24.199 23.976 1.00 65.44 750 ARG A CA 1
ATOM 5824 C C . ARG A 1 750 ? -12.099 25.409 24.321 1.00 65.44 750 ARG A C 1
ATOM 5826 O O . ARG A 1 750 ? -12.272 26.455 23.706 1.00 65.44 750 ARG A O 1
ATOM 5833 N N . GLU A 1 751 ? -11.139 25.259 25.231 1.00 65.44 751 GLU A N 1
ATOM 5834 C CA . GLU A 1 751 ? -10.254 26.327 25.699 1.00 65.44 751 GLU A CA 1
ATOM 5835 C C . GLU A 1 751 ? -8.796 25.957 25.413 1.00 65.44 751 GLU A C 1
ATOM 5837 O O . GLU A 1 751 ? -8.121 25.294 26.203 1.00 65.44 751 GLU A O 1
ATOM 5842 N N . LYS A 1 752 ? -8.290 26.364 24.242 1.00 59.72 752 LYS A N 1
ATOM 5843 C CA . LYS A 1 752 ? -6.869 26.179 23.920 1.00 59.72 752 LYS A CA 1
ATOM 5844 C C . LYS A 1 752 ? -6.025 26.986 24.913 1.00 59.72 752 LYS A C 1
ATOM 5846 O O . LYS A 1 752 ? -6.084 28.210 24.894 1.00 59.72 752 LYS A O 1
ATOM 5851 N N . GLY A 1 753 ? -5.225 26.294 25.725 1.00 64.75 753 GLY A N 1
ATOM 5852 C CA . GLY A 1 753 ? -4.316 26.907 26.699 1.00 64.75 753 GLY A CA 1
ATOM 5853 C C . GLY A 1 753 ? -4.771 26.845 28.162 1.00 64.75 753 GLY A C 1
ATOM 5854 O O . GLY A 1 753 ? -4.085 27.430 28.998 1.00 64.75 753 GLY A O 1
ATOM 5855 N N . SER A 1 754 ? -5.866 26.138 28.479 1.00 76.19 754 SER A N 1
ATOM 5856 C CA . SER A 1 754 ? -6.319 25.896 29.860 1.00 76.19 754 SER A CA 1
ATOM 5857 C C . SER A 1 754 ? -6.067 24.442 30.290 1.00 76.19 754 SER A C 1
ATOM 5859 O O . SER A 1 754 ? -6.603 23.524 29.671 1.00 76.19 754 SER A O 1
ATOM 5861 N N . LYS A 1 755 ? -5.308 24.198 31.367 1.00 84.06 755 LYS A N 1
ATOM 5862 C CA . LYS A 1 755 ? -5.197 22.870 32.006 1.00 84.06 755 LYS A CA 1
ATOM 5863 C C . LYS A 1 755 ? -6.208 22.711 33.136 1.00 84.06 755 LYS A C 1
ATOM 5865 O O . LYS A 1 755 ? -6.658 23.687 33.722 1.00 84.06 755 LYS A O 1
ATOM 5870 N N . VAL A 1 756 ? -6.549 21.470 33.454 1.00 86.31 756 VAL A N 1
ATOM 5871 C CA . VAL A 1 756 ? -7.455 21.128 34.557 1.00 86.31 756 VAL A CA 1
ATOM 5872 C C . VAL A 1 756 ? -6.662 21.035 35.862 1.00 86.31 756 VAL A C 1
ATOM 5874 O O . VAL A 1 756 ? -5.624 20.380 35.895 1.00 86.31 756 VAL A O 1
ATOM 5877 N N . ALA A 1 757 ? -7.144 21.643 36.945 1.00 83.81 757 ALA A N 1
ATOM 5878 C CA . ALA A 1 757 ? -6.528 21.554 38.268 1.00 83.81 757 ALA A CA 1
ATOM 5879 C C . ALA A 1 757 ? -7.512 21.110 39.356 1.00 83.81 757 ALA A C 1
ATOM 5881 O O . ALA A 1 757 ? -8.700 21.422 39.304 1.00 83.81 757 ALA A O 1
ATOM 5882 N N . LEU A 1 758 ? -7.000 20.389 40.351 1.00 80.88 758 LEU A N 1
ATOM 5883 C CA . LEU A 1 758 ? -7.735 19.902 41.515 1.00 80.88 758 LEU A CA 1
ATOM 5884 C C . LEU A 1 758 ? -7.355 20.697 42.757 1.00 80.88 758 LEU A C 1
ATOM 5886 O O . LEU A 1 758 ? -6.179 20.975 42.975 1.00 80.88 758 LEU A O 1
ATOM 5890 N N . VAL A 1 759 ? -8.332 20.980 43.612 1.00 75.56 759 VAL A N 1
ATOM 5891 C CA . VAL A 1 759 ? -8.073 21.557 44.935 1.00 75.56 759 VAL A CA 1
ATOM 5892 C C . VAL A 1 759 ? -7.701 20.434 45.905 1.00 75.56 759 VAL A C 1
ATOM 5894 O O . VAL A 1 759 ? -8.508 19.533 46.166 1.00 75.56 759 VAL A O 1
ATOM 5897 N N . ILE A 1 760 ? -6.484 20.494 46.442 1.00 76.88 760 ILE A N 1
ATOM 5898 C CA . ILE A 1 760 ? -5.961 19.553 47.436 1.00 76.88 760 ILE A CA 1
ATOM 5899 C C . ILE A 1 760 ? -5.567 20.297 48.712 1.00 76.88 760 ILE A C 1
ATOM 5901 O O . ILE A 1 760 ? -5.074 21.416 48.659 1.00 76.88 760 ILE A O 1
ATOM 5905 N N . GLU A 1 761 ? -5.770 19.682 49.869 1.00 74.44 761 GLU A N 1
ATOM 5906 C CA . GLU A 1 761 ? -5.372 20.231 51.167 1.00 74.44 761 GLU A CA 1
ATOM 5907 C C . GLU A 1 761 ? -4.299 19.348 51.799 1.00 74.44 761 GLU A C 1
ATOM 5909 O O . GLU A 1 761 ? -4.403 18.119 51.793 1.00 74.44 761 GLU A O 1
ATOM 5914 N N . LYS A 1 762 ? -3.255 19.976 52.343 1.00 71.75 762 LYS A N 1
ATOM 5915 C CA . LYS A 1 762 ? -2.197 19.289 53.084 1.00 71.75 762 LYS A CA 1
ATOM 5916 C C . LYS A 1 762 ? -2.735 18.803 54.430 1.00 71.75 762 LYS A C 1
ATOM 5918 O O . LYS A 1 762 ? -3.290 19.583 55.205 1.00 71.75 762 LYS A O 1
ATOM 5923 N N . ASN A 1 763 ? -2.546 17.520 54.723 1.00 66.31 763 ASN A N 1
ATOM 5924 C CA . ASN A 1 763 ? -2.982 16.898 55.967 1.00 66.31 763 ASN A CA 1
ATOM 5925 C C . ASN A 1 763 ? -1.887 17.028 57.048 1.00 66.31 763 ASN A C 1
ATOM 5927 O O . ASN A 1 763 ? -0.911 16.267 57.093 1.00 66.31 763 ASN A O 1
ATOM 5931 N N . GLY A 1 764 ? -2.036 18.029 57.919 1.00 61.88 764 GLY A N 1
ATOM 5932 C CA . GLY A 1 764 ? -1.127 18.289 59.040 1.00 61.88 764 GLY A CA 1
ATOM 5933 C C . GLY A 1 764 ? 0.289 18.704 58.609 1.00 61.88 764 GLY A C 1
ATOM 5934 O O . GLY A 1 764 ? 0.470 19.463 57.661 1.00 61.88 764 GLY A O 1
ATOM 5935 N N . THR A 1 765 ? 1.311 18.216 59.323 1.00 54.44 765 THR A N 1
ATOM 5936 C CA . THR A 1 765 ? 2.740 18.471 59.031 1.00 54.44 765 THR A CA 1
ATOM 5937 C C . THR A 1 765 ? 3.340 17.514 57.997 1.00 54.44 765 THR A C 1
ATOM 5939 O O . THR A 1 765 ? 4.506 17.647 57.633 1.00 54.44 765 THR A O 1
ATOM 5942 N N . SER A 1 766 ? 2.567 16.535 57.525 1.00 59.88 766 SER A N 1
ATOM 5943 C CA . SER A 1 766 ? 3.028 15.524 56.574 1.00 59.88 766 SER A CA 1
ATOM 5944 C C . SER A 1 766 ? 2.914 16.012 55.123 1.00 59.88 766 SER A C 1
ATOM 5946 O O . SER A 1 766 ? 2.026 16.793 54.803 1.00 59.88 766 SER A O 1
ATOM 5948 N N . GLU A 1 767 ? 3.767 15.527 54.213 1.00 67.62 767 GLU A N 1
ATOM 5949 C CA . GLU A 1 767 ? 3.651 15.739 52.749 1.00 67.62 767 GLU A CA 1
ATOM 5950 C C . GLU A 1 767 ? 2.497 14.919 52.122 1.00 67.62 767 GLU A C 1
ATOM 5952 O O . GLU A 1 767 ? 2.573 14.465 50.978 1.00 67.62 767 GLU A O 1
ATOM 5957 N N . THR A 1 768 ? 1.435 14.668 52.894 1.00 74.69 768 THR A N 1
ATOM 5958 C CA . THR A 1 768 ? 0.242 13.959 52.432 1.00 74.69 768 THR A CA 1
ATOM 5959 C C . THR A 1 768 ? -0.884 14.943 52.177 1.00 74.69 768 THR A C 1
ATOM 5961 O O . THR A 1 768 ? -1.069 15.909 52.916 1.00 74.69 768 THR A O 1
ATOM 5964 N N . TYR A 1 769 ? -1.624 14.698 51.106 1.00 78.00 769 TYR A N 1
ATOM 5965 C CA . TYR A 1 769 ? -2.672 15.575 50.622 1.00 78.00 769 TYR A CA 1
ATOM 5966 C C . TYR A 1 769 ? -3.995 14.826 50.544 1.00 78.00 769 TYR A C 1
ATOM 5968 O O . TYR A 1 769 ? -4.044 13.620 50.288 1.00 78.00 769 TYR A O 1
ATOM 5976 N N . VAL A 1 770 ? -5.082 15.558 50.728 1.00 74.38 770 VAL A N 1
ATOM 5977 C CA . VAL A 1 770 ? -6.443 15.056 50.576 1.00 74.38 770 VAL A CA 1
ATOM 5978 C C . VAL A 1 770 ? -7.150 15.921 49.551 1.00 74.38 770 VAL A C 1
ATOM 5980 O O . VAL A 1 770 ? -7.008 17.144 49.546 1.00 74.38 770 VAL A O 1
ATOM 5983 N N . ARG A 1 771 ? -7.903 15.292 48.648 1.00 75.19 771 ARG A N 1
ATOM 5984 C CA . ARG A 1 771 ? -8.769 16.034 47.738 1.00 75.19 771 ARG A CA 1
ATOM 5985 C C . ARG A 1 771 ? -9.891 16.672 48.548 1.00 75.19 771 ARG A C 1
ATOM 5987 O O . ARG A 1 771 ? -10.617 15.971 49.248 1.00 75.19 771 ARG A O 1
ATOM 5994 N N . THR A 1 772 ? -10.037 17.987 48.437 1.00 62.66 772 THR A N 1
ATOM 5995 C CA . THR A 1 772 ? -11.088 18.691 49.176 1.00 62.66 772 THR A CA 1
ATOM 5996 C C . THR A 1 772 ? -12.468 18.343 48.622 1.00 62.66 772 THR A C 1
ATOM 5998 O O . THR A 1 772 ? -12.633 18.155 47.416 1.00 62.66 772 THR A O 1
ATOM 6001 N N . ASN A 1 773 ? -13.472 18.296 49.500 1.00 50.97 773 ASN A N 1
ATOM 6002 C CA . ASN A 1 773 ? -14.873 18.114 49.104 1.00 50.97 773 ASN A CA 1
ATOM 6003 C C . ASN A 1 773 ? -15.532 19.409 48.621 1.00 50.97 773 ASN A C 1
ATOM 6005 O O . ASN A 1 773 ? -16.739 19.419 48.370 1.00 50.97 773 ASN A O 1
ATOM 6009 N N . HIS A 1 774 ? -14.783 20.513 48.561 1.00 47.16 774 HIS A N 1
ATOM 6010 C CA . HIS A 1 774 ? -15.333 21.797 48.153 1.00 47.16 774 HIS A CA 1
ATOM 6011 C C . HIS A 1 774 ? -15.915 21.670 46.737 1.00 47.16 774 HIS A C 1
ATOM 6013 O O . HIS A 1 774 ? -15.348 20.999 45.876 1.00 47.16 774 HIS A O 1
ATOM 6019 N N . ILE A 1 775 ? -17.062 22.319 46.522 1.00 46.12 775 ILE A N 1
ATOM 6020 C CA . ILE A 1 775 ? -18.011 22.185 45.391 1.00 46.12 775 ILE A CA 1
ATOM 6021 C C . ILE A 1 775 ? -17.368 22.307 43.991 1.00 46.12 775 ILE A C 1
ATOM 6023 O O . ILE A 1 775 ? -17.977 21.969 42.982 1.00 46.12 775 ILE A O 1
ATOM 6027 N N . LEU A 1 776 ? -16.123 22.771 43.901 1.00 53.22 776 LEU A N 1
ATOM 6028 C CA . LEU A 1 776 ? -15.494 23.205 42.660 1.00 53.22 776 LEU A CA 1
ATOM 6029 C C . LEU A 1 776 ? -14.995 22.075 41.751 1.00 53.22 776 LEU A C 1
ATOM 6031 O O . LEU A 1 776 ? -14.620 22.377 40.627 1.00 53.22 776 LEU A O 1
ATOM 6035 N N . GLY A 1 777 ? -15.003 20.803 42.176 1.00 64.44 777 GLY A N 1
ATOM 6036 C CA . GLY A 1 777 ? -14.623 19.661 41.331 1.00 64.44 777 GLY A CA 1
ATOM 6037 C C . GLY A 1 777 ? -13.203 19.782 40.764 1.00 64.44 777 GLY A C 1
ATOM 6038 O O . GLY A 1 777 ? -12.245 19.318 41.386 1.00 64.44 777 GLY A O 1
ATOM 6039 N N . TRP A 1 778 ? -13.086 20.398 39.589 1.00 75.62 778 TRP A N 1
ATOM 6040 C CA . TRP A 1 778 ? -11.847 20.805 38.938 1.00 75.62 778 TRP A CA 1
ATOM 6041 C C . TRP A 1 778 ? -11.983 22.214 38.334 1.00 75.62 778 TRP A C 1
ATOM 6043 O O . TRP A 1 778 ? -13.070 22.633 37.948 1.00 75.62 778 TRP A O 1
ATOM 6053 N N . ILE A 1 779 ? -10.868 22.938 38.218 1.00 75.19 779 ILE A N 1
ATOM 6054 C CA . ILE A 1 779 ? -10.829 24.338 37.762 1.00 75.19 779 ILE A CA 1
ATOM 6055 C C . ILE A 1 779 ? -9.948 24.444 36.506 1.00 75.19 779 ILE A C 1
ATOM 6057 O O . ILE A 1 779 ? -8.858 23.865 36.497 1.00 75.19 779 ILE A O 1
ATOM 6061 N N . PRO A 1 780 ? -10.372 25.158 35.446 1.00 73.69 780 PRO A N 1
ATOM 6062 C CA . PRO A 1 780 ? -9.495 25.484 34.326 1.00 73.69 780 PRO A CA 1
ATOM 6063 C C . PRO A 1 780 ? -8.480 26.566 34.732 1.00 73.69 780 PRO A C 1
ATOM 6065 O O . PRO A 1 780 ? -8.850 27.608 35.268 1.00 73.69 780 PRO A O 1
ATOM 6068 N N . LEU A 1 781 ? -7.197 26.329 34.465 1.00 75.31 781 LEU A N 1
ATOM 6069 C CA . LEU A 1 781 ? -6.089 27.251 34.729 1.00 75.31 781 LEU A CA 1
ATOM 6070 C C . LEU A 1 781 ? -5.309 27.538 33.455 1.00 75.31 781 LEU A C 1
ATOM 6072 O O . LEU A 1 781 ? -4.997 26.612 32.705 1.00 75.31 781 LEU A O 1
ATOM 6076 N N . SER A 1 782 ? -4.921 28.793 33.235 1.00 76.88 782 SER A N 1
ATOM 6077 C CA . SER A 1 782 ? -4.140 29.148 32.050 1.00 76.88 782 SER A CA 1
ATOM 6078 C C . SER A 1 782 ? -2.714 28.581 32.115 1.00 76.88 782 SER A C 1
ATOM 6080 O O . SER A 1 782 ? -2.075 28.548 33.169 1.00 76.88 782 SER A O 1
ATOM 6082 N N . GLU A 1 783 ? -2.158 28.164 30.974 1.00 79.19 783 GLU A N 1
ATOM 6083 C CA . GLU A 1 783 ? -0.770 27.683 30.911 1.00 79.19 783 GLU A CA 1
ATOM 6084 C C . GLU A 1 783 ? 0.260 28.731 31.354 1.00 79.19 783 GLU A C 1
ATOM 6086 O O . GLU A 1 783 ? 1.335 28.362 31.831 1.00 79.19 783 GLU A O 1
ATOM 6091 N N . ALA A 1 784 ? -0.046 30.021 31.188 1.00 76.56 784 ALA A N 1
ATOM 6092 C CA . ALA A 1 784 ? 0.829 31.113 31.601 1.00 76.56 784 ALA A CA 1
ATOM 6093 C C . ALA A 1 784 ? 0.992 31.143 33.129 1.00 76.56 784 ALA A C 1
ATOM 6095 O O . ALA A 1 784 ? 2.119 31.126 33.621 1.00 76.56 784 ALA A O 1
ATOM 6096 N N . GLU A 1 785 ? -0.118 31.076 33.870 1.00 71.25 785 GLU A N 1
ATOM 6097 C CA . GLU A 1 785 ? -0.107 31.040 35.339 1.00 71.25 785 GLU A CA 1
ATOM 6098 C C . GLU A 1 785 ? 0.606 29.794 35.873 1.00 71.25 785 GLU A C 1
ATOM 6100 O O . GLU A 1 785 ? 1.356 29.867 36.848 1.00 71.25 785 GLU A O 1
ATOM 6105 N N . ILE A 1 786 ? 0.422 28.651 35.205 1.00 79.00 786 ILE A N 1
ATOM 6106 C CA . ILE A 1 786 ? 1.069 27.392 35.587 1.00 79.00 786 ILE A CA 1
ATOM 6107 C C . ILE A 1 786 ? 2.587 27.489 35.405 1.00 79.00 786 ILE A C 1
ATOM 6109 O O . ILE A 1 786 ? 3.329 27.084 36.296 1.00 79.00 786 ILE A O 1
ATOM 6113 N N . LYS A 1 787 ? 3.069 28.025 34.276 1.00 81.06 787 LYS A N 1
ATOM 6114 C CA . LYS A 1 787 ? 4.514 28.151 34.007 1.00 81.06 787 LYS A CA 1
ATOM 6115 C C . LYS A 1 787 ? 5.215 29.112 34.960 1.00 81.06 787 LYS A C 1
ATOM 6117 O O . LYS A 1 787 ? 6.374 28.885 35.287 1.00 81.06 787 LYS A O 1
ATOM 6122 N N . GLU A 1 788 ? 4.534 30.177 35.364 1.00 76.62 788 GLU A N 1
ATOM 6123 C CA . GLU A 1 788 ? 5.115 31.215 36.213 1.00 76.62 788 GLU A CA 1
ATOM 6124 C C . GLU A 1 788 ? 5.157 30.804 37.691 1.00 76.62 788 GLU A C 1
ATOM 6126 O O . GLU A 1 788 ? 6.144 31.073 38.373 1.00 76.62 788 GLU A O 1
ATOM 6131 N N . LYS A 1 789 ? 4.098 30.149 38.188 1.00 77.38 789 LYS A N 1
ATOM 6132 C CA . LYS A 1 789 ? 3.876 29.989 39.636 1.00 77.38 789 LYS A CA 1
ATOM 6133 C C . LYS A 1 789 ? 3.873 28.543 40.130 1.00 77.38 789 LYS A C 1
ATOM 6135 O O . LYS A 1 789 ? 4.082 28.322 41.321 1.00 77.38 789 LYS A O 1
ATOM 6140 N N . ALA A 1 790 ? 3.642 27.550 39.267 1.00 82.00 790 ALA A N 1
ATOM 6141 C CA . ALA A 1 790 ? 3.535 26.162 39.713 1.00 82.00 790 ALA A CA 1
ATOM 6142 C C . ALA A 1 790 ? 4.911 25.508 39.904 1.00 82.00 790 ALA A C 1
ATOM 6144 O O . ALA A 1 790 ? 5.808 25.628 39.070 1.00 82.00 790 ALA A O 1
ATOM 6145 N N . GLN A 1 791 ? 5.054 24.719 40.967 1.00 84.62 791 GLN A N 1
ATOM 6146 C CA . GLN A 1 791 ? 6.244 23.911 41.229 1.00 84.62 791 GLN A CA 1
ATOM 6147 C C . GLN A 1 791 ? 5.915 22.426 41.082 1.00 84.62 791 GLN A C 1
ATOM 6149 O O . GLN A 1 791 ? 5.000 21.919 41.727 1.00 84.62 791 GLN A O 1
ATOM 6154 N N . ARG A 1 792 ? 6.664 21.686 40.254 1.00 85.44 792 ARG A N 1
ATOM 6155 C CA . ARG A 1 792 ? 6.473 20.229 40.134 1.00 85.44 792 ARG A CA 1
ATOM 6156 C C . ARG A 1 792 ? 6.956 19.513 41.394 1.00 85.44 792 ARG A C 1
ATOM 6158 O O . ARG A 1 792 ? 8.150 19.532 41.690 1.00 85.44 792 ARG A O 1
ATOM 6165 N N . ARG A 1 793 ? 6.056 18.799 42.071 1.00 82.81 793 ARG A N 1
ATOM 6166 C CA . ARG A 1 793 ? 6.350 18.013 43.279 1.00 82.81 793 ARG A CA 1
ATOM 6167 C C . ARG A 1 793 ? 5.792 16.600 43.162 1.00 82.81 793 ARG A C 1
ATOM 6169 O O . ARG A 1 793 ? 4.798 16.374 42.479 1.00 82.81 793 ARG A O 1
ATOM 6176 N N . SER A 1 794 ? 6.461 15.648 43.810 1.00 84.69 794 SER A N 1
ATOM 6177 C CA . SER A 1 794 ? 5.895 14.319 44.053 1.00 84.69 794 SER A CA 1
ATOM 6178 C C . SER A 1 794 ? 5.036 14.415 45.304 1.00 84.69 794 SER A C 1
ATOM 6180 O O . SER A 1 794 ? 5.578 14.602 46.389 1.00 84.69 794 SER A O 1
ATOM 6182 N N . VAL A 1 795 ? 3.724 14.290 45.149 1.00 82.44 795 VAL A N 1
ATOM 6183 C CA . VAL A 1 795 ? 2.757 14.378 46.246 1.00 82.44 795 VAL A CA 1
ATOM 6184 C C . VAL A 1 795 ? 2.106 13.021 46.480 1.00 82.44 795 VAL A C 1
ATOM 6186 O O . VAL A 1 795 ? 1.898 12.253 45.540 1.00 82.44 795 VAL A O 1
ATOM 6189 N N . LEU A 1 796 ? 1.800 12.718 47.740 1.00 83.44 796 LEU A N 1
ATOM 6190 C CA . LEU A 1 796 ? 1.027 11.539 48.117 1.00 83.44 796 LEU A CA 1
ATOM 6191 C C . LEU A 1 796 ? -0.402 11.979 48.433 1.00 83.44 796 LEU A C 1
ATOM 6193 O O . LEU A 1 796 ? -0.620 12.660 49.432 1.00 83.44 796 LEU A O 1
ATOM 6197 N N . ILE A 1 797 ? -1.362 11.602 47.591 1.00 82.31 797 ILE A N 1
ATOM 6198 C CA . ILE A 1 797 ? -2.770 11.974 47.752 1.00 82.31 797 ILE A CA 1
ATOM 6199 C C . ILE A 1 797 ? -3.566 10.757 48.229 1.00 82.31 797 ILE A C 1
ATOM 6201 O O . ILE A 1 797 ? -3.529 9.699 47.598 1.00 82.31 797 ILE A O 1
ATOM 6205 N N . GLN A 1 798 ? -4.298 10.886 49.332 1.00 76.50 798 GLN A N 1
ATOM 6206 C CA . GLN A 1 798 ? -5.082 9.782 49.892 1.00 76.50 798 GLN A CA 1
ATOM 6207 C C . GLN A 1 798 ? -6.227 9.362 48.950 1.00 76.50 798 GLN A C 1
ATOM 6209 O O . GLN A 1 798 ? -6.974 10.191 48.425 1.00 76.50 798 GLN A O 1
ATOM 6214 N N . THR A 1 799 ? -6.367 8.053 48.722 1.00 68.31 799 THR A N 1
ATOM 6215 C CA . THR A 1 799 ? -7.410 7.470 47.856 1.00 68.31 799 THR A CA 1
ATOM 6216 C C . THR A 1 799 ? -8.752 7.342 48.560 1.00 68.31 799 THR A C 1
ATOM 6218 O O . THR A 1 799 ? -9.786 7.532 47.921 1.00 68.31 799 THR A O 1
ATOM 6221 N N . HIS A 1 800 ? -8.733 7.075 49.868 1.00 61.72 800 HIS A N 1
ATOM 6222 C CA . HIS A 1 800 ? -9.909 6.905 50.715 1.00 61.72 800 HIS A CA 1
ATOM 6223 C C . HIS A 1 800 ? -9.696 7.571 52.071 1.00 61.72 800 HIS A C 1
ATOM 6225 O O . HIS A 1 800 ? -8.578 7.609 52.587 1.00 61.72 800 HIS A O 1
ATOM 6231 N N . ASN A 1 801 ? -10.794 8.018 52.676 1.00 52.06 801 ASN A N 1
ATOM 6232 C CA . ASN A 1 801 ? -10.815 8.323 54.095 1.00 52.06 801 ASN A CA 1
ATOM 6233 C C . ASN A 1 801 ? -10.814 6.977 54.841 1.00 52.06 801 ASN A C 1
ATOM 6235 O O . ASN A 1 801 ? -11.758 6.197 54.702 1.00 52.06 801 ASN A O 1
ATOM 6239 N N . LEU A 1 802 ? -9.742 6.658 55.569 1.00 38.31 802 LEU A N 1
ATOM 6240 C CA . LEU A 1 802 ? -9.760 5.565 56.543 1.00 38.31 802 LEU A CA 1
ATOM 6241 C C . LEU A 1 802 ? -10.809 5.937 57.595 1.00 38.31 802 LEU A C 1
ATOM 6243 O O . LEU A 1 802 ? -10.560 6.792 58.443 1.00 38.31 802 LEU A O 1
ATOM 6247 N N . ALA A 1 803 ? -11.993 5.331 57.534 1.00 31.03 803 ALA A N 1
ATOM 6248 C CA . ALA A 1 803 ? -12.901 5.374 58.665 1.00 31.03 803 ALA A CA 1
ATOM 6249 C C . ALA A 1 803 ? -12.212 4.659 59.840 1.00 31.03 803 ALA A C 1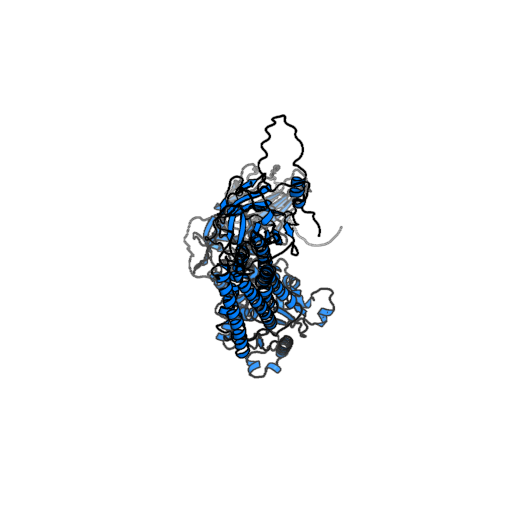
ATOM 6251 O O . ALA A 1 803 ? -12.045 3.445 59.808 1.00 31.03 803 ALA A O 1
ATOM 6252 N N . SER A 1 804 ? -11.769 5.465 60.811 1.00 33.44 804 SER A N 1
ATOM 6253 C CA . SER A 1 804 ? -11.465 5.132 62.208 1.00 33.44 804 SER A CA 1
ATOM 6254 C C . SER A 1 804 ? -10.638 3.868 62.476 1.00 33.44 804 SER A C 1
ATOM 6256 O O . SER A 1 804 ? -11.193 2.781 62.564 1.00 33.44 804 SER A O 1
ATOM 6258 N N . ASP A 1 805 ? -9.338 4.047 62.731 1.00 25.17 805 ASP A N 1
ATOM 6259 C CA . ASP A 1 805 ? -8.697 3.537 63.954 1.00 25.17 805 ASP A CA 1
ATOM 6260 C C . ASP A 1 805 ? -7.276 4.117 64.107 1.00 25.17 805 ASP A C 1
ATOM 6262 O O . ASP A 1 805 ? -6.357 3.786 63.361 1.00 25.17 805 ASP A O 1
ATOM 6266 N N . GLY A 1 806 ? -7.100 4.981 65.116 1.00 27.39 806 GLY A N 1
ATOM 6267 C CA . GLY A 1 806 ? -5.794 5.326 65.693 1.00 27.39 806 GLY A CA 1
ATOM 6268 C C . GLY A 1 806 ? -5.175 6.680 65.302 1.00 27.39 806 GLY A C 1
ATOM 6269 O O . GLY A 1 806 ? -4.822 6.896 64.150 1.00 27.39 806 GLY A O 1
ATOM 6270 N N . LEU A 1 807 ? -4.912 7.502 66.337 1.00 22.22 807 LEU A N 1
ATOM 6271 C CA . LEU A 1 807 ? -4.100 8.743 66.398 1.00 22.22 807 LEU A CA 1
ATOM 6272 C C . LEU A 1 807 ? -4.809 10.031 65.913 1.00 22.22 807 LEU A C 1
ATOM 6274 O O . LEU A 1 807 ? -5.142 10.152 64.749 1.00 22.22 807 LEU A O 1
ATOM 6278 N N . LEU A 1 808 ? -5.052 11.086 66.705 1.00 23.88 808 LEU A N 1
ATOM 6279 C CA . LEU A 1 808 ? -4.552 11.512 68.016 1.00 23.88 808 LEU A CA 1
ATOM 6280 C C . LEU A 1 808 ? -5.630 12.356 68.725 1.00 23.88 808 LEU A C 1
ATOM 6282 O O . LEU A 1 808 ? -5.881 13.499 68.351 1.00 23.88 808 LEU A O 1
ATOM 6286 N N . TRP A 1 809 ? -6.190 11.827 69.812 1.00 22.52 809 TRP A N 1
ATOM 6287 C CA . TRP A 1 809 ? -6.502 12.666 70.965 1.00 22.52 809 TRP A CA 1
ATOM 6288 C C . TRP A 1 809 ? -5.207 12.806 71.766 1.00 22.52 809 TRP A C 1
ATOM 6290 O O . TRP A 1 809 ? -4.646 11.806 72.208 1.00 22.52 809 TRP A O 1
ATOM 6300 N N . SER A 1 810 ? -4.736 14.034 71.967 1.00 22.80 810 SER A N 1
ATOM 6301 C CA . SER A 1 810 ? -3.875 14.361 73.101 1.00 22.80 810 SER A CA 1
ATOM 6302 C C . SER A 1 810 ? -4.538 15.498 73.856 1.00 22.80 810 SER A C 1
ATOM 6304 O O . SER A 1 810 ? -4.636 16.630 73.386 1.00 22.80 810 SER A O 1
ATOM 6306 N N . ASN A 1 811 ? -5.074 15.128 75.009 1.00 27.83 811 ASN A N 1
ATOM 6307 C CA . ASN A 1 811 ? -5.640 16.023 75.989 1.00 27.83 811 ASN A CA 1
ATOM 6308 C C . ASN A 1 811 ? -4.514 16.339 76.981 1.00 27.83 811 ASN A C 1
ATOM 6310 O O . ASN A 1 811 ? -4.403 15.674 78.005 1.00 27.83 811 ASN A O 1
ATOM 6314 N N . GLU A 1 812 ? -3.661 17.323 76.683 1.00 25.02 812 GLU A N 1
ATOM 6315 C CA . GLU A 1 812 ? -2.813 17.942 77.704 1.00 25.02 812 GLU A CA 1
ATOM 6316 C C . GLU A 1 812 ? -2.876 19.470 77.654 1.00 25.02 812 GLU A C 1
ATOM 6318 O O . GLU A 1 812 ? -2.907 20.127 76.616 1.00 25.02 812 GLU A O 1
ATOM 6323 N N . LYS A 1 813 ? -2.998 20.015 78.860 1.00 24.88 813 LYS A N 1
ATOM 6324 C CA . LYS A 1 813 ? -3.359 21.383 79.204 1.00 24.88 813 LYS A CA 1
ATOM 6325 C C . LYS A 1 813 ? -2.317 22.418 78.761 1.00 24.88 813 LYS A C 1
ATOM 6327 O O . LYS A 1 813 ? -1.121 22.206 78.886 1.00 24.88 813 LYS A O 1
ATOM 6332 N N . ARG A 1 814 ? -2.851 23.625 78.518 1.00 27.27 814 ARG A N 1
ATOM 6333 C CA . ARG A 1 814 ? -2.216 24.961 78.544 1.00 27.27 814 ARG A CA 1
ATOM 6334 C C . ARG A 1 814 ? -1.231 25.286 77.414 1.00 27.27 814 ARG A C 1
ATOM 6336 O O . ARG A 1 814 ? -0.038 25.051 77.523 1.00 27.27 814 ARG A O 1
ATOM 6343 N N . GLY A 1 815 ? -1.726 26.080 76.463 1.00 25.00 815 GLY A N 1
ATOM 6344 C CA . GLY A 1 815 ? -0.907 27.060 75.745 1.00 25.00 815 GLY A CA 1
ATOM 6345 C C . GLY A 1 815 ? -1.235 27.175 74.261 1.00 25.00 815 GLY A C 1
ATOM 6346 O O . GLY A 1 815 ? -0.758 26.375 73.479 1.00 25.00 815 GLY A O 1
ATOM 6347 N N . ARG A 1 816 ? -2.024 28.201 73.903 1.00 24.78 816 ARG A N 1
ATOM 6348 C CA . ARG A 1 816 ? -2.142 28.843 72.575 1.00 24.78 816 ARG A CA 1
ATOM 6349 C C . ARG A 1 816 ? -1.936 27.961 71.325 1.00 24.78 816 ARG A C 1
ATOM 6351 O O . ARG A 1 816 ? -0.810 27.772 70.884 1.00 24.78 816 ARG A O 1
ATOM 6358 N N . LEU A 1 817 ? -3.031 27.714 70.604 1.00 19.44 817 LEU A N 1
ATOM 6359 C CA . LEU A 1 817 ? -3.050 27.888 69.149 1.00 19.44 817 LEU A CA 1
ATOM 6360 C C . LEU A 1 817 ? -4.415 28.456 68.736 1.00 19.44 817 LEU A C 1
ATOM 6362 O O . LEU A 1 817 ? -5.453 27.845 68.974 1.00 19.44 817 LEU A O 1
ATOM 6366 N N . VAL A 1 818 ? -4.409 29.669 68.183 1.00 21.92 818 VAL A N 1
ATOM 6367 C CA . VAL A 1 818 ? -5.587 30.306 67.585 1.00 21.92 818 VAL A CA 1
ATOM 6368 C C . VAL A 1 818 ? -5.741 29.711 66.189 1.00 21.92 818 VAL A C 1
ATOM 6370 O O . VAL A 1 818 ? -5.040 30.106 65.262 1.00 21.92 818 VAL A O 1
ATOM 6373 N N . LEU A 1 819 ? -6.628 28.729 66.059 1.00 20.05 819 LEU A N 1
ATOM 6374 C CA . LEU A 1 819 ? -7.173 28.301 64.775 1.00 20.05 819 LEU A CA 1
ATOM 6375 C C . LEU A 1 819 ? -8.176 29.370 64.328 1.00 20.05 819 LEU A C 1
ATOM 6377 O O . LEU A 1 819 ? -9.255 29.488 64.905 1.00 20.05 819 LEU A O 1
ATOM 6381 N N . MET A 1 820 ? -7.829 30.161 63.311 1.00 20.31 820 MET A N 1
ATOM 6382 C CA . MET A 1 820 ? -8.848 30.863 62.530 1.00 20.31 820 MET A CA 1
ATOM 6383 C C . MET A 1 820 ? -9.587 29.805 61.707 1.00 20.31 820 MET A C 1
ATOM 6385 O O . MET A 1 820 ? -9.121 29.396 60.647 1.00 20.31 820 MET A O 1
ATOM 6389 N N . GLN A 1 821 ? -10.708 29.314 62.237 1.00 21.58 821 GLN A N 1
ATOM 6390 C CA . GLN A 1 821 ? -11.677 28.533 61.474 1.00 21.58 821 GLN A CA 1
ATOM 6391 C C . GLN A 1 821 ? -12.175 29.366 60.277 1.00 21.58 821 GLN A C 1
ATOM 6393 O O . GLN A 1 821 ? -12.598 30.508 60.475 1.00 21.58 821 GLN A O 1
ATOM 6398 N N . PRO A 1 822 ? -12.200 28.817 59.050 1.00 24.11 822 PRO A N 1
ATOM 6399 C CA . PRO A 1 822 ? -13.200 29.216 58.075 1.00 24.11 822 PRO A CA 1
ATOM 6400 C C . PRO A 1 822 ? -14.565 28.798 58.631 1.00 24.11 822 PRO A C 1
ATOM 6402 O O . PRO A 1 822 ? -14.704 27.694 59.161 1.00 24.11 822 PRO A O 1
ATOM 6405 N N . LEU A 1 823 ? -15.553 29.689 58.540 1.00 23.41 823 LEU A N 1
ATOM 6406 C CA . LEU A 1 823 ? -16.939 29.412 58.913 1.00 23.41 823 LEU A CA 1
ATOM 6407 C C . LEU A 1 823 ? -17.376 28.024 58.397 1.00 23.41 823 LEU A C 1
ATOM 6409 O O . LEU A 1 823 ? -17.293 27.786 57.189 1.00 23.41 823 LEU A O 1
ATOM 6413 N N . PRO A 1 824 ? -17.843 27.112 59.272 1.00 23.48 824 PRO A N 1
ATOM 6414 C CA . PRO A 1 824 ? -18.437 25.856 58.842 1.00 23.48 824 PRO A CA 1
ATOM 6415 C C . PRO A 1 824 ? -19.700 26.116 58.018 1.00 23.48 824 PRO A C 1
ATOM 6417 O O . PRO A 1 824 ? -20.317 27.176 58.109 1.00 23.48 824 PRO A O 1
ATOM 6420 N N . SER A 1 825 ? -20.124 25.097 57.281 1.00 25.03 825 SER A N 1
ATOM 6421 C CA . SER A 1 825 ? -21.311 24.966 56.424 1.00 25.03 825 SER A CA 1
ATOM 6422 C C . SER A 1 825 ? -22.682 25.240 57.093 1.00 25.03 825 SER A C 1
ATOM 6424 O O . SER A 1 825 ? -23.706 24.753 56.627 1.00 25.03 825 SER A O 1
ATOM 6426 N N . ALA A 1 826 ? -22.742 26.023 58.173 1.00 28.27 826 ALA A N 1
ATOM 6427 C CA . ALA A 1 826 ? -23.927 26.377 58.954 1.00 28.27 826 ALA A CA 1
ATOM 6428 C C . ALA A 1 826 ? -24.575 27.716 58.532 1.00 28.27 826 ALA A C 1
ATOM 6430 O O . ALA A 1 826 ? -25.246 28.370 59.336 1.00 28.27 826 ALA A O 1
ATOM 6431 N N . VAL A 1 827 ? -24.424 28.136 57.268 1.00 33.94 827 VAL A N 1
ATOM 6432 C CA . VAL A 1 827 ? -25.080 29.356 56.739 1.00 33.94 827 VAL A CA 1
ATOM 6433 C C . VAL A 1 827 ? -26.611 29.206 56.656 1.00 33.94 827 VAL A C 1
ATOM 6435 O O . VAL A 1 827 ? -27.321 30.193 56.501 1.00 33.94 827 VAL A O 1
ATOM 6438 N N . SER A 1 828 ? -27.164 28.014 56.889 1.00 30.12 828 SER A N 1
ATOM 6439 C CA . SER A 1 828 ? -28.609 27.831 57.081 1.00 30.12 828 SER A CA 1
ATOM 6440 C C . SER A 1 828 ? -29.157 28.426 58.392 1.00 30.12 828 SER A C 1
ATOM 6442 O O . SER A 1 828 ? -30.372 28.470 58.557 1.00 30.12 828 SER A O 1
ATOM 6444 N N . SER A 1 829 ? -28.305 28.895 59.318 1.00 34.62 829 SER A N 1
ATOM 6445 C CA . SER A 1 829 ? -28.732 29.341 60.660 1.00 34.62 829 SER A CA 1
ATOM 6446 C C . SER A 1 829 ? -28.702 30.858 60.911 1.00 34.62 829 SER A C 1
ATOM 6448 O O . SER A 1 829 ? -29.081 31.301 61.997 1.00 34.62 829 SER A O 1
ATOM 6450 N N . PHE A 1 830 ? -28.322 31.683 59.927 1.00 36.59 830 PHE A N 1
ATOM 6451 C CA . PHE A 1 830 ? -28.431 33.143 60.051 1.00 36.59 830 PHE A CA 1
ATOM 6452 C C . PHE A 1 830 ? -29.863 33.608 59.766 1.00 36.59 830 PHE A C 1
ATOM 6454 O O . PHE A 1 830 ? -30.317 33.627 58.623 1.00 36.59 830 PHE A O 1
ATOM 6461 N N . GLY A 1 831 ? -30.577 34.026 60.809 1.00 36.28 831 GLY A N 1
ATOM 6462 C CA . GLY A 1 831 ? -31.887 34.654 60.665 1.00 36.28 831 GLY A CA 1
ATOM 6463 C C . GLY A 1 831 ? -31.740 36.142 60.357 1.00 36.28 831 GLY A C 1
ATOM 6464 O O . GLY A 1 831 ? -31.209 36.892 61.178 1.00 36.28 831 GLY A O 1
ATOM 6465 N N . LEU A 1 832 ? -32.234 36.601 59.203 1.00 39.47 832 LEU A N 1
ATOM 6466 C CA . LEU A 1 832 ? -32.423 38.034 58.965 1.00 39.47 832 LEU A CA 1
ATOM 6467 C C . LEU A 1 832 ? -33.404 38.563 60.015 1.00 39.47 832 LEU A C 1
ATOM 6469 O O . LEU A 1 832 ? -34.598 38.269 59.965 1.00 39.47 832 LEU A O 1
ATOM 6473 N N . LYS A 1 833 ? -32.910 39.351 60.970 1.00 43.66 833 LYS A N 1
ATOM 6474 C CA . LYS A 1 833 ? -33.749 39.881 62.049 1.00 43.66 833 LYS A CA 1
ATOM 6475 C C . LYS A 1 833 ? -34.556 41.083 61.589 1.00 43.66 833 LYS A C 1
ATOM 6477 O O . LYS A 1 833 ? -35.729 41.197 61.941 1.00 43.66 833 LYS A O 1
ATOM 6482 N N . LYS A 1 834 ? -33.940 42.010 60.843 1.00 42.66 834 LYS A N 1
ATOM 6483 C CA . LYS A 1 834 ? -34.636 43.206 60.347 1.00 42.66 834 LYS A CA 1
ATOM 6484 C C . LYS A 1 834 ? -33.914 43.880 59.182 1.00 42.66 834 LYS A C 1
ATOM 6486 O O . LYS A 1 834 ? -32.693 44.015 59.186 1.00 42.66 834 LYS A O 1
ATOM 6491 N N . VAL A 1 835 ? -34.710 44.386 58.244 1.00 44.66 835 VAL A N 1
ATOM 6492 C CA . VAL A 1 835 ? -34.302 45.373 57.238 1.00 44.66 835 VAL A CA 1
ATOM 6493 C C . VAL A 1 835 ? -34.653 46.757 57.773 1.00 44.66 835 VAL A C 1
ATOM 6495 O O . VAL A 1 835 ? -35.808 47.013 58.116 1.00 44.66 835 VAL A O 1
ATOM 6498 N N . VAL A 1 836 ? -33.671 47.645 57.888 1.00 49.09 836 VAL A N 1
ATOM 6499 C CA . VAL A 1 836 ? -33.862 49.000 58.410 1.00 49.09 836 VAL A CA 1
ATOM 6500 C C . VAL A 1 836 ? -33.585 50.003 57.299 1.00 49.09 836 VAL A C 1
ATOM 6502 O O . VAL A 1 836 ? -32.468 50.115 56.801 1.00 49.09 836 VAL A O 1
ATOM 6505 N N . THR A 1 837 ? -34.625 50.740 56.925 1.00 47.28 837 THR A N 1
ATOM 6506 C CA . THR A 1 837 ? -34.581 51.843 55.953 1.00 47.28 837 THR A CA 1
ATOM 6507 C C . THR A 1 837 ? -34.627 53.221 56.630 1.00 47.28 837 THR A C 1
ATOM 6509 O O . THR A 1 837 ? -34.458 54.248 55.975 1.00 47.28 837 THR A O 1
ATOM 6512 N N . GLU A 1 838 ? -34.822 53.255 57.953 1.00 47.81 838 GLU A N 1
ATOM 6513 C CA . GLU A 1 838 ? -34.839 54.462 58.785 1.00 47.81 838 GLU A CA 1
ATOM 6514 C C . GLU A 1 838 ? -33.477 54.747 59.446 1.00 47.81 838 GLU A C 1
ATOM 6516 O O . GLU A 1 838 ? -32.613 53.883 59.571 1.00 47.81 838 GLU A O 1
ATOM 6521 N N . THR A 1 839 ? -33.267 55.978 59.923 1.00 47.00 839 THR A N 1
ATOM 6522 C CA . THR A 1 839 ? -31.966 56.456 60.437 1.00 47.00 839 THR A CA 1
ATOM 6523 C C . THR A 1 839 ? -31.591 55.943 61.832 1.00 47.00 839 THR A C 1
ATOM 6525 O O . THR A 1 839 ? -30.532 56.309 62.354 1.00 47.00 839 THR A O 1
ATOM 6528 N N . LYS A 1 840 ? -32.420 55.114 62.481 1.00 44.81 840 LYS A N 1
ATOM 6529 C CA . LYS A 1 840 ? -32.143 54.626 63.838 1.00 44.81 840 LYS A CA 1
ATOM 6530 C C . LYS A 1 840 ? -32.735 53.244 64.101 1.00 44.81 840 LYS A C 1
ATOM 6532 O O . LYS A 1 840 ? -33.917 53.022 63.872 1.00 44.81 840 LYS A O 1
ATOM 6537 N N . TRP A 1 841 ? -31.929 52.349 64.670 1.00 44.22 841 TRP A N 1
ATOM 6538 C CA . TRP A 1 841 ? -32.378 51.040 65.151 1.00 44.22 841 TRP A CA 1
ATOM 6539 C C . TRP A 1 841 ? -31.822 50.742 66.547 1.00 44.22 841 TRP A C 1
ATOM 6541 O O . TRP A 1 841 ? -30.762 51.241 66.935 1.00 44.22 841 TRP A O 1
ATOM 6551 N N . ARG A 1 842 ? -32.567 49.953 67.325 1.00 46.53 842 ARG A N 1
ATOM 6552 C CA . ARG A 1 842 ? -32.224 49.550 68.693 1.00 46.53 842 ARG A CA 1
ATOM 6553 C C . ARG A 1 842 ? -32.582 48.077 68.868 1.00 46.53 842 ARG A C 1
ATOM 6555 O O . ARG A 1 842 ? -33.723 47.724 68.571 1.00 46.53 842 ARG A O 1
ATOM 6562 N N . SER A 1 843 ? -31.652 47.251 69.350 1.00 44.56 843 SER A N 1
ATOM 6563 C CA . SER A 1 843 ? -31.994 45.867 69.695 1.00 44.56 843 SER A CA 1
ATOM 6564 C C . SER A 1 843 ? -32.846 45.864 70.970 1.00 44.56 843 SER A C 1
ATOM 6566 O O . SER A 1 843 ? -32.580 46.616 71.914 1.00 44.56 843 SER A O 1
ATOM 6568 N N . GLN A 1 844 ? -33.936 45.097 70.967 1.00 44.22 844 GLN A N 1
ATOM 6569 C CA . GLN A 1 844 ? -34.813 44.927 72.122 1.00 44.22 844 GLN A CA 1
ATOM 6570 C C . GLN A 1 844 ? -34.586 43.530 72.693 1.00 44.22 844 GLN A C 1
ATOM 6572 O O . GLN A 1 844 ? -35.200 42.590 72.215 1.00 44.22 844 GLN A O 1
ATOM 6577 N N . GLU A 1 845 ? -33.651 43.421 73.641 1.00 37.25 845 GLU A N 1
ATOM 6578 C CA . GLU A 1 845 ? -33.676 42.584 74.858 1.00 37.25 845 GLU A CA 1
ATOM 6579 C C . GLU A 1 845 ? -32.260 42.526 75.473 1.00 37.25 845 GLU A C 1
ATOM 6581 O O . GLU A 1 845 ? -31.264 42.507 74.760 1.00 37.25 845 GLU A O 1
ATOM 6586 N N . ASN A 1 846 ? -32.190 42.640 76.806 1.00 33.50 846 ASN A N 1
ATOM 6587 C CA . ASN A 1 846 ? -31.024 42.503 77.698 1.00 33.50 846 ASN A CA 1
ATOM 6588 C C . ASN A 1 846 ? -29.635 42.904 77.146 1.00 33.50 846 ASN A C 1
ATOM 6590 O O . ASN A 1 846 ? -28.843 42.065 76.738 1.00 33.50 846 ASN A O 1
ATOM 6594 N N . GLY A 1 847 ? -29.301 44.202 77.245 1.00 40.97 847 GLY A N 1
ATOM 6595 C CA . GLY A 1 847 ? -27.945 44.722 76.974 1.00 40.97 847 GLY A CA 1
ATOM 6596 C C . GLY A 1 847 ? -27.724 45.346 75.587 1.00 40.97 847 GLY A C 1
ATOM 6597 O O . GLY A 1 847 ? -26.586 45.544 75.178 1.00 40.97 847 GLY A O 1
ATOM 6598 N N . GLY A 1 848 ? -28.798 45.673 74.863 1.00 34.47 848 GLY A N 1
ATOM 6599 C CA . GLY A 1 848 ? -28.744 46.055 73.448 1.00 34.47 848 GLY A CA 1
ATOM 6600 C C . GLY A 1 848 ? -27.946 47.315 73.074 1.00 34.47 848 GLY A C 1
ATOM 6601 O O . GLY A 1 848 ? -28.089 48.388 73.673 1.00 34.47 848 GLY A O 1
ATOM 6602 N N . PHE A 1 849 ? -27.183 47.199 71.983 1.00 37.41 849 PHE A N 1
ATOM 6603 C CA . PHE A 1 849 ? -26.531 48.300 71.273 1.00 37.41 849 PHE A CA 1
ATOM 6604 C C . PHE A 1 849 ? -27.568 49.145 70.508 1.00 37.41 849 PHE A C 1
ATOM 6606 O O . PHE A 1 849 ? -28.545 48.629 69.957 1.00 37.41 849 PHE A O 1
ATOM 6613 N N . SER A 1 850 ? -27.370 50.466 70.452 1.00 36.62 850 SER A N 1
ATOM 6614 C CA . SER A 1 850 ? -28.173 51.354 69.600 1.00 36.62 850 SER A CA 1
ATOM 6615 C C . SER A 1 850 ? -27.272 52.081 68.620 1.00 36.62 850 SER A C 1
ATOM 6617 O O . SER A 1 850 ? -26.309 52.718 69.046 1.00 36.62 850 SER A O 1
ATOM 6619 N N . PHE A 1 851 ? -27.613 52.046 67.338 1.00 41.38 851 PHE A N 1
ATOM 6620 C CA . PHE A 1 851 ? -26.862 52.741 66.299 1.00 41.38 851 PHE A CA 1
ATOM 6621 C C . PHE A 1 851 ? -27.784 53.685 65.529 1.00 41.38 851 PHE A C 1
ATOM 6623 O O . PHE A 1 851 ? -28.931 53.368 65.197 1.00 41.38 851 PHE A O 1
ATOM 6630 N N . ARG A 1 852 ? -27.288 54.904 65.306 1.00 39.00 852 ARG A N 1
ATOM 6631 C CA . ARG A 1 852 ? -27.978 55.972 64.581 1.00 39.00 852 ARG A CA 1
ATOM 6632 C C . ARG A 1 852 ? -27.129 56.342 63.372 1.00 39.00 852 ARG A C 1
ATOM 6634 O O . ARG A 1 852 ? -26.007 56.808 63.534 1.00 39.00 852 ARG A O 1
ATOM 6641 N N . LEU A 1 853 ? -27.687 56.176 62.182 1.00 43.44 853 LEU A N 1
ATOM 6642 C CA . LEU A 1 853 ? -27.082 56.615 60.930 1.00 43.44 853 LEU A CA 1
ATOM 6643 C C . LEU A 1 853 ? -27.375 58.114 60.776 1.00 43.44 853 LEU A C 1
ATOM 6645 O O . LEU A 1 853 ? -28.498 58.501 60.449 1.00 43.44 853 LEU A O 1
ATOM 6649 N N . ARG A 1 854 ? -26.403 58.985 61.080 1.00 37.34 854 ARG A N 1
ATOM 6650 C CA . ARG A 1 854 ? -26.553 60.434 60.864 1.00 37.34 854 ARG A CA 1
ATOM 6651 C C . ARG A 1 854 ? -26.173 60.754 59.421 1.00 37.34 854 ARG A C 1
ATOM 6653 O O . ARG A 1 854 ? -25.070 60.440 58.997 1.00 37.34 854 ARG A O 1
ATOM 6660 N N . ASN A 1 855 ? -27.088 61.365 58.676 1.00 39.97 855 ASN A N 1
ATOM 6661 C CA . ASN A 1 855 ? -26.869 61.724 57.281 1.00 39.97 855 ASN A CA 1
ATOM 6662 C C . ASN A 1 855 ? -26.920 63.249 57.118 1.00 39.97 855 ASN A C 1
ATOM 6664 O O . ASN A 1 855 ? -27.783 63.881 57.730 1.00 39.97 855 ASN A O 1
ATOM 6668 N N . SER A 1 856 ? -26.044 63.830 56.292 1.00 35.31 856 SER A N 1
ATOM 6669 C CA . SER A 1 856 ? -26.197 65.217 55.832 1.00 35.31 856 SER A CA 1
ATOM 6670 C C . SER A 1 856 ? -26.804 65.326 54.428 1.00 35.31 856 SER A C 1
ATOM 6672 O O . SER A 1 856 ? -27.323 66.395 54.124 1.00 35.31 856 SER A O 1
ATOM 6674 N N . TRP A 1 857 ? -26.874 64.264 53.600 1.00 33.78 857 TRP A N 1
ATOM 6675 C CA . TRP A 1 857 ? -27.482 64.367 52.255 1.00 33.78 857 TRP A CA 1
ATOM 6676 C C . TRP A 1 857 ? -28.297 63.125 51.805 1.00 33.78 857 TRP A C 1
ATOM 6678 O O . TRP A 1 857 ? -27.930 61.976 52.008 1.00 33.78 857 TRP A O 1
ATOM 6688 N N . LYS A 1 858 ? -29.470 63.412 51.226 1.00 37.97 858 LYS A N 1
ATOM 6689 C CA . LYS A 1 858 ? -30.696 62.615 50.964 1.00 37.97 858 LYS A CA 1
ATOM 6690 C C . LYS A 1 858 ? -30.609 61.115 50.552 1.00 37.97 858 LYS A C 1
ATOM 6692 O O . LYS A 1 858 ? -29.900 60.743 49.633 1.00 37.97 858 LYS A O 1
ATOM 6697 N N . LYS A 1 859 ? -31.506 60.340 51.201 1.00 47.78 859 LYS A N 1
ATOM 6698 C CA . LYS A 1 859 ? -32.343 59.165 50.811 1.00 47.78 859 LYS A CA 1
ATOM 6699 C C . LYS A 1 859 ? -31.809 58.113 49.808 1.00 47.78 859 LYS A C 1
ATOM 6701 O O . LYS A 1 859 ? -31.994 58.282 48.610 1.00 47.78 859 LYS A O 1
ATOM 6706 N N . ASN A 1 860 ? -31.292 56.995 50.346 1.00 50.56 860 ASN A N 1
ATOM 6707 C CA . ASN A 1 860 ? -31.600 55.580 50.008 1.00 50.56 860 ASN A CA 1
ATOM 6708 C C . ASN A 1 860 ? -30.454 54.657 50.474 1.00 50.56 860 ASN A C 1
ATOM 6710 O O . ASN A 1 860 ? -29.614 54.229 49.688 1.00 50.56 860 ASN A O 1
ATOM 6714 N N . LYS A 1 861 ? -30.410 54.356 51.778 1.00 46.91 861 LYS A N 1
ATOM 6715 C CA . LYS A 1 861 ? -29.521 53.325 52.337 1.00 46.91 861 LYS A CA 1
ATOM 6716 C C . LYS A 1 861 ? -30.373 52.259 53.016 1.00 46.91 861 LYS A C 1
ATOM 6718 O O . LYS A 1 861 ? -31.347 52.601 53.686 1.00 46.91 861 LYS A O 1
ATOM 6723 N N . VAL A 1 862 ? -30.015 50.993 52.827 1.00 43.38 862 VAL A N 1
ATOM 6724 C CA . VAL A 1 862 ? -30.688 49.840 53.439 1.00 43.38 862 VAL A CA 1
ATOM 6725 C C . VAL A 1 862 ? -29.676 49.160 54.350 1.00 43.38 862 VAL A C 1
ATOM 6727 O O . VAL A 1 862 ? -28.576 48.830 53.911 1.00 43.38 862 VAL A O 1
ATOM 6730 N N . ALA A 1 863 ? -30.023 48.982 55.623 1.00 47.19 863 ALA A N 1
ATOM 6731 C CA . ALA A 1 863 ? -29.221 48.206 56.559 1.00 47.19 863 ALA A CA 1
ATOM 6732 C C . ALA A 1 863 ? -29.899 46.858 56.824 1.00 47.19 863 ALA A C 1
ATOM 6734 O O . ALA A 1 863 ? -31.091 46.808 57.134 1.00 47.19 863 ALA A O 1
ATOM 6735 N N . LEU A 1 864 ? -29.141 45.771 56.705 1.00 43.50 864 LEU A N 1
ATOM 6736 C CA . LEU A 1 864 ? -29.583 44.419 57.027 1.00 43.50 864 LEU A CA 1
ATOM 6737 C C . LEU A 1 864 ? -28.888 43.970 58.311 1.00 43.50 864 LEU A C 1
ATOM 6739 O O . LEU A 1 864 ? -27.658 44.000 58.403 1.00 43.50 864 LEU A O 1
ATOM 6743 N N . VAL A 1 865 ? -29.688 43.584 59.305 1.00 45.47 865 VAL A N 1
ATOM 6744 C CA . VAL A 1 865 ? -29.195 43.101 60.599 1.00 45.47 865 VAL A CA 1
ATOM 6745 C C . VAL A 1 865 ? -29.353 41.590 60.662 1.00 45.47 865 VAL A C 1
ATOM 6747 O O . VAL A 1 865 ? -30.476 41.079 60.569 1.00 45.47 865 VAL A O 1
ATOM 6750 N N . TYR A 1 866 ? -28.234 40.900 60.858 1.00 45.72 866 TYR A N 1
ATOM 6751 C CA . TYR A 1 866 ? -28.185 39.454 61.039 1.00 45.72 866 TYR A CA 1
ATOM 6752 C C . TYR A 1 866 ? -27.649 39.138 62.430 1.00 45.72 866 TYR A C 1
ATOM 6754 O O . TYR A 1 866 ? -26.659 39.718 62.879 1.00 45.72 866 TYR A O 1
ATOM 6762 N N . GLU A 1 867 ? -28.323 38.223 63.111 1.00 43.16 867 GLU A N 1
ATOM 6763 C CA . GLU A 1 867 ? -27.969 37.791 64.457 1.00 43.16 867 GLU A CA 1
ATOM 6764 C C . GLU A 1 867 ? -27.847 36.274 64.450 1.00 43.16 867 GLU A C 1
ATOM 6766 O O . GLU A 1 867 ? -28.699 35.575 63.893 1.00 43.16 867 GLU A O 1
ATOM 6771 N N . GLN A 1 868 ? -26.762 35.771 65.027 1.00 43.00 868 GLN A N 1
ATOM 6772 C CA . GLN A 1 868 ? -26.530 34.340 65.103 1.00 43.00 868 GLN A CA 1
ATOM 6773 C C . GLN A 1 868 ? -27.178 33.801 66.391 1.00 43.00 868 GLN A C 1
ATOM 6775 O O . GLN A 1 868 ? -26.793 34.233 67.480 1.00 43.00 868 GLN A O 1
ATOM 6780 N N . PRO A 1 869 ? -28.139 32.860 66.318 1.00 38.69 869 PRO A N 1
ATOM 6781 C CA . PRO A 1 869 ? -28.983 32.494 67.464 1.00 38.69 869 PRO A CA 1
ATOM 6782 C C . PRO A 1 869 ? -28.245 31.912 68.681 1.00 38.69 869 PRO A C 1
ATOM 6784 O O . PRO A 1 869 ? -28.816 31.874 69.768 1.00 38.69 869 PRO A O 1
ATOM 6787 N N . HIS A 1 870 ? -27.004 31.442 68.513 1.00 41.03 870 HIS A N 1
ATOM 6788 C CA . HIS A 1 870 ? -26.286 30.665 69.529 1.00 41.03 870 HIS A CA 1
ATOM 6789 C C . HIS A 1 870 ? -24.977 31.292 70.041 1.00 41.03 870 HIS A C 1
ATOM 6791 O O . HIS A 1 870 ? -24.417 30.762 70.996 1.00 41.03 870 HIS A O 1
ATOM 6797 N N . GLU A 1 871 ? -24.508 32.418 69.485 1.00 43.25 871 GLU A N 1
ATOM 6798 C CA . GLU A 1 871 ? -23.199 33.006 69.856 1.00 43.25 871 GLU A CA 1
ATOM 6799 C C . GLU A 1 871 ? -23.228 34.502 70.237 1.00 43.25 871 GLU A C 1
ATOM 6801 O O . GLU A 1 871 ? -22.179 35.080 70.499 1.00 43.25 871 GLU A O 1
ATOM 6806 N N . LEU A 1 872 ? -24.403 35.148 70.324 1.00 43.47 872 LEU A N 1
ATOM 6807 C CA . LEU A 1 872 ? -24.558 36.584 70.665 1.00 43.47 872 LEU A CA 1
ATOM 6808 C C . LEU A 1 872 ? -23.766 37.560 69.756 1.00 43.47 872 LEU A C 1
ATOM 6810 O O . LEU A 1 872 ? -23.682 38.754 70.049 1.00 43.47 872 LEU A O 1
ATOM 6814 N N . GLU A 1 873 ? -23.209 37.094 68.634 1.00 44.38 873 GLU A N 1
ATOM 6815 C CA . GLU A 1 873 ? -22.567 37.943 67.632 1.00 44.38 873 GLU A CA 1
ATOM 6816 C C . GLU A 1 873 ? -23.619 38.582 66.717 1.00 44.38 873 GLU A C 1
ATOM 6818 O O . GLU A 1 873 ? -24.481 37.909 66.141 1.00 44.38 873 GLU A O 1
ATOM 6823 N N . THR A 1 874 ? -23.551 39.910 66.575 1.00 41.72 874 THR A N 1
ATOM 6824 C CA . THR A 1 874 ? -24.446 40.668 65.690 1.00 41.72 874 THR A CA 1
ATOM 6825 C C . THR A 1 874 ? -23.648 41.284 64.551 1.00 41.72 874 THR A C 1
ATOM 6827 O O . THR A 1 874 ? -22.665 42.001 64.761 1.00 41.72 874 THR A O 1
ATOM 6830 N N . PHE A 1 875 ? -24.107 41.048 63.327 1.00 46.53 875 PHE A N 1
ATOM 6831 C CA . PHE A 1 875 ? -23.488 41.568 62.117 1.00 46.53 875 PHE A CA 1
ATOM 6832 C C . PHE A 1 875 ? -24.405 42.608 61.480 1.00 46.53 875 PHE A C 1
ATOM 6834 O O . PHE A 1 875 ? -25.594 42.362 61.251 1.00 46.53 875 PHE A O 1
ATOM 6841 N N . LEU A 1 876 ? -23.843 43.782 61.190 1.00 42.03 876 LEU A N 1
ATOM 6842 C CA . LEU A 1 876 ? -24.549 44.864 60.517 1.00 42.03 876 LEU A CA 1
ATOM 6843 C C . LEU A 1 876 ? -23.943 45.080 59.132 1.00 42.03 876 LEU A C 1
ATOM 6845 O O . LEU A 1 876 ? -22.784 45.479 59.001 1.00 42.03 876 LEU A O 1
ATOM 6849 N N . LEU A 1 877 ? -24.750 44.845 58.102 1.00 44.06 877 LEU A N 1
ATOM 6850 C CA . LEU A 1 877 ? -24.416 45.167 56.719 1.00 44.06 877 LEU A CA 1
ATOM 6851 C C . LEU A 1 877 ? -25.170 46.425 56.302 1.00 44.06 877 LEU A C 1
ATOM 6853 O O . LEU A 1 877 ? -26.397 46.468 56.394 1.00 44.06 877 LEU A O 1
ATOM 6857 N N . VAL A 1 878 ? -24.447 47.447 55.844 1.00 43.78 878 VAL A N 1
ATOM 6858 C CA . VAL A 1 878 ? -25.047 48.697 55.358 1.00 43.78 878 VAL A CA 1
ATOM 6859 C C . VAL A 1 878 ? -24.686 48.899 53.893 1.00 43.78 878 VAL A C 1
ATOM 6861 O O . VAL A 1 878 ? -23.508 48.929 53.535 1.00 43.78 878 VAL A O 1
ATOM 6864 N N . PHE A 1 879 ? -25.715 49.071 53.065 1.00 42.22 879 PHE A N 1
ATOM 6865 C CA . PHE A 1 879 ? -25.586 49.338 51.636 1.00 42.22 879 PHE A CA 1
ATOM 6866 C C . PHE A 1 879 ? -25.859 50.814 51.347 1.00 42.22 879 PHE A C 1
ATOM 6868 O O . PHE A 1 879 ? -26.853 51.378 51.821 1.00 42.22 879 PHE A O 1
ATOM 6875 N N . GLU A 1 880 ? -25.004 51.436 50.538 1.00 39.34 880 GLU A N 1
ATOM 6876 C CA . GLU A 1 880 ? -25.283 52.732 49.921 1.00 39.34 880 GLU A CA 1
ATOM 6877 C C . GLU A 1 880 ? -25.634 52.536 48.446 1.00 39.34 880 GLU A C 1
ATOM 6879 O O . GLU A 1 880 ? -24.769 52.248 47.624 1.00 39.34 880 GLU A O 1
ATOM 6884 N N . ALA A 1 881 ? -26.914 52.700 48.107 1.00 37.94 881 ALA A N 1
ATOM 6885 C CA . ALA A 1 881 ? -27.364 52.645 46.723 1.00 37.94 881 ALA A CA 1
ATOM 6886 C C . ALA A 1 881 ? -27.262 54.047 46.104 1.00 37.94 881 ALA A C 1
ATOM 6888 O O . ALA A 1 881 ? -28.103 54.911 46.366 1.00 37.94 881 ALA A O 1
ATOM 6889 N N . LYS A 1 882 ? -26.242 54.295 45.273 1.00 36.72 882 LYS A N 1
ATOM 6890 C CA . LYS A 1 882 ? -26.212 55.474 44.391 1.00 36.72 882 LYS A CA 1
ATOM 6891 C C . LYS A 1 882 ? -26.762 55.111 43.015 1.00 36.72 882 LYS A C 1
ATOM 6893 O O . LYS A 1 882 ? -26.380 54.120 42.407 1.00 36.72 882 LYS A O 1
ATOM 6898 N N . GLY A 1 883 ? -27.696 55.928 42.536 1.00 39.12 883 GLY A N 1
ATOM 6899 C CA . GLY A 1 883 ? -28.444 55.672 41.312 1.00 39.12 883 GLY A CA 1
ATOM 6900 C C . GLY A 1 883 ? -27.623 55.724 40.015 1.00 39.12 883 GLY A C 1
ATOM 6901 O O . GLY A 1 883 ? -26.811 56.615 39.785 1.00 39.12 883 GLY A O 1
ATOM 6902 N N . THR A 1 884 ? -27.986 54.813 39.112 1.00 38.38 884 THR A N 1
ATOM 6903 C CA . THR A 1 884 ? -27.871 54.805 37.636 1.00 38.38 884 THR A CA 1
ATOM 6904 C C . THR A 1 884 ? -26.511 54.787 36.933 1.00 38.38 884 THR A C 1
ATOM 6906 O O . THR A 1 884 ? -26.507 54.483 35.742 1.00 38.38 884 THR A O 1
ATOM 6909 N N . ARG A 1 885 ? -25.362 54.990 37.584 1.00 35.38 885 ARG A N 1
ATOM 6910 C CA . ARG A 1 885 ? -24.057 54.642 36.976 1.00 35.38 885 ARG A CA 1
ATOM 6911 C C . ARG A 1 885 ? -23.138 54.022 38.026 1.00 35.38 885 ARG A C 1
ATOM 6913 O O . ARG A 1 885 ? -22.853 54.664 39.027 1.00 35.38 885 ARG A O 1
ATOM 6920 N N . GLY A 1 886 ? -22.791 52.756 37.781 1.00 42.53 886 GLY A N 1
ATOM 6921 C CA . GLY A 1 886 ? -22.226 51.781 38.715 1.00 42.53 886 GLY A CA 1
ATOM 6922 C C . GLY A 1 886 ? -21.091 52.285 39.598 1.00 42.53 886 GLY A C 1
ATOM 6923 O O . GLY A 1 886 ? -20.096 52.788 39.093 1.00 42.53 886 GLY A O 1
ATOM 6924 N N . ASP A 1 887 ? -21.305 52.156 40.905 1.00 33.62 887 ASP A N 1
ATOM 6925 C CA . ASP A 1 887 ? -20.445 51.419 41.837 1.00 33.62 887 ASP A CA 1
ATOM 6926 C C . ASP A 1 887 ? -21.190 51.353 43.182 1.00 33.62 887 ASP A C 1
ATOM 6928 O O . ASP A 1 887 ? -21.439 52.372 43.831 1.00 33.62 887 ASP A O 1
ATOM 6932 N N . GLU A 1 888 ? -21.627 50.156 43.580 1.00 36.97 888 GLU A N 1
ATOM 6933 C CA . GLU A 1 888 ? -22.250 49.931 44.888 1.00 36.97 888 GLU A CA 1
ATOM 6934 C C . GLU A 1 888 ? -21.158 49.742 45.942 1.00 36.97 888 GLU A C 1
ATOM 6936 O O . GLU A 1 888 ? -20.266 48.908 45.792 1.00 36.97 888 GLU A O 1
ATOM 6941 N N . THR A 1 889 ? -21.221 50.509 47.030 1.00 36.84 889 THR A N 1
ATOM 6942 C CA . THR A 1 889 ? -20.263 50.395 48.137 1.00 36.84 889 THR A CA 1
ATOM 6943 C C . THR A 1 889 ? -20.947 49.740 49.334 1.00 36.84 889 THR A C 1
ATOM 6945 O O . THR A 1 889 ? -21.934 50.256 49.865 1.00 36.84 889 THR A O 1
ATOM 6948 N N . ALA A 1 890 ? -20.427 48.587 49.757 1.00 34.81 890 ALA A N 1
ATOM 6949 C CA . ALA A 1 890 ? -20.906 47.856 50.925 1.00 34.81 890 ALA A CA 1
ATOM 6950 C C . ALA A 1 890 ? -19.919 48.008 52.087 1.00 34.81 890 ALA A C 1
ATOM 6952 O O . ALA A 1 890 ? -18.714 47.812 51.918 1.00 34.81 890 ALA A O 1
ATOM 6953 N N . VAL A 1 891 ? -20.433 48.328 53.276 1.00 38.19 891 VAL A N 1
ATOM 6954 C CA . VAL A 1 891 ? -19.641 48.375 54.513 1.00 38.19 891 VAL A CA 1
ATOM 6955 C C . VAL A 1 891 ? -20.163 47.303 55.464 1.00 38.19 891 VAL A C 1
ATOM 6957 O O . VAL A 1 891 ? -21.355 47.266 55.781 1.00 38.19 891 VAL A O 1
ATOM 6960 N N . VAL A 1 892 ? -19.264 46.425 55.913 1.00 36.41 892 VAL A N 1
ATOM 6961 C CA . VAL A 1 892 ? -19.572 45.326 56.837 1.00 36.41 892 VAL A CA 1
ATOM 6962 C C . VAL A 1 892 ? -18.994 45.656 58.204 1.00 36.41 892 VAL A C 1
ATOM 6964 O O . VAL A 1 892 ? -17.787 45.847 58.346 1.00 36.41 892 VAL A O 1
ATOM 6967 N N . VAL A 1 893 ? -19.852 45.705 59.222 1.00 40.81 893 VAL A N 1
ATOM 6968 C CA . VAL A 1 893 ? -19.444 45.972 60.604 1.00 40.81 893 VAL A CA 1
ATOM 6969 C C . VAL A 1 893 ? -19.769 44.752 61.461 1.00 40.81 893 VAL A C 1
ATOM 6971 O O . VAL A 1 893 ? -20.931 44.364 61.593 1.00 40.81 893 VAL A O 1
ATOM 6974 N N . ARG A 1 894 ? -18.732 44.143 62.048 1.00 39.84 894 ARG A N 1
ATOM 6975 C CA . ARG A 1 894 ? -18.854 43.027 62.997 1.00 39.84 894 ARG A CA 1
ATOM 6976 C C . ARG A 1 894 ? -18.845 43.571 64.423 1.00 39.84 894 ARG A C 1
ATOM 6978 O O . ARG A 1 894 ? -17.894 44.248 64.813 1.00 39.84 894 ARG A O 1
ATOM 6985 N N . LEU A 1 895 ? -19.879 43.263 65.201 1.00 40.53 895 LEU A N 1
ATOM 6986 C CA . LEU A 1 895 ? -19.960 43.616 66.618 1.00 40.53 895 LEU A CA 1
ATOM 6987 C C . LEU A 1 895 ? -19.823 42.340 67.451 1.00 40.53 895 LEU A C 1
ATOM 6989 O O . LEU A 1 895 ? -20.675 41.458 67.381 1.00 40.53 895 LEU A O 1
ATOM 6993 N N . VAL A 1 896 ? -18.748 42.254 68.236 1.00 39.84 896 VAL A N 1
ATOM 6994 C CA . VAL A 1 896 ? -18.480 41.116 69.126 1.00 39.84 896 VAL A CA 1
ATOM 6995 C C . VAL A 1 896 ? -18.615 41.591 70.578 1.00 39.84 896 VAL A C 1
ATOM 6997 O O . VAL A 1 896 ? -17.805 42.414 71.019 1.00 39.84 896 VAL A O 1
ATOM 7000 N N . PRO A 1 897 ? -19.615 41.125 71.346 1.00 39.47 897 PRO A N 1
ATOM 7001 C CA . PRO A 1 897 ? -19.651 41.367 72.779 1.00 39.47 897 PRO A CA 1
ATOM 7002 C C . PRO A 1 897 ? -18.608 40.481 73.463 1.00 39.47 897 PRO A C 1
ATOM 7004 O O . PRO A 1 897 ? -18.619 39.262 73.329 1.00 39.47 897 PRO A O 1
ATOM 7007 N N . ASN A 1 898 ? -17.698 41.083 74.222 1.00 38.84 898 ASN A N 1
ATOM 7008 C CA . ASN A 1 898 ? -16.695 40.331 74.968 1.00 38.84 898 ASN A CA 1
ATOM 7009 C C . ASN A 1 898 ? -17.231 40.050 76.378 1.00 38.84 898 ASN A C 1
ATOM 7011 O O . ASN A 1 898 ? -17.013 40.830 77.305 1.00 38.84 898 ASN A O 1
ATOM 7015 N N . LEU A 1 899 ? -17.990 38.967 76.532 1.00 38.25 899 LEU A N 1
ATOM 7016 C CA . LEU A 1 899 ? -18.500 38.530 77.831 1.00 38.25 899 LEU A CA 1
ATOM 7017 C C . LEU A 1 899 ? -17.492 37.566 78.461 1.00 38.25 899 LEU A C 1
ATOM 7019 O O . LEU A 1 899 ? -17.494 36.367 78.191 1.00 38.25 899 LEU A O 1
ATOM 7023 N N . LYS A 1 900 ? -16.607 38.090 79.312 1.00 37.53 900 LYS A N 1
ATOM 7024 C CA . LYS A 1 900 ? -15.914 37.249 80.290 1.00 37.53 900 LYS A CA 1
ATOM 7025 C C . LYS A 1 900 ? -16.807 37.157 81.523 1.00 37.53 900 LYS A C 1
ATOM 7027 O O . LYS A 1 900 ? -16.868 38.118 82.276 1.00 37.53 900 LYS A O 1
ATOM 7032 N N . ASP A 1 901 ? -17.424 35.986 81.679 1.00 35.69 901 ASP A N 1
ATOM 7033 C CA . ASP A 1 901 ? -18.201 35.481 82.826 1.00 35.69 901 ASP A CA 1
ATOM 7034 C C . ASP A 1 901 ? -19.743 35.455 82.624 1.00 35.69 901 ASP A C 1
ATOM 7036 O O . ASP A 1 901 ? -20.379 36.509 82.614 1.00 35.69 901 ASP A O 1
ATOM 7040 N N . PRO A 1 902 ? -20.383 34.271 82.455 1.00 33.03 902 PRO A N 1
ATOM 7041 C CA . PRO A 1 902 ? -21.829 34.149 82.229 1.00 33.03 902 PRO A CA 1
ATOM 7042 C C . PRO A 1 902 ? -22.710 34.342 83.477 1.00 33.03 902 PRO A C 1
ATOM 7044 O O . PRO A 1 902 ? -23.925 34.173 83.381 1.00 33.03 902 PRO A O 1
ATOM 7047 N N . SER A 1 903 ? -22.155 34.664 84.651 1.00 33.34 903 SER A N 1
ATOM 7048 C CA . SER A 1 903 ? -22.925 34.730 85.903 1.00 33.34 903 SER A CA 1
ATOM 7049 C C . SER A 1 903 ? -22.829 36.063 86.647 1.00 33.34 903 SER A C 1
ATOM 7051 O O . SER A 1 903 ? -22.451 36.101 87.813 1.00 33.34 903 SER A O 1
ATOM 7053 N N . SER A 1 904 ? -23.227 37.172 86.023 1.00 30.53 904 SER A N 1
ATOM 7054 C CA . SER A 1 904 ? -23.768 38.316 86.775 1.00 30.53 904 SER A CA 1
ATOM 7055 C C . SER A 1 904 ? -24.632 39.207 85.881 1.00 30.53 904 SER A C 1
ATOM 7057 O O . SER A 1 904 ? -24.248 39.582 84.777 1.00 30.53 904 SER A O 1
ATOM 7059 N N . GLY A 1 905 ? -25.848 39.492 86.344 1.00 32.81 905 GLY A N 1
ATOM 7060 C CA . GLY A 1 905 ? -26.748 40.444 85.706 1.00 32.81 905 GLY A CA 1
ATOM 7061 C C . GLY A 1 905 ? -26.274 41.891 85.875 1.00 32.81 905 GLY A C 1
ATOM 7062 O O . GLY A 1 905 ? -25.574 42.217 86.826 1.00 32.81 905 GLY A O 1
ATOM 7063 N N . GLU A 1 906 ? -26.746 42.736 84.957 1.00 31.73 906 GLU A N 1
ATOM 7064 C CA . GLU A 1 906 ? -26.626 44.202 84.908 1.00 31.73 906 GLU A CA 1
ATOM 7065 C C . GLU A 1 906 ? -25.253 44.813 84.568 1.00 31.73 906 GLU A C 1
ATOM 7067 O O . GLU A 1 906 ? -24.434 45.111 85.429 1.00 31.73 906 GLU A O 1
ATOM 7072 N N . ILE A 1 907 ? -25.098 45.207 83.295 1.00 28.38 907 ILE A N 1
ATOM 7073 C CA . ILE A 1 907 ? -24.195 46.296 82.891 1.00 28.38 907 ILE A CA 1
ATOM 7074 C C . ILE A 1 907 ? -25.057 47.438 82.333 1.00 28.38 907 ILE A C 1
ATOM 7076 O O . ILE A 1 907 ? -25.406 47.485 81.152 1.00 28.38 907 ILE A O 1
ATOM 7080 N N . ARG A 1 908 ? -25.446 48.375 83.205 1.00 30.48 908 ARG A N 1
ATOM 7081 C CA . ARG A 1 908 ? -25.986 49.693 82.835 1.00 30.48 908 ARG A CA 1
ATOM 7082 C C . ARG A 1 908 ? -25.042 50.769 83.369 1.00 30.48 908 ARG A C 1
ATOM 7084 O O . ARG A 1 908 ? -24.786 50.816 84.563 1.00 30.48 908 ARG A O 1
ATOM 7091 N N . LYS A 1 909 ? -24.671 51.694 82.472 1.00 34.09 909 LYS A N 1
ATOM 7092 C CA . LYS A 1 909 ? -23.800 52.875 82.644 1.00 34.09 909 LYS A CA 1
ATOM 7093 C C . LYS A 1 909 ? -22.300 52.551 82.688 1.00 34.09 909 LYS A C 1
ATOM 7095 O O . LYS A 1 909 ? -21.840 51.981 83.658 1.00 34.09 909 LYS A O 1
ATOM 7100 N N . HIS A 1 910 ? -21.561 53.050 81.691 1.00 34.66 910 HIS A N 1
ATOM 7101 C CA . HIS A 1 910 ? -20.318 53.843 81.819 1.00 34.66 910 HIS A CA 1
ATOM 7102 C C . HIS A 1 910 ? -19.562 53.862 80.477 1.00 34.66 910 HIS A C 1
ATOM 7104 O O . HIS A 1 910 ? -18.627 53.104 80.250 1.00 34.66 910 HIS A O 1
ATOM 7110 N N . LEU A 1 911 ? -19.984 54.763 79.589 1.00 28.75 911 LEU A N 1
ATOM 7111 C CA . LEU A 1 911 ? -19.160 55.325 78.518 1.00 28.75 911 LEU A CA 1
ATOM 7112 C C . LEU A 1 911 ? -19.249 56.845 78.701 1.00 28.75 911 LEU A C 1
ATOM 7114 O O . LEU A 1 911 ? -20.356 57.370 78.835 1.00 28.75 911 LEU A O 1
ATOM 7118 N N . GLY A 1 912 ? -18.106 57.523 78.815 1.00 31.73 912 GLY A N 1
ATOM 7119 C CA . GLY A 1 912 ? -18.042 58.983 78.909 1.00 31.73 912 GLY A CA 1
ATOM 7120 C C . GLY A 1 912 ? -18.645 59.643 77.665 1.00 31.73 912 GLY A C 1
ATOM 7121 O O . GLY A 1 912 ? -18.607 59.076 76.577 1.00 31.73 912 GLY A O 1
ATOM 7122 N N . ASN A 1 913 ? -19.234 60.824 77.842 1.00 29.55 913 ASN A N 1
ATOM 7123 C CA . ASN A 1 913 ? -20.157 61.436 76.885 1.00 29.55 913 ASN A CA 1
ATOM 7124 C C . ASN A 1 913 ? -19.547 62.004 75.585 1.00 29.55 913 ASN A C 1
ATOM 7126 O O . ASN A 1 913 ? -20.333 62.454 74.764 1.00 29.55 913 ASN A O 1
ATOM 7130 N N . ASP A 1 914 ? -18.231 61.964 75.332 1.00 30.14 914 ASP A N 1
ATOM 7131 C CA . ASP A 1 914 ? -17.637 62.730 74.215 1.00 30.14 914 ASP A CA 1
ATOM 7132 C C . ASP A 1 914 ? -16.427 62.068 73.511 1.00 30.14 914 ASP A C 1
ATOM 7134 O O . ASP A 1 914 ? -15.401 62.710 73.301 1.00 30.14 914 ASP A O 1
ATOM 7138 N N . GLU A 1 915 ? -16.511 60.804 73.075 1.00 31.95 915 GLU A N 1
ATOM 7139 C CA . GLU A 1 915 ? -15.511 60.258 72.129 1.00 31.95 915 GLU A CA 1
ATOM 7140 C C . GLU A 1 915 ? -16.100 59.995 70.731 1.00 31.95 915 GLU A C 1
ATOM 7142 O O . GLU A 1 915 ? -16.901 59.082 70.532 1.00 31.95 915 GLU A O 1
ATOM 7147 N N . CYS A 1 916 ? -15.661 60.784 69.741 1.00 29.77 916 CYS A N 1
ATOM 7148 C CA . CYS A 1 916 ? -15.859 60.526 68.310 1.00 29.77 916 CYS A CA 1
ATOM 7149 C C . CYS A 1 916 ? -14.684 59.703 67.749 1.00 29.77 916 CYS A C 1
ATOM 7151 O O . CYS A 1 916 ? -13.531 59.960 68.086 1.00 29.77 916 CYS A O 1
ATOM 7153 N N . ILE A 1 917 ? -14.963 58.739 66.865 1.00 33.84 917 ILE A N 1
ATOM 7154 C CA . ILE A 1 917 ? -13.944 57.946 66.153 1.00 33.84 917 ILE A CA 1
ATOM 7155 C C . ILE A 1 917 ? -13.893 58.435 64.697 1.00 33.84 917 ILE A C 1
ATOM 7157 O O . ILE A 1 917 ? -14.879 58.274 63.979 1.00 33.84 917 ILE A O 1
ATOM 7161 N N . SER A 1 918 ? -12.776 59.032 64.257 1.00 31.67 918 SER A N 1
ATOM 7162 C CA . SER A 1 918 ? -12.538 59.381 62.846 1.00 31.67 918 SER A CA 1
ATOM 7163 C C . SER A 1 918 ? -11.786 58.259 62.129 1.00 31.67 918 SER A C 1
ATOM 7165 O O . SER A 1 918 ? -10.807 57.729 62.652 1.00 31.67 918 SER A O 1
ATOM 7167 N N . ALA A 1 919 ? -12.234 57.902 60.927 1.00 34.81 919 ALA A N 1
ATOM 7168 C CA . ALA A 1 919 ? -11.583 56.905 60.087 1.00 34.81 919 ALA A CA 1
ATOM 7169 C C . ALA A 1 919 ? -10.442 57.555 59.292 1.00 34.81 919 ALA A C 1
ATOM 7171 O O . ALA A 1 919 ? -10.674 58.030 58.188 1.00 34.81 919 ALA A O 1
ATOM 7172 N N . ASP A 1 920 ? -9.246 57.612 59.878 1.00 29.72 920 ASP A N 1
ATOM 7173 C CA . ASP A 1 920 ? -8.013 57.933 59.135 1.00 29.72 920 ASP A CA 1
ATOM 7174 C C . ASP A 1 920 ? -6.790 57.119 59.616 1.00 29.72 920 ASP A C 1
ATOM 7176 O O . ASP A 1 920 ? -5.649 57.398 59.274 1.00 29.72 920 ASP A O 1
ATOM 7180 N N . GLU A 1 921 ? -6.999 56.061 60.409 1.00 29.61 921 GLU A N 1
ATOM 7181 C CA . GLU A 1 921 ? -5.913 55.171 60.835 1.00 29.61 921 GLU A CA 1
ATOM 7182 C C . GLU A 1 921 ? -6.202 53.726 60.420 1.00 29.61 921 GLU A C 1
ATOM 7184 O O . GLU A 1 921 ? -7.224 53.135 60.775 1.00 29.61 921 GLU A O 1
ATOM 7189 N N . HIS A 1 922 ? -5.277 53.151 59.647 1.00 35.03 922 HIS A N 1
ATOM 7190 C CA . HIS A 1 922 ? -5.294 51.756 59.215 1.00 35.03 922 HIS A CA 1
ATOM 7191 C C . HIS A 1 922 ? -5.532 50.801 60.396 1.00 35.03 922 HIS A C 1
ATOM 7193 O O . HIS A 1 922 ? -4.773 50.809 61.363 1.00 35.03 922 HIS A O 1
ATOM 7199 N N . THR A 1 923 ? -6.561 49.949 60.272 1.00 41.06 923 THR A N 1
ATOM 7200 C CA . THR A 1 923 ? -6.822 48.724 61.060 1.00 41.06 923 THR A CA 1
ATOM 7201 C C . THR A 1 923 ? -6.139 48.669 62.430 1.00 41.06 923 THR A C 1
ATOM 7203 O O . THR A 1 923 ? -5.195 47.909 62.649 1.00 41.06 923 THR A O 1
ATOM 7206 N N . ARG A 1 924 ? -6.662 49.416 63.403 1.00 33.12 924 ARG A N 1
ATOM 7207 C CA . ARG A 1 924 ? -6.472 49.090 64.819 1.00 33.12 924 ARG A CA 1
ATOM 7208 C C . ARG A 1 924 ? -7.829 49.055 65.504 1.00 33.12 924 ARG A C 1
ATOM 7210 O O . ARG A 1 924 ? -8.532 50.055 65.566 1.00 33.12 924 ARG A O 1
ATOM 7217 N N . GLY A 1 925 ? -8.211 47.873 65.992 1.00 36.84 925 GLY A N 1
ATOM 7218 C CA . GLY A 1 925 ? -9.383 47.732 66.852 1.00 36.84 925 GLY A CA 1
ATOM 7219 C C . GLY A 1 925 ? -9.206 48.582 68.106 1.00 36.84 925 GLY A C 1
ATOM 7220 O O . GLY A 1 925 ? -8.153 48.519 68.744 1.00 36.84 925 GLY A O 1
ATOM 7221 N N . LYS A 1 926 ? -10.219 49.381 68.452 1.00 34.94 926 LYS A N 1
ATOM 7222 C CA . LYS A 1 926 ? -10.210 50.166 69.690 1.00 34.94 926 LYS A CA 1
ATOM 7223 C C . LYS A 1 926 ? -10.857 49.311 70.778 1.00 34.94 926 LYS A C 1
ATOM 7225 O O . LYS A 1 926 ? -12.027 48.940 70.682 1.00 34.94 926 LYS A O 1
ATOM 7230 N N . VAL A 1 927 ? -10.070 48.962 71.790 1.00 36.72 927 VAL A N 1
ATOM 7231 C CA . VAL A 1 927 ? -10.539 48.237 72.974 1.00 36.72 927 VAL A CA 1
ATOM 7232 C C . VAL A 1 927 ? -10.955 49.270 74.010 1.00 36.72 927 VAL A C 1
ATOM 7234 O O . VAL A 1 927 ? -10.118 50.031 74.492 1.00 36.72 927 VAL A O 1
ATOM 7237 N N . VAL A 1 928 ? -12.242 49.317 74.341 1.00 35.72 928 VAL A N 1
ATOM 7238 C CA . VAL A 1 928 ? -12.759 50.198 75.387 1.00 35.72 928 VAL A CA 1
ATOM 7239 C C . VAL A 1 928 ? -12.881 49.386 76.668 1.00 35.72 928 VAL A C 1
ATOM 7241 O O . VAL A 1 928 ? -13.688 48.460 76.773 1.00 35.72 928 VAL A O 1
ATOM 7244 N N . ASN A 1 929 ? -12.032 49.709 77.640 1.00 34.59 929 ASN A N 1
ATOM 7245 C CA . ASN A 1 929 ? -12.033 49.048 78.936 1.00 34.59 929 ASN A CA 1
ATOM 7246 C C . ASN A 1 929 ? -13.121 49.654 79.815 1.00 34.59 929 ASN A C 1
ATOM 7248 O O . ASN A 1 929 ? -13.053 50.829 80.174 1.00 34.59 929 ASN A O 1
ATOM 7252 N N . THR A 1 930 ? -14.097 48.834 80.191 1.00 36.88 930 THR A N 1
ATOM 7253 C CA . THR A 1 930 ? -14.991 49.146 81.306 1.00 36.88 930 THR A CA 1
ATOM 7254 C C . THR A 1 930 ? -14.537 48.364 82.542 1.00 36.88 930 THR A C 1
ATOM 7256 O O . THR A 1 930 ? -13.868 47.336 82.393 1.00 36.88 930 THR A O 1
ATOM 7259 N N . PRO A 1 931 ? -14.884 48.795 83.768 1.00 31.14 931 PRO A N 1
ATOM 7260 C CA . PRO A 1 931 ? -14.433 48.127 84.992 1.00 31.14 931 PRO A CA 1
ATOM 7261 C C . PRO A 1 931 ? -14.882 46.660 85.141 1.00 31.14 931 PRO A C 1
ATOM 7263 O O . PRO A 1 931 ? -14.376 45.969 86.016 1.00 31.14 931 PRO A O 1
ATOM 7266 N N . GLN A 1 932 ? -15.807 46.177 84.302 1.00 31.08 932 GLN A N 1
ATOM 7267 C CA . GLN A 1 932 ? -16.331 44.802 84.323 1.00 31.08 932 GLN A CA 1
ATOM 7268 C C . GLN A 1 932 ? -15.911 43.971 83.095 1.00 31.08 932 GLN A C 1
ATOM 7270 O O . GLN A 1 932 ? -16.274 42.806 82.986 1.00 31.08 932 GLN A O 1
ATOM 7275 N N . GLY A 1 933 ? -15.123 44.535 82.172 1.00 37.59 933 GLY A N 1
ATOM 7276 C CA . GLY A 1 933 ? -14.661 43.832 80.974 1.00 37.59 933 GLY A CA 1
ATOM 7277 C C . GLY A 1 933 ? -14.427 44.759 79.782 1.00 37.59 933 GLY A C 1
ATOM 7278 O O . GLY A 1 933 ? -14.948 45.875 79.715 1.00 37.59 933 GLY A O 1
ATOM 7279 N N . SER A 1 934 ? -13.603 44.310 78.836 1.00 32.53 934 SER A N 1
ATOM 7280 C CA . SER A 1 934 ? -13.165 45.109 77.693 1.00 32.53 934 SER A CA 1
ATOM 7281 C C . SER A 1 934 ? -13.982 44.805 76.437 1.00 32.53 934 SER A C 1
ATOM 7283 O O . SER A 1 934 ? -13.911 43.700 75.902 1.00 32.53 934 SER A O 1
ATOM 7285 N N . VAL A 1 935 ? -14.731 45.782 75.921 1.00 33.78 935 VAL A N 1
ATOM 7286 C CA . VAL A 1 935 ? -15.438 45.634 74.636 1.00 33.78 935 VAL A CA 1
ATOM 7287 C C . VAL A 1 935 ? -14.506 46.095 73.520 1.00 33.78 935 VAL A C 1
ATOM 7289 O O . VAL A 1 935 ? -14.003 47.217 73.549 1.00 33.78 935 VAL A O 1
ATOM 7292 N N . SER A 1 936 ? -14.250 45.224 72.544 1.00 34.41 936 SER A N 1
ATOM 7293 C CA . SER A 1 936 ? -13.356 45.518 71.418 1.00 34.41 936 SER A CA 1
ATOM 7294 C C . SER A 1 936 ? -14.184 45.801 70.174 1.00 34.41 936 SER A C 1
ATOM 7296 O O . SER A 1 936 ? -14.874 44.914 69.674 1.00 34.41 936 SER A O 1
ATOM 7298 N N . LEU A 1 937 ? -14.144 47.040 69.682 1.00 34.41 937 LEU A N 1
ATOM 7299 C CA . LEU A 1 937 ? -14.844 47.425 68.461 1.00 34.41 937 LEU A CA 1
ATOM 7300 C C . LEU A 1 937 ? -13.863 47.364 67.285 1.00 34.41 937 LEU A C 1
ATOM 7302 O O . LEU A 1 937 ? -12.842 48.058 67.279 1.00 34.41 937 LEU A O 1
ATOM 7306 N N . HIS A 1 938 ? -14.176 46.541 66.286 1.00 36.25 938 HIS A N 1
ATOM 7307 C CA . HIS A 1 938 ? -13.369 46.395 65.078 1.00 36.25 938 HIS A CA 1
ATOM 7308 C C . HIS A 1 938 ? -14.165 46.901 63.875 1.00 36.25 938 HIS A C 1
ATOM 7310 O O . HIS A 1 938 ? -15.137 46.280 63.451 1.00 36.25 938 HIS A O 1
ATOM 7316 N N . VAL A 1 939 ? -13.762 48.053 63.340 1.00 33.91 939 VAL A N 1
ATOM 7317 C CA . VAL A 1 939 ? -14.370 48.651 62.148 1.00 33.91 939 VAL A CA 1
ATOM 7318 C C . VAL A 1 939 ? -13.424 48.423 60.977 1.00 33.91 939 VAL A C 1
ATOM 7320 O O . VAL A 1 939 ? -12.266 48.831 61.027 1.00 33.91 939 VAL A O 1
ATOM 7323 N N . TYR A 1 940 ? -13.914 47.764 59.931 1.00 35.72 940 TYR A N 1
ATOM 7324 C CA . TYR A 1 940 ? -13.169 47.549 58.697 1.00 35.72 940 TYR A CA 1
ATOM 7325 C C . TYR A 1 940 ? -13.774 48.444 57.616 1.00 35.72 940 TYR A C 1
ATOM 7327 O O . TYR A 1 940 ? -14.923 48.257 57.223 1.00 35.72 940 TYR A O 1
ATOM 7335 N N . VAL A 1 941 ? -13.010 49.434 57.156 1.00 32.56 941 VAL A N 1
ATOM 7336 C CA . VAL A 1 941 ? -13.389 50.293 56.028 1.00 32.56 941 VAL A CA 1
ATOM 7337 C C . VAL A 1 941 ? -12.405 50.018 54.903 1.00 32.56 941 VAL A C 1
ATOM 7339 O O . VAL A 1 941 ? -11.198 50.131 55.098 1.00 32.56 941 VAL A O 1
ATOM 7342 N N . LYS A 1 942 ? -12.909 49.622 53.734 1.00 30.70 942 LYS A N 1
ATOM 7343 C CA . LYS A 1 942 ? -12.108 49.527 52.514 1.00 30.70 942 LYS A CA 1
ATOM 7344 C C . LYS A 1 942 ? -12.413 50.773 51.690 1.00 30.70 942 LYS A C 1
ATOM 7346 O O . LYS A 1 942 ? -13.556 50.953 51.276 1.00 30.70 942 LYS A O 1
ATOM 7351 N N . GLU A 1 943 ? -11.435 51.657 51.528 1.00 28.67 943 GLU A N 1
ATOM 7352 C CA . GLU A 1 943 ? -11.611 52.879 50.742 1.00 28.67 943 GLU A CA 1
ATOM 7353 C C . GLU A 1 943 ? -11.865 52.547 49.264 1.00 28.67 943 GLU A C 1
ATOM 7355 O O . GLU A 1 943 ? -11.102 51.816 48.633 1.00 28.67 943 GLU A O 1
ATOM 7360 N N . ALA A 1 944 ? -12.941 53.113 48.717 1.00 29.52 944 ALA A N 1
ATOM 7361 C CA . ALA A 1 944 ? -13.060 53.445 47.302 1.00 29.52 944 ALA A CA 1
ATOM 7362 C C . ALA A 1 944 ? -12.768 54.955 47.159 1.00 29.52 944 ALA A C 1
ATOM 7364 O O . ALA A 1 944 ? -13.039 55.705 48.106 1.00 29.52 944 ALA A O 1
ATOM 7365 N N . PRO A 1 945 ? -12.226 55.440 46.028 1.00 26.70 945 PRO A N 1
ATOM 7366 C CA . PRO A 1 945 ? -11.893 56.853 45.879 1.00 26.70 945 PRO A CA 1
ATOM 7367 C C . PRO A 1 945 ? -13.188 57.674 45.987 1.00 26.70 945 PRO A C 1
ATOM 7369 O O . PRO A 1 945 ? -14.119 57.438 45.224 1.00 26.70 945 PRO A O 1
ATOM 7372 N N . HIS A 1 946 ? -13.234 58.624 46.930 1.00 30.72 946 HIS A N 1
ATOM 7373 C CA . HIS A 1 946 ? -14.374 59.492 47.300 1.00 30.72 946 HIS A CA 1
ATOM 7374 C C . HIS A 1 946 ? -15.329 58.973 48.400 1.00 30.72 946 HIS A C 1
ATOM 7376 O O . HIS A 1 946 ? -16.546 58.924 48.212 1.00 30.72 946 HIS A O 1
ATOM 7382 N N . ALA A 1 947 ? -14.808 58.701 49.601 1.00 26.50 947 ALA A N 1
ATOM 7383 C CA . ALA A 1 947 ? -15.613 58.640 50.827 1.00 26.50 947 ALA A CA 1
ATOM 7384 C C . ALA A 1 947 ? -15.575 59.985 51.589 1.00 26.50 947 ALA A C 1
ATOM 7386 O O . ALA A 1 947 ? -14.548 60.656 51.637 1.00 26.50 947 ALA A O 1
ATOM 7387 N N . SER A 1 948 ? -16.699 60.402 52.184 1.00 26.20 948 SER A N 1
ATOM 7388 C CA . SER A 1 948 ? -16.792 61.572 53.080 1.00 26.20 948 SER A CA 1
ATOM 7389 C C . SER A 1 948 ? -17.246 61.138 54.480 1.00 26.20 948 SER A C 1
ATOM 7391 O O . SER A 1 948 ? -18.097 60.258 54.604 1.00 26.20 948 SER A O 1
ATOM 7393 N N . LEU A 1 949 ? -16.676 61.763 55.520 1.00 23.34 949 LEU A N 1
ATOM 7394 C CA . LEU A 1 949 ? -16.818 61.423 56.946 1.00 23.34 949 LEU A CA 1
ATOM 7395 C C . LEU A 1 949 ? -18.268 61.376 57.472 1.00 23.34 949 LEU A C 1
ATOM 7397 O O . LEU A 1 949 ? -19.074 62.269 57.208 1.00 23.34 949 LEU A O 1
ATOM 7401 N N . VAL A 1 950 ? -18.556 60.397 58.341 1.00 28.92 950 VAL A N 1
ATOM 7402 C CA . VAL A 1 950 ? -19.776 60.324 59.167 1.00 28.92 950 VAL A CA 1
ATOM 7403 C C . VAL A 1 950 ? -19.391 60.424 60.647 1.00 28.92 950 VAL A C 1
ATOM 7405 O O . VAL A 1 950 ? -18.737 59.533 61.175 1.00 28.92 950 VAL A O 1
ATOM 7408 N N . ASN A 1 951 ? -19.828 61.489 61.331 1.00 25.62 951 ASN A N 1
ATOM 7409 C CA . ASN A 1 951 ? -19.662 61.668 62.781 1.00 25.62 951 ASN A CA 1
ATOM 7410 C C . ASN A 1 951 ? -20.833 61.044 63.563 1.00 25.62 951 ASN A C 1
ATOM 7412 O O . ASN A 1 951 ? -22.004 61.311 63.269 1.00 25.62 951 ASN A O 1
ATOM 7416 N N . ILE A 1 952 ? -20.527 60.278 64.612 1.00 27.91 952 ILE A N 1
ATOM 7417 C CA . ILE A 1 952 ? -21.507 59.677 65.531 1.00 27.91 952 ILE A CA 1
ATOM 7418 C C . ILE A 1 952 ? -21.467 60.447 66.859 1.00 27.91 952 ILE A C 1
ATOM 7420 O O . ILE A 1 952 ? -20.416 60.531 67.476 1.00 27.91 952 ILE A O 1
ATOM 7424 N N . SER A 1 953 ? -22.606 60.987 67.317 1.00 25.03 953 SER A N 1
ATOM 7425 C CA . SER A 1 953 ? -22.741 61.579 68.660 1.00 25.03 953 SER A CA 1
ATOM 7426 C C . SER A 1 953 ? -23.984 61.062 69.393 1.00 25.03 953 SER A C 1
ATOM 7428 O O . SER A 1 953 ? -25.019 60.771 68.774 1.00 25.03 953 SER A O 1
ATOM 7430 N N . THR A 1 954 ? -23.905 60.961 70.722 1.00 28.39 954 THR A N 1
ATOM 7431 C CA . THR A 1 954 ? -25.000 60.520 71.598 1.00 28.39 954 THR A CA 1
ATOM 7432 C C . THR A 1 954 ? -25.473 61.665 72.495 1.00 28.39 954 THR A C 1
ATOM 7434 O O . THR A 1 954 ? -24.738 62.120 73.354 1.00 28.39 954 THR A O 1
ATOM 7437 N N . HIS A 1 955 ? -26.724 62.107 72.325 1.00 25.56 955 HIS A N 1
ATOM 7438 C CA . HIS A 1 955 ? -27.428 62.983 73.274 1.00 25.56 955 HIS A CA 1
ATOM 7439 C C . HIS A 1 955 ? -28.534 62.185 73.980 1.00 25.56 955 HIS A C 1
ATOM 7441 O O . HIS A 1 955 ? -29.241 61.409 73.325 1.00 25.56 955 HIS A O 1
ATOM 7447 N N . ALA A 1 956 ? -28.710 62.413 75.282 1.00 26.39 956 ALA A N 1
ATOM 7448 C CA . ALA A 1 956 ? -29.830 61.923 76.085 1.00 26.39 956 ALA A CA 1
ATOM 7449 C C . ALA A 1 956 ? -30.911 63.009 76.251 1.00 26.39 956 ALA A C 1
ATOM 7451 O O . ALA A 1 956 ? -30.564 64.186 76.317 1.00 26.39 956 ALA A O 1
ATOM 7452 N N . PRO A 1 957 ? -32.194 62.633 76.394 1.00 27.78 957 PRO A N 1
ATOM 7453 C CA . PRO A 1 957 ? -33.146 63.381 77.207 1.00 27.78 957 PRO A CA 1
ATOM 7454 C C . PRO A 1 957 ? -33.404 62.655 78.540 1.00 27.78 957 PRO A C 1
ATOM 7456 O O . PRO A 1 957 ? -33.500 61.427 78.586 1.00 27.78 957 PRO A O 1
ATOM 7459 N N . GLU A 1 958 ? -33.484 63.447 79.606 1.00 27.31 958 GLU A N 1
ATOM 7460 C CA . GLU A 1 958 ? -33.756 63.082 81.003 1.00 27.31 958 GLU A CA 1
ATOM 7461 C C . GLU A 1 958 ? -35.144 62.446 81.246 1.00 27.31 958 GLU A C 1
ATOM 7463 O O . GLU A 1 958 ? -36.042 62.580 80.412 1.00 27.31 958 GLU A O 1
ATOM 7468 N N . PRO A 1 959 ? -35.342 61.753 82.391 1.00 38.00 959 PRO A N 1
ATOM 7469 C CA . PRO A 1 959 ? -36.623 61.163 82.777 1.00 38.00 959 PRO A CA 1
ATOM 7470 C C . PRO A 1 959 ? -37.542 62.223 83.412 1.00 38.00 959 PRO A C 1
ATOM 7472 O O . PRO A 1 959 ? -37.046 63.200 83.972 1.00 38.00 959 PRO A O 1
ATOM 7475 N N . PRO A 1 960 ? -38.873 62.015 83.408 1.00 30.03 960 PRO A N 1
ATOM 7476 C CA . PRO A 1 960 ? -39.454 61.574 84.680 1.00 30.03 960 PRO A CA 1
ATOM 7477 C C . PRO A 1 960 ? -40.704 60.664 84.566 1.00 30.03 960 PRO A C 1
ATOM 7479 O O . PRO A 1 960 ? -41.498 60.743 83.637 1.00 30.03 960 PRO A O 1
ATOM 7482 N N . THR A 1 961 ? -40.872 59.851 85.616 1.00 26.95 961 THR A N 1
ATOM 7483 C CA . THR A 1 961 ? -42.132 59.446 86.284 1.00 26.95 961 THR A CA 1
ATOM 7484 C C . THR A 1 961 ? -43.256 58.680 85.560 1.00 26.95 961 THR A C 1
ATOM 7486 O O . THR A 1 961 ? -43.957 59.199 84.708 1.00 26.95 961 THR A O 1
ATOM 7489 N N . ALA A 1 962 ? -43.528 57.505 86.146 1.00 29.88 962 ALA A N 1
ATOM 7490 C CA . ALA A 1 962 ? -44.813 57.073 86.716 1.00 29.88 962 ALA A CA 1
ATOM 7491 C C . ALA A 1 962 ? -46.017 56.698 85.814 1.00 29.88 962 ALA A C 1
ATOM 7493 O O . ALA A 1 962 ? -46.563 57.503 85.076 1.00 29.88 962 ALA A O 1
ATOM 7494 N N . GLN A 1 963 ? -46.524 55.495 86.129 1.00 27.72 963 GLN A N 1
ATOM 7495 C CA . GLN A 1 963 ? -47.937 55.099 86.252 1.00 27.72 963 GLN A CA 1
ATOM 7496 C C . GLN A 1 963 ? -48.773 54.656 85.018 1.00 27.72 963 GLN A C 1
ATOM 7498 O O . GLN A 1 963 ? -49.146 55.438 84.161 1.00 27.72 963 GLN A O 1
ATOM 7503 N N . ILE A 1 964 ? -49.226 53.389 85.128 1.00 29.16 964 ILE A N 1
ATOM 7504 C CA . ILE A 1 964 ? -50.637 52.924 85.087 1.00 29.16 964 ILE A CA 1
ATOM 7505 C C . ILE A 1 964 ? -51.299 52.521 83.736 1.00 29.16 964 ILE A C 1
ATOM 7507 O O . ILE A 1 964 ? -51.467 53.309 82.822 1.00 29.16 964 ILE A O 1
ATOM 7511 N N . ALA A 1 965 ? -51.817 51.275 83.771 1.00 28.55 965 ALA A N 1
ATOM 7512 C CA . ALA A 1 965 ? -53.050 50.699 83.187 1.00 28.55 965 ALA A CA 1
ATOM 7513 C C . ALA A 1 965 ? -53.218 50.355 81.682 1.00 28.55 965 ALA A C 1
ATOM 7515 O O . ALA A 1 965 ? -53.350 51.214 80.829 1.00 28.55 965 ALA A O 1
ATOM 7516 N N . ARG A 1 966 ? -53.437 49.038 81.475 1.00 30.17 966 ARG A N 1
ATOM 7517 C CA . ARG A 1 966 ? -54.596 48.321 80.868 1.00 30.17 966 ARG A CA 1
ATOM 7518 C C . ARG A 1 966 ? -55.157 48.664 79.464 1.00 30.17 966 ARG A C 1
ATOM 7520 O O . ARG A 1 966 ? -55.457 49.805 79.156 1.00 30.17 966 ARG A O 1
ATOM 7527 N N . LYS A 1 967 ? -55.613 47.549 78.846 1.00 27.95 967 LYS A N 1
ATOM 7528 C CA . LYS A 1 967 ? -56.634 47.321 77.784 1.00 27.95 967 LYS A CA 1
ATOM 7529 C C . LYS A 1 967 ? -56.147 47.550 76.344 1.00 27.95 967 LYS A C 1
ATOM 7531 O O . LYS A 1 967 ? -55.547 48.568 76.061 1.00 27.95 967 LYS A O 1
ATOM 7536 N N . ALA A 1 968 ? -56.178 46.558 75.449 1.00 30.34 968 ALA A N 1
ATOM 7537 C CA . ALA A 1 968 ? -57.283 45.756 74.889 1.00 30.34 968 ALA A CA 1
ATOM 7538 C C . ALA A 1 968 ? -58.097 46.480 73.798 1.00 30.34 968 ALA A C 1
ATOM 7540 O O . ALA A 1 968 ? -58.609 47.571 74.029 1.00 30.34 968 ALA A O 1
ATOM 7541 N N . THR A 1 969 ? -58.314 45.723 72.710 1.00 31.22 969 THR A N 1
ATOM 7542 C CA . THR A 1 969 ? -59.391 45.780 71.693 1.00 31.22 969 THR A CA 1
ATOM 7543 C C . THR A 1 969 ? -59.353 46.839 70.574 1.00 31.22 969 THR A C 1
ATOM 7545 O O . THR A 1 969 ? -59.496 48.026 70.815 1.00 31.22 969 THR A O 1
ATOM 7548 N N . GLU A 1 970 ? -59.244 46.300 69.348 1.00 30.62 970 GLU A N 1
ATOM 7549 C CA . GLU A 1 970 ? -60.179 46.426 68.210 1.00 30.62 970 GLU A CA 1
ATOM 7550 C C . GLU A 1 970 ? -60.378 47.733 67.406 1.00 30.62 970 GLU A C 1
ATOM 7552 O O . GLU A 1 970 ? -60.716 48.786 67.926 1.00 30.62 970 GLU A O 1
ATOM 7557 N N . VAL A 1 971 ? -60.369 47.499 66.080 1.00 31.56 971 VAL A N 1
ATOM 7558 C CA . VAL A 1 971 ? -61.269 48.019 65.026 1.00 31.56 971 VAL A CA 1
ATOM 7559 C C . VAL A 1 971 ? -60.977 49.383 64.370 1.00 31.56 971 VAL A C 1
ATOM 7561 O O . VAL A 1 971 ? -60.577 50.371 64.969 1.00 31.56 971 VAL A O 1
ATOM 7564 N N . SER A 1 972 ? -61.200 49.330 63.052 1.00 28.73 972 SER A N 1
ATOM 7565 C CA . SER A 1 972 ? -61.087 50.283 61.945 1.00 28.73 972 SER A CA 1
ATOM 7566 C C . SER A 1 972 ? -61.452 51.750 62.193 1.00 28.73 972 SER A C 1
ATOM 7568 O O . SER A 1 972 ? -62.466 52.040 62.820 1.00 28.73 972 SER A O 1
ATOM 7570 N N . THR A 1 973 ? -60.809 52.669 61.467 1.00 29.19 973 THR A N 1
ATOM 7571 C CA . THR A 1 973 ? -61.309 53.213 60.179 1.00 29.19 973 THR A CA 1
ATOM 7572 C C . THR A 1 973 ? -60.350 54.265 59.600 1.00 29.19 973 THR A C 1
ATOM 7574 O O . THR A 1 973 ? -59.632 54.924 60.347 1.00 29.19 973 THR A O 1
ATOM 7577 N N . THR A 1 974 ? -60.425 54.395 58.265 1.00 30.66 974 THR A N 1
ATOM 7578 C CA . THR A 1 974 ? -59.771 55.330 57.316 1.00 30.66 974 THR A CA 1
ATOM 7579 C C . THR A 1 974 ? -58.283 55.182 57.038 1.00 30.66 974 THR A C 1
ATOM 7581 O O . THR A 1 974 ? -57.469 55.320 57.973 1.00 30.66 974 THR A O 1
#

Secondary structure (DSSP, 8-state):
------TTHHHHHHHHH-----------------PPP-EEEE-TTSS-EEEEEEESSS---EEEEEEEEBTBS-EEEEES-SSSTT-EEEEEEE-TTSSSEEEEEEE-SSSSPPEE-SSSEEEEPTT-EEETTTEEEEEEEEET-SEETTEE--TT-SSEEEEEEEPPBS--B---TT---PPPSEEEEEEE-TTTTEES-SPPP----SS----SEE-S--B-----HHHHHHHHHHHIIIIIIHHHHHHHHHHH--HHHHHHHHHHHHHHHHHHHHHHHHHHTTSTTTTTS-SHHHHHHHHHHHHHHHHHHHHHHHHHHHHHH-S--THHHHHHHHHHHHHHHHHHHHHHHHHHTT-TTHHHHHHHHHHHHHHHHHHHHHHHHHHHHHHTTTGGGT-------PPPTTTPPPPEEEEEE---SSPPPHHHHHTT-GGGSTTHHHHHHHHHHHHHHT-SEEE-TTTSS-TT-HHHHHHHHHHHHHHHHHSSEEEEE-TT--GGGTSS-SSSS-HHHHH-GGGGBSTHHHHHHS-S-EEEE-TT--EEEETTTSHHHHHHHH---HHHHHH--GGGS-HHHHHHHHTT-B-SSSTHHHHTTHHHHT------TT-TTHHHHHHHHHHHHH---GGGG----PPPS-TTSHHHHHHHHHS-SS----SS-SSGGGGTTGGGEEE-TT-TTPPPPEEETTEEEEEEEEE-GGGT--EEP----TT--------EE---TTEEEEEEEEEETTSTTEEEEEEEEE-TTSSEEEE---TT--EEEEHHHHHHH-EEEEEEE-SS---S--------------------S-GGG-EEEEEE-SSEEE--SSS--EEE---SS-S-EEEEEEE-TTT--EEEEEEE---SSS--EEEEEEE------SS---------S-----S-SSS--EEEEETTEEEEEEE---PPS-----------------------------

Radius of gyration: 53.62 Å; chains: 1; bounding box: 113×94×153 Å

pLDDT: mean 72.62, std 25.03, range [19.44, 98.38]

Sequence (974 aa):
MMMGSNPLRLALAAVVATVCISPSCAQDTDTKTEETAASVFFSPTLDFAFALNVPNDTTEDLYFTLQMPNGITWGAVGLGSDTMAGALMLMAYSSSSGQNVTMSPRLSDGHTEPVYTSDIQVEALPGTGLVNETTYVYNGRCANCRSWSNGKIDVKSKTQDMLYATGDNGDVRSDDVQYSLPMHFNYGSFTADMVHATGSGGVPEIVPSDEPQLVATVQGESTEGHTDKVAMAHALIMVFCFIGLFPFGTLILRLGNWVRWHGINQGIALVFVVLGFGTGVFISKNYNRSKNYNSAHQVIGILVFAFVIIQFGLGFMHHRVFKKTQKPTKMAPIHVWLGRLIILLGVINGFLGFTLGQKPKYNYVLLGLVLFVFPAILIILMTKKFLSQRWKKNDKVTHLDIAGKGPDHNGDIPPYAILSHTWGDEEVSYTDFIEGKASSLKGYTKIQGCCKQAIADGLEFVWIDTCCIDKQSSSELSEAINSMFNWYRDAAICYAYLEDVHSAVEAETVSPVSAAFRDSRWFTRGWTLQELLAPSIVVFYSCDWVEIGTRDRLKDSIASITKISRDFFMYGSLSNFSIAQKMSWACRRETTRIEDEAYCLLGLFGVNMPLLYGEGKRAFFRLQEAIMNDSDDQSIFAWSTEEPEDQNDPLYSKFSRNLPDGTSGGLLATSPTQFWKSSLIVRCQHDKDNQPYSVTNKGIQIRLPILDPETGYSMPFVPFQGTKYQGSAGVQLTLSPTGSLAVLNCQVSREKGSKVALVIEKNGTSETYVRTNHILGWIPLSEAEIKEKAQRRSVLIQTHNLASDGLLWSNEKRGRLVLMQPLPSAVSSFGLKKVVTETKWRSQENGGFSFRLRNSWKKNKVALVYEQPHELETFLLVFEAKGTRGDETAVVVRLVPNLKDPSSGEIRKHLGNDECISADEHTRGKVVNTPQGSVSLHVYVKEAPHASLVNISTHAPEPPTAQIARKATEVSTT